Protein AF-0000000068876014 (afdb_homodimer)

InterPro domains:
  IPR001932 PPM-type phosphatase-like domain [PF00481] (40-315)
  IPR001932 PPM-type phosphatase-like domain [PS51746] (1-413)
  IPR001932 PPM-type phosphatase-like domain [SM00332] (12-411)
  IPR001932 PPM-type phosphatase-like domain [cd00143] (63-306)
  IPR015655 Protein phosphatase 2C [PTHR13832] (39-390)
  IPR036457 PPM-type phosphatase-like domain superfamily [G3DSA:3.60.40.10] (1-413)
  IPR036457 PPM-type phosphatase-like domain superfamily [SSF81606] (36-413)

pLDDT: mean 90.86, std 12.56, range [39.22, 98.94]

Organism: Cordyceps militaris (strain CM01) (NCBI:txid983644)

Sequence (826 aa):
MSEDDDIRRKLSQDAYSVSLDALGVKRADGAQLPSNSPCEDRYNRAQPVPLWEGEETWVGVTIFDGHYGWQTADHLEKELLSWVQAKLNKLQPASRTDASIQDAIEAAFTELDDSIINNYVAYARSKDMTLEQKVPYMEVAMAGSCALLVLYNPNTKTLYTACTGDSRAVLGYQAYDGTWLPVALSEDQTCANDAEAARLREEHPNEEGVLKDGRVLGLAVSRAFGNFRWKSRREEQEEFGRRFLHCGPVGGRERTPTPPYLIARPVVTVARLRDEGPAVLVVASDGIWDQFENYEVVDLVVRWLEAQPESSLAAMRMTLTRTPDTVWWKKTPPPPAEAHCPPGFDFLERWNNFDIRFREERGVVEDLDNVAVHILRNACGGNHQELLRARLAYRPPFSRDVRDDLTVQVLFFMSEDDDIRRKLSQDAYSVSLDALGVKRADGAQLPSNSPCEDRYNRAQPVPLWEGEETWVGVTIFDGHYGWQTADHLEKELLSWVQAKLNKLQPASRTDASIQDAIEAAFTELDDSIINNYVAYARSKDMTLEQKVPYMEVAMAGSCALLVLYNPNTKTLYTACTGDSRAVLGYQAYDGTWLPVALSEDQTCANDAEAARLREEHPNEEGVLKDGRVLGLAVSRAFGNFRWKSRREEQEEFGRRFLHCGPVGGRERTPTPPYLIARPVVTVARLRDEGPAVLVVASDGIWDQFENYEVVDLVVRWLEAQPESSLAAMRMTLTRTPDTVWWKKTPPPPAEAHCPPGFDFLERWNNFDIRFREERGVVEDLDNVAVHILRNACGGNHQELLRARLAYRPPFSRDVRDDLTVQVLFF

Foldseek 3Di:
DDPVVVLLCQFCVPKDKDAPVVLPFLIKIKTWHAQDVVRLKDKDGWDWDAAQPRPFIKTKIKIKRKFPDNLQNVVCRPPQSVLLRVLRNPADPVRPDPVSSLVSSLCSQQVVLVCLLVVLLVVLPDPVDDPVRSVSSVVNQQIKIWMWMWIAGSVQQKIKIWTFAAWWKWKWWADPQQAIDIDTQDHGAWCVDPVNVVVLCVQDPPQPVCCPPRHRLPHGGQAIGRNNLLADAQVVQQVSCVSNVHDHHRDDPPHRHGDNRYGRRTDIGMDHDDPPFKMKMKTKGVLLVVQDDRVLLVLLLVVLLVPDDPVVCVSSVHDGDDDPVNVVLPVPPLPPLCPVVDPDDDCVCVVVVDDLHADSSQADHDPSVGSNSSSVQRRQGRSHVVSNVVLSPDHPPCNVVSTHIIIMMMTMD/DDPVVVLLCQFCVPKDKDAPVVLPFLIKIKTWHAQDVVRLKDKDGWDWDAAQPNPFIKTKIKIKRKFPDNLQNVVCRPPQSVLLRVLRNPDDPVRPDPVSSLVSSLCSQQVVLVCLLVVLLVVLPDPVDDPVRNVSSVVNQQIKIWMWMWIAGSVQQKIKIWTFAAWWKWKWWADPQQAIDIDTQDHGAWCVDPVNVVVLCVQDPPQPVCCPPRHRLPHGGQAIGRNNLLADAQVVQQVSCVSNVHDHHRDDPPHRHGDNSYGRRTDIGMDHDDPPFKMKMKTKGVLLVVQDDRVLLVLLLVVLLVPDDPVVCVSSVHDGDDDPVNVVVPVPPLPPLCPVVDPDDDCVCVVVVDDLHADSSQADHDPSVGSNSSSVQRRQGRSHVVSNVVLSVDHPPCNVVSTHIIIMMMTMD

Radius of gyration: 30.35 Å; Cα contacts (8 Å, |Δi|>4): 1760; chains: 2; bounding box: 65×89×71 Å

Solvent-accessible surface area (backbone atoms only — not comparable to full-atom values): 41950 Å² total; per-residue (Å²): 130,57,74,64,51,52,51,50,50,59,42,45,70,60,46,49,74,48,70,43,50,96,54,56,31,37,34,35,23,29,19,40,42,70,20,47,56,74,47,22,57,32,57,41,70,79,39,81,41,70,34,59,93,59,76,43,60,28,38,33,34,40,41,16,47,25,39,88,32,31,47,23,8,51,49,42,55,73,41,48,66,59,43,30,48,55,41,52,47,68,52,48,81,92,51,69,41,72,68,49,49,46,50,25,44,32,48,26,41,36,50,50,36,46,46,43,50,51,48,27,58,56,46,70,68,35,49,84,39,44,38,42,71,36,42,64,40,45,47,26,18,58,6,16,16,23,39,31,38,40,38,36,36,52,89,75,36,32,36,41,29,35,33,14,11,51,36,42,36,37,35,27,36,36,46,95,80,33,40,72,48,63,42,72,54,47,66,56,31,18,49,85,28,65,71,49,38,52,49,50,48,67,71,37,69,92,46,69,65,43,64,42,94,56,10,46,74,80,32,59,45,44,22,28,33,44,32,38,65,42,44,40,53,61,69,54,31,47,51,52,13,41,38,67,45,44,74,60,61,70,70,66,92,90,68,65,93,63,53,52,70,44,42,31,57,38,56,67,35,79,47,67,65,62,88,67,60,39,34,37,38,40,41,31,30,45,37,47,54,72,24,42,55,70,57,55,54,44,49,51,52,50,51,47,57,70,66,45,53,69,67,55,32,56,73,46,70,56,71,80,62,85,34,82,74,63,35,57,70,60,70,51,63,64,52,69,64,68,47,62,63,60,59,41,56,51,45,48,41,49,81,67,78,40,71,88,43,54,47,78,77,33,54,59,84,53,55,89,88,34,64,27,36,27,49,51,46,30,56,38,31,32,30,32,50,56,51,25,45,26,55,67,55,44,50,61,67,58,15,54,54,76,38,53,43,29,38,35,33,36,38,32,70,128,56,74,63,51,52,51,51,48,60,41,45,70,58,45,50,75,49,71,43,51,95,53,57,30,38,33,35,23,28,19,40,43,70,21,46,56,73,47,24,56,34,57,40,68,80,38,82,39,70,33,59,94,59,75,42,60,28,38,35,35,40,42,16,46,24,39,87,34,32,48,23,8,52,49,41,57,73,41,48,67,60,42,31,46,55,42,52,47,67,50,47,82,93,51,70,42,72,66,48,51,47,50,24,44,34,48,24,40,36,50,51,36,48,47,42,49,49,48,27,59,54,45,72,69,34,52,84,40,43,36,43,70,37,43,63,40,45,47,26,16,58,6,15,15,24,40,31,39,40,38,35,36,51,88,76,37,31,37,42,30,36,33,16,10,50,36,44,37,37,36,26,38,38,45,95,78,32,43,71,47,64,41,72,54,48,65,56,30,20,49,83,29,64,68,51,38,52,49,50,47,67,70,38,69,92,45,72,64,42,64,40,95,58,10,47,73,79,32,58,44,46,21,27,32,47,32,38,65,43,44,42,53,62,70,54,30,47,51,51,15,40,37,66,46,46,74,61,61,70,69,65,93,88,66,63,92,64,53,53,69,44,40,30,57,38,56,67,36,80,48,68,64,62,87,67,58,39,34,37,37,39,40,30,31,45,39,44,52,73,23,42,56,71,56,54,52,42,50,50,53,50,52,46,58,69,67,46,54,70,67,58,32,55,73,47,70,55,70,80,61,86,35,81,74,66,37,54,70,63,70,52,62,62,55,71,64,66,49,61,62,60,59,42,57,50,45,48,40,49,81,68,78,38,70,89,44,55,47,78,80,32,54,58,84,53,56,89,88,34,64,27,35,27,48,51,46,30,56,40,29,33,31,32,51,57,53,26,46,27,57,67,53,44,50,61,68,59,15,55,55,76,38,53,44,29,36,34,35,36,38,33,70

Secondary structure (DSSP, 8-state):
--HHHHHHHHHHTT-EEEEEGGGTEEEEEEEEE-SSSS--EEEEEEEEEEETTTTEEEEEEEEEEEESSSHHHHHHHHHHHHHHHHHHHTS-GGG--HHHHHHHHHHHHHHHHHHHHHHHHHHHT-SSS-HHHHHHHHHHHHSEE-EEEEEEETTTTEEEEEEESS-EEEEEEE-TTS-EEEEESS---BTTSHHHHHHHHHHSTT-GGGEETTEETTBSBSB-EE-HHHHS-HHHHHHHHHHHT----SS-GGG-SS----B-PPEEEEEE--SSS-EEEEEE-HHHHTT--HHHHHHHHHHHHHTS-HHHHHHTT------TTT-HHHHS----S-----TT--GGGGGGT---S--GGG-----TT-HHHHHHHHHHTTT-HHHHHHHHH--TTGGGGT---EEEEEEE-/--HHHHHHHHHHTT-EEEEEGGGTEEEEEEEEE-SSSS--EEEEEEEEEEETTTTEEEEEEEEEEEESSSHHHHHHHHHHHHHHHHHHHTS-GGG--HHHHHHHHHHHHHHHHHHHHHHHHHHHT-SSS-HHHHHHHHHHHHSEE-EEEEEEETTTTEEEEEEESS-EEEEEEE-TTS-EEEEESS---BTTSHHHHHHHHHHSTT-GGGEETTEETTBSBSB-EE-HHHHS-HHHHHHHHHHHT----SS-TTS-SS----B-PPEEEEEE--SSS-EEEEEE-HHHHTT--HHHHHHHHHHHHHTS-HHHHHHTT------TTT-HHHHS----S-----TT--GGGGGGT---S--GGG-----TT-HHHHHHHHHHTTT-HHHHHHHHH--TTGGGGT---EEEEEEE-

Structure (mmCIF, N/CA/C/O backbone):
data_AF-0000000068876014-model_v1
#
loop_
_entity.id
_entity.type
_entity.pdbx_description
1 polymer 'Protein phosphatase 2C'
#
loop_
_atom_site.group_PDB
_atom_site.id
_atom_site.type_symbol
_atom_site.label_atom_id
_atom_site.label_alt_id
_atom_site.label_comp_id
_atom_site.label_asym_id
_atom_site.label_entity_id
_atom_site.label_seq_id
_atom_site.pdbx_PDB_ins_code
_atom_site.Cartn_x
_atom_site.Cartn_y
_atom_site.Cartn_z
_atom_site.occupancy
_atom_site.B_iso_or_equiv
_atom_site.auth_seq_id
_atom_site.auth_comp_id
_atom_site.auth_asym_id
_atom_site.auth_atom_id
_atom_site.pdbx_PDB_model_num
ATOM 1 N N . MET A 1 1 ? -13.25 -9.508 24.297 1 49.12 1 MET A N 1
ATOM 2 C CA . MET A 1 1 ? -13.07 -8.055 24.266 1 49.12 1 MET A CA 1
ATOM 3 C C . MET A 1 1 ? -14.281 -7.367 23.641 1 49.12 1 MET A C 1
ATOM 5 O O . MET A 1 1 ? -14.789 -7.805 22.609 1 49.12 1 MET A O 1
ATOM 9 N N . SER A 1 2 ? -14.914 -6.5 24.344 1 70.62 2 SER A N 1
ATOM 10 C CA . SER A 1 2 ? -16.125 -5.82 23.875 1 70.62 2 SER A CA 1
ATOM 11 C C . SER A 1 2 ? -15.867 -5.07 22.578 1 70.62 2 SER A C 1
ATOM 13 O O . SER A 1 2 ? -14.719 -4.773 22.234 1 70.62 2 SER A O 1
ATOM 15 N N . GLU A 1 3 ? -16.797 -5.008 21.719 1 74.75 3 GLU A N 1
ATOM 16 C CA . GLU A 1 3 ? -16.75 -4.285 20.453 1 74.75 3 GLU A CA 1
ATOM 17 C C . GLU A 1 3 ? -16.156 -2.895 20.641 1 74.75 3 GLU A C 1
ATOM 19 O O . GLU A 1 3 ? -15.352 -2.441 19.812 1 74.75 3 GLU A O 1
ATOM 24 N N . ASP A 1 4 ? -16.438 -2.389 21.734 1 79.88 4 ASP A N 1
ATOM 25 C CA . ASP A 1 4 ? -15.922 -1.048 22 1 79.88 4 ASP A CA 1
ATOM 26 C C . ASP A 1 4 ? -14.43 -1.087 22.344 1 79.88 4 ASP A C 1
ATOM 28 O O . ASP A 1 4 ? -13.688 -0.164 22 1 79.88 4 ASP A O 1
ATOM 32 N N . ASP A 1 5 ? -14.078 -2.164 22.891 1 82.19 5 ASP A N 1
ATOM 33 C CA . ASP A 1 5 ? -12.664 -2.314 23.234 1 82.19 5 ASP A CA 1
ATOM 34 C C . ASP A 1 5 ? -11.805 -2.436 21.984 1 82.19 5 ASP A C 1
ATOM 36 O O . ASP A 1 5 ? -10.695 -1.898 21.922 1 82.19 5 ASP A O 1
ATOM 40 N N . ASP A 1 6 ? -12.375 -2.998 21.047 1 87.81 6 ASP A N 1
ATOM 41 C CA . ASP A 1 6 ? -11.656 -3.164 19.797 1 87.81 6 ASP A CA 1
ATOM 42 C C . ASP A 1 6 ? -11.492 -1.829 19.078 1 87.81 6 ASP A C 1
ATOM 44 O O . ASP A 1 6 ? -10.43 -1.54 18.516 1 87.81 6 ASP A O 1
ATOM 48 N N . ILE A 1 7 ? -12.516 -1.063 19.156 1 92.06 7 ILE A N 1
ATOM 49 C CA . ILE A 1 7 ? -12.484 0.256 18.531 1 92.06 7 ILE A CA 1
ATOM 50 C C . ILE A 1 7 ? -11.438 1.126 19.219 1 92.06 7 ILE A C 1
ATOM 52 O O . ILE A 1 7 ? -10.602 1.747 18.562 1 92.06 7 ILE A O 1
ATOM 56 N N . ARG A 1 8 ? -11.477 1.084 20.5 1 91 8 ARG A N 1
ATOM 57 C CA . ARG A 1 8 ? -10.531 1.887 21.266 1 91 8 ARG A CA 1
ATOM 58 C C . ARG A 1 8 ? -9.094 1.441 21 1 91 8 ARG A C 1
ATOM 60 O O . ARG A 1 8 ? -8.188 2.271 20.891 1 91 8 ARG A O 1
ATOM 67 N N . ARG A 1 9 ? -8.984 0.216 20.938 1 92.88 9 ARG A N 1
ATOM 68 C CA . ARG A 1 9 ? -7.648 -0.313 20.672 1 92.88 9 ARG A CA 1
ATOM 69 C C . ARG A 1 9 ? -7.125 0.162 19.312 1 92.88 9 ARG A C 1
ATOM 71 O O . ARG A 1 9 ? -5.977 0.598 19.203 1 92.88 9 ARG A O 1
ATOM 78 N N . LYS A 1 10 ? -7.93 0.115 18.359 1 93.94 10 LYS A N 1
ATOM 79 C CA . LYS A 1 10 ? -7.547 0.536 17.016 1 93.94 10 LYS A CA 1
ATOM 80 C C . LYS A 1 10 ? -7.219 2.025 16.969 1 93.94 10 LYS A C 1
ATOM 82 O O . LYS A 1 10 ? -6.23 2.436 16.359 1 93.94 10 LYS A O 1
ATOM 87 N N . LEU A 1 11 ? -7.977 2.812 17.641 1 96.75 11 LEU A N 1
ATOM 88 C CA . LEU A 1 11 ? -7.836 4.266 17.594 1 96.75 11 LEU A CA 1
ATOM 89 C C . LEU A 1 11 ? -6.66 4.723 18.453 1 96.75 11 LEU A C 1
ATOM 91 O O . LEU A 1 11 ? -6.121 5.812 18.25 1 96.75 11 LEU A O 1
ATOM 95 N N . SER A 1 12 ? -6.223 3.824 19.422 1 96.19 12 SER A N 1
ATOM 96 C CA . SER A 1 12 ? -5.227 4.258 20.391 1 96.19 12 SER A CA 1
ATOM 97 C C . SER A 1 12 ? -3.854 3.674 20.078 1 96.19 12 SER A C 1
ATOM 99 O O . SER A 1 12 ? -2.902 3.855 20.844 1 96.19 12 SER A O 1
ATOM 101 N N . GLN A 1 13 ? -3.721 2.963 19.016 1 91.62 13 GLN A N 1
ATOM 102 C CA . GLN A 1 13 ? -2.504 2.215 18.719 1 91.62 13 GLN A CA 1
ATOM 103 C C . GLN A 1 13 ? -1.283 3.131 18.703 1 91.62 13 GLN A C 1
ATOM 105 O O . GLN A 1 13 ? -0.213 2.752 19.188 1 91.62 13 GLN A O 1
ATOM 110 N N . ASP A 1 14 ? -1.338 4.324 18.25 1 90.12 14 ASP A N 1
ATOM 111 C CA . ASP A 1 14 ? -0.207 5.242 18.156 1 90.12 14 ASP A CA 1
ATOM 112 C C . ASP A 1 14 ? -0.46 6.512 18.953 1 90.12 14 ASP A C 1
ATOM 114 O O . ASP A 1 14 ? 0.071 7.578 18.641 1 90.12 14 ASP A O 1
ATOM 118 N N . ALA A 1 15 ? -1.25 6.379 19.969 1 97.56 15 ALA A N 1
ATOM 119 C CA . ALA A 1 15 ? -1.599 7.551 20.766 1 97.56 15 ALA A CA 1
ATOM 120 C C . ALA A 1 15 ? -0.487 7.891 21.75 1 97.56 15 ALA A C 1
ATOM 122 O O . ALA A 1 15 ? 0.208 7 22.25 1 97.56 15 ALA A O 1
ATOM 123 N N . TYR A 1 16 ? -0.247 9.172 22.031 1 97.75 16 TYR A N 1
ATOM 124 C CA . TYR A 1 16 ? 0.699 9.594 23.062 1 97.75 16 TYR A CA 1
ATOM 125 C C . TYR A 1 16 ? 0.144 10.758 23.875 1 97.75 16 TYR A C 1
ATOM 127 O O . TYR A 1 16 ? -0.782 11.445 23.422 1 97.75 16 TYR A O 1
ATOM 135 N N . SER A 1 17 ? 0.607 10.898 25 1 97.25 17 SER A N 1
ATOM 136 C CA . SER A 1 17 ? 0.369 12.047 25.859 1 97.25 17 SER A CA 1
ATOM 137 C C . SER A 1 17 ? 1.654 12.5 26.547 1 97.25 17 SER A C 1
ATOM 139 O O . SER A 1 17 ? 2.414 11.68 27.062 1 97.25 17 SER A O 1
ATOM 141 N N . VAL A 1 18 ? 1.861 13.82 26.469 1 96.56 18 VAL A N 1
ATOM 142 C CA . VAL A 1 18 ? 3.064 14.336 27.109 1 96.56 18 VAL A CA 1
ATOM 143 C C . VAL A 1 18 ? 2.758 15.672 27.781 1 96.56 18 VAL A C 1
ATOM 145 O O . VAL A 1 18 ? 1.843 16.391 27.359 1 96.56 18 VAL A O 1
ATOM 148 N N . SER A 1 19 ? 3.447 15.938 28.859 1 95 19 SER A N 1
ATOM 149 C CA . SER A 1 19 ? 3.367 17.234 29.516 1 95 19 SER A CA 1
ATOM 150 C C . SER A 1 19 ? 4.629 18.062 29.281 1 95 19 SER A C 1
ATOM 152 O O . SER A 1 19 ? 5.742 17.547 29.375 1 95 19 SER A O 1
ATOM 154 N N . LEU A 1 20 ? 4.465 19.281 28.812 1 96 20 LEU A N 1
ATOM 155 C CA . LEU A 1 20 ? 5.523 20.266 28.672 1 96 20 LEU A CA 1
ATOM 156 C C . LEU A 1 20 ? 5.203 21.531 29.484 1 96 20 LEU A C 1
ATOM 158 O O . LEU A 1 20 ? 5.34 22.641 28.984 1 96 20 LEU A O 1
ATOM 162 N N . ASP A 1 21 ? 4.824 21.312 30.672 1 94 21 ASP A N 1
ATOM 163 C CA . ASP A 1 21 ? 4.285 22.359 31.516 1 94 21 ASP A CA 1
ATOM 164 C C . ASP A 1 21 ? 5.32 23.453 31.766 1 94 21 ASP A C 1
ATOM 166 O O . ASP A 1 21 ? 4.98 24.641 31.844 1 94 21 ASP A O 1
ATOM 170 N N . ALA A 1 22 ? 6.531 23.078 31.891 1 94.31 22 ALA A N 1
ATOM 171 C CA . ALA A 1 22 ? 7.598 24.031 32.156 1 94.31 22 ALA A CA 1
ATOM 172 C C . ALA A 1 22 ? 7.711 25.031 31 1 94.31 22 ALA A C 1
ATOM 174 O O . ALA A 1 22 ? 8.234 26.141 31.172 1 94.31 22 ALA A O 1
ATOM 175 N N . LEU A 1 23 ? 7.156 24.688 29.875 1 96.62 23 LEU A N 1
ATOM 176 C CA . LEU A 1 23 ? 7.246 25.547 28.688 1 96.62 23 LEU A CA 1
ATOM 177 C C . LEU A 1 23 ? 5.883 26.125 28.328 1 96.62 23 LEU A C 1
ATOM 179 O O . LEU A 1 23 ? 5.691 26.641 27.234 1 96.62 23 LEU A O 1
ATOM 183 N N . GLY A 1 24 ? 4.949 25.984 29.156 1 94.06 24 GLY A N 1
ATOM 184 C CA . GLY A 1 24 ? 3.654 26.625 28.969 1 94.06 24 GLY A CA 1
ATOM 185 C C . GLY A 1 24 ? 2.645 25.734 28.266 1 94.06 24 GLY A C 1
ATOM 186 O O . GLY A 1 24 ? 1.502 26.141 28.047 1 94.06 24 GLY A O 1
ATOM 187 N N . VAL A 1 25 ? 3.02 24.531 27.859 1 96.81 25 VAL A N 1
ATOM 188 C CA . VAL A 1 25 ? 2.107 23.547 27.297 1 96.81 25 VAL A CA 1
ATOM 189 C C . VAL A 1 25 ? 1.755 22.5 28.344 1 96.81 25 VAL A C 1
ATOM 191 O O . VAL A 1 25 ? 2.537 21.578 28.594 1 96.81 25 VAL A O 1
ATOM 194 N N . LYS A 1 26 ? 0.594 22.625 28.844 1 95.69 26 LYS A N 1
ATOM 195 C CA . LYS A 1 26 ? 0.184 21.812 29.984 1 95.69 26 LYS A CA 1
ATOM 196 C C . LYS A 1 26 ? 0.117 20.328 29.594 1 95.69 26 LYS A C 1
ATOM 198 O O . LYS A 1 26 ? 0.495 19.469 30.391 1 95.69 26 LYS A O 1
ATOM 203 N N . ARG A 1 27 ? -0.373 20.172 28.469 1 96.06 27 ARG A N 1
ATOM 204 C CA . ARG A 1 27 ? -0.537 18.812 27.969 1 96.06 27 ARG A CA 1
ATOM 205 C C . ARG A 1 27 ? -0.621 18.797 26.438 1 96.06 27 ARG A C 1
ATOM 207 O O . ARG A 1 27 ? -1.11 19.734 25.828 1 96.06 27 ARG A O 1
ATOM 214 N N . ALA A 1 28 ? -0.059 17.75 25.844 1 98.12 28 ALA A N 1
ATOM 215 C CA . ALA A 1 28 ? -0.214 17.5 24.422 1 98.12 28 ALA A CA 1
ATOM 216 C C . ALA A 1 28 ? -0.606 16.047 24.172 1 98.12 28 ALA A C 1
ATOM 218 O O . ALA A 1 28 ? 0.017 15.125 24.703 1 98.12 28 ALA A O 1
ATOM 219 N N . ASP A 1 29 ? -1.642 15.852 23.469 1 98.56 29 ASP A N 1
ATOM 220 C CA . ASP A 1 29 ? -2.109 14.531 23.047 1 98.56 29 ASP A CA 1
ATOM 221 C C . ASP A 1 29 ? -1.994 14.359 21.531 1 98.56 29 ASP A C 1
ATOM 223 O O . ASP A 1 29 ? -2.211 15.305 20.781 1 98.56 29 ASP A O 1
ATOM 227 N N . GLY A 1 30 ? -1.633 13.188 21.094 1 98.69 30 GLY A N 1
ATOM 228 C CA . GLY A 1 30 ? -1.606 12.875 19.672 1 98.69 30 GLY A CA 1
ATOM 229 C C . GLY A 1 30 ? -2.125 11.484 19.359 1 98.69 30 GLY A C 1
ATOM 230 O O . GLY A 1 30 ? -2.152 10.609 20.234 1 98.69 30 GLY A O 1
ATOM 231 N N . ALA A 1 31 ? -2.598 11.289 18.172 1 98.62 31 ALA A N 1
ATOM 232 C CA . ALA A 1 31 ? -3.045 9.992 17.688 1 98.62 31 ALA A CA 1
ATOM 233 C C . ALA A 1 31 ? -3.035 9.945 16.156 1 98.62 31 ALA A C 1
ATOM 235 O O . ALA A 1 31 ? -3.053 10.984 15.5 1 98.62 31 ALA A O 1
ATOM 236 N N . GLN A 1 32 ? -2.979 8.766 15.633 1 98.38 32 GLN A N 1
ATOM 237 C CA . GLN A 1 32 ? -2.941 8.531 14.188 1 98.38 32 GLN A CA 1
ATOM 238 C C . GLN A 1 32 ? -3.738 7.285 13.812 1 98.38 32 GLN A C 1
ATOM 240 O O . GLN A 1 32 ? -3.676 6.27 14.508 1 98.38 32 GLN A O 1
ATOM 245 N N . LEU A 1 33 ? -4.559 7.387 12.844 1 97.94 33 LEU A N 1
ATOM 246 C CA . LEU A 1 33 ? -5.266 6.258 12.25 1 97.94 33 LEU A CA 1
ATOM 247 C C . LEU A 1 33 ? -4.914 6.109 10.773 1 97.94 33 LEU A C 1
ATOM 249 O O . LEU A 1 33 ? -5.379 6.891 9.938 1 97.94 33 LEU A O 1
ATOM 253 N N . PRO A 1 34 ? -4.121 5.102 10.438 1 96.94 34 PRO A N 1
ATOM 254 C CA . PRO A 1 34 ? -3.689 4.922 9.047 1 96.94 34 PRO A CA 1
ATOM 255 C C . PRO A 1 34 ? -4.82 4.453 8.133 1 96.94 34 PRO A C 1
ATOM 257 O O . PRO A 1 34 ? -5.723 3.738 8.578 1 96.94 34 PRO A O 1
ATOM 260 N N . SER A 1 35 ? -4.762 4.941 6.891 1 96.56 35 SER A N 1
ATOM 261 C CA . SER A 1 35 ? -5.582 4.422 5.805 1 96.56 35 SER A CA 1
ATOM 262 C C . SER A 1 35 ? -4.727 3.715 4.758 1 96.56 35 SER A C 1
ATOM 264 O O . SER A 1 35 ? -5.156 2.725 4.164 1 96.56 35 SER A O 1
ATOM 266 N N . ASN A 1 36 ? -3.572 4.238 4.531 1 95.25 36 ASN A N 1
ATOM 267 C CA . ASN A 1 36 ? -2.58 3.623 3.654 1 95.25 36 ASN A CA 1
ATOM 268 C C . ASN A 1 36 ? -1.668 2.67 4.422 1 95.25 36 ASN A C 1
ATOM 270 O O . ASN A 1 36 ? -1.508 2.799 5.637 1 95.25 36 ASN A O 1
ATOM 274 N N . SER A 1 37 ? -1.176 1.758 3.666 1 92.38 37 SER A N 1
ATOM 275 C CA . SER A 1 37 ? -0.118 0.903 4.195 1 92.38 37 SER A CA 1
ATOM 276 C C . SER A 1 37 ? 1.111 0.922 3.291 1 92.38 37 SER A C 1
ATOM 278 O O . SER A 1 37 ? 1.067 0.425 2.164 1 92.38 37 SER A O 1
ATOM 280 N N . PRO A 1 38 ? 2.293 1.478 3.822 1 93.56 38 PRO A N 1
ATOM 281 C CA . PRO A 1 38 ? 2.432 2.184 5.098 1 93.56 38 PRO A CA 1
ATOM 282 C C . PRO A 1 38 ? 1.678 3.512 5.121 1 93.56 38 PRO A C 1
ATOM 284 O O . PRO A 1 38 ? 1.389 4.082 4.066 1 93.56 38 PRO A O 1
ATOM 287 N N . CYS A 1 39 ? 1.401 4.012 6.348 1 96.88 39 CYS A N 1
ATOM 288 C CA . CYS A 1 39 ? 0.808 5.332 6.535 1 96.88 39 CYS A CA 1
ATOM 289 C C . CYS A 1 39 ? 1.647 6.406 5.859 1 96.88 39 CYS A C 1
ATOM 291 O O . CYS A 1 39 ? 2.877 6.395 5.957 1 96.88 39 CYS A O 1
ATOM 293 N N . GLU A 1 40 ? 1.021 7.309 5.164 1 98 40 GLU A N 1
ATOM 294 C CA . GLU A 1 40 ? 1.762 8.367 4.48 1 98 40 GLU A CA 1
ATOM 295 C C . GLU A 1 40 ? 1.965 9.578 5.391 1 98 40 GLU A C 1
ATOM 297 O O . GLU A 1 40 ? 2.836 10.406 5.141 1 98 40 GLU A O 1
ATOM 302 N N . ASP A 1 41 ? 1.151 9.641 6.426 1 98.56 41 ASP A N 1
ATOM 303 C CA . ASP A 1 41 ? 1.338 10.711 7.398 1 98.56 41 ASP A CA 1
ATOM 304 C C . ASP A 1 41 ? 2.541 10.43 8.297 1 98.56 41 ASP A C 1
ATOM 306 O O . ASP A 1 41 ? 2.789 9.281 8.672 1 98.56 41 ASP A O 1
ATOM 310 N N . ARG A 1 42 ? 3.26 11.461 8.57 1 98.69 42 ARG A N 1
ATOM 311 C CA . ARG A 1 42 ? 4.266 11.469 9.625 1 98.69 42 ARG A CA 1
ATOM 312 C C . ARG A 1 42 ? 4.109 12.695 10.523 1 98.69 42 ARG A C 1
ATOM 314 O O . ARG A 1 42 ? 3.332 13.602 10.211 1 98.69 42 ARG A O 1
ATOM 321 N N . TYR A 1 43 ? 4.754 12.656 11.68 1 98.62 43 TYR A N 1
ATOM 322 C CA . TYR A 1 43 ? 4.664 13.812 12.57 1 98.62 43 TYR A CA 1
ATOM 323 C C . TYR A 1 43 ? 5.742 13.758 13.648 1 98.62 43 TYR A C 1
ATOM 325 O O . TYR A 1 43 ? 6.289 12.688 13.938 1 98.62 43 TYR A O 1
ATOM 333 N N . ASN A 1 44 ? 6.145 14.852 14.125 1 98.75 44 ASN A N 1
ATOM 334 C CA . ASN A 1 44 ? 6.863 14.961 15.391 1 98.75 44 ASN A CA 1
ATOM 335 C C . ASN A 1 44 ? 5.93 15.305 16.547 1 98.75 44 ASN A C 1
ATOM 337 O O . ASN A 1 44 ? 5.188 16.281 16.484 1 98.75 44 ASN A O 1
ATOM 341 N N . ARG A 1 45 ? 6.031 14.562 17.578 1 98.5 45 ARG A N 1
ATOM 342 C CA . ARG A 1 45 ? 5.289 14.898 18.797 1 98.5 45 ARG A CA 1
ATOM 343 C C . ARG A 1 45 ? 5.699 16.266 19.328 1 98.5 45 ARG A C 1
ATOM 345 O O . ARG A 1 45 ? 6.816 16.719 19.078 1 98.5 45 ARG A O 1
ATOM 352 N N . ALA A 1 46 ? 4.723 16.859 20.031 1 98.62 46 ALA A N 1
ATOM 353 C CA . ALA A 1 46 ? 5.113 18.078 20.734 1 98.62 46 ALA A 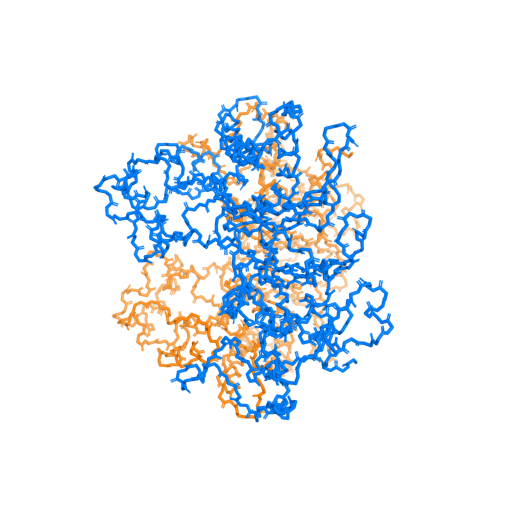CA 1
ATOM 354 C C . ALA A 1 46 ? 6.371 17.844 21.578 1 98.62 46 ALA A C 1
ATOM 356 O O . ALA A 1 46 ? 6.43 16.922 22.375 1 98.62 46 ALA A O 1
ATOM 357 N N . GLN A 1 47 ? 7.387 18.75 21.312 1 98.5 47 GLN A N 1
ATOM 358 C CA . GLN A 1 47 ? 8.672 18.531 21.953 1 98.5 47 GLN A CA 1
ATOM 359 C C . GLN A 1 47 ? 9.414 19.844 22.172 1 98.5 47 GLN A C 1
ATOM 361 O O . GLN A 1 47 ? 9.141 20.828 21.484 1 98.5 47 GLN A O 1
ATOM 366 N N . PRO A 1 48 ? 10.352 19.828 23.109 1 98.44 48 PRO A N 1
ATOM 367 C CA . PRO A 1 48 ? 11.188 21.016 23.281 1 98.44 48 PRO A CA 1
ATOM 368 C C . PRO A 1 48 ? 12.125 21.266 22.109 1 98.44 48 PRO A C 1
ATOM 370 O O . PRO A 1 48 ? 12.672 20.312 21.531 1 98.44 48 PRO A O 1
ATOM 373 N N . VAL A 1 49 ? 12.25 22.516 21.766 1 98.5 49 VAL A N 1
ATOM 374 C CA . VAL A 1 49 ? 13.172 22.969 20.719 1 98.5 49 VAL A CA 1
ATOM 375 C C . VAL A 1 49 ? 14.125 24.016 21.297 1 98.5 49 VAL A C 1
ATOM 377 O O . VAL A 1 49 ? 13.797 25.203 21.328 1 98.5 49 VAL A O 1
ATOM 380 N N . PRO A 1 50 ? 15.297 23.578 21.703 1 98.19 50 PRO A N 1
ATOM 381 C CA . PRO A 1 50 ? 16.25 24.547 22.234 1 98.19 50 PRO A CA 1
ATOM 382 C C . PRO A 1 50 ? 16.781 25.5 21.156 1 98.19 50 PRO A C 1
ATOM 384 O O . PRO A 1 50 ? 17.141 25.062 20.062 1 98.19 50 PRO A O 1
ATOM 387 N N . LEU A 1 51 ? 16.828 26.766 21.531 1 98.25 51 LEU A N 1
ATOM 388 C CA . LEU A 1 51 ? 17.297 27.781 20.594 1 98.25 51 LEU A CA 1
ATOM 389 C C . LEU A 1 51 ? 18.391 28.641 21.219 1 98.25 51 LEU A C 1
ATOM 391 O O . LEU A 1 51 ? 18.422 28.812 22.438 1 98.25 51 LEU A O 1
ATOM 395 N N . TRP A 1 52 ? 19.281 29.078 20.297 1 97.44 52 TRP A N 1
ATOM 396 C CA . TRP A 1 52 ? 20.328 30.031 20.656 1 97.44 52 TRP A CA 1
ATOM 397 C C . TRP A 1 52 ? 21.172 29.5 21.812 1 97.44 52 TRP A C 1
ATOM 399 O O . TRP A 1 52 ? 21.344 30.172 22.828 1 97.44 52 TRP A O 1
ATOM 409 N N . GLU A 1 53 ? 21.703 28.344 21.625 1 93.62 53 GLU A N 1
ATOM 410 C CA . GLU A 1 53 ? 22.594 27.641 22.531 1 93.62 53 GLU A CA 1
ATOM 411 C C . GLU A 1 53 ? 21.953 27.484 23.906 1 93.62 53 GLU A C 1
ATOM 413 O O . GLU A 1 53 ? 22.609 27.703 24.938 1 93.62 53 GLU A O 1
ATOM 418 N N . GLY A 1 54 ? 20.656 27.359 23.828 1 91.44 54 GLY A N 1
ATOM 419 C CA . GLY A 1 54 ? 19.969 27.062 25.062 1 91.44 54 GLY A CA 1
ATOM 420 C C . GLY A 1 54 ? 19.469 28.297 25.797 1 91.44 54 GLY A C 1
ATOM 421 O O . GLY A 1 54 ? 18.891 28.188 26.875 1 91.44 54 GLY A O 1
ATOM 422 N N . GLU A 1 55 ? 19.656 29.406 25.266 1 94.94 55 GLU A N 1
ATOM 423 C CA . GLU A 1 55 ? 19.125 30.625 25.875 1 94.94 55 GLU A CA 1
ATOM 424 C C . GLU A 1 55 ? 17.609 30.547 26.031 1 94.94 55 GLU A C 1
ATOM 426 O O . GLU A 1 55 ? 17.062 31.031 27.031 1 94.94 55 GLU A O 1
ATOM 431 N N . GLU A 1 56 ? 16.969 30.016 25 1 97 56 GLU A N 1
ATOM 432 C CA . GLU A 1 56 ? 15.523 29.797 25.031 1 97 56 GLU A CA 1
ATOM 433 C C . GLU A 1 56 ? 15.172 28.375 24.578 1 97 56 GLU A C 1
ATOM 435 O O . GLU A 1 56 ? 15.945 27.75 23.859 1 97 56 GLU A O 1
ATOM 440 N N . THR A 1 57 ? 14.094 27.891 25.094 1 98.44 57 THR A N 1
ATOM 441 C CA . THR A 1 57 ? 13.516 26.641 24.625 1 98.44 57 THR A CA 1
ATOM 442 C C . THR A 1 57 ? 12.055 26.828 24.234 1 98.44 57 THR A C 1
ATOM 444 O O . THR A 1 57 ? 11.234 27.266 25.047 1 98.44 57 THR A O 1
ATOM 447 N N . TRP A 1 58 ? 11.828 26.578 23 1 98.69 58 TRP A N 1
ATOM 448 C CA . TRP A 1 58 ? 10.461 26.641 22.484 1 98.69 58 TRP A CA 1
ATOM 449 C C . TRP A 1 58 ? 9.828 25.266 22.406 1 98.69 58 TRP A C 1
ATOM 451 O O . TRP A 1 58 ? 10.438 24.266 22.812 1 98.69 58 TRP A O 1
ATOM 461 N N . VAL A 1 59 ? 8.586 25.188 22.062 1 98.81 59 VAL A N 1
ATOM 462 C CA . VAL A 1 59 ? 7.914 23.922 21.797 1 98.81 59 VAL A CA 1
ATOM 463 C C . VAL A 1 59 ? 7.613 23.797 20.297 1 98.81 59 VAL A C 1
ATOM 465 O O . VAL A 1 59 ? 7.168 24.766 19.672 1 98.81 59 VAL A O 1
ATOM 468 N N . GLY A 1 60 ? 7.926 22.688 19.734 1 98.88 60 GLY A N 1
ATOM 469 C CA . GLY A 1 60 ? 7.625 22.422 18.328 1 98.88 60 GLY A CA 1
ATOM 470 C C . GLY A 1 60 ? 6.738 21.219 18.109 1 98.88 60 GLY A C 1
ATOM 471 O O . GLY A 1 60 ? 6.852 20.219 18.844 1 98.88 60 GLY A O 1
ATOM 472 N N . VAL A 1 61 ? 5.871 21.25 17.203 1 98.88 61 VAL A N 1
ATOM 473 C CA . VAL A 1 61 ? 5.016 20.156 16.781 1 98.88 61 VAL A CA 1
ATOM 474 C C . VAL A 1 61 ? 4.816 20.188 15.266 1 98.88 61 VAL A C 1
ATOM 476 O O . VAL A 1 61 ? 4.75 21.266 14.672 1 98.88 61 VAL A O 1
ATOM 479 N N . THR A 1 62 ? 4.809 19 14.609 1 98.88 62 THR A N 1
ATOM 480 C CA . THR A 1 62 ? 4.703 18.984 13.156 1 98.88 62 THR A CA 1
ATOM 481 C C . THR A 1 62 ? 3.707 17.922 12.695 1 98.88 62 THR A C 1
ATOM 483 O O . THR A 1 62 ? 3.373 17.016 13.453 1 98.88 62 THR A O 1
ATOM 486 N N . ILE A 1 63 ? 3.207 18.078 11.531 1 98.81 63 ILE A N 1
ATOM 487 C CA . ILE A 1 63 ? 2.482 17.062 10.758 1 98.81 63 ILE A CA 1
ATOM 488 C C . ILE A 1 63 ? 2.949 17.094 9.305 1 98.81 63 ILE A C 1
ATOM 490 O O . ILE A 1 63 ? 3.102 18.172 8.719 1 98.81 63 ILE A O 1
ATOM 494 N N . PHE A 1 64 ? 3.219 15.93 8.781 1 98.94 64 PHE A N 1
ATOM 495 C CA . PHE A 1 64 ? 3.572 15.75 7.379 1 98.94 64 PHE A CA 1
ATOM 496 C C . PHE A 1 64 ? 2.6 14.797 6.695 1 98.94 64 PHE A C 1
ATOM 498 O O . PHE A 1 64 ? 2.43 13.656 7.133 1 98.94 64 PHE A O 1
ATOM 505 N N . ASP A 1 65 ? 1.926 15.281 5.707 1 98.69 65 ASP A N 1
ATOM 506 C CA . ASP A 1 65 ? 0.997 14.469 4.93 1 98.69 65 ASP A CA 1
ATOM 507 C C . ASP A 1 65 ? 1.605 14.078 3.586 1 98.69 65 ASP A C 1
ATOM 509 O O . ASP A 1 65 ? 1.536 14.836 2.617 1 98.69 65 ASP A O 1
ATOM 513 N N . GLY A 1 66 ? 2.094 12.898 3.516 1 98.44 66 GLY A N 1
ATOM 514 C CA . GLY A 1 66 ? 2.766 12.414 2.32 1 98.44 66 GLY A CA 1
ATOM 515 C C . GLY A 1 66 ? 1.804 12.016 1.217 1 98.44 66 GLY A C 1
ATOM 516 O O . GLY A 1 66 ? 0.657 11.648 1.487 1 98.44 66 GLY A O 1
ATOM 517 N N . HIS A 1 67 ? 2.281 12.086 -0.014 1 97.5 67 HIS A N 1
ATOM 518 C CA . HIS A 1 67 ? 1.552 11.617 -1.188 1 97.5 67 HIS A CA 1
ATOM 519 C C . HIS A 1 67 ? 2.504 11.07 -2.244 1 97.5 67 HIS A C 1
ATOM 521 O O . HIS A 1 67 ? 3.658 11.492 -2.328 1 97.5 67 HIS A O 1
ATOM 527 N N . TYR A 1 68 ? 1.987 10.094 -3.025 1 94.75 68 TYR A N 1
ATOM 528 C CA . TYR A 1 68 ? 2.781 9.32 -3.975 1 94.75 68 TYR A CA 1
ATOM 529 C C . TYR A 1 68 ? 3.895 8.562 -3.262 1 94.75 68 TYR A C 1
ATOM 531 O O . TYR A 1 68 ? 4.977 8.367 -3.822 1 94.75 68 TYR A O 1
ATOM 539 N N . GLY A 1 69 ? 3.604 8.266 -1.984 1 95.88 69 GLY A N 1
ATOM 540 C CA . GLY A 1 69 ? 4.566 7.594 -1.125 1 95.88 69 GLY A CA 1
ATOM 541 C C . GLY A 1 69 ? 4.723 8.258 0.23 1 95.88 69 GLY A C 1
ATOM 542 O O . GLY A 1 69 ? 4.148 9.32 0.474 1 95.88 69 GLY A O 1
ATOM 543 N N . TRP A 1 70 ? 5.457 7.648 1.101 1 97.94 70 TRP A N 1
ATOM 544 C CA . TRP A 1 70 ? 5.637 8.102 2.477 1 97.94 70 TRP A CA 1
ATOM 545 C C . TRP A 1 70 ? 7.031 8.688 2.678 1 97.94 70 TRP A C 1
ATOM 547 O O . TRP A 1 70 ? 7.312 9.281 3.719 1 97.94 70 TRP A O 1
ATOM 557 N N . GLN A 1 71 ? 7.871 8.602 1.676 1 98.38 71 GLN A N 1
ATOM 558 C CA . GLN A 1 71 ? 9.305 8.805 1.838 1 98.38 71 GLN A CA 1
ATOM 559 C C . GLN A 1 71 ? 9.633 10.266 2.135 1 98.38 71 GLN A C 1
ATOM 561 O O . GLN A 1 71 ? 10.477 10.562 2.979 1 98.38 71 GLN A O 1
ATOM 566 N N . THR A 1 72 ? 8.945 11.18 1.405 1 98.88 72 THR A N 1
ATOM 567 C CA . THR A 1 72 ? 9.195 12.594 1.647 1 98.88 72 THR A CA 1
ATOM 568 C C . THR A 1 72 ? 8.75 12.992 3.051 1 98.88 72 THR A C 1
ATOM 570 O O . THR A 1 72 ? 9.469 13.703 3.76 1 98.88 72 THR A O 1
ATOM 573 N N . ALA A 1 73 ? 7.605 12.555 3.453 1 98.88 73 ALA A N 1
ATOM 574 C CA . ALA A 1 73 ? 7.125 12.836 4.805 1 98.88 73 ALA A CA 1
ATOM 575 C C . ALA A 1 73 ? 8.086 12.281 5.852 1 98.88 73 ALA A C 1
ATOM 577 O O . ALA A 1 73 ? 8.367 12.945 6.852 1 98.88 73 ALA A O 1
ATOM 578 N N . ASP A 1 74 ? 8.531 11.094 5.59 1 98.69 74 ASP A N 1
ATOM 579 C CA . ASP A 1 74 ? 9.484 10.461 6.492 1 98.69 74 ASP A CA 1
ATOM 580 C C . ASP A 1 74 ? 10.766 11.297 6.609 1 98.69 74 ASP A C 1
ATOM 582 O O . ASP A 1 74 ? 11.305 11.461 7.703 1 98.69 74 ASP A O 1
ATOM 586 N N . HIS A 1 75 ? 11.242 11.773 5.512 1 98.81 75 HIS A N 1
ATOM 587 C CA . HIS A 1 75 ? 12.422 12.625 5.48 1 98.81 75 HIS A CA 1
ATOM 588 C C . HIS A 1 75 ? 12.195 13.914 6.262 1 98.81 75 HIS A C 1
ATOM 590 O O . HIS A 1 75 ? 13.055 14.344 7.031 1 98.81 75 HIS A O 1
ATOM 596 N N . LEU A 1 76 ? 11.078 14.492 6.09 1 98.94 76 LEU A N 1
ATOM 597 C CA . LEU A 1 76 ? 10.758 15.742 6.77 1 98.94 76 LEU A CA 1
ATOM 598 C C . LEU A 1 76 ? 10.656 15.531 8.281 1 98.94 76 LEU A C 1
ATOM 600 O O . LEU A 1 76 ? 11.086 16.375 9.062 1 98.94 76 LEU A O 1
ATOM 604 N N . GLU A 1 77 ? 10.055 14.477 8.664 1 98.88 77 GLU A N 1
ATOM 605 C CA . GLU A 1 77 ? 9.961 14.164 10.086 1 98.88 77 GLU A CA 1
ATOM 606 C C . GLU A 1 77 ? 11.336 14.164 10.742 1 98.88 77 GLU A C 1
ATOM 608 O O . GLU A 1 77 ? 11.484 14.617 11.875 1 98.88 77 GLU A O 1
ATOM 613 N N . LYS A 1 78 ? 12.305 13.766 9.984 1 98.75 78 LYS A N 1
ATOM 614 C CA . LYS A 1 78 ? 13.656 13.633 10.523 1 98.75 78 LYS A CA 1
ATOM 615 C C . LYS A 1 78 ? 14.422 14.953 10.422 1 98.75 78 LYS A C 1
ATOM 617 O O . LYS A 1 78 ? 15.281 15.242 11.258 1 98.75 78 LYS A O 1
ATOM 622 N N . GLU A 1 79 ? 14.055 15.781 9.422 1 98.75 79 GLU A N 1
ATOM 623 C CA . GLU A 1 79 ? 15.008 16.828 9.07 1 98.75 79 GLU A CA 1
ATOM 624 C C . GLU A 1 79 ? 14.414 18.219 9.32 1 98.75 79 GLU A C 1
ATOM 626 O O . GLU A 1 79 ? 15.141 19.156 9.68 1 98.75 79 GLU A O 1
ATOM 631 N N . LEU A 1 80 ? 13.148 18.453 9.156 1 98.94 80 LEU A N 1
ATOM 632 C CA . LEU A 1 80 ? 12.594 19.797 9.016 1 98.94 80 LEU A CA 1
ATOM 633 C C . LEU A 1 80 ? 12.852 20.625 10.273 1 98.94 80 LEU A C 1
ATOM 635 O O . LEU A 1 80 ? 13.312 21.766 10.188 1 98.94 80 LEU A O 1
ATOM 639 N N . LEU A 1 81 ? 12.594 20.062 11.445 1 98.62 81 LEU A N 1
ATOM 640 C CA . LEU A 1 81 ? 12.758 20.797 12.695 1 98.62 81 LEU A CA 1
ATOM 641 C C . LEU A 1 81 ? 14.203 21.25 12.875 1 98.62 81 LEU A C 1
ATOM 643 O O . LEU A 1 81 ? 14.453 22.391 13.289 1 98.62 81 LEU A O 1
ATOM 647 N N . SER A 1 82 ? 15.125 20.375 12.523 1 98.38 82 SER A N 1
ATOM 648 C CA . SER A 1 82 ? 16.547 20.703 12.664 1 98.38 82 SER A CA 1
ATOM 649 C C . SER A 1 82 ? 16.938 21.844 11.719 1 98.38 82 SER A C 1
ATOM 651 O O . SER A 1 82 ? 17.75 22.703 12.086 1 98.38 82 SER A O 1
ATOM 653 N N . TRP A 1 83 ? 16.406 21.828 10.539 1 98.81 83 TRP A N 1
ATOM 654 C CA . TRP A 1 83 ? 16.688 22.891 9.57 1 98.81 83 TRP A CA 1
ATOM 655 C C . TRP A 1 83 ? 16.156 24.219 10.062 1 98.81 83 TRP A C 1
ATOM 657 O O . TRP A 1 83 ? 16.828 25.25 9.953 1 98.81 83 TRP A O 1
ATOM 667 N N . VAL A 1 84 ? 14.969 24.203 10.57 1 98.88 84 VAL A N 1
ATOM 668 C CA . VAL A 1 84 ? 14.352 25.422 11.094 1 98.88 84 VAL A CA 1
ATOM 669 C C . VAL A 1 84 ? 15.156 25.938 12.281 1 98.88 84 VAL A C 1
ATOM 671 O O . VAL A 1 84 ? 15.453 27.125 12.367 1 98.88 84 VAL A O 1
ATOM 674 N N . GLN A 1 85 ? 15.539 25.062 13.172 1 98.5 85 GLN A N 1
ATOM 675 C CA . GLN A 1 85 ? 16.344 25.438 14.328 1 98.5 85 GLN A CA 1
ATOM 676 C C . GLN A 1 85 ? 17.656 26.078 13.898 1 98.5 85 GLN A C 1
ATOM 678 O O . GLN A 1 85 ? 18.078 27.094 14.477 1 98.5 85 GLN A O 1
ATOM 683 N N . ALA A 1 86 ? 18.25 25.5 12.914 1 98.56 86 ALA A N 1
ATOM 684 C CA . ALA A 1 86 ? 19.531 26.016 12.438 1 98.56 86 ALA A CA 1
ATOM 685 C C . ALA A 1 86 ? 19.391 27.438 11.906 1 98.56 86 ALA A C 1
ATOM 687 O O . ALA A 1 86 ? 20.25 28.281 12.164 1 98.56 86 ALA A O 1
ATOM 688 N N . LYS A 1 87 ? 18.344 27.688 11.164 1 98.69 87 LYS A N 1
ATOM 689 C CA . LYS A 1 87 ? 18.109 29.031 10.625 1 98.69 87 LYS A CA 1
ATOM 690 C C . LYS A 1 87 ? 17.797 30.031 11.734 1 98.69 87 LYS A C 1
ATOM 692 O O . LYS A 1 87 ? 18.297 31.156 11.719 1 98.69 87 LYS A O 1
ATOM 697 N N . LEU A 1 88 ? 17.016 29.609 12.688 1 98.69 88 LEU A N 1
ATOM 698 C CA . LEU A 1 88 ? 16.672 30.484 13.805 1 98.69 88 LEU A CA 1
ATOM 699 C C . LEU A 1 88 ? 17.906 30.828 14.633 1 98.69 88 LEU A C 1
ATOM 701 O O . LEU A 1 88 ? 18.078 31.969 15.062 1 98.69 88 LEU A O 1
ATOM 705 N N . ASN A 1 89 ? 18.766 29.859 14.812 1 98.31 89 ASN A N 1
ATOM 706 C CA . ASN A 1 89 ? 19.938 30.031 15.664 1 98.31 89 ASN A CA 1
ATOM 707 C C . ASN A 1 89 ? 20.922 31.016 15.07 1 98.31 89 ASN A C 1
ATOM 709 O O . ASN A 1 89 ? 21.812 31.5 15.766 1 98.31 89 ASN A O 1
ATOM 713 N N . LYS A 1 90 ? 20.781 31.328 13.867 1 97.88 90 LYS A N 1
ATOM 714 C CA . LYS A 1 90 ? 21.672 32.281 13.211 1 97.88 90 LYS A CA 1
ATOM 715 C C . LYS A 1 90 ? 21.25 33.719 13.492 1 97.88 90 LYS A C 1
ATOM 717 O O . LYS A 1 90 ? 22 34.656 13.25 1 97.88 90 LYS A O 1
ATOM 722 N N . LEU A 1 91 ? 20.047 33.844 14 1 97.75 91 LEU A N 1
ATOM 723 C CA . LEU A 1 91 ? 19.562 35.188 14.266 1 97.75 91 LEU A CA 1
ATOM 724 C C . LEU A 1 91 ? 20.25 35.812 15.492 1 97.75 91 LEU A C 1
ATOM 726 O O . LEU A 1 91 ? 20.266 35.188 16.562 1 97.75 91 LEU A O 1
ATOM 730 N N . GLN A 1 92 ? 20.781 37 15.375 1 96.06 92 GLN A N 1
ATOM 731 C CA . GLN A 1 92 ? 21.344 37.75 16.5 1 96.06 92 GLN A CA 1
ATOM 732 C C . GLN A 1 92 ? 20.25 38.312 17.391 1 96.06 92 GLN A C 1
ATOM 734 O O . GLN A 1 92 ? 19.141 38.562 16.938 1 96.06 92 GLN A O 1
ATOM 739 N N . PRO A 1 93 ? 20.641 38.469 18.609 1 94.19 93 PRO A N 1
ATOM 740 C CA . PRO A 1 93 ? 19.625 38.906 19.547 1 94.19 93 PRO A CA 1
ATOM 741 C C . PRO A 1 93 ? 18.875 40.156 19.062 1 94.19 93 PRO A C 1
ATOM 743 O O . PRO A 1 93 ? 17.641 40.219 19.156 1 94.19 93 PRO A O 1
ATOM 746 N N . ALA A 1 94 ? 19.547 41.031 18.453 1 94 94 ALA A N 1
ATOM 747 C CA . ALA A 1 94 ? 18.953 42.312 18.016 1 94 94 ALA A CA 1
ATOM 748 C C . ALA A 1 94 ? 18.016 42.094 16.828 1 94 94 ALA A C 1
ATOM 750 O O . ALA A 1 94 ? 17.156 42.906 16.547 1 94 94 ALA A O 1
ATOM 751 N N . SER A 1 95 ? 18.094 40.969 16.172 1 94.38 95 SER A N 1
ATOM 752 C CA . SER A 1 95 ? 17.359 40.688 14.938 1 94.38 95 SER A CA 1
ATOM 753 C C . SER A 1 95 ? 16.25 39.688 15.188 1 94.38 95 SER A C 1
ATOM 755 O O . SER A 1 95 ? 15.602 39.219 14.234 1 94.38 95 SER A O 1
ATOM 757 N N . ARG A 1 96 ? 16.016 39.344 16.391 1 96.19 96 ARG A N 1
ATOM 758 C CA . ARG A 1 96 ? 15.031 38.312 16.703 1 96.19 96 ARG A CA 1
ATOM 759 C C . ARG A 1 96 ? 13.633 38.938 16.781 1 96.19 96 ARG A C 1
ATOM 761 O O . ARG A 1 96 ? 13 38.906 17.844 1 96.19 96 ARG A O 1
ATOM 768 N N . THR A 1 97 ? 13.141 39.375 15.672 1 97.12 97 THR A N 1
ATOM 769 C CA . THR A 1 97 ? 11.789 39.906 15.508 1 97.12 97 THR A CA 1
ATOM 770 C C . THR A 1 97 ? 10.875 38.844 14.867 1 97.12 97 THR A C 1
ATOM 772 O O . THR A 1 97 ? 11.352 37.875 14.305 1 97.12 97 THR A O 1
ATOM 775 N N . ASP A 1 98 ? 9.594 39.094 14.953 1 97.69 98 ASP A N 1
ATOM 776 C CA . ASP A 1 98 ? 8.641 38.188 14.312 1 97.69 98 ASP A CA 1
ATOM 777 C C . ASP A 1 98 ? 8.922 38.062 12.812 1 97.69 98 ASP A C 1
ATOM 779 O O . ASP A 1 98 ? 8.875 36.969 12.258 1 97.69 98 ASP A O 1
ATOM 783 N N . ALA A 1 99 ? 9.227 39.156 12.219 1 97.81 99 ALA A N 1
ATOM 784 C CA . ALA A 1 99 ? 9.484 39.188 10.781 1 97.81 99 ALA A CA 1
ATOM 785 C C . ALA A 1 99 ? 10.711 38.344 10.438 1 97.81 99 ALA A C 1
ATOM 787 O O . ALA A 1 99 ? 10.688 37.562 9.477 1 97.81 99 ALA A O 1
ATOM 788 N N . SER A 1 100 ? 11.75 38.5 11.211 1 98.25 100 SER A N 1
ATOM 789 C CA . SER A 1 100 ? 12.977 37.75 10.953 1 98.25 100 SER A CA 1
ATOM 790 C C . SER A 1 100 ? 12.773 36.281 11.227 1 98.25 100 SER A C 1
ATOM 792 O O . SER A 1 100 ? 13.367 35.438 10.547 1 98.25 100 SER A O 1
ATOM 794 N N . ILE A 1 101 ? 12 35.969 12.219 1 98.56 101 ILE A N 1
ATOM 795 C CA . ILE A 1 101 ? 11.688 34.562 12.539 1 98.56 101 ILE A CA 1
ATOM 796 C C . ILE A 1 101 ? 10.898 33.938 11.398 1 98.56 101 ILE A C 1
ATOM 798 O O . ILE A 1 101 ? 11.195 32.812 10.977 1 98.56 101 ILE A O 1
ATOM 802 N N . GLN A 1 102 ? 9.922 34.656 10.898 1 98.62 102 GLN A N 1
ATOM 803 C CA . GLN A 1 102 ? 9.156 34.188 9.75 1 98.62 102 GLN A CA 1
ATOM 804 C C . GLN A 1 102 ? 10.062 33.938 8.555 1 98.62 102 GLN A C 1
ATOM 806 O O . GLN A 1 102 ? 9.953 32.875 7.906 1 98.62 102 GLN A O 1
ATOM 811 N N . ASP A 1 103 ? 10.945 34.875 8.305 1 98.62 103 ASP A N 1
ATOM 812 C CA . ASP A 1 103 ? 11.875 34.719 7.188 1 98.62 103 ASP A CA 1
ATOM 813 C C . ASP A 1 103 ? 12.766 33.5 7.359 1 98.62 103 ASP A C 1
ATOM 815 O O . ASP A 1 103 ? 13.047 32.781 6.391 1 98.62 103 ASP A O 1
ATOM 819 N N . ALA A 1 104 ? 13.18 33.312 8.57 1 98.81 104 ALA A N 1
ATOM 820 C CA . ALA A 1 104 ? 14.039 32.156 8.859 1 98.81 104 ALA A CA 1
ATOM 821 C C . ALA A 1 104 ? 13.312 30.844 8.609 1 98.81 104 ALA A C 1
ATOM 823 O O . ALA A 1 104 ? 13.891 29.906 8.047 1 98.81 104 ALA A O 1
ATOM 824 N N . ILE A 1 105 ? 12.086 30.766 9.016 1 98.94 105 ILE A N 1
ATOM 825 C CA . ILE A 1 105 ? 11.281 29.562 8.82 1 98.94 105 ILE A CA 1
ATOM 826 C C . ILE A 1 105 ? 11.062 29.312 7.328 1 98.94 105 ILE A C 1
ATOM 828 O O . ILE A 1 105 ? 11.258 28.203 6.836 1 98.94 105 ILE A O 1
ATOM 832 N N . GLU A 1 106 ? 10.695 30.391 6.637 1 98.88 106 GLU A N 1
ATOM 833 C CA . GLU A 1 106 ? 10.484 30.281 5.195 1 98.88 106 GLU A CA 1
ATOM 834 C C . GLU A 1 106 ? 11.75 29.797 4.492 1 98.88 106 GLU A C 1
ATOM 836 O O . GLU A 1 106 ? 11.688 28.953 3.598 1 98.88 106 GLU A O 1
ATOM 841 N N . ALA A 1 107 ? 12.836 30.359 4.898 1 98.88 107 ALA A N 1
ATOM 842 C CA . ALA A 1 107 ? 14.117 29.969 4.301 1 98.88 107 ALA A CA 1
ATOM 843 C C . ALA A 1 107 ? 14.43 28.5 4.562 1 98.88 107 ALA A C 1
ATOM 845 O O . ALA A 1 107 ? 14.93 27.797 3.678 1 98.88 107 ALA A O 1
ATOM 846 N N . ALA A 1 108 ? 14.164 28.062 5.754 1 98.94 108 ALA A N 1
ATOM 847 C CA . ALA A 1 108 ? 14.438 26.672 6.105 1 98.94 108 ALA A CA 1
ATOM 848 C C . ALA A 1 108 ? 13.633 25.719 5.227 1 98.94 108 ALA A C 1
ATOM 850 O O . ALA A 1 108 ? 14.172 24.75 4.703 1 98.94 108 ALA A O 1
ATOM 851 N N . PHE A 1 109 ? 12.336 26 5.082 1 98.94 109 PHE A N 1
ATOM 852 C CA . PHE A 1 109 ? 11.477 25.172 4.246 1 98.94 109 PHE A CA 1
ATOM 853 C C . PHE A 1 109 ? 11.977 25.141 2.809 1 98.94 109 PHE A C 1
ATOM 855 O O . PHE A 1 109 ? 12.125 24.078 2.217 1 98.94 109 PHE A O 1
ATOM 862 N N . THR A 1 110 ? 12.25 26.281 2.283 1 98.88 110 THR A N 1
ATOM 863 C CA . THR A 1 110 ? 12.648 26.422 0.885 1 98.88 110 THR A CA 1
ATOM 864 C C . THR A 1 110 ? 13.992 25.75 0.63 1 98.88 110 THR A C 1
ATOM 866 O O . THR A 1 110 ? 14.141 25 -0.339 1 98.88 110 THR A O 1
ATOM 869 N N . GLU A 1 111 ? 14.914 25.984 1.512 1 98.88 111 GLU A N 1
ATOM 870 C CA . GLU A 1 111 ? 16.25 25.438 1.325 1 98.88 111 GLU A CA 1
ATOM 871 C C . GLU A 1 111 ? 16.266 23.922 1.51 1 98.88 111 GLU A C 1
ATOM 873 O O . GLU A 1 111 ? 17.031 23.219 0.849 1 98.88 111 GLU A O 1
ATOM 878 N N . LEU A 1 112 ? 15.484 23.484 2.449 1 98.94 112 LEU A N 1
ATOM 879 C CA . LEU A 1 112 ? 15.383 22.047 2.607 1 98.94 112 LEU A CA 1
ATOM 880 C C . LEU A 1 112 ? 14.828 21.391 1.345 1 98.94 112 LEU A C 1
ATOM 882 O O . LEU A 1 112 ? 15.359 20.375 0.882 1 98.94 112 LEU A O 1
ATOM 886 N N . ASP A 1 113 ? 13.789 21.938 0.772 1 98.94 113 ASP A N 1
ATOM 887 C CA . ASP A 1 113 ? 13.227 21.406 -0.466 1 98.94 113 ASP A CA 1
ATOM 888 C C . ASP A 1 113 ? 14.234 21.5 -1.608 1 98.94 113 ASP A C 1
ATOM 890 O O . ASP A 1 113 ? 14.359 20.562 -2.408 1 98.94 113 ASP A O 1
ATOM 894 N N . ASP A 1 114 ? 14.93 22.625 -1.671 1 98.69 114 ASP A N 1
ATOM 895 C CA . ASP A 1 114 ? 15.984 22.781 -2.664 1 98.69 114 ASP A CA 1
ATOM 896 C C . ASP A 1 114 ? 17.031 21.672 -2.52 1 98.69 114 ASP A C 1
ATOM 898 O O . ASP A 1 114 ? 17.5 21.125 -3.518 1 98.69 114 ASP A O 1
ATOM 902 N N . SER A 1 115 ? 17.359 21.422 -1.298 1 98.69 115 SER A N 1
ATOM 903 C CA . SER A 1 115 ? 18.328 20.359 -1.046 1 98.69 115 SER A CA 1
ATOM 904 C C . SER A 1 115 ? 17.828 19.016 -1.526 1 98.69 115 SER A C 1
ATOM 906 O O . SER A 1 115 ? 18.594 18.219 -2.092 1 98.69 115 SER A O 1
ATOM 908 N N . ILE A 1 116 ? 16.578 18.672 -1.3 1 98.69 116 ILE A N 1
ATOM 909 C CA . ILE A 1 116 ? 15.977 17.422 -1.739 1 98.69 116 ILE A CA 1
ATOM 910 C C . ILE A 1 116 ? 16.078 17.297 -3.258 1 98.69 116 ILE A C 1
ATOM 912 O O . ILE A 1 116 ? 16.578 16.297 -3.777 1 98.69 116 ILE A O 1
ATOM 916 N N . ILE A 1 117 ? 15.688 18.359 -3.965 1 98.12 117 ILE A N 1
ATOM 917 C CA . ILE A 1 117 ? 15.617 18.359 -5.422 1 98.12 117 ILE A CA 1
ATOM 918 C C . ILE A 1 117 ? 17.031 18.359 -6.008 1 98.12 117 ILE A C 1
ATOM 920 O O . ILE A 1 117 ? 17.359 17.562 -6.883 1 98.12 117 ILE A O 1
ATOM 924 N N . ASN A 1 118 ? 17.875 19.25 -5.508 1 97.12 118 ASN A N 1
ATOM 925 C CA . ASN A 1 118 ? 19.203 19.438 -6.055 1 97.12 118 ASN A CA 1
ATOM 926 C C . ASN A 1 118 ? 20.094 18.203 -5.801 1 97.12 118 ASN A C 1
ATOM 928 O O . ASN A 1 118 ? 20.906 17.844 -6.641 1 97.12 118 ASN A O 1
ATOM 932 N N . ASN A 1 119 ? 19.953 17.656 -4.609 1 96.12 119 ASN A N 1
ATOM 933 C CA . ASN A 1 119 ? 20.703 16.453 -4.328 1 96.12 119 ASN A CA 1
ATOM 934 C C . ASN A 1 119 ? 20.297 15.312 -5.27 1 96.12 119 ASN A C 1
ATOM 936 O O . ASN A 1 119 ? 21.156 14.586 -5.777 1 96.12 119 ASN A O 1
ATOM 940 N N . TYR A 1 120 ? 19 15.148 -5.512 1 96.75 120 TYR A N 1
ATOM 941 C CA . TYR A 1 120 ? 18.547 14.125 -6.449 1 96.75 120 TYR A CA 1
ATOM 942 C C . TYR A 1 120 ? 19.156 14.344 -7.828 1 96.75 120 TYR A C 1
ATOM 944 O O . TYR A 1 120 ? 19.719 13.414 -8.414 1 96.75 120 TYR A O 1
ATOM 952 N N . VAL A 1 121 ? 19.156 15.555 -8.305 1 95.44 121 VAL A N 1
ATOM 953 C CA . VAL A 1 121 ? 19.672 15.875 -9.633 1 95.44 121 VAL A CA 1
ATOM 954 C C . VAL A 1 121 ? 21.188 15.609 -9.68 1 95.44 121 VAL A C 1
ATOM 956 O O . VAL A 1 121 ? 21.672 14.977 -10.617 1 95.44 121 VAL A O 1
ATOM 959 N N . ALA A 1 122 ? 21.844 16.047 -8.695 1 94.94 122 ALA A N 1
ATOM 960 C CA . ALA A 1 122 ? 23.297 15.906 -8.648 1 94.94 122 ALA A CA 1
ATOM 961 C C . ALA A 1 122 ? 23.703 14.438 -8.555 1 94.94 122 ALA A C 1
ATOM 963 O O . ALA A 1 122 ? 24.609 13.992 -9.281 1 94.94 122 ALA A O 1
ATOM 964 N N . TYR A 1 123 ? 23.031 13.734 -7.723 1 93.5 123 TYR A N 1
ATOM 965 C CA . TYR A 1 123 ? 23.438 12.359 -7.457 1 93.5 123 TYR A CA 1
ATOM 966 C C . TYR A 1 123 ? 22.953 11.422 -8.555 1 93.5 123 TYR A C 1
ATOM 968 O O . TYR A 1 123 ? 23.609 10.422 -8.852 1 93.5 123 TYR A O 1
ATOM 976 N N . ALA A 1 124 ? 21.828 11.711 -9.164 1 92 124 ALA A N 1
ATOM 977 C CA . ALA A 1 124 ? 21.312 10.898 -10.25 1 92 124 ALA A CA 1
ATOM 978 C C . ALA A 1 124 ? 22.328 10.789 -11.391 1 92 124 ALA A C 1
ATOM 980 O O . ALA A 1 124 ? 22.438 9.742 -12.031 1 92 124 ALA A O 1
ATOM 981 N N . ARG A 1 125 ? 23.156 11.82 -11.531 1 89.5 125 ARG A N 1
ATOM 982 C CA . ARG A 1 125 ? 24.094 11.891 -12.641 1 89.5 125 ARG A CA 1
ATOM 983 C C . ARG A 1 125 ? 25.484 11.438 -12.203 1 89.5 125 ARG A C 1
ATOM 985 O O . ARG A 1 125 ? 26.391 11.281 -13.031 1 89.5 125 ARG A O 1
ATOM 992 N N . SER A 1 126 ? 25.625 11.219 -10.961 1 91.25 126 SER A N 1
ATOM 993 C CA . SER A 1 126 ? 26.953 10.914 -10.438 1 91.25 126 SER A CA 1
ATOM 994 C C . SER A 1 126 ? 27.438 9.547 -10.914 1 91.25 126 SER A C 1
ATOM 996 O O . SER A 1 126 ? 26.688 8.57 -10.852 1 91.25 126 SER A O 1
ATOM 998 N N . LYS A 1 127 ? 28.641 9.477 -11.297 1 88.12 127 LYS A N 1
ATOM 999 C CA . LYS A 1 127 ? 29.25 8.219 -11.719 1 88.12 127 LYS A CA 1
ATOM 1000 C C . LYS A 1 127 ? 29.969 7.531 -10.562 1 88.12 127 LYS A C 1
ATOM 1002 O O . LYS A 1 127 ? 30.391 6.379 -10.688 1 88.12 127 LYS A O 1
ATOM 1007 N N . ASP A 1 128 ? 30.016 8.25 -9.469 1 89.88 128 ASP A N 1
ATOM 1008 C CA . ASP A 1 128 ? 30.75 7.742 -8.312 1 89.88 128 ASP A CA 1
ATOM 1009 C C . ASP A 1 128 ? 29.797 7.09 -7.305 1 89.88 128 ASP A C 1
ATOM 1011 O O . ASP A 1 128 ? 30.25 6.559 -6.285 1 89.88 128 ASP A O 1
ATOM 1015 N N . MET A 1 129 ? 28.547 7.176 -7.621 1 92.12 129 MET A N 1
ATOM 1016 C CA . MET A 1 129 ? 27.547 6.586 -6.734 1 92.12 129 MET A CA 1
ATOM 1017 C C . MET A 1 129 ? 26.875 5.398 -7.398 1 92.12 129 MET A C 1
ATOM 1019 O O . MET A 1 129 ? 26.562 5.438 -8.594 1 92.12 129 MET A O 1
ATOM 1023 N N . THR A 1 130 ? 26.672 4.344 -6.551 1 91.69 130 THR A N 1
ATOM 1024 C CA . THR A 1 130 ? 25.906 3.203 -7.055 1 91.69 130 THR A CA 1
ATOM 1025 C C . THR A 1 130 ? 24.422 3.533 -7.137 1 91.69 130 THR A C 1
ATOM 1027 O O . THR A 1 130 ? 23.969 4.496 -6.52 1 91.69 130 THR A O 1
ATOM 1030 N N . LEU A 1 131 ? 23.703 2.82 -7.914 1 91.88 131 LEU A N 1
ATOM 1031 C CA . LEU A 1 131 ? 22.266 3.012 -8.016 1 91.88 131 LEU A CA 1
ATOM 1032 C C . LEU A 1 131 ? 21.594 2.803 -6.668 1 91.88 131 LEU A C 1
ATOM 1034 O O . LEU A 1 131 ? 20.656 3.533 -6.312 1 91.88 131 LEU A O 1
ATOM 1038 N N . GLU A 1 132 ? 22.078 1.84 -5.918 1 93.31 132 GLU A N 1
ATOM 1039 C CA . GLU A 1 132 ? 21.562 1.578 -4.578 1 93.31 132 GLU A CA 1
ATOM 1040 C C . GLU A 1 132 ? 21.656 2.824 -3.701 1 93.31 132 GLU A C 1
ATOM 1042 O O . GLU A 1 132 ? 20.719 3.119 -2.941 1 93.31 132 GLU A O 1
ATOM 1047 N N . GLN A 1 133 ? 22.719 3.506 -3.844 1 94.38 133 GLN A N 1
ATOM 1048 C CA . GLN A 1 133 ? 22.953 4.703 -3.043 1 94.38 133 GLN A CA 1
ATOM 1049 C C . GLN A 1 133 ? 22.047 5.852 -3.5 1 94.38 133 GLN A C 1
ATOM 1051 O O . GLN A 1 133 ? 21.688 6.711 -2.697 1 94.38 133 GLN A O 1
ATOM 1056 N N . LYS A 1 134 ? 21.672 5.855 -4.801 1 95.25 134 LYS A N 1
ATOM 1057 C CA . LYS A 1 134 ? 20.922 6.957 -5.398 1 95.25 134 LYS A CA 1
ATOM 1058 C C . LYS A 1 134 ? 19.422 6.828 -5.102 1 95.25 134 LYS A C 1
ATOM 1060 O O . LYS A 1 134 ? 18.719 7.832 -5.023 1 95.25 134 LYS A O 1
ATOM 1065 N N . VAL A 1 135 ? 18.953 5.609 -4.867 1 95.31 135 VAL A N 1
ATOM 1066 C CA . VAL A 1 135 ? 17.531 5.273 -4.824 1 95.31 135 VAL A CA 1
ATOM 1067 C C . VAL A 1 135 ? 16.844 6.059 -3.713 1 95.31 135 VAL A C 1
ATOM 1069 O O . VAL A 1 135 ? 15.797 6.668 -3.93 1 95.31 135 VAL A O 1
ATOM 1072 N N . PRO A 1 136 ? 17.438 6.191 -2.516 1 96.19 136 PRO A N 1
ATOM 1073 C CA . PRO A 1 136 ? 16.75 6.934 -1.454 1 96.19 136 PRO A CA 1
ATOM 1074 C C . PRO A 1 136 ? 16.531 8.398 -1.814 1 96.19 136 PRO A C 1
ATOM 1076 O O . PRO A 1 136 ? 15.5 8.977 -1.451 1 96.19 136 PRO A O 1
ATOM 1079 N N . TYR A 1 137 ? 17.469 9 -2.533 1 97.12 137 TYR A N 1
ATOM 1080 C CA . TYR A 1 137 ? 17.312 10.383 -2.949 1 97.12 137 TYR A CA 1
ATOM 1081 C C . TYR A 1 137 ? 16.203 10.516 -3.992 1 97.12 137 TYR A C 1
ATOM 1083 O O . TYR A 1 137 ? 15.422 11.469 -3.961 1 97.12 137 TYR A O 1
ATOM 1091 N N . MET A 1 138 ? 16.141 9.547 -4.875 1 96.56 138 MET A N 1
ATOM 1092 C CA . MET A 1 138 ? 15.078 9.523 -5.887 1 96.56 138 MET A CA 1
ATOM 1093 C C . MET A 1 138 ? 13.711 9.391 -5.242 1 96.56 138 MET A C 1
ATOM 1095 O O . MET A 1 138 ? 12.781 10.133 -5.57 1 96.56 138 MET A O 1
ATOM 1099 N N . GLU A 1 139 ? 13.602 8.477 -4.277 1 97.12 139 GLU A N 1
ATOM 1100 C CA . GLU A 1 139 ? 12.312 8.227 -3.645 1 97.12 139 GLU A CA 1
ATOM 1101 C C . GLU A 1 139 ? 11.789 9.469 -2.932 1 97.12 139 GLU A C 1
ATOM 1103 O O . GLU A 1 139 ? 10.617 9.812 -3.053 1 97.12 139 GLU A O 1
ATOM 1108 N N . VAL A 1 140 ? 12.641 10.156 -2.242 1 98.44 140 VAL A N 1
ATOM 1109 C CA . VAL A 1 140 ? 12.258 11.344 -1.483 1 98.44 140 VAL A CA 1
ATOM 1110 C C . VAL A 1 140 ? 11.867 12.469 -2.439 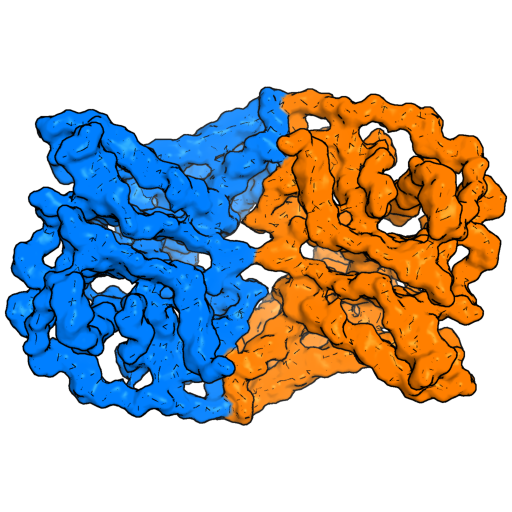1 98.44 140 VAL A C 1
ATOM 1112 O O . VAL A 1 140 ? 10.867 13.156 -2.221 1 98.44 140 VAL A O 1
ATOM 1115 N N . ALA A 1 141 ? 12.594 12.609 -3.521 1 97.94 141 ALA A N 1
ATOM 1116 C CA . ALA A 1 141 ? 12.352 13.688 -4.469 1 97.94 141 ALA A CA 1
ATOM 1117 C C . ALA A 1 141 ? 11.078 13.438 -5.27 1 97.94 141 ALA A C 1
ATOM 1119 O O . ALA A 1 141 ? 10.352 14.383 -5.609 1 97.94 141 ALA A O 1
ATOM 1120 N N . MET A 1 142 ? 10.828 12.188 -5.566 1 96.44 142 MET A N 1
ATOM 1121 C CA . MET A 1 142 ? 9.711 11.836 -6.445 1 96.44 142 MET A CA 1
ATOM 1122 C C . MET A 1 142 ? 8.391 11.844 -5.676 1 96.44 142 MET A C 1
ATOM 1124 O O . MET A 1 142 ? 7.348 12.195 -6.227 1 96.44 142 MET A O 1
ATOM 1128 N N . ALA A 1 143 ? 8.469 11.398 -4.414 1 97.19 143 ALA A N 1
ATOM 1129 C CA . ALA A 1 143 ? 7.27 11.523 -3.584 1 97.19 143 ALA A CA 1
ATOM 1130 C C . ALA A 1 143 ? 7.004 12.984 -3.221 1 97.19 143 ALA A C 1
ATOM 1132 O O . ALA A 1 143 ? 7.578 13.891 -3.824 1 97.19 143 ALA A O 1
ATOM 1133 N N . GLY A 1 144 ? 6.055 13.234 -2.416 1 98.31 144 GLY A N 1
ATOM 1134 C CA . GLY A 1 144 ? 5.723 14.562 -1.923 1 98.31 144 GLY A CA 1
ATOM 1135 C C . GLY A 1 144 ? 5.152 14.555 -0.518 1 98.31 144 GLY A C 1
ATOM 1136 O O . GLY A 1 144 ? 4.77 13.5 -0.007 1 98.31 144 GLY A O 1
ATOM 1137 N N . SER A 1 145 ? 5.145 15.742 0.058 1 98.88 145 SER A N 1
ATOM 1138 C CA . SER A 1 145 ? 4.551 15.859 1.386 1 98.88 145 SER A CA 1
ATOM 1139 C C . SER A 1 145 ? 4.137 17.297 1.682 1 98.88 145 SER A C 1
ATOM 1141 O O . SER A 1 145 ? 4.859 18.234 1.347 1 98.88 145 SER A O 1
ATOM 1143 N N . CYS A 1 146 ? 2.988 17.406 2.244 1 98.88 146 CYS A N 1
ATOM 1144 C CA . CYS A 1 146 ? 2.662 18.641 2.949 1 98.88 146 CYS A CA 1
ATOM 1145 C C . CYS A 1 146 ? 3.43 18.734 4.262 1 98.88 146 CYS A C 1
ATOM 1147 O O . CYS A 1 146 ? 4.008 17.75 4.723 1 98.88 146 CYS A O 1
ATOM 1149 N N . ALA A 1 147 ? 3.502 19.953 4.777 1 98.94 147 ALA A N 1
ATOM 1150 C CA . ALA A 1 147 ? 4.18 20.156 6.055 1 98.94 147 ALA A CA 1
ATOM 1151 C C . ALA A 1 147 ? 3.49 21.25 6.867 1 98.94 147 ALA A C 1
ATOM 1153 O O . ALA A 1 147 ? 3.23 22.344 6.359 1 98.94 147 ALA A O 1
ATOM 1154 N N . LEU A 1 148 ? 3.148 20.906 8.031 1 98.94 148 LEU A N 1
ATOM 1155 C CA . LEU A 1 148 ? 2.654 21.875 9.023 1 98.94 148 LEU A CA 1
ATOM 1156 C C . LEU A 1 148 ? 3.557 21.906 10.25 1 98.94 148 LEU A C 1
ATOM 1158 O O . LEU A 1 148 ? 3.82 20.859 10.859 1 98.94 148 LEU A O 1
ATOM 1162 N N . LEU A 1 149 ? 4.09 23.078 10.523 1 98.94 149 LEU A N 1
ATOM 1163 C CA . LEU A 1 149 ? 4.926 23.297 11.703 1 98.94 149 LEU A CA 1
ATOM 1164 C C . LEU A 1 149 ? 4.332 24.391 12.586 1 98.94 149 LEU A C 1
ATOM 1166 O O . LEU A 1 149 ? 3.943 25.453 12.094 1 98.94 149 LEU A O 1
ATOM 1170 N N . VAL A 1 150 ? 4.215 24.125 13.844 1 98.94 150 VAL A N 1
ATOM 1171 C CA . VAL A 1 150 ? 3.889 25.156 14.82 1 98.94 150 VAL A CA 1
ATOM 1172 C C . VAL A 1 150 ? 4.992 25.25 15.867 1 98.94 150 VAL A C 1
ATOM 1174 O O . VAL A 1 150 ? 5.375 24.234 16.453 1 98.94 150 VAL A O 1
ATOM 1177 N N . LEU A 1 151 ? 5.523 26.406 16.031 1 98.88 151 LEU A N 1
ATOM 1178 C CA . LEU A 1 151 ? 6.457 26.719 17.109 1 98.88 151 LEU A CA 1
ATOM 1179 C C . LEU A 1 151 ? 5.805 27.625 18.141 1 98.88 151 LEU A C 1
ATOM 1181 O O . LEU A 1 151 ? 5.148 28.609 17.781 1 98.88 151 LEU A O 1
ATOM 1185 N N . TYR A 1 152 ? 5.98 27.281 19.391 1 98.81 152 TYR A N 1
ATOM 1186 C CA . TYR A 1 152 ? 5.465 28.109 20.484 1 98.81 152 TYR A CA 1
ATOM 1187 C C . TYR A 1 152 ? 6.602 28.703 21.297 1 98.81 152 TYR A C 1
ATOM 1189 O O . TYR A 1 152 ? 7.422 27.969 21.859 1 98.81 152 TYR A O 1
ATOM 1197 N N . ASN A 1 153 ? 6.66 29.969 21.328 1 98.31 153 ASN A N 1
ATOM 1198 C CA . ASN A 1 153 ? 7.555 30.719 22.203 1 98.31 153 ASN A CA 1
ATOM 1199 C C . ASN A 1 153 ? 6.902 31.031 23.547 1 98.31 153 ASN A C 1
ATOM 1201 O O . ASN A 1 153 ? 6.055 31.922 23.641 1 98.31 153 ASN A O 1
ATOM 1205 N N . PRO A 1 154 ? 7.355 30.344 24.547 1 97.06 154 PRO A N 1
ATOM 1206 C CA . PRO A 1 154 ? 6.695 30.531 25.844 1 97.06 154 PRO A CA 1
ATOM 1207 C C . PRO A 1 154 ? 6.984 31.906 26.453 1 97.06 154 PRO A C 1
ATOM 1209 O O . PRO A 1 154 ? 6.199 32.406 27.266 1 97.06 154 PRO A O 1
ATOM 1212 N N . ASN A 1 155 ? 8.039 32.531 26.109 1 95.56 155 ASN A N 1
ATOM 1213 C CA . ASN A 1 155 ? 8.414 33.812 26.688 1 95.56 155 ASN A CA 1
ATOM 1214 C C . ASN A 1 155 ? 7.477 34.906 26.25 1 95.56 155 ASN A C 1
ATOM 1216 O O . ASN A 1 155 ? 7.176 35.812 27.031 1 95.56 155 ASN A O 1
ATOM 1220 N N . THR A 1 156 ? 7.109 34.875 25.031 1 95.5 156 THR A N 1
ATOM 1221 C CA . THR A 1 156 ? 6.238 35.906 24.5 1 95.5 156 THR A CA 1
ATOM 1222 C C . THR A 1 156 ? 4.832 35.375 24.25 1 95.5 156 THR A C 1
ATOM 1224 O O . THR A 1 156 ? 3.973 36.094 23.734 1 95.5 156 THR A O 1
ATOM 1227 N N . LYS A 1 157 ? 4.621 34.062 24.516 1 97.06 157 LYS A N 1
ATOM 1228 C CA . LYS A 1 157 ? 3.359 33.375 24.266 1 97.06 157 LYS A CA 1
ATOM 1229 C C . LYS A 1 157 ? 2.936 33.5 22.797 1 97.06 157 LYS A C 1
ATOM 1231 O O . LYS A 1 157 ? 1.783 33.844 22.516 1 97.06 157 LYS A O 1
ATOM 1236 N N . THR A 1 158 ? 3.846 33.312 21.938 1 98.06 158 THR A N 1
ATOM 1237 C CA . THR A 1 158 ? 3.641 33.531 20.5 1 98.06 158 THR A CA 1
ATOM 1238 C C . THR A 1 158 ? 3.678 32.188 19.766 1 98.06 158 THR A C 1
ATOM 1240 O O . THR A 1 158 ? 4.523 31.328 20.047 1 98.06 158 THR A O 1
ATOM 1243 N N . LEU A 1 159 ? 2.73 31.984 18.875 1 98.69 159 LEU A N 1
ATOM 1244 C CA . LEU A 1 159 ? 2.691 30.844 17.969 1 98.69 159 LEU A CA 1
ATOM 1245 C C . LEU A 1 159 ? 3.115 31.234 16.562 1 98.69 159 LEU A C 1
ATOM 1247 O O . LEU A 1 159 ? 2.557 32.156 15.977 1 98.69 159 LEU A O 1
ATOM 1251 N N . TYR A 1 160 ? 4.129 30.625 16.047 1 98.94 160 TYR A N 1
ATOM 1252 C CA . TYR A 1 160 ? 4.48 30.703 14.641 1 98.94 160 TYR A CA 1
ATOM 1253 C C . TYR A 1 160 ? 4 29.453 13.891 1 98.94 160 TYR A C 1
ATOM 1255 O O . TYR A 1 160 ? 4.434 28.344 14.188 1 98.94 160 TYR A O 1
ATOM 1263 N N . THR A 1 161 ? 3.104 29.641 12.945 1 98.94 161 THR A N 1
ATOM 1264 C CA . THR A 1 161 ? 2.551 28.531 12.18 1 98.94 161 THR A CA 1
ATOM 1265 C C . THR A 1 161 ? 3.006 28.594 10.727 1 98.94 161 THR A C 1
ATOM 1267 O O . THR A 1 161 ? 2.754 29.594 10.039 1 98.94 161 THR A O 1
ATOM 1270 N N . ALA A 1 162 ? 3.707 27.609 10.297 1 98.94 162 ALA A N 1
ATOM 1271 C CA . ALA A 1 162 ? 4.16 27.5 8.906 1 98.94 162 ALA A CA 1
ATOM 1272 C C . ALA A 1 162 ? 3.43 26.375 8.172 1 98.94 162 ALA A C 1
ATOM 1274 O O . ALA A 1 162 ? 3.498 25.219 8.578 1 98.94 162 ALA A O 1
ATOM 1275 N N . CYS A 1 163 ? 2.768 26.734 7.082 1 98.88 163 CYS A N 1
ATOM 1276 C CA . CYS A 1 163 ? 1.938 25.766 6.387 1 98.88 163 CYS A CA 1
ATOM 1277 C C . CYS A 1 163 ? 2.34 25.656 4.922 1 98.88 163 CYS A C 1
ATOM 1279 O O . CYS A 1 163 ? 2.379 26.656 4.207 1 98.88 163 CYS A O 1
ATOM 1281 N N . THR A 1 164 ? 2.721 24.5 4.492 1 98.81 164 THR A N 1
ATOM 1282 C CA . THR A 1 164 ? 2.877 24.047 3.111 1 98.81 164 THR A CA 1
ATOM 1283 C C . THR A 1 164 ? 1.922 22.906 2.805 1 98.81 164 THR A C 1
ATOM 1285 O O . THR A 1 164 ? 2.152 21.766 3.223 1 98.81 164 THR A O 1
ATOM 1288 N N . GLY A 1 165 ? 0.842 23.219 2.117 1 98.56 165 GLY A N 1
ATOM 1289 C CA . GLY A 1 165 ? -0.13 22.188 1.812 1 98.56 165 GLY A CA 1
ATOM 1290 C C . GLY A 1 165 ? -1.467 22.391 2.496 1 98.56 165 GLY A C 1
ATOM 1291 O O . GLY A 1 165 ? -1.934 23.531 2.617 1 98.56 165 GLY A O 1
ATOM 1292 N N . ASP A 1 166 ? -2.078 21.25 2.857 1 98.12 166 ASP A N 1
ATOM 1293 C CA . ASP A 1 166 ? -3.465 21.406 3.287 1 98.12 166 ASP A CA 1
ATOM 1294 C C . ASP A 1 166 ? -3.691 20.766 4.652 1 98.12 166 ASP A C 1
ATOM 1296 O O . ASP A 1 166 ? -4.816 20.391 4.988 1 98.12 166 ASP A O 1
ATOM 1300 N N . SER A 1 167 ? -2.598 20.484 5.402 1 98.62 167 SER A N 1
ATOM 1301 C CA . SER A 1 167 ? -2.768 20.328 6.844 1 98.62 167 SER A CA 1
ATOM 1302 C C . SER A 1 167 ? -3.096 21.656 7.508 1 98.62 167 SER A C 1
ATOM 1304 O O . SER A 1 167 ? -2.846 22.719 6.934 1 98.62 167 SER A O 1
ATOM 1306 N N . ARG A 1 168 ? -3.678 21.578 8.766 1 98.75 168 ARG A N 1
ATOM 1307 C CA . ARG A 1 168 ? -4.18 22.844 9.297 1 98.75 168 ARG A CA 1
ATOM 1308 C C . ARG A 1 168 ? -4.043 22.891 10.812 1 98.75 168 ARG A C 1
ATOM 1310 O O . ARG A 1 168 ? -4.184 21.875 11.492 1 98.75 168 ARG A O 1
ATOM 1317 N N . ALA A 1 169 ? -3.744 24.062 11.281 1 98.88 169 ALA A N 1
ATOM 1318 C CA . ALA A 1 169 ? -3.73 24.359 12.711 1 98.88 169 ALA A CA 1
ATOM 1319 C C . ALA A 1 169 ? -4.891 25.281 13.094 1 98.88 169 ALA A C 1
ATOM 1321 O O . ALA A 1 169 ? -5.121 26.297 12.445 1 98.88 169 ALA A O 1
ATOM 1322 N N . VAL A 1 170 ? -5.633 24.906 14.125 1 98.75 170 VAL A N 1
ATOM 1323 C CA . VAL A 1 170 ? -6.773 25.688 14.594 1 98.75 170 VAL A CA 1
ATOM 1324 C C . VAL A 1 170 ? -6.645 25.938 16.094 1 98.75 170 VAL A C 1
ATOM 1326 O O . VAL A 1 170 ? -6.512 25 16.875 1 98.75 170 VAL A O 1
ATOM 1329 N N . LEU A 1 171 ? -6.684 27.203 16.422 1 97.94 171 LEU A N 1
ATOM 1330 C CA . LEU A 1 171 ? -6.613 27.641 17.812 1 97.94 171 LEU A CA 1
ATOM 1331 C C . LEU A 1 171 ? -8.008 27.891 18.375 1 97.94 171 LEU A C 1
ATOM 1333 O O . LEU A 1 171 ? -8.859 28.484 17.703 1 97.94 171 LEU A O 1
ATOM 1337 N N . GLY A 1 172 ? -8.297 27.328 19.531 1 95.69 172 GLY A N 1
ATOM 1338 C CA . GLY A 1 172 ? -9.477 27.672 20.312 1 95.69 172 GLY A CA 1
ATOM 1339 C C . GLY A 1 172 ? -9.148 28.422 21.594 1 95.69 172 GLY A C 1
ATOM 1340 O O . GLY A 1 172 ? -8.281 27.984 22.359 1 95.69 172 GLY A O 1
ATOM 1341 N N . TYR A 1 173 ? -9.719 29.516 21.781 1 92.5 173 TYR A N 1
ATOM 1342 C CA . TYR A 1 173 ? -9.508 30.219 23.047 1 92.5 173 TYR A CA 1
ATOM 1343 C C . TYR A 1 173 ? -10.836 30.547 23.719 1 92.5 173 TYR A C 1
ATOM 1345 O O . TYR A 1 173 ? -11.836 30.797 23.031 1 92.5 173 TYR A O 1
ATOM 1353 N N . GLN A 1 174 ? -10.797 30.625 24.938 1 90.25 174 GLN A N 1
ATOM 1354 C CA . GLN A 1 174 ? -12 30.953 25.688 1 90.25 174 GLN A CA 1
ATOM 1355 C C . GLN A 1 174 ? -12.117 32.469 25.906 1 90.25 174 GLN A C 1
ATOM 1357 O O . GLN A 1 174 ? -11.188 33.094 26.406 1 90.25 174 GLN A O 1
ATOM 1362 N N . ALA A 1 175 ? -13.266 32.969 25.516 1 85.81 175 ALA A N 1
ATOM 1363 C CA . ALA A 1 175 ? -13.555 34.375 25.75 1 85.81 175 ALA A CA 1
ATOM 1364 C C . ALA A 1 175 ? -13.969 34.625 27.203 1 85.81 175 ALA A C 1
ATOM 1366 O O . ALA A 1 175 ? -14.125 33.656 27.969 1 85.81 175 ALA A O 1
ATOM 1367 N N . TYR A 1 176 ? -14.109 35.906 27.531 1 83.44 176 TYR A N 1
ATOM 1368 C CA . TYR A 1 176 ? -14.414 36.281 28.891 1 83.44 176 TYR A CA 1
ATOM 1369 C C . TYR A 1 176 ? -15.766 35.75 29.328 1 83.44 176 TYR A C 1
ATOM 1371 O O . TYR A 1 176 ? -15.969 35.438 30.516 1 83.44 176 TYR A O 1
ATOM 1379 N N . ASP A 1 177 ? -16.578 35.594 28.422 1 82.56 177 ASP A N 1
ATOM 1380 C CA . ASP A 1 177 ? -17.938 35.125 28.75 1 82.56 177 ASP A CA 1
ATOM 1381 C C . ASP A 1 177 ? -18.016 33.625 28.797 1 82.56 177 ASP A C 1
ATOM 1383 O O . ASP A 1 177 ? -19.094 33.031 28.984 1 82.56 177 ASP A O 1
ATOM 1387 N N . GLY A 1 178 ? -16.891 32.969 28.531 1 83.19 178 GLY A N 1
ATOM 1388 C CA . GLY A 1 178 ? -16.844 31.5 28.641 1 83.19 178 GLY A CA 1
ATOM 1389 C C . GLY A 1 178 ? -16.984 30.812 27.297 1 83.19 178 GLY A C 1
ATOM 1390 O O . GLY A 1 178 ? -16.75 29.594 27.188 1 83.19 178 GLY A O 1
ATOM 1391 N N . THR A 1 179 ? -17.281 31.609 26.297 1 85.88 179 THR A N 1
ATOM 1392 C CA . THR A 1 179 ? -17.438 31.016 24.969 1 85.88 179 THR A CA 1
ATOM 1393 C C . THR A 1 179 ? -16.062 30.75 24.344 1 85.88 179 THR A C 1
ATOM 1395 O O . THR A 1 179 ? -15.086 31.438 24.656 1 85.88 179 THR A O 1
ATOM 1398 N N . TRP A 1 180 ? -16.062 29.703 23.531 1 90.5 180 TRP A N 1
ATOM 1399 C CA . TRP A 1 180 ? -14.82 29.359 22.844 1 90.5 180 TRP A CA 1
ATOM 1400 C C . TRP A 1 180 ? -14.867 29.797 21.391 1 90.5 180 TRP A C 1
ATOM 1402 O O . TRP A 1 180 ? -15.898 29.641 20.719 1 90.5 180 TRP A O 1
ATOM 1412 N N . LEU A 1 181 ? -13.867 30.375 20.969 1 90.81 181 LEU A N 1
ATOM 1413 C CA . LEU A 1 181 ? -13.781 30.859 19.594 1 90.81 181 LEU A CA 1
ATOM 1414 C C . LEU A 1 181 ? -12.672 30.141 18.828 1 90.81 181 LEU A C 1
ATOM 1416 O O . LEU A 1 181 ? -11.516 30.156 19.25 1 90.81 181 LEU A O 1
ATOM 1420 N N . PRO A 1 182 ? -13.031 29.469 17.688 1 95.5 182 PRO A N 1
ATOM 1421 C CA . PRO A 1 182 ? -12.016 28.844 16.828 1 95.5 182 PRO A CA 1
ATOM 1422 C C . PRO A 1 182 ? -11.352 29.844 15.891 1 95.5 182 PRO A C 1
ATOM 1424 O O . PRO A 1 182 ? -12.039 30.688 15.297 1 95.5 182 PRO A O 1
ATOM 1427 N N . VAL A 1 183 ? -10.078 29.812 15.797 1 96.31 183 VAL A N 1
ATOM 1428 C CA . VAL A 1 183 ? -9.312 30.641 14.875 1 96.31 183 VAL A CA 1
ATOM 1429 C C . VAL A 1 183 ? -8.336 29.766 14.078 1 96.31 183 VAL A C 1
ATOM 1431 O O . VAL A 1 183 ? -7.453 29.141 14.656 1 96.31 183 VAL A O 1
ATOM 1434 N N . ALA A 1 184 ? -8.5 29.75 12.758 1 97.94 184 ALA A N 1
ATOM 1435 C CA . ALA A 1 184 ? -7.535 29.031 11.922 1 97.94 184 ALA A CA 1
ATOM 1436 C C . ALA A 1 184 ? -6.207 29.781 11.852 1 97.94 184 ALA A C 1
ATOM 1438 O O . ALA A 1 184 ? -6.176 30.969 11.531 1 97.94 184 ALA A O 1
ATOM 1439 N N . LEU A 1 185 ? -5.156 29.094 12.172 1 98.5 185 LEU A N 1
ATOM 1440 C CA . LEU A 1 185 ? -3.836 29.719 12.133 1 98.5 185 LEU A CA 1
ATOM 1441 C C . LEU A 1 185 ? -3.17 29.5 10.773 1 98.5 185 LEU A C 1
ATOM 1443 O O . LEU A 1 185 ? -2.121 30.078 10.492 1 98.5 185 LEU A O 1
ATOM 1447 N N . SER A 1 186 ? -3.752 28.641 9.922 1 98.25 186 SER A N 1
ATOM 1448 C CA . SER A 1 186 ? -3.26 28.391 8.57 1 98.25 186 SER A CA 1
ATOM 1449 C C . SER A 1 186 ? -4.41 28.172 7.594 1 98.25 186 SER A C 1
ATOM 1451 O O . SER A 1 186 ? -5.527 27.859 8.008 1 98.25 186 SER A O 1
ATOM 1453 N N . GLU A 1 187 ? -4.137 28.422 6.383 1 96.69 187 GLU A N 1
ATOM 1454 C CA . GLU A 1 187 ? -5.098 28.188 5.312 1 96.69 187 GLU A CA 1
ATOM 1455 C C . GLU A 1 187 ? -4.617 27.078 4.379 1 96.69 187 GLU A C 1
ATOM 1457 O O . GLU A 1 187 ? -3.422 26.969 4.09 1 96.69 187 GLU A O 1
ATOM 1462 N N . ASP A 1 188 ? -5.617 26.312 3.908 1 97.31 188 ASP A N 1
ATOM 1463 C CA . ASP A 1 188 ? -5.285 25.25 2.971 1 97.31 188 ASP A CA 1
ATOM 1464 C C . ASP A 1 188 ? -4.703 25.812 1.676 1 97.31 188 ASP A C 1
ATOM 1466 O O . ASP A 1 188 ? -5.312 26.688 1.045 1 97.31 188 ASP A O 1
ATOM 1470 N N . GLN A 1 189 ? -3.57 25.344 1.333 1 97.75 189 GLN A N 1
ATOM 1471 C CA . GLN A 1 189 ? -2.906 25.781 0.11 1 97.75 189 GLN A CA 1
ATOM 1472 C C . GLN A 1 189 ? -3.262 24.875 -1.064 1 97.75 189 GLN A C 1
ATOM 1474 O O . GLN A 1 189 ? -2.502 23.969 -1.408 1 97.75 189 GLN A O 1
ATOM 1479 N N . THR A 1 190 ? -4.383 25.141 -1.644 1 95.31 190 THR A N 1
ATOM 1480 C CA . THR A 1 190 ? -4.945 24.422 -2.787 1 95.31 190 THR A CA 1
ATOM 1481 C C . THR A 1 190 ? -5.41 25.406 -3.859 1 95.31 190 THR A C 1
ATOM 1483 O O . THR A 1 190 ? -5.328 26.625 -3.67 1 95.31 190 THR A O 1
ATOM 1486 N N . CYS A 1 191 ? -5.953 24.891 -4.93 1 89.81 191 CYS A N 1
ATOM 1487 C CA . CYS A 1 191 ? -6.441 25.75 -6.004 1 89.81 191 CYS A CA 1
ATOM 1488 C C . CYS A 1 191 ? -7.723 26.469 -5.594 1 89.81 191 CYS A C 1
ATOM 1490 O O . CYS A 1 191 ? -8.117 27.453 -6.219 1 89.81 191 CYS A O 1
ATOM 1492 N N . ALA A 1 192 ? -8.344 25.953 -4.555 1 91.06 192 ALA A N 1
ATOM 1493 C CA . ALA A 1 192 ? -9.57 26.578 -4.066 1 91.06 192 ALA A CA 1
ATOM 1494 C C . ALA A 1 192 ? -9.258 27.859 -3.293 1 91.06 192 ALA A C 1
ATOM 1496 O O . ALA A 1 192 ? -10.141 28.688 -3.074 1 91.06 192 ALA A O 1
ATOM 1497 N N . ASN A 1 193 ? -8.023 27.969 -2.846 1 94.19 193 ASN A N 1
ATOM 1498 C CA . ASN A 1 193 ? -7.531 29.172 -2.195 1 94.19 193 ASN A CA 1
ATOM 1499 C C . ASN A 1 193 ? -7.238 30.281 -3.209 1 94.19 193 ASN A C 1
ATOM 1501 O O . ASN A 1 193 ? -6.32 30.156 -4.02 1 94.19 193 ASN A O 1
ATOM 1505 N N . ASP A 1 194 ? -7.934 31.406 -3.146 1 94.31 194 ASP A N 1
ATOM 1506 C CA . ASP A 1 194 ? -7.855 32.469 -4.133 1 94.31 194 ASP A CA 1
ATOM 1507 C C . ASP A 1 194 ? -6.438 33.031 -4.234 1 94.31 194 ASP A C 1
ATOM 1509 O O . ASP A 1 194 ? -5.969 33.375 -5.324 1 94.31 194 ASP A O 1
ATOM 1513 N N . ALA A 1 195 ? -5.836 33.125 -3.119 1 95.31 195 ALA A N 1
ATOM 1514 C CA . ALA A 1 195 ? -4.477 33.656 -3.109 1 95.31 195 ALA A CA 1
ATOM 1515 C C . ALA A 1 195 ? -3.518 32.719 -3.84 1 95.31 195 ALA A C 1
ATOM 1517 O O . ALA A 1 195 ? -2.637 33.188 -4.574 1 95.31 195 ALA A O 1
ATOM 1518 N N . GLU A 1 196 ? -3.699 31.438 -3.646 1 96.31 196 GLU A N 1
ATOM 1519 C CA . GLU A 1 196 ? -2.857 30.438 -4.312 1 96.31 196 GLU A CA 1
ATOM 1520 C C . GLU A 1 196 ? -3.131 30.406 -5.816 1 96.31 196 GLU A C 1
ATOM 1522 O O . GLU A 1 196 ? -2.199 30.328 -6.617 1 96.31 196 GLU A O 1
ATOM 1527 N N . ALA A 1 197 ? -4.379 30.469 -6.18 1 94.12 197 ALA A N 1
ATOM 1528 C CA . ALA A 1 197 ? -4.75 30.5 -7.59 1 94.12 197 ALA A CA 1
ATOM 1529 C C . ALA A 1 197 ? -4.156 31.719 -8.289 1 94.12 197 ALA A C 1
ATOM 1531 O O . ALA A 1 197 ? -3.633 31.609 -9.398 1 94.12 197 ALA A O 1
ATOM 1532 N N . ALA A 1 198 ? -4.262 32.844 -7.617 1 94.88 198 ALA A N 1
ATOM 1533 C CA . ALA A 1 198 ? -3.715 34.094 -8.172 1 94.88 198 ALA A CA 1
ATOM 1534 C C . ALA A 1 198 ? -2.203 33.969 -8.352 1 94.88 198 ALA A C 1
ATOM 1536 O O . ALA A 1 198 ? -1.662 34.406 -9.375 1 94.88 198 ALA A O 1
ATOM 1537 N N . ARG A 1 199 ? -1.552 33.438 -7.391 1 95.19 199 ARG A N 1
ATOM 1538 C CA . ARG A 1 199 ? -0.104 33.25 -7.461 1 95.19 199 ARG A CA 1
ATOM 1539 C C . ARG A 1 199 ? 0.291 32.406 -8.656 1 95.19 199 ARG A C 1
ATOM 1541 O O . ARG A 1 199 ? 1.194 32.75 -9.414 1 95.19 199 ARG A O 1
ATOM 1548 N N . LEU A 1 200 ? -0.386 31.25 -8.844 1 94.5 200 LEU A N 1
ATOM 1549 C CA . LEU A 1 200 ? -0.079 30.328 -9.922 1 94.5 200 LEU A CA 1
ATOM 1550 C C . LEU A 1 200 ? -0.338 30.969 -11.281 1 94.5 200 LEU A C 1
ATOM 1552 O O . LEU A 1 200 ? 0.437 30.766 -12.219 1 94.5 200 LEU A O 1
ATOM 1556 N N . ARG A 1 201 ? -1.364 31.75 -11.375 1 93.38 201 ARG A N 1
ATOM 1557 C CA . ARG A 1 201 ? -1.665 32.438 -12.625 1 93.38 201 ARG A CA 1
ATOM 1558 C C . ARG A 1 201 ? -0.583 33.469 -12.961 1 93.38 201 ARG A C 1
ATOM 1560 O O . ARG A 1 201 ? -0.24 33.656 -14.133 1 93.38 201 ARG A O 1
ATOM 1567 N N . GLU A 1 202 ? -0.151 34.062 -11.922 1 95.5 202 GLU A N 1
ATOM 1568 C CA . GLU A 1 202 ? 0.898 35.062 -12.125 1 95.5 202 GLU A CA 1
ATOM 1569 C C . GLU A 1 202 ? 2.213 34.406 -12.531 1 95.5 202 GLU A C 1
ATOM 1571 O O . GLU A 1 202 ? 2.926 34.938 -13.398 1 95.5 202 GLU A O 1
ATOM 1576 N N . GLU A 1 203 ? 2.494 33.312 -11.922 1 94.75 203 GLU A N 1
ATOM 1577 C CA . GLU A 1 203 ? 3.762 32.625 -12.148 1 94.75 203 GLU A CA 1
ATOM 1578 C C . GLU A 1 203 ? 3.752 31.891 -13.484 1 94.75 203 GLU A C 1
ATOM 1580 O O . GLU A 1 203 ? 4.809 31.641 -14.062 1 94.75 203 GLU A O 1
ATOM 1585 N N . HIS A 1 204 ? 2.57 31.484 -13.898 1 93.31 204 HIS A N 1
ATOM 1586 C CA . HIS A 1 204 ? 2.434 30.719 -15.125 1 93.31 204 HIS A CA 1
ATOM 1587 C C . HIS A 1 204 ? 1.392 31.328 -16.047 1 93.31 204 HIS A C 1
ATOM 1589 O O . HIS A 1 204 ? 0.368 30.703 -16.344 1 93.31 204 HIS A O 1
ATOM 1595 N N . PRO A 1 205 ? 1.857 32.406 -16.609 1 90.69 205 PRO A N 1
ATOM 1596 C CA . PRO A 1 205 ? 0.901 33.125 -17.453 1 90.69 205 PRO A CA 1
ATOM 1597 C C . PRO A 1 205 ? 0.574 32.344 -18.734 1 90.69 205 PRO A C 1
ATOM 1599 O O . PRO A 1 205 ? 1.454 31.719 -19.328 1 90.69 205 PRO A O 1
ATOM 1602 N N . ASN A 1 206 ? -0.61 32.188 -19.141 1 86.81 206 ASN A N 1
ATOM 1603 C CA . ASN A 1 206 ? -1.099 31.594 -20.391 1 86.81 206 ASN A CA 1
ATOM 1604 C C . ASN A 1 206 ? -1.138 30.078 -20.297 1 86.81 206 ASN A C 1
ATOM 1606 O O . ASN A 1 206 ? -1.144 29.391 -21.328 1 86.81 206 ASN A O 1
ATOM 1610 N N . GLU A 1 207 ? -0.973 29.562 -19.156 1 87.94 207 GLU A N 1
ATOM 1611 C CA . GLU A 1 207 ? -1.081 28.125 -18.969 1 87.94 207 GLU A CA 1
ATOM 1612 C C . GLU A 1 207 ? -2.371 27.75 -18.234 1 87.94 207 GLU A C 1
ATOM 1614 O O . GLU A 1 207 ? -2.338 27.344 -17.078 1 87.94 207 GLU A O 1
ATOM 1619 N N . GLU A 1 208 ? -3.438 27.75 -18.906 1 81 208 GLU A N 1
ATOM 1620 C CA . GLU A 1 208 ? -4.766 27.562 -18.328 1 81 208 GLU A CA 1
ATOM 1621 C C . GLU A 1 208 ? -4.918 26.156 -17.734 1 81 208 GLU A C 1
ATOM 1623 O O . GLU A 1 208 ? -5.707 25.938 -16.812 1 81 208 GLU A O 1
ATOM 1628 N N . GLY A 1 209 ? -4.121 25.281 -18.219 1 83.62 209 GLY A N 1
ATOM 1629 C CA . GLY A 1 209 ? -4.238 23.891 -17.812 1 83.62 209 GLY A CA 1
ATOM 1630 C C . GLY A 1 209 ? -3.605 23.609 -16.453 1 83.62 209 GLY A C 1
ATOM 1631 O O . GLY A 1 209 ? -3.791 22.531 -15.891 1 83.62 209 GLY A O 1
ATOM 1632 N N . VAL A 1 210 ? -2.949 24.625 -15.914 1 85.62 210 VAL A N 1
ATOM 1633 C CA . VAL A 1 210 ? -2.252 24.438 -14.648 1 85.62 210 VAL A CA 1
ATOM 1634 C C . VAL A 1 210 ? -3.268 24.281 -13.516 1 85.62 210 VAL A C 1
ATOM 1636 O O . VAL A 1 210 ? -3.08 23.453 -12.617 1 85.62 210 VAL A O 1
ATOM 1639 N N . LEU A 1 211 ? -4.34 25.109 -13.672 1 87.19 211 LEU A N 1
ATOM 1640 C CA . LEU A 1 211 ? -5.414 25.047 -12.688 1 87.19 211 LEU A CA 1
ATOM 1641 C C . LEU A 1 211 ? -6.641 24.344 -13.266 1 87.19 211 LEU A C 1
ATOM 1643 O O . LEU A 1 211 ? -7.547 25 -13.789 1 87.19 211 LEU A O 1
ATOM 1647 N N . LYS A 1 212 ? -6.578 23.109 -13.555 1 83.88 212 LYS A N 1
ATOM 1648 C CA . LYS A 1 212 ? -7.707 22.406 -14.148 1 83.88 212 LYS A CA 1
ATOM 1649 C C . LYS A 1 212 ? -8.398 21.516 -13.117 1 83.88 212 LYS A C 1
ATOM 1651 O O . LYS A 1 212 ? -7.734 20.812 -12.344 1 83.88 212 LYS A O 1
ATOM 1656 N N . ASP A 1 213 ? -9.648 21.609 -13.031 1 82.75 213 ASP A N 1
ATOM 1657 C CA . ASP A 1 213 ? -10.484 20.766 -12.172 1 82.75 213 ASP A CA 1
ATOM 1658 C C . ASP A 1 213 ? -10.102 20.938 -10.703 1 82.75 213 ASP A C 1
ATOM 1660 O O . ASP A 1 213 ? -10.094 19.969 -9.945 1 82.75 213 ASP A O 1
ATOM 1664 N N . GLY A 1 214 ? -9.625 22.141 -10.414 1 83 214 GLY A N 1
ATOM 1665 C CA . GLY A 1 214 ? -9.305 22.438 -9.031 1 83 214 GLY A CA 1
ATOM 1666 C C . GLY A 1 214 ? -8.016 21.781 -8.562 1 83 214 GLY A C 1
ATOM 1667 O O . GLY A 1 214 ? -7.82 21.578 -7.363 1 83 214 GLY A O 1
ATOM 1668 N N . ARG A 1 215 ? -7.266 21.406 -9.523 1 88.44 215 ARG A N 1
ATOM 1669 C CA . ARG A 1 215 ? -6.012 20.734 -9.211 1 88.44 215 ARG A CA 1
ATOM 1670 C C . ARG A 1 215 ? -4.844 21.375 -9.945 1 88.44 215 ARG A C 1
ATOM 1672 O O . ARG A 1 215 ? -5.035 22.016 -10.984 1 88.44 215 ARG A O 1
ATOM 1679 N N . VAL A 1 216 ? -3.682 21.312 -9.336 1 90.5 216 VAL A N 1
ATOM 1680 C CA . VAL A 1 216 ? -2.447 21.75 -9.969 1 90.5 216 VAL A CA 1
ATOM 1681 C C . VAL A 1 216 ? -1.803 20.594 -10.719 1 90.5 216 VAL A C 1
ATOM 1683 O O . VAL A 1 216 ? -1.034 19.828 -10.141 1 90.5 216 VAL A O 1
ATOM 1686 N N . LEU A 1 217 ? -2.127 20.5 -12.016 1 87.94 217 LEU A N 1
ATOM 1687 C CA . LEU A 1 217 ? -1.637 19.406 -12.852 1 87.94 217 LEU A CA 1
ATOM 1688 C C . LEU A 1 217 ? -1.933 18.062 -12.203 1 87.94 217 LEU A C 1
ATOM 1690 O O . LEU A 1 217 ? -1.042 17.219 -12.086 1 87.94 217 LEU A O 1
ATOM 1694 N N . GLY A 1 218 ? -3.08 17.969 -11.609 1 87.38 218 GLY A N 1
ATOM 1695 C CA . GLY A 1 218 ? -3.555 16.703 -11.078 1 87.38 218 GLY A CA 1
ATOM 1696 C C . GLY A 1 218 ? -3.441 16.625 -9.562 1 87.38 218 GLY A C 1
ATOM 1697 O O . GLY A 1 218 ? -4.035 15.734 -8.945 1 87.38 218 GLY A O 1
ATOM 1698 N N . LEU A 1 219 ? -2.73 17.5 -8.984 1 91.31 219 LEU A N 1
ATOM 1699 C CA . LEU A 1 219 ? -2.539 17.453 -7.543 1 91.31 219 LEU A CA 1
ATOM 1700 C C . LEU A 1 219 ? -3.451 18.469 -6.844 1 91.31 219 LEU A C 1
ATOM 1702 O O . LEU A 1 219 ? -3.633 19.578 -7.332 1 91.31 219 LEU A O 1
ATOM 1706 N N . ALA A 1 220 ? -3.896 18.094 -5.734 1 91.12 220 ALA A N 1
ATOM 1707 C CA . ALA A 1 220 ? -4.871 18.922 -5.023 1 91.12 220 ALA A CA 1
ATOM 1708 C C . ALA A 1 220 ? -4.199 20.109 -4.352 1 91.12 220 ALA A C 1
ATOM 1710 O O . ALA A 1 220 ? -4.805 21.172 -4.215 1 91.12 220 ALA A O 1
ATOM 1711 N N . VAL A 1 221 ? -2.893 19.969 -4.039 1 96.88 221 VAL A N 1
ATOM 1712 C CA . VAL A 1 221 ? -2.223 21.016 -3.275 1 96.88 221 VAL A CA 1
ATOM 1713 C C . VAL A 1 221 ? -1.396 21.891 -4.215 1 96.88 221 VAL A C 1
ATOM 1715 O O . VAL A 1 221 ? -0.951 21.438 -5.27 1 96.88 221 VAL A O 1
ATOM 1718 N N . SER A 1 222 ? -1.175 23.125 -3.834 1 97.06 222 SER A N 1
ATOM 1719 C CA . SER A 1 222 ? -0.402 24.078 -4.621 1 97.06 222 SER A CA 1
ATOM 1720 C C . SER A 1 222 ? 1.004 24.266 -4.059 1 97.06 222 SER A C 1
ATOM 1722 O O . SER A 1 222 ? 1.873 24.844 -4.711 1 97.06 222 SER A O 1
ATOM 1724 N N . ARG A 1 223 ? 1.218 23.766 -2.873 1 98.25 223 ARG A N 1
ATOM 1725 C CA . ARG A 1 223 ? 2.529 23.75 -2.232 1 98.25 223 ARG A CA 1
ATOM 1726 C C . ARG A 1 223 ? 2.844 22.375 -1.653 1 98.25 223 ARG A C 1
ATOM 1728 O O . ARG A 1 223 ? 1.959 21.703 -1.118 1 98.25 223 ARG A O 1
ATOM 1735 N N . ALA A 1 224 ? 4.059 21.984 -1.823 1 98.69 224 ALA A N 1
ATOM 1736 C CA . ALA A 1 224 ? 4.492 20.703 -1.268 1 98.69 224 ALA A CA 1
ATOM 1737 C C . ALA A 1 224 ? 6.008 20.547 -1.356 1 98.69 224 ALA A C 1
ATOM 1739 O O . ALA A 1 224 ? 6.66 21.219 -2.158 1 98.69 224 ALA A O 1
ATOM 1740 N N . PHE A 1 225 ? 6.535 19.75 -0.474 1 98.88 225 PHE A N 1
ATOM 1741 C CA . PHE A 1 225 ? 7.91 19.281 -0.594 1 98.88 225 PHE A CA 1
ATOM 1742 C C . PHE A 1 225 ? 8.016 18.172 -1.621 1 98.88 225 PHE A C 1
ATOM 1744 O O . PHE A 1 225 ? 7.043 17.453 -1.864 1 98.88 225 PHE A O 1
ATOM 1751 N N . GLY A 1 226 ? 9.266 18.031 -2.178 1 98.56 226 GLY A N 1
ATOM 1752 C CA . GLY A 1 226 ? 9.445 16.953 -3.146 1 98.56 226 GLY A CA 1
ATOM 1753 C C . GLY A 1 226 ? 8.742 17.219 -4.465 1 98.56 226 GLY A C 1
ATOM 1754 O O . GLY A 1 226 ? 8.914 18.281 -5.066 1 98.56 226 GLY A O 1
ATOM 1755 N N . ASN A 1 227 ? 7.992 16.188 -4.969 1 96.81 227 ASN A N 1
ATOM 1756 C CA . ASN A 1 227 ? 7.258 16.328 -6.219 1 96.81 227 ASN A CA 1
ATOM 1757 C C . ASN A 1 227 ? 8.156 16.844 -7.34 1 96.81 227 ASN A C 1
ATOM 1759 O O . ASN A 1 227 ? 7.828 17.828 -8 1 96.81 227 ASN A O 1
ATOM 1763 N N . PHE A 1 228 ? 9.117 16.094 -7.594 1 96.75 228 PHE A N 1
ATOM 1764 C CA . PHE A 1 228 ? 10.117 16.469 -8.586 1 96.75 228 PHE A CA 1
ATOM 1765 C C . PHE A 1 228 ? 9.469 16.734 -9.938 1 96.75 228 PHE A C 1
ATOM 1767 O O . PHE A 1 228 ? 9.836 17.672 -10.648 1 96.75 228 PHE A O 1
ATOM 1774 N N . ARG A 1 229 ? 8.5 16 -10.266 1 93.75 229 ARG A N 1
ATOM 1775 C CA . ARG A 1 229 ? 7.875 16.078 -11.586 1 93.75 229 ARG A CA 1
ATOM 1776 C C . ARG A 1 229 ? 7.141 17.391 -11.766 1 93.75 229 ARG A C 1
ATOM 1778 O O . ARG A 1 229 ? 6.898 17.828 -12.891 1 93.75 229 ARG A O 1
ATOM 1785 N N . TRP A 1 230 ? 6.777 18.078 -10.711 1 94.19 230 TRP A N 1
ATOM 1786 C CA . TRP A 1 230 ? 6.09 19.375 -10.766 1 94.19 230 TRP A CA 1
ATOM 1787 C C . TRP A 1 230 ? 7.082 20.516 -10.695 1 94.19 230 TRP A C 1
ATOM 1789 O O . TRP A 1 230 ? 6.719 21.672 -10.93 1 94.19 230 TRP A O 1
ATOM 1799 N N . LYS A 1 231 ? 8.32 20.172 -10.43 1 95.25 231 LYS A N 1
ATOM 1800 C CA . LYS A 1 231 ? 9.297 21.219 -10.18 1 95.25 231 LYS A CA 1
ATOM 1801 C C . LYS A 1 231 ? 10.375 21.25 -11.258 1 95.25 231 LYS A C 1
ATOM 1803 O O . LYS A 1 231 ? 11.117 22.219 -11.383 1 95.25 231 LYS A O 1
ATOM 1808 N N . SER A 1 232 ? 10.406 20.156 -12.008 1 93.12 232 SER A N 1
ATOM 1809 C CA . SER A 1 232 ? 11.516 20.016 -12.953 1 93.12 232 SER A CA 1
ATOM 1810 C C . SER A 1 232 ? 11.039 20.188 -14.391 1 93.12 232 SER A C 1
ATOM 1812 O O . SER A 1 232 ? 9.844 20.094 -14.672 1 93.12 232 SER A O 1
ATOM 1814 N N . ARG A 1 233 ? 12.062 20.453 -15.328 1 91.56 233 ARG A N 1
ATOM 1815 C CA . ARG A 1 233 ? 11.789 20.531 -16.766 1 91.56 233 ARG A CA 1
ATOM 1816 C C . ARG A 1 233 ? 11.484 19.156 -17.344 1 91.56 233 ARG A C 1
ATOM 1818 O O . ARG A 1 233 ? 11.938 18.141 -16.812 1 91.56 233 ARG A O 1
ATOM 1825 N N . ARG A 1 234 ? 10.812 19.125 -18.375 1 88.25 234 ARG A N 1
ATOM 1826 C CA . ARG A 1 234 ? 10.383 17.891 -19.016 1 88.25 234 ARG A CA 1
ATOM 1827 C C . ARG A 1 234 ? 11.578 17.016 -19.391 1 88.25 234 ARG A C 1
ATOM 1829 O O . ARG A 1 234 ? 11.539 15.805 -19.219 1 88.25 234 ARG A O 1
ATOM 1836 N N . GLU A 1 235 ? 12.625 17.656 -19.891 1 88.25 235 GLU A N 1
ATOM 1837 C CA . GLU A 1 235 ? 13.82 16.922 -20.312 1 88.25 235 GLU A CA 1
ATOM 1838 C C . GLU A 1 235 ? 14.43 16.156 -19.125 1 88.25 235 GLU A C 1
ATOM 1840 O O . GLU A 1 235 ? 14.867 15.023 -19.281 1 88.25 235 GLU A O 1
ATOM 1845 N N . GLU A 1 236 ? 14.375 16.766 -17.984 1 90.56 236 GLU A N 1
ATOM 1846 C CA . GLU A 1 236 ? 14.891 16.125 -16.766 1 90.56 236 GLU A CA 1
ATOM 1847 C C . GLU A 1 236 ? 13.984 14.984 -16.328 1 90.56 236 GLU A C 1
ATOM 1849 O O . GLU A 1 236 ? 14.469 13.938 -15.883 1 90.56 236 GLU A O 1
ATOM 1854 N N . GLN A 1 237 ? 12.734 15.203 -16.438 1 91.06 237 GLN A N 1
ATOM 1855 C CA . GLN A 1 237 ? 11.781 14.148 -16.094 1 91.06 237 GLN A CA 1
ATOM 1856 C C . GLN A 1 237 ? 12 12.906 -16.938 1 91.06 237 GLN A C 1
ATOM 1858 O O . GLN A 1 237 ? 11.992 11.789 -16.422 1 91.06 237 GLN A O 1
ATOM 1863 N N . GLU A 1 238 ? 12.195 13.148 -18.203 1 89.69 238 GLU A N 1
ATOM 1864 C CA . GLU A 1 238 ? 12.43 12.047 -19.141 1 89.69 238 GLU A CA 1
ATOM 1865 C C . GLU A 1 238 ? 13.734 11.328 -18.828 1 89.69 238 GLU A C 1
ATOM 1867 O O . GLU A 1 238 ? 13.781 10.094 -18.781 1 89.69 238 GLU A O 1
ATOM 1872 N N . GLU A 1 239 ? 14.719 12.156 -18.625 1 91.12 239 GLU A N 1
ATOM 1873 C CA . GLU A 1 239 ? 16.031 11.594 -18.344 1 91.12 239 GLU A CA 1
ATOM 1874 C C . GLU A 1 239 ? 16.016 10.758 -17.078 1 91.12 239 GLU A C 1
ATOM 1876 O O . GLU A 1 239 ? 16.438 9.594 -17.078 1 91.12 239 GLU A O 1
ATOM 1881 N N . PHE A 1 240 ? 15.5 11.297 -16 1 92.25 240 PHE A N 1
ATOM 1882 C CA . PHE A 1 240 ? 15.555 10.625 -14.711 1 92.25 240 PHE A CA 1
ATOM 1883 C C . PHE A 1 240 ? 14.539 9.492 -14.648 1 92.25 240 PHE A C 1
ATOM 1885 O O . PHE A 1 240 ? 14.766 8.484 -13.977 1 92.25 240 PHE A O 1
ATOM 1892 N N . GLY A 1 241 ? 13.445 9.656 -15.383 1 90.44 241 GLY A N 1
ATOM 1893 C CA . GLY A 1 241 ? 12.531 8.539 -15.531 1 90.44 241 GLY A CA 1
ATOM 1894 C C . GLY A 1 241 ? 13.18 7.309 -16.125 1 90.44 241 GLY A C 1
ATOM 1895 O O . GLY A 1 241 ? 12.93 6.188 -15.68 1 90.44 241 GLY A O 1
ATOM 1896 N N . ARG A 1 242 ? 14.039 7.516 -17.062 1 90.06 242 ARG A N 1
ATOM 1897 C CA . ARG A 1 242 ? 14.75 6.41 -17.703 1 90.06 242 ARG A CA 1
ATOM 1898 C C . ARG A 1 242 ? 15.828 5.852 -16.781 1 90.06 242 ARG A C 1
ATOM 1900 O O . ARG A 1 242 ? 16 4.633 -16.688 1 90.06 242 ARG A O 1
ATOM 1907 N N . ARG A 1 243 ? 16.5 6.727 -16.047 1 90.94 243 ARG A N 1
ATOM 1908 C CA . ARG A 1 243 ? 17.609 6.332 -15.203 1 90.94 243 ARG A CA 1
ATOM 1909 C C . ARG A 1 243 ? 17.125 5.488 -14.023 1 90.94 243 ARG A C 1
ATOM 1911 O O . ARG A 1 243 ? 17.859 4.609 -13.547 1 90.94 243 ARG A O 1
ATOM 1918 N N . PHE A 1 244 ? 15.914 5.66 -13.586 1 93.31 244 PHE A N 1
ATOM 1919 C CA . PHE A 1 244 ? 15.445 4.992 -12.383 1 93.31 244 PHE A CA 1
ATOM 1920 C C . PHE A 1 244 ? 14.242 4.113 -12.68 1 93.31 244 PHE A C 1
ATOM 1922 O O . PHE A 1 244 ? 13.617 3.562 -11.766 1 93.31 244 PHE A O 1
ATOM 1929 N N . LEU A 1 245 ? 13.852 3.959 -13.922 1 88.56 245 LEU A N 1
ATOM 1930 C CA . LEU A 1 245 ? 12.711 3.164 -14.352 1 88.56 245 LEU A CA 1
ATOM 1931 C C . LEU A 1 245 ? 11.438 3.59 -13.617 1 88.56 245 LEU A C 1
ATOM 1933 O O . LEU A 1 245 ? 10.75 2.758 -13.031 1 88.56 245 LEU A O 1
ATOM 1937 N N . HIS A 1 246 ? 11.195 4.797 -13.57 1 80.44 246 HIS A N 1
ATOM 1938 C CA . HIS A 1 246 ? 9.984 5.344 -12.961 1 80.44 246 HIS A CA 1
ATOM 1939 C C . HIS A 1 246 ? 9.164 6.121 -13.984 1 80.44 246 HIS A C 1
ATOM 1941 O O . HIS A 1 246 ? 9.578 6.289 -15.133 1 80.44 246 HIS A O 1
ATOM 1947 N N . CYS A 1 247 ? 8.023 6.461 -13.562 1 67.31 247 CYS A N 1
ATOM 1948 C CA . CYS A 1 247 ? 7.039 7.098 -14.422 1 67.31 247 CYS A CA 1
ATOM 1949 C C . CYS A 1 247 ? 7.617 8.344 -15.086 1 67.31 247 CYS A C 1
ATOM 1951 O O . CYS A 1 247 ? 8.531 8.969 -14.547 1 67.31 247 CYS A O 1
ATOM 1953 N N . GLY A 1 248 ? 7.172 8.445 -16.266 1 67 248 GLY A N 1
ATOM 1954 C CA . GLY A 1 248 ? 7.566 9.586 -17.078 1 67 248 GLY A CA 1
ATOM 1955 C C . GLY A 1 248 ? 6.906 10.883 -16.641 1 67 248 GLY A C 1
ATOM 1956 O O . GLY A 1 248 ? 6.445 11 -15.508 1 67 248 GLY A O 1
ATOM 1957 N N . PRO A 1 249 ? 6.957 11.766 -17.484 1 67 249 PRO A N 1
ATOM 1958 C CA . PRO A 1 249 ? 6.531 13.133 -17.188 1 67 249 PRO A CA 1
ATOM 1959 C C . PRO A 1 249 ? 5.051 13.227 -16.828 1 67 249 PRO A C 1
ATOM 1961 O O . PRO A 1 249 ? 4.238 12.438 -17.312 1 67 249 PRO A O 1
ATOM 1964 N N . VAL A 1 250 ? 4.844 14.07 -15.852 1 65.88 250 VAL A N 1
ATOM 1965 C CA . VAL A 1 250 ? 3.477 14.406 -15.477 1 65.88 250 VAL A CA 1
ATOM 1966 C C . VAL A 1 250 ? 2.83 15.242 -16.578 1 65.88 250 VAL A C 1
ATOM 1968 O O . VAL A 1 250 ? 3.492 16.078 -17.203 1 65.88 250 VAL A O 1
ATOM 1971 N N . GLY A 1 251 ? 1.609 15.047 -16.938 1 59.72 251 GLY A N 1
ATOM 1972 C CA . GLY A 1 251 ? 0.836 15.844 -17.875 1 59.72 251 GLY A CA 1
ATOM 1973 C C . GLY A 1 251 ? 1.107 15.477 -19.328 1 59.72 251 GLY A C 1
ATOM 1974 O O . GLY A 1 251 ? 2.035 14.719 -19.609 1 59.72 251 GLY A O 1
ATOM 1975 N N . GLY A 1 252 ? 0.329 15.508 -20.266 1 56 252 GLY A N 1
ATOM 1976 C CA . GLY A 1 252 ? 0.572 15.398 -21.688 1 56 252 GLY A CA 1
ATOM 1977 C C . GLY A 1 252 ? 1.656 16.328 -22.188 1 56 252 GLY A C 1
ATOM 1978 O O . GLY A 1 252 ? 2.033 17.281 -21.5 1 56 252 GLY A O 1
ATOM 1979 N N . ARG A 1 253 ? 2.566 16.016 -23.281 1 50.12 253 ARG A N 1
ATOM 1980 C CA . ARG A 1 253 ? 3.662 16.766 -23.875 1 50.12 253 ARG A CA 1
ATOM 1981 C C . ARG A 1 253 ? 3.488 18.266 -23.641 1 50.12 253 ARG A C 1
ATOM 1983 O O . ARG A 1 253 ? 4.441 18.953 -23.297 1 50.12 253 ARG A O 1
ATOM 1990 N N . GLU A 1 254 ? 2.555 18.906 -24.141 1 57.06 254 GLU A N 1
ATOM 1991 C CA . GLU A 1 254 ? 2.432 20.328 -24.438 1 57.06 254 GLU A CA 1
ATOM 1992 C C . GLU A 1 254 ? 2.072 21.125 -23.188 1 57.06 254 GLU A C 1
ATOM 1994 O O . GLU A 1 254 ? 1.962 22.344 -23.25 1 57.06 254 GLU A O 1
ATOM 1999 N N . ARG A 1 255 ? 2.232 20.516 -21.781 1 62.53 255 ARG A N 1
ATOM 2000 C CA . ARG A 1 255 ? 1.346 21.281 -20.922 1 62.53 255 ARG A CA 1
ATOM 2001 C C . ARG A 1 255 ? 2.104 21.859 -19.734 1 62.53 255 ARG A C 1
ATOM 2003 O O . ARG A 1 255 ? 1.549 22.641 -18.953 1 62.53 255 ARG A O 1
ATOM 2010 N N . THR A 1 256 ? 3.541 21.594 -19.719 1 78.12 256 THR A N 1
ATOM 2011 C CA . THR A 1 256 ? 4.121 22.172 -18.5 1 78.12 256 THR A CA 1
ATOM 2012 C C . THR A 1 256 ? 5.461 22.828 -18.812 1 78.12 256 THR A C 1
ATOM 2014 O O . THR A 1 256 ? 6.504 22.375 -18.328 1 78.12 256 THR A O 1
ATOM 2017 N N . PRO A 1 257 ? 5.453 24.094 -19.531 1 81.88 257 PRO A N 1
ATOM 2018 C CA . PRO A 1 257 ? 6.691 24.703 -20.016 1 81.88 257 PRO A CA 1
ATOM 2019 C C . PRO A 1 257 ? 7.395 25.547 -18.953 1 81.88 257 PRO A C 1
ATOM 2021 O O . PRO A 1 257 ? 8.57 25.891 -19.109 1 81.88 257 PRO A O 1
ATOM 2024 N N . THR A 1 258 ? 6.734 25.828 -17.812 1 90.69 258 THR A N 1
ATOM 2025 C CA . THR A 1 258 ? 7.352 26.797 -16.906 1 90.69 258 THR A CA 1
ATOM 2026 C C . THR A 1 258 ? 7.41 26.266 -15.484 1 90.69 258 THR A C 1
ATOM 2028 O O . THR A 1 258 ? 6.926 26.906 -14.555 1 90.69 258 THR A O 1
ATOM 2031 N N . PRO A 1 259 ? 8 25.172 -15.25 1 92.19 259 PRO A N 1
ATOM 2032 C CA . PRO A 1 259 ? 8.156 24.766 -13.852 1 92.19 259 PRO A CA 1
ATOM 2033 C C . PRO A 1 259 ? 9.016 25.719 -13.047 1 92.19 259 PRO A C 1
ATOM 2035 O O . PRO A 1 259 ? 9.781 26.5 -13.625 1 92.19 259 PRO A O 1
ATOM 2038 N N . PRO A 1 260 ? 8.875 25.734 -11.734 1 94.81 260 PRO A N 1
ATOM 2039 C CA . PRO A 1 260 ? 8.125 24.812 -10.883 1 94.81 260 PRO A CA 1
ATOM 2040 C C . PRO A 1 260 ? 6.66 25.203 -10.719 1 94.81 260 PRO A C 1
ATOM 2042 O O . PRO A 1 260 ? 6.352 26.391 -10.562 1 94.81 260 PRO A O 1
ATOM 2045 N N . TYR A 1 261 ? 5.848 24.281 -10.656 1 94.31 261 TYR A N 1
ATOM 2046 C CA . TYR A 1 261 ? 4.422 24.516 -10.469 1 94.31 261 TYR A CA 1
ATOM 2047 C C . TYR A 1 261 ? 4.035 24.359 -9 1 94.31 261 TYR A C 1
ATOM 2049 O O . TYR A 1 261 ? 2.951 24.766 -8.586 1 94.31 261 TYR A O 1
ATOM 2057 N N . LEU A 1 262 ? 4.91 23.688 -8.219 1 96.38 262 LEU A N 1
ATOM 2058 C CA . LEU A 1 262 ? 4.781 23.578 -6.766 1 96.38 262 LEU A CA 1
ATOM 2059 C C . LEU A 1 262 ? 5.984 24.203 -6.066 1 96.38 262 LEU A C 1
ATOM 2061 O O . LEU A 1 262 ? 7.105 24.125 -6.574 1 96.38 262 LEU A O 1
ATOM 2065 N N . ILE A 1 263 ? 5.719 24.75 -4.941 1 97.69 263 ILE A N 1
ATOM 2066 C CA . ILE A 1 263 ? 6.793 25.297 -4.117 1 97.69 263 ILE A CA 1
ATOM 2067 C C . ILE A 1 263 ? 6.637 24.812 -2.68 1 97.69 263 ILE A C 1
ATOM 2069 O O . ILE A 1 263 ? 5.535 24.438 -2.256 1 97.69 263 ILE A O 1
ATOM 2073 N N . ALA A 1 264 ? 7.723 24.812 -1.943 1 98.75 264 ALA A N 1
ATOM 2074 C CA . ALA A 1 264 ? 7.68 24.344 -0.558 1 98.75 264 ALA A CA 1
ATOM 2075 C C . ALA A 1 264 ? 7.609 25.531 0.409 1 98.75 264 ALA A C 1
ATOM 2077 O O . ALA A 1 264 ? 7.395 25.344 1.609 1 98.75 264 ALA A O 1
ATOM 2078 N N . ARG A 1 265 ? 7.801 26.75 -0.125 1 98.75 265 ARG A N 1
ATOM 2079 C CA . ARG A 1 265 ? 7.738 27.938 0.736 1 98.75 265 ARG A CA 1
ATOM 2080 C C . ARG A 1 265 ? 6.422 27.969 1.507 1 98.75 265 ARG A C 1
ATOM 2082 O O . ARG A 1 265 ? 5.344 28 0.907 1 98.75 265 ARG A O 1
ATOM 2089 N N . PRO A 1 266 ? 6.5 28.062 2.801 1 98.81 266 PRO A N 1
ATOM 2090 C CA . PRO A 1 266 ? 5.262 28.062 3.588 1 98.81 266 PRO A CA 1
ATOM 2091 C C . PRO A 1 266 ? 4.648 29.453 3.707 1 98.81 266 PRO A C 1
ATOM 2093 O O . PRO A 1 266 ? 5.332 30.469 3.479 1 98.81 266 PRO A O 1
ATOM 2096 N N . VAL A 1 267 ? 3.379 29.469 3.924 1 98.62 267 VAL A N 1
ATOM 2097 C CA . VAL A 1 267 ? 2.777 30.672 4.484 1 98.62 267 VAL A CA 1
ATOM 2098 C C . VAL A 1 267 ? 2.9 30.641 6.008 1 98.62 267 VAL A C 1
ATOM 2100 O O . VAL A 1 267 ? 2.469 29.688 6.656 1 98.62 267 VAL A O 1
ATOM 2103 N N . VAL A 1 268 ? 3.561 31.672 6.543 1 98.75 268 VAL A N 1
ATOM 2104 C CA . VAL A 1 268 ? 3.795 31.719 7.984 1 98.75 268 VAL A CA 1
ATOM 2105 C C . VAL A 1 268 ? 2.883 32.75 8.617 1 98.75 268 VAL A C 1
ATOM 2107 O O . VAL A 1 268 ? 2.809 33.906 8.148 1 98.75 268 VAL A O 1
ATOM 2110 N N . THR A 1 269 ? 2.197 32.406 9.641 1 98.69 269 THR A N 1
ATOM 2111 C CA . THR A 1 269 ? 1.369 33.312 10.406 1 98.69 269 THR A CA 1
ATOM 2112 C C . THR A 1 269 ? 1.857 33.406 11.852 1 98.69 269 THR A C 1
ATOM 2114 O O . THR A 1 269 ? 2.525 32.5 12.344 1 98.69 269 THR A O 1
ATOM 2117 N N . VAL A 1 270 ? 1.612 34.5 12.422 1 98.44 270 VAL A N 1
ATOM 2118 C CA . VAL A 1 270 ? 2.002 34.75 13.805 1 98.44 270 VAL A CA 1
ATOM 2119 C C . VAL A 1 270 ? 0.762 35.062 14.641 1 98.44 270 VAL A C 1
ATOM 2121 O O . VAL A 1 270 ? -0.074 35.875 14.258 1 98.44 270 VAL A O 1
ATOM 2124 N N . ALA A 1 271 ? 0.647 34.312 15.766 1 97.62 271 ALA A N 1
ATOM 2125 C CA . ALA A 1 271 ? -0.46 34.531 16.688 1 97.62 271 ALA A CA 1
ATOM 2126 C C . ALA A 1 271 ? 0.03 34.562 18.141 1 97.62 271 ALA A C 1
ATOM 2128 O O . ALA A 1 271 ? 0.915 33.781 18.516 1 97.62 271 ALA A O 1
ATOM 2129 N N . ARG A 1 272 ? -0.562 35.438 18.953 1 95.94 272 ARG A N 1
ATOM 2130 C CA . ARG A 1 272 ? -0.211 35.5 20.359 1 95.94 272 ARG A CA 1
ATOM 2131 C C . ARG A 1 272 ? -1.345 35 21.234 1 95.94 272 ARG A C 1
ATOM 2133 O O . ARG A 1 272 ? -2.512 35.312 21 1 95.94 272 ARG A O 1
ATOM 2140 N N . LEU A 1 273 ? -0.957 34.156 22.156 1 95.25 273 LEU A N 1
ATOM 2141 C CA . LEU A 1 273 ? -1.95 33.688 23.125 1 95.25 273 LEU A CA 1
ATOM 2142 C C . LEU A 1 273 ? -2.348 34.812 24.078 1 95.25 273 LEU A C 1
ATOM 2144 O O . LEU A 1 273 ? -1.502 35.594 24.5 1 95.25 273 LEU A O 1
ATOM 2148 N N . ARG A 1 274 ? -3.566 34.812 24.375 1 87.69 274 ARG A N 1
ATOM 2149 C CA . ARG A 1 274 ? -4.066 35.812 25.328 1 87.69 274 ARG A CA 1
ATOM 2150 C C . ARG A 1 274 ? -3.791 35.375 26.766 1 87.69 274 ARG A C 1
ATOM 2152 O O . ARG A 1 274 ? -3.76 34.188 27.062 1 87.69 274 ARG A O 1
ATOM 2159 N N . ASP A 1 275 ? -3.561 36.344 27.547 1 78.06 275 ASP A N 1
ATOM 2160 C CA . ASP A 1 275 ? -3.275 36.062 28.953 1 78.06 275 ASP A CA 1
ATOM 2161 C C . ASP A 1 275 ? -4.523 35.562 29.672 1 78.06 275 ASP A C 1
ATOM 2163 O O . ASP A 1 275 ? -4.422 34.844 30.672 1 78.06 275 ASP A O 1
ATOM 2167 N N . GLU A 1 276 ? -5.508 36 29.016 1 71.12 276 GLU A N 1
ATOM 2168 C CA . GLU A 1 276 ? -6.773 35.719 29.688 1 71.12 276 GLU A CA 1
ATOM 2169 C C . GLU A 1 276 ? -7.375 34.406 29.25 1 71.12 276 GLU A C 1
ATOM 2171 O O . GLU A 1 276 ? -7.676 34.219 28.062 1 71.12 276 GLU A O 1
ATOM 2176 N N . GLY A 1 277 ? -7.125 33.344 30.078 1 81 277 GLY A N 1
ATOM 2177 C CA . GLY A 1 277 ? -7.934 32.125 29.938 1 81 277 GLY A CA 1
ATOM 2178 C C . GLY A 1 277 ? -7.215 31 29.234 1 81 277 GLY A C 1
ATOM 2179 O O . GLY A 1 277 ? -6.121 31.203 28.703 1 81 277 GLY A O 1
ATOM 2180 N N . PRO A 1 278 ? -7.871 29.859 29.125 1 91.5 278 PRO A N 1
ATOM 2181 C CA . PRO A 1 278 ? -7.285 28.672 28.531 1 91.5 278 PRO A CA 1
ATOM 2182 C C . PRO A 1 278 ? -7.371 28.672 27 1 91.5 278 PRO A C 1
ATOM 2184 O O . PRO A 1 278 ? -8.234 29.344 26.438 1 91.5 278 PRO A O 1
ATOM 2187 N N . ALA A 1 279 ? -6.453 28.078 26.359 1 95.5 279 ALA A N 1
ATOM 2188 C CA . ALA A 1 279 ? -6.422 27.922 24.906 1 95.5 279 ALA A CA 1
ATOM 2189 C C . ALA A 1 279 ? -6.066 26.484 24.516 1 95.5 279 ALA A C 1
ATOM 2191 O O . ALA A 1 279 ? -5.41 25.781 25.281 1 95.5 279 ALA A O 1
ATOM 2192 N N . VAL A 1 280 ? -6.559 26.078 23.438 1 97 280 VAL A N 1
ATOM 2193 C CA . VAL A 1 280 ? -6.246 24.766 22.891 1 97 280 VAL A CA 1
ATOM 2194 C C . VAL A 1 280 ? -5.824 24.922 21.422 1 97 280 VAL A C 1
ATOM 2196 O O . VAL A 1 280 ? -6.355 25.766 20.703 1 97 280 VAL A O 1
ATOM 2199 N N . LEU A 1 281 ? -4.836 24.188 20.984 1 98.69 281 LEU A N 1
ATOM 2200 C CA . LEU A 1 281 ? -4.371 24.188 19.609 1 98.69 281 LEU A CA 1
ATOM 2201 C C . LEU A 1 281 ? -4.523 22.797 18.984 1 98.69 281 LEU A C 1
ATOM 2203 O O . LEU A 1 281 ? -4.012 21.812 19.516 1 98.69 281 LEU A O 1
ATOM 2207 N N . VAL A 1 282 ? -5.254 22.734 17.906 1 98.88 282 VAL A N 1
ATOM 2208 C CA . VAL A 1 282 ? -5.398 21.484 17.156 1 98.88 282 VAL A CA 1
ATOM 2209 C C . VAL A 1 282 ? -4.547 21.531 15.891 1 98.88 282 VAL A C 1
ATOM 2211 O O . VAL A 1 282 ? -4.691 22.453 15.078 1 98.88 282 VAL A O 1
ATOM 2214 N N . VAL A 1 283 ? -3.633 20.609 15.742 1 98.88 283 VAL A N 1
ATOM 2215 C CA . VAL A 1 283 ? -2.779 20.422 14.578 1 98.88 283 VAL A CA 1
ATOM 2216 C C . VAL A 1 283 ? -3.102 19.078 13.906 1 98.88 283 VAL A C 1
ATOM 2218 O O . VAL A 1 283 ? -2.953 18.031 14.523 1 98.88 283 VAL A O 1
ATOM 2221 N N . ALA A 1 284 ? -3.537 19.141 12.633 1 98.88 284 ALA A N 1
ATOM 2222 C CA . ALA A 1 284 ? -4.027 17.891 12.07 1 98.88 284 ALA A CA 1
ATOM 2223 C C . ALA A 1 284 ? -3.822 17.844 10.562 1 98.88 284 ALA A C 1
ATOM 2225 O O . ALA A 1 284 ? -3.641 18.891 9.922 1 98.88 284 ALA A O 1
ATOM 2226 N N . SER A 1 285 ? -3.814 16.656 9.992 1 98.75 285 SER A N 1
ATOM 2227 C CA . SER A 1 285 ? -3.73 16.453 8.547 1 98.75 285 SER A CA 1
ATOM 2228 C C . SER A 1 285 ? -5.094 16.625 7.883 1 98.75 285 SER A C 1
ATOM 2230 O O . SER A 1 285 ? -6.102 16.812 8.57 1 98.75 285 SER A O 1
ATOM 2232 N N . ASP A 1 286 ? -5.105 16.609 6.551 1 98 286 ASP A N 1
ATOM 2233 C CA . ASP A 1 286 ? -6.324 16.891 5.793 1 98 286 ASP A CA 1
ATOM 2234 C C . ASP A 1 286 ? -7.387 15.828 6.055 1 98 286 ASP A C 1
ATOM 2236 O O . ASP A 1 286 ? -8.586 16.109 5.977 1 98 286 ASP A O 1
ATOM 2240 N N . GLY A 1 287 ? -6.98 14.617 6.48 1 97.94 287 GLY A N 1
ATOM 2241 C CA . GLY A 1 287 ? -7.953 13.578 6.805 1 97.94 287 GLY A CA 1
ATOM 2242 C C . GLY A 1 287 ? -8.906 13.984 7.91 1 97.94 287 GLY A C 1
ATOM 2243 O O . GLY A 1 287 ? -10.07 13.562 7.922 1 97.94 287 GLY A O 1
ATOM 2244 N N . ILE A 1 288 ? -8.43 14.719 8.844 1 98.5 288 ILE A N 1
ATOM 2245 C CA . ILE A 1 288 ? -9.273 15.234 9.914 1 98.5 288 ILE A CA 1
ATOM 2246 C C . ILE A 1 288 ? -10.195 16.312 9.375 1 98.5 288 ILE A C 1
ATOM 2248 O O . ILE A 1 288 ? -11.406 16.297 9.609 1 98.5 288 ILE A O 1
ATOM 2252 N N . TRP A 1 289 ? -9.688 17.125 8.578 1 97.88 289 TRP A N 1
ATOM 2253 C CA . TRP A 1 289 ? -10.43 18.297 8.133 1 97.88 289 TRP A CA 1
ATOM 2254 C C . TRP A 1 289 ? -11.398 17.938 7.016 1 97.88 289 TRP A C 1
ATOM 2256 O O . TRP A 1 289 ? -12.312 18.703 6.707 1 97.88 289 TRP A O 1
ATOM 2266 N N . ASP A 1 290 ? -11.211 16.797 6.375 1 96 290 ASP A N 1
ATOM 2267 C CA . ASP A 1 290 ? -12.211 16.266 5.461 1 96 290 ASP A CA 1
ATOM 2268 C C . ASP A 1 290 ? -13.5 15.922 6.199 1 96 290 ASP A C 1
ATOM 2270 O O . ASP A 1 290 ? -14.562 15.812 5.582 1 96 290 ASP A O 1
ATOM 2274 N N . GLN A 1 291 ? -13.344 15.812 7.559 1 96.94 291 GLN A N 1
ATOM 2275 C CA . GLN A 1 291 ? -14.484 15.367 8.344 1 96.94 291 GLN A CA 1
ATOM 2276 C C . GLN A 1 291 ? -15.094 16.516 9.141 1 96.94 291 GLN A C 1
ATOM 2278 O O . GLN A 1 291 ? -16.281 16.516 9.445 1 96.94 291 GLN A O 1
ATOM 2283 N N . PHE A 1 292 ? -14.242 17.531 9.414 1 96.88 292 PHE A N 1
ATOM 2284 C CA . PHE A 1 292 ? -14.672 18.531 10.391 1 96.88 292 PHE A CA 1
ATOM 2285 C C . PHE A 1 292 ? -14.555 19.938 9.805 1 96.88 292 PHE A C 1
ATOM 2287 O O . PHE A 1 292 ? -13.664 20.219 8.992 1 96.88 292 PHE A O 1
ATOM 2294 N N . GLU A 1 293 ? -15.461 20.75 10.328 1 94.88 293 GLU A N 1
ATOM 2295 C CA . GLU A 1 293 ? -15.18 22.188 10.297 1 94.88 293 GLU A CA 1
ATOM 2296 C C . GLU A 1 293 ? -14.312 22.609 11.469 1 94.88 293 GLU A C 1
ATOM 2298 O O . GLU A 1 293 ? -14.227 21.891 12.477 1 94.88 293 GLU A O 1
ATOM 2303 N N . ASN A 1 294 ? -13.758 23.797 11.406 1 96.38 294 ASN A N 1
ATOM 2304 C CA . ASN A 1 294 ? -12.875 24.266 12.469 1 96.38 294 ASN A CA 1
ATOM 2305 C C . ASN A 1 294 ? -13.578 24.297 13.82 1 96.38 294 ASN A C 1
ATOM 2307 O O . ASN A 1 294 ? -13.039 23.781 14.812 1 96.38 294 ASN A O 1
ATOM 2311 N N . TYR A 1 295 ? -14.797 24.859 13.797 1 94.5 295 TYR A N 1
ATOM 2312 C CA . TYR A 1 295 ? -15.492 25.047 15.07 1 94.5 295 TYR A CA 1
ATOM 2313 C C . TYR A 1 295 ? -15.898 23.703 15.672 1 94.5 295 TYR A C 1
ATOM 2315 O O . TYR A 1 295 ? -15.93 23.562 16.906 1 94.5 295 TYR A O 1
ATOM 2323 N N . GLU A 1 296 ? -16.125 22.719 14.844 1 94.56 296 GLU A N 1
ATOM 2324 C CA . GLU A 1 296 ? -16.547 21.406 15.328 1 94.56 296 GLU A CA 1
ATOM 2325 C C . GLU A 1 296 ? -15.453 20.734 16.125 1 94.56 296 GLU A C 1
ATOM 2327 O O . GLU A 1 296 ? -15.719 20.125 17.172 1 94.56 296 GLU A O 1
ATOM 2332 N N . VAL A 1 297 ? -14.234 20.812 15.672 1 96.69 297 VAL A N 1
ATOM 2333 C CA . VAL A 1 297 ? -13.133 20.156 16.359 1 96.69 297 VAL A CA 1
ATOM 2334 C C . VAL A 1 297 ? -12.859 20.859 17.688 1 96.69 297 VAL A C 1
ATOM 2336 O O . VAL A 1 297 ? -12.609 20.203 18.703 1 96.69 297 VAL A O 1
ATOM 2339 N N . VAL A 1 298 ? -12.922 22.156 17.719 1 95.56 298 VAL A N 1
ATOM 2340 C CA . VAL A 1 298 ? -12.711 22.906 18.953 1 95.56 298 VAL A CA 1
ATOM 2341 C C . VAL A 1 298 ? -13.805 22.562 19.953 1 95.56 298 VAL A C 1
ATOM 2343 O O . VAL A 1 298 ? -13.516 22.328 21.141 1 95.56 298 VAL A O 1
ATOM 2346 N N . ASP A 1 299 ? -14.977 22.5 19.438 1 92.94 299 ASP A N 1
ATOM 2347 C CA . ASP A 1 299 ? -16.094 22.141 20.297 1 92.94 299 ASP A CA 1
ATOM 2348 C C . ASP A 1 299 ? -15.891 20.766 20.922 1 92.94 299 ASP A C 1
ATOM 2350 O O . ASP A 1 299 ? -16.172 20.562 22.094 1 92.94 299 ASP A O 1
ATOM 2354 N N . LEU A 1 300 ? -15.445 19.875 20.141 1 95.12 300 LEU A N 1
ATOM 2355 C CA . LEU A 1 300 ? -15.195 18.531 20.641 1 95.12 300 LEU A CA 1
ATOM 2356 C C . LEU A 1 300 ? -14.125 18.531 21.734 1 95.12 300 LEU A C 1
ATOM 2358 O O . LEU A 1 300 ? -14.25 17.828 22.734 1 95.12 300 LEU A O 1
ATOM 2362 N N . VAL A 1 301 ? -13.094 19.25 21.531 1 96.25 301 VAL A N 1
ATOM 2363 C CA . VAL A 1 301 ? -12.016 19.344 22.516 1 96.25 301 VAL A CA 1
ATOM 2364 C C . VAL A 1 301 ? -12.547 19.953 23.812 1 96.25 301 VAL A C 1
ATOM 2366 O O . VAL A 1 301 ? -12.227 19.469 24.891 1 96.25 301 VAL A O 1
ATOM 2369 N N . VAL A 1 302 ? -13.336 20.953 23.672 1 92.25 302 VAL A N 1
ATOM 2370 C CA . VAL A 1 302 ? -13.875 21.656 24.844 1 92.25 302 VAL A CA 1
ATOM 2371 C C . VAL A 1 302 ? -14.805 20.719 25.609 1 92.25 302 VAL A C 1
ATOM 2373 O O . VAL A 1 302 ? -14.734 20.641 26.844 1 92.25 302 VAL A O 1
ATOM 2376 N N . ARG A 1 303 ? -15.617 20.031 24.891 1 90.88 303 ARG A N 1
ATOM 2377 C CA . ARG A 1 303 ? -16.5 19.062 25.547 1 90.88 303 ARG A CA 1
ATOM 2378 C C . ARG A 1 303 ? -15.688 17.984 26.266 1 90.88 303 ARG A C 1
ATOM 2380 O O . ARG A 1 303 ? -16.062 17.562 27.375 1 90.88 303 ARG A O 1
ATOM 2387 N N . TRP A 1 304 ? -14.711 17.594 25.672 1 94.06 304 TRP A N 1
ATOM 2388 C CA . TRP A 1 304 ? -13.82 16.625 26.281 1 94.06 304 TRP A CA 1
ATOM 2389 C C . TRP A 1 304 ? -13.211 17.156 27.562 1 94.06 304 TRP A C 1
ATOM 2391 O O . TRP A 1 304 ? -13.148 16.453 28.578 1 94.06 304 TRP A O 1
ATOM 2401 N N . LEU A 1 305 ? -12.836 18.375 27.578 1 92.19 305 LEU A N 1
ATOM 2402 C CA . LEU A 1 305 ? -12.266 19.031 28.75 1 92.19 305 LEU A CA 1
ATOM 2403 C C . LEU A 1 305 ? -13.297 19.125 29.875 1 92.19 305 LEU A C 1
ATOM 2405 O O . LEU A 1 305 ? -12.984 18.844 31.031 1 92.19 305 LEU A O 1
ATOM 2409 N N . GLU A 1 306 ? -14.406 19.516 29.469 1 88.56 306 GLU A N 1
ATOM 2410 C CA . GLU A 1 306 ? -15.469 19.734 30.453 1 88.56 306 GLU A CA 1
ATOM 2411 C C . GLU A 1 306 ? -15.891 18.422 31.109 1 88.56 306 GLU A C 1
ATOM 2413 O O . GLU A 1 306 ? -16.391 18.406 32.219 1 88.56 306 GLU A O 1
ATOM 2418 N N . ALA A 1 307 ? -15.68 17.375 30.359 1 89.94 307 ALA A N 1
ATOM 2419 C CA . ALA A 1 307 ? -16.078 16.062 30.859 1 89.94 307 ALA A CA 1
ATOM 2420 C C . ALA A 1 307 ? -15.023 15.492 31.797 1 89.94 307 ALA A C 1
ATOM 2422 O O . ALA A 1 307 ? -15.266 14.5 32.5 1 89.94 307 ALA A O 1
ATOM 2423 N N . GLN A 1 308 ? -13.93 16.141 31.906 1 90.75 308 GLN A N 1
ATOM 2424 C CA . GLN A 1 308 ? -12.859 15.633 32.75 1 90.75 308 GLN A CA 1
ATOM 2425 C C . GLN A 1 308 ? -13.227 15.75 34.219 1 90.75 308 GLN A C 1
ATOM 2427 O O . GLN A 1 308 ? -13.852 16.734 34.656 1 90.75 308 GLN A O 1
ATOM 2432 N N . PRO A 1 309 ? -12.812 14.719 35 1 90 309 PRO A N 1
ATOM 2433 C CA . PRO A 1 309 ? -12.922 14.914 36.438 1 90 309 PRO A CA 1
ATOM 2434 C C . PRO A 1 309 ? -12.125 16.125 36.938 1 90 309 PRO A C 1
ATOM 2436 O O . PRO A 1 309 ? -11.102 16.469 36.344 1 90 309 PRO A O 1
ATOM 2439 N N . GLU A 1 310 ? -12.586 16.656 38.031 1 88.06 310 GLU A N 1
ATOM 2440 C CA . GLU A 1 310 ? -11.93 17.844 38.562 1 88.06 310 GLU A CA 1
ATOM 2441 C C . GLU A 1 310 ? -10.469 17.562 38.906 1 88.06 310 GLU A C 1
ATOM 2443 O O . GLU A 1 310 ? -9.609 18.438 38.75 1 88.06 310 GLU A O 1
ATOM 2448 N N . SER A 1 311 ? -10.203 16.438 39.25 1 90.38 311 SER A N 1
ATOM 2449 C CA . SER A 1 311 ? -8.836 16.047 39.594 1 90.38 311 SER A CA 1
ATOM 2450 C C . SER A 1 311 ? -7.938 16.094 38.375 1 90.38 311 SER A C 1
ATOM 2452 O O . SER A 1 311 ? -6.777 16.516 38.438 1 90.38 311 SER A O 1
ATOM 2454 N N . SER A 1 312 ? -8.477 15.703 37.25 1 88.31 312 SER A N 1
ATOM 2455 C CA . SER A 1 312 ? -7.719 15.703 36 1 88.31 312 SER A CA 1
ATOM 2456 C C . SER A 1 312 ? -7.465 17.125 35.5 1 88.31 312 SER A C 1
ATOM 2458 O O . SER A 1 312 ? -6.379 17.438 35.031 1 88.31 312 SER A O 1
ATOM 2460 N N . LEU A 1 313 ? -8.453 17.953 35.656 1 88.25 313 LEU A N 1
ATOM 2461 C CA . LEU A 1 313 ? -8.305 19.344 35.25 1 88.25 313 LEU A CA 1
ATOM 2462 C C . LEU A 1 313 ? -7.27 20.047 36.125 1 88.25 313 LEU A C 1
ATOM 2464 O O . LEU A 1 313 ? -6.484 20.859 35.625 1 88.25 313 LEU A O 1
ATOM 2468 N N . ALA A 1 314 ? -7.316 19.719 37.375 1 88.06 314 ALA A N 1
ATOM 2469 C CA . ALA A 1 314 ? -6.344 20.281 38.312 1 88.06 314 ALA A CA 1
ATOM 2470 C C . ALA A 1 314 ? -4.93 19.844 37.969 1 88.06 314 ALA A C 1
ATOM 2472 O O . ALA A 1 314 ? -3.984 20.625 38.031 1 88.06 314 ALA A O 1
ATOM 2473 N N . ALA A 1 315 ? -4.891 18.656 37.594 1 85.88 315 ALA A N 1
ATOM 2474 C CA . ALA A 1 315 ? -3.586 18.094 37.25 1 85.88 315 ALA A CA 1
ATOM 2475 C C . ALA A 1 315 ? -3.023 18.781 36 1 85.88 315 ALA A C 1
ATOM 2477 O O . ALA A 1 315 ? -1.81 18.969 35.875 1 85.88 315 ALA A O 1
ATOM 2478 N N . MET A 1 316 ? -3.939 19.172 35.125 1 86.31 316 MET A N 1
ATOM 2479 C CA . MET A 1 316 ? -3.533 19.875 33.906 1 86.31 316 MET A CA 1
ATOM 2480 C C . MET A 1 316 ? -3.396 21.375 34.156 1 86.31 316 MET A C 1
ATOM 2482 O O . MET A 1 316 ? -2.986 22.125 33.281 1 86.31 316 MET A O 1
ATOM 2486 N N . ARG A 1 317 ? -3.721 21.797 35.406 1 85.06 317 ARG A N 1
ATOM 2487 C CA . ARG A 1 317 ? -3.705 23.203 35.75 1 85.06 317 ARG A CA 1
ATOM 2488 C C . ARG A 1 317 ? -4.562 24.031 34.812 1 85.06 317 ARG A C 1
ATOM 2490 O O . ARG A 1 317 ? -4.137 25.078 34.344 1 85.06 317 ARG A O 1
ATOM 2497 N N . MET A 1 318 ? -5.668 23.422 34.375 1 85.62 318 MET A N 1
ATOM 2498 C CA . MET A 1 318 ? -6.602 24.094 33.469 1 85.62 318 MET A CA 1
ATOM 2499 C C . MET A 1 318 ? -7.836 24.578 34.25 1 85.62 318 MET A C 1
ATOM 2501 O O . MET A 1 318 ? -8.43 23.812 35 1 85.62 318 MET A O 1
ATOM 2505 N N . THR A 1 319 ? -8.125 25.859 34.125 1 82.19 319 THR A N 1
ATOM 2506 C CA . THR A 1 319 ? -9.344 26.422 34.688 1 82.19 319 THR A CA 1
ATOM 2507 C C . THR A 1 319 ? -10.312 26.828 33.594 1 82.19 319 THR A C 1
ATOM 2509 O O . THR A 1 319 ? -9.953 27.609 32.688 1 82.19 319 THR A O 1
ATOM 2512 N N . LEU A 1 320 ? -11.484 26.266 33.625 1 85 320 LEU A N 1
ATOM 2513 C CA . LEU A 1 320 ? -12.484 26.547 32.594 1 85 320 LEU A CA 1
ATOM 2514 C C . LEU A 1 320 ? -13.656 27.328 33.188 1 85 320 LEU A C 1
ATOM 2516 O O . LEU A 1 320 ? -14.039 27.125 34.344 1 85 320 LEU A O 1
ATOM 2520 N N . THR A 1 321 ? -14.062 28.297 32.469 1 81.19 321 THR A N 1
ATOM 2521 C CA . THR A 1 321 ? -15.328 28.953 32.781 1 81.19 321 THR A CA 1
ATOM 2522 C C . THR A 1 321 ? -16.484 28.234 32.094 1 81.19 321 THR A C 1
ATOM 2524 O O . THR A 1 321 ? -16.547 28.156 30.859 1 81.19 321 THR A O 1
ATOM 2527 N N . ARG A 1 322 ? -17.344 27.656 32.938 1 74.94 322 ARG A N 1
ATOM 2528 C CA . ARG A 1 322 ? -18.469 26.906 32.406 1 74.94 322 ARG A CA 1
ATOM 2529 C C . ARG A 1 322 ? -19.734 27.781 32.312 1 74.94 322 ARG A C 1
ATOM 2531 O O . ARG A 1 322 ? -20.062 28.484 33.281 1 74.94 322 ARG A O 1
ATOM 2538 N N . THR A 1 323 ? -20.094 28.281 31.094 1 62.97 323 THR A N 1
ATOM 2539 C CA . THR A 1 323 ? -21.344 29.031 30.969 1 62.97 323 THR A CA 1
ATOM 2540 C C . THR A 1 323 ? -22.469 28.125 30.516 1 62.97 323 THR A C 1
ATOM 2542 O O . THR A 1 323 ? -22.25 27.188 29.75 1 62.97 323 THR A O 1
ATOM 2545 N N . PRO A 1 324 ? -23.656 28.25 31.172 1 57.84 324 PRO A N 1
ATOM 2546 C CA . PRO A 1 324 ? -24.797 27.406 30.797 1 57.84 324 PRO A CA 1
ATOM 2547 C C . PRO A 1 324 ? -25.031 27.359 29.297 1 57.84 324 PRO A C 1
ATOM 2549 O O . PRO A 1 324 ? -25.469 26.328 28.766 1 57.84 324 PRO A O 1
ATOM 2552 N N . ASP A 1 325 ? -25.031 28.516 28.672 1 51.31 325 ASP A N 1
ATOM 2553 C CA . ASP A 1 325 ? -25.344 28.625 27.25 1 51.31 325 ASP A CA 1
ATOM 2554 C C . ASP A 1 325 ? -24.266 27.984 26.391 1 51.31 325 ASP A C 1
ATOM 2556 O O . ASP A 1 325 ? -24.438 27.797 25.188 1 51.31 325 ASP A O 1
ATOM 2560 N N . THR A 1 326 ? -23.188 28.188 26.766 1 48.22 326 THR A N 1
ATOM 2561 C CA . THR A 1 326 ? -22.062 27.734 25.938 1 48.22 326 THR A CA 1
ATOM 2562 C C . THR A 1 326 ? -22.016 26.219 25.891 1 48.22 326 THR A C 1
ATOM 2564 O O . THR A 1 326 ? -21.156 25.641 25.203 1 48.22 326 THR A O 1
ATOM 2567 N N . VAL A 1 327 ? -22.656 25.703 26.984 1 45.31 327 VAL A N 1
ATOM 2568 C CA . VAL A 1 327 ? -22.719 24.25 26.859 1 45.31 327 VAL A CA 1
ATOM 2569 C C . VAL A 1 327 ? -23.609 23.859 25.688 1 45.31 327 VAL A C 1
ATOM 2571 O O . VAL A 1 327 ? -24.797 23.578 25.859 1 45.31 327 VAL A O 1
ATOM 2574 N N . TRP A 1 328 ? -23.578 24.656 24.734 1 41.97 328 TRP A N 1
ATOM 2575 C CA . TRP A 1 328 ? -24.406 24.312 23.578 1 41.97 328 TRP A CA 1
ATOM 2576 C C . TRP A 1 328 ? -24.5 22.812 23.406 1 41.97 328 TRP A C 1
ATOM 2578 O O . TRP A 1 328 ? -25.328 22.312 22.641 1 41.97 328 TRP A O 1
ATOM 2588 N N . TRP A 1 329 ? -23.453 22.156 23.734 1 44.56 329 TRP A N 1
ATOM 2589 C CA . TRP A 1 329 ? -23.516 20.703 23.562 1 44.56 329 TRP A CA 1
ATOM 2590 C C . TRP A 1 329 ? -24.5 20.078 24.531 1 44.56 329 TRP A C 1
ATOM 2592 O O . TRP A 1 329 ? -24.812 18.891 24.438 1 44.56 329 TRP A O 1
ATOM 2602 N N . LYS A 1 330 ? -24.656 20.719 25.625 1 43.78 330 LYS A N 1
ATOM 2603 C CA . LYS A 1 330 ? -25.594 20.203 26.609 1 43.78 330 LYS A CA 1
ATOM 2604 C C . LYS A 1 330 ? -27.031 20.359 26.141 1 43.78 330 LYS A C 1
ATOM 2606 O O . LYS A 1 330 ? -27.953 19.828 26.766 1 43.78 330 LYS A O 1
ATOM 2611 N N . LYS A 1 331 ? -27.266 21.5 25.516 1 41.78 331 LYS A N 1
ATOM 2612 C CA . LYS A 1 331 ? -28.703 21.625 25.328 1 41.78 331 LYS A CA 1
ATOM 2613 C C . LYS A 1 331 ? -29.281 20.391 24.641 1 41.78 331 LYS A C 1
ATOM 2615 O O . LYS A 1 331 ? -30.5 20.156 24.672 1 41.78 331 LYS A O 1
ATOM 2620 N N . THR A 1 332 ? -28.688 19.906 23.547 1 42.19 332 THR A N 1
ATOM 2621 C CA . THR A 1 332 ? -29.406 18.766 22.984 1 42.19 332 THR A CA 1
ATOM 2622 C C . THR A 1 332 ? -28.922 17.453 23.594 1 42.19 332 THR A C 1
ATOM 2624 O O . THR A 1 332 ? -27.734 17.156 23.562 1 42.19 332 THR A O 1
ATOM 2627 N N . PRO A 1 333 ? -29.672 16.938 24.656 1 42.72 333 PRO A N 1
ATOM 2628 C CA . PRO A 1 333 ? -29.297 15.602 25.109 1 42.72 333 PRO A CA 1
ATOM 2629 C C . PRO A 1 333 ? -28.547 14.805 24.047 1 42.72 333 PRO A C 1
ATOM 2631 O O . PRO A 1 333 ? -28.812 14.953 22.844 1 42.72 333 PRO A O 1
ATOM 2634 N N . PRO A 1 334 ? -27.266 14.477 24.406 1 43.97 334 PRO A N 1
ATOM 2635 C CA . PRO A 1 334 ? -26.672 13.594 23.391 1 43.97 334 PRO A CA 1
ATOM 2636 C C . PRO A 1 334 ? -27.719 12.711 22.703 1 43.97 334 PRO A C 1
ATOM 2638 O O . PRO A 1 334 ? -28.656 12.234 23.359 1 43.97 334 PRO A O 1
ATOM 2641 N N . PRO A 1 335 ? -28.047 13.008 21.562 1 43.09 335 PRO A N 1
ATOM 2642 C CA . PRO A 1 335 ? -28.984 11.992 21.078 1 43.09 335 PRO A CA 1
ATOM 2643 C C . PRO A 1 335 ? -28.719 10.617 21.672 1 43.09 335 PRO A C 1
ATOM 2645 O O . PRO A 1 335 ? -27.578 10.312 22.062 1 43.09 335 PRO A O 1
ATOM 2648 N N . PRO A 1 336 ? -29.688 9.992 22.391 1 40.53 336 PRO A N 1
ATOM 2649 C CA . PRO A 1 336 ? -29.391 8.648 22.891 1 4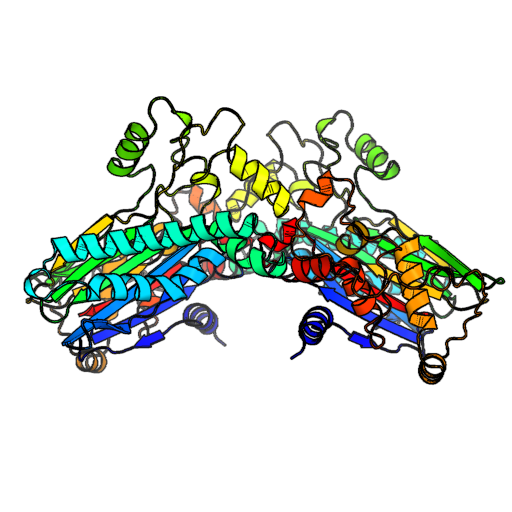0.53 336 PRO A CA 1
ATOM 2650 C C . PRO A 1 336 ? -28.219 7.996 22.156 1 40.53 336 PRO A C 1
ATOM 2652 O O . PRO A 1 336 ? -28.062 8.164 20.953 1 40.53 336 PRO A O 1
ATOM 2655 N N . ALA A 1 337 ? -27.047 7.887 22.969 1 39.22 337 ALA A N 1
ATOM 2656 C CA . ALA A 1 337 ? -25.844 7.184 22.547 1 39.22 337 ALA A CA 1
ATOM 2657 C C . ALA A 1 337 ? -26.078 6.379 21.266 1 39.22 337 ALA A C 1
ATOM 2659 O O . ALA A 1 337 ? -25.234 6.371 20.375 1 39.22 337 ALA A O 1
ATOM 2660 N N . GLU A 1 338 ? -26.891 5.336 21.406 1 43.97 338 GLU A N 1
ATOM 2661 C CA . GLU A 1 338 ? -26.984 4.164 20.531 1 43.97 338 GLU A CA 1
ATOM 2662 C C . GLU A 1 338 ? -27.734 4.484 19.25 1 43.97 338 GLU A C 1
ATOM 2664 O O . GLU A 1 338 ? -28.906 4.156 19.109 1 43.97 338 GLU A O 1
ATOM 2669 N N . ALA A 1 339 ? -27.562 5.738 18.781 1 44.38 339 ALA A N 1
ATOM 2670 C CA . ALA A 1 339 ? -28.312 5.711 17.531 1 44.38 339 ALA A CA 1
ATOM 2671 C C . ALA A 1 339 ? -28.109 4.379 16.812 1 44.38 339 ALA A C 1
ATOM 2673 O O . ALA A 1 339 ? -27.109 4.176 16.125 1 44.38 339 ALA A O 1
ATOM 2674 N N . HIS A 1 340 ? -28.453 3.369 17.484 1 48.28 340 HIS A N 1
ATOM 2675 C CA . HIS A 1 340 ? -28.5 2.041 16.875 1 48.28 340 HIS A CA 1
ATOM 2676 C C . HIS A 1 340 ? -29.047 2.098 15.461 1 48.28 340 HIS A C 1
ATOM 2678 O O . HIS A 1 340 ? -30.25 2.277 15.258 1 48.28 340 HIS A O 1
ATOM 2684 N N . CYS A 1 341 ? -28.312 2.816 14.688 1 53.56 341 CYS A N 1
ATOM 2685 C CA . CYS A 1 341 ? -28.812 2.654 13.336 1 53.56 341 CYS A CA 1
ATOM 2686 C C . CYS A 1 341 ? -29.234 1.21 13.07 1 53.56 341 CYS A C 1
ATOM 2688 O O . CYS A 1 341 ? -28.5 0.281 13.414 1 53.56 341 CYS A O 1
ATOM 2690 N N . PRO A 1 342 ? -30.516 1.016 13.062 1 56.22 342 PRO A N 1
ATOM 2691 C CA . PRO A 1 342 ? -30.922 -0.345 12.695 1 56.22 342 PRO A CA 1
ATOM 2692 C C . PRO A 1 342 ? -29.969 -0.984 11.68 1 56.22 342 PRO A C 1
ATOM 2694 O O . PRO A 1 342 ? -29.297 -0.276 10.93 1 56.22 342 PRO A O 1
ATOM 2697 N N . PRO A 1 343 ? -29.766 -2.289 11.953 1 64.38 343 PRO A N 1
ATOM 2698 C CA . PRO A 1 343 ? -29.078 -3.023 10.883 1 64.38 343 PRO A CA 1
ATOM 2699 C C . PRO A 1 343 ? -29.594 -2.654 9.492 1 64.38 343 PRO A C 1
ATOM 2701 O O . PRO A 1 343 ? -30.766 -2.295 9.336 1 64.38 343 PRO A O 1
ATOM 2704 N N . GLY A 1 344 ? -28.578 -2.271 8.57 1 73.62 344 GLY A N 1
ATOM 2705 C CA . GLY A 1 344 ? -28.922 -2.002 7.188 1 73.62 344 GLY A CA 1
ATOM 2706 C C . GLY A 1 344 ? -28.297 -0.733 6.648 1 73.62 344 GLY A C 1
ATOM 2707 O O . GLY A 1 344 ? -28.422 -0.422 5.461 1 73.62 344 GLY A O 1
ATOM 2708 N N . PHE A 1 345 ? -27.625 -0.084 7.57 1 82.75 345 PHE A N 1
ATOM 2709 C CA . PHE A 1 345 ? -26.953 1.121 7.082 1 82.75 345 PHE A CA 1
ATOM 2710 C C . PHE A 1 345 ? -25.891 0.771 6.062 1 82.75 345 PHE A C 1
ATOM 2712 O O . PHE A 1 345 ? -25.141 -0.199 6.238 1 82.75 345 PHE A O 1
ATOM 2719 N N . ASP A 1 346 ? -25.906 1.521 4.938 1 86.75 346 ASP A N 1
ATOM 2720 C CA . ASP A 1 346 ? -24.75 1.587 4.051 1 86.75 346 ASP A CA 1
ATOM 2721 C C . ASP A 1 346 ? -24.609 2.977 3.43 1 86.75 346 ASP A C 1
ATOM 2723 O O . ASP A 1 346 ? -25.359 3.895 3.781 1 86.75 346 ASP A O 1
ATOM 2727 N N . PHE A 1 347 ? -23.703 3.254 2.621 1 87.69 347 PHE A N 1
ATOM 2728 C CA . PHE A 1 347 ? -23.344 4.598 2.182 1 87.69 347 PHE A CA 1
ATOM 2729 C C . PHE A 1 347 ? -24.312 5.098 1.119 1 87.69 347 PHE A C 1
ATOM 2731 O O . PHE A 1 347 ? -24.219 6.242 0.67 1 87.69 347 PHE A O 1
ATOM 2738 N N . LEU A 1 348 ? -25.297 4.285 0.78 1 85.12 348 LEU A N 1
ATOM 2739 C CA . LEU A 1 348 ? -26.359 4.773 -0.096 1 85.12 348 LEU A CA 1
ATOM 2740 C C . LEU A 1 348 ? -27.062 5.98 0.519 1 85.12 348 LEU A C 1
ATOM 2742 O O . LEU A 1 348 ? -27.609 6.816 -0.201 1 85.12 348 LEU A O 1
ATOM 2746 N N . GLU A 1 349 ? -27 5.918 1.766 1 83.62 349 GLU A N 1
ATOM 2747 C CA . GLU A 1 349 ? -27.656 6.984 2.512 1 83.62 349 GLU A CA 1
ATOM 2748 C C . GLU A 1 349 ? -27.047 8.344 2.174 1 83.62 349 GLU A C 1
ATOM 2750 O O . GLU A 1 349 ? -27.688 9.383 2.385 1 83.62 349 GLU A O 1
ATOM 2755 N N . ARG A 1 350 ? -25.859 8.352 1.684 1 83 350 ARG A N 1
ATOM 2756 C CA . ARG A 1 350 ? -25.219 9.594 1.276 1 83 350 ARG A CA 1
ATOM 2757 C C . ARG A 1 350 ? -26.031 10.312 0.212 1 83 350 ARG A C 1
ATOM 2759 O O . ARG A 1 350 ? -26.062 11.547 0.166 1 83 350 ARG A O 1
ATOM 2766 N N . TRP A 1 351 ? -26.672 9.523 -0.582 1 79.06 351 TRP A N 1
ATOM 2767 C CA . TRP A 1 351 ? -27.5 10.078 -1.655 1 79.06 351 TRP A CA 1
ATOM 2768 C C . TRP A 1 351 ? -28.906 10.414 -1.153 1 79.06 351 TRP A C 1
ATOM 2770 O O . TRP A 1 351 ? -29.703 11.008 -1.879 1 79.06 351 TRP A O 1
ATOM 2780 N N . ASN A 1 352 ? -29.141 10.07 0.088 1 81.69 352 ASN A N 1
ATOM 2781 C CA . ASN A 1 352 ? -30.406 10.43 0.739 1 81.69 352 ASN A CA 1
ATOM 2782 C C . ASN A 1 352 ? -30.188 11.461 1.843 1 81.69 352 ASN A C 1
ATOM 2784 O O . ASN A 1 352 ? -30.672 11.289 2.961 1 81.69 352 ASN A O 1
ATOM 2788 N N . ASN A 1 353 ? -29.266 12.367 1.647 1 82.31 353 ASN A N 1
ATOM 2789 C CA . ASN A 1 353 ? -29.031 13.562 2.455 1 82.31 353 ASN A CA 1
ATOM 2790 C C . ASN A 1 353 ? -28.281 13.227 3.742 1 82.31 353 ASN A C 1
ATOM 2792 O O . ASN A 1 353 ? -28.344 13.977 4.715 1 82.31 353 ASN A O 1
ATOM 2796 N N . PHE A 1 354 ? -27.812 12.039 3.771 1 84.56 354 PHE A N 1
ATOM 2797 C CA . PHE A 1 354 ? -26.969 11.727 4.918 1 84.56 354 PHE A CA 1
ATOM 2798 C C . PHE A 1 354 ? -25.531 12.211 4.688 1 84.56 354 PHE A C 1
ATOM 2800 O O . PHE A 1 354 ? -24.859 11.75 3.764 1 84.56 354 PHE A O 1
ATOM 2807 N N . ASP A 1 355 ? -25.094 13.07 5.574 1 86.56 355 ASP A N 1
ATOM 2808 C CA . ASP A 1 355 ? -23.719 13.57 5.492 1 86.56 355 ASP A CA 1
ATOM 2809 C C . ASP A 1 355 ? -22.75 12.617 6.18 1 86.56 355 ASP A C 1
ATOM 2811 O O . ASP A 1 355 ? -22.828 12.406 7.395 1 86.56 355 ASP A O 1
ATOM 2815 N N . ILE A 1 356 ? -21.922 12.078 5.434 1 88.62 356 ILE A N 1
ATOM 2816 C CA . ILE A 1 356 ? -21 11.102 6 1 88.62 356 ILE A CA 1
ATOM 2817 C C . ILE A 1 356 ? -19.906 11.812 6.797 1 88.62 356 ILE A C 1
ATOM 2819 O O . ILE A 1 356 ? -19.188 11.188 7.57 1 88.62 356 ILE A O 1
ATOM 2823 N N . ARG A 1 357 ? -19.875 13.203 6.746 1 91 357 ARG A N 1
ATOM 2824 C CA . ARG A 1 357 ? -18.953 13.984 7.578 1 91 357 ARG A CA 1
ATOM 2825 C C . ARG A 1 357 ? -19.5 14.133 8.992 1 91 357 ARG A C 1
ATOM 2827 O O . ARG A 1 357 ? -20.656 13.789 9.266 1 91 357 ARG A O 1
ATOM 2834 N N . PHE A 1 358 ? -18.688 14.539 9.766 1 92.44 358 PHE A N 1
ATOM 2835 C CA . PHE A 1 358 ? -19.094 14.758 11.141 1 92.44 358 PHE A CA 1
ATOM 2836 C C . PHE A 1 358 ? -20.172 15.836 11.227 1 92.44 358 PHE A C 1
ATOM 2838 O O . PHE A 1 358 ? -20.094 16.844 10.523 1 92.44 358 PHE A O 1
ATOM 2845 N N . ARG A 1 359 ? -21.125 15.508 12.102 1 86.69 359 ARG A N 1
ATOM 2846 C CA . ARG A 1 359 ? -22.125 16.484 12.508 1 86.69 359 ARG A CA 1
ATOM 2847 C C . ARG A 1 359 ? -22.25 16.547 14.023 1 86.69 359 ARG A C 1
ATOM 2849 O O . ARG A 1 359 ? -22.125 15.523 14.703 1 86.69 359 ARG A O 1
ATOM 2856 N N . GLU A 1 360 ? -22.625 17.625 14.406 1 84.44 360 GLU A N 1
ATOM 2857 C CA . GLU A 1 360 ? -22.656 17.891 15.844 1 84.44 360 GLU A CA 1
ATOM 2858 C C . GLU A 1 360 ? -23.562 16.906 16.562 1 84.44 360 GLU A C 1
ATOM 2860 O O . GLU A 1 360 ? -23.266 16.484 17.688 1 84.44 360 GLU A O 1
ATOM 2865 N N . GLU A 1 361 ? -24.641 16.578 15.836 1 84.19 361 GLU A N 1
ATOM 2866 C CA . GLU A 1 361 ? -25.625 15.703 16.453 1 84.19 361 GLU A CA 1
ATOM 2867 C C . GLU A 1 361 ? -25.062 14.305 16.688 1 84.19 361 GLU A C 1
ATOM 2869 O O . GLU A 1 361 ? -25.594 13.539 17.484 1 84.19 361 GLU A O 1
ATOM 2874 N N . ARG A 1 362 ? -23.969 14.008 16.078 1 89.12 362 ARG A N 1
ATOM 2875 C CA . ARG A 1 362 ? -23.391 12.68 16.219 1 89.12 362 ARG A CA 1
ATOM 2876 C C . ARG A 1 362 ? -22.156 12.703 17.125 1 89.12 362 ARG A C 1
ATOM 2878 O O . ARG A 1 362 ? -21.516 11.68 17.328 1 89.12 362 ARG A O 1
ATOM 2885 N N . GLY A 1 363 ? -21.922 13.781 17.719 1 92.06 363 GLY A N 1
ATOM 2886 C CA . GLY A 1 363 ? -20.766 13.906 18.609 1 92.06 363 GLY A CA 1
ATOM 2887 C C . GLY A 1 363 ? -20.922 13.117 19.891 1 92.06 363 GLY A C 1
ATOM 2888 O O . GLY A 1 363 ? -22 13.062 20.469 1 92.06 363 GLY A O 1
ATOM 2889 N N . VAL A 1 364 ? -19.859 12.461 20.281 1 92.81 364 VAL A N 1
ATOM 2890 C CA . VAL A 1 364 ? -19.828 11.758 21.562 1 92.81 364 VAL A CA 1
ATOM 2891 C C . VAL A 1 364 ? -18.594 12.18 22.344 1 92.81 364 VAL A C 1
ATOM 2893 O O . VAL A 1 364 ? -17.578 12.578 21.75 1 92.81 364 VAL A O 1
ATOM 2896 N N . VAL A 1 365 ? -18.719 12.109 23.625 1 93.44 365 VAL A N 1
ATOM 2897 C CA . VAL A 1 365 ? -17.578 12.383 24.484 1 93.44 365 VAL A CA 1
ATOM 2898 C C . VAL A 1 365 ? -17.062 11.078 25.109 1 93.44 365 VAL A C 1
ATOM 2900 O O . VAL A 1 365 ? -17.688 10.531 26.016 1 93.44 365 VAL A O 1
ATOM 2903 N N . GLU A 1 366 ? -16.062 10.57 24.562 1 91.25 366 GLU A N 1
ATOM 2904 C CA . GLU A 1 366 ? -15.445 9.32 25 1 91.25 366 GLU A CA 1
ATOM 2905 C C . GLU A 1 366 ? -13.922 9.414 24.953 1 91.25 366 GLU A C 1
ATOM 2907 O O . GLU A 1 366 ? -13.375 10.469 24.625 1 91.25 366 GLU A O 1
ATOM 2912 N N . ASP A 1 367 ? -13.219 8.336 25.438 1 93.25 367 ASP A N 1
ATOM 2913 C CA . ASP A 1 367 ? -11.766 8.273 25.391 1 93.25 367 ASP A CA 1
ATOM 2914 C C . ASP A 1 367 ? -11.133 9.406 26.203 1 93.25 367 ASP A C 1
ATOM 2916 O O . ASP A 1 367 ? -10.289 10.141 25.688 1 93.25 367 ASP A O 1
ATOM 2920 N N . LEU A 1 368 ? -11.539 9.547 27.375 1 93.12 368 LEU A N 1
ATOM 2921 C CA . LEU A 1 368 ? -11.203 10.68 28.234 1 93.12 368 LEU A CA 1
ATOM 2922 C C . LEU A 1 368 ? -9.719 10.672 28.578 1 93.12 368 LEU A C 1
ATOM 2924 O O . LEU A 1 368 ? -9.195 11.664 29.109 1 93.12 368 LEU A O 1
ATOM 2928 N N . ASP A 1 369 ? -9.047 9.633 28.219 1 94 369 ASP A N 1
ATOM 2929 C CA . ASP A 1 369 ? -7.617 9.57 28.531 1 94 369 ASP A CA 1
ATOM 2930 C C . ASP A 1 369 ? -6.793 10.289 27.469 1 94 369 ASP A C 1
ATOM 2932 O O . ASP A 1 369 ? -5.637 10.648 27.703 1 94 369 ASP A O 1
ATOM 2936 N N . ASN A 1 370 ? -7.398 10.461 26.297 1 97.5 370 ASN A N 1
ATOM 2937 C CA . ASN A 1 370 ? -6.668 11.094 25.203 1 97.5 370 ASN A CA 1
ATOM 2938 C C . ASN A 1 370 ? -7.609 11.82 24.234 1 97.5 370 ASN A C 1
ATOM 2940 O O . ASN A 1 370 ? -8.375 11.18 23.516 1 97.5 370 ASN A O 1
ATOM 2944 N N . VAL A 1 371 ? -7.473 13.086 24.172 1 97.94 371 VAL A N 1
ATOM 2945 C CA . VAL A 1 371 ? -8.414 13.898 23.391 1 97.94 371 VAL A CA 1
ATOM 2946 C C . VAL A 1 371 ? -8.234 13.617 21.906 1 97.94 371 VAL A C 1
ATOM 2948 O O . VAL A 1 371 ? -9.195 13.711 21.125 1 97.94 371 VAL A O 1
ATOM 2951 N N . ALA A 1 372 ? -7 13.344 21.422 1 98.75 372 ALA A N 1
ATOM 2952 C CA . ALA A 1 372 ? -6.766 13.031 20.016 1 98.75 372 ALA A CA 1
ATOM 2953 C C . ALA A 1 372 ? -7.523 11.773 19.594 1 98.75 372 ALA A C 1
ATOM 2955 O O . ALA A 1 372 ? -8.109 11.727 18.516 1 98.75 372 ALA A O 1
ATOM 2956 N N . VAL A 1 373 ? -7.508 10.773 20.469 1 98.38 373 VAL A N 1
ATOM 2957 C CA . VAL A 1 373 ? -8.266 9.555 20.234 1 98.38 373 VAL A CA 1
ATOM 2958 C C . VAL A 1 373 ? -9.758 9.875 20.188 1 98.38 373 VAL A C 1
ATOM 2960 O O . VAL A 1 373 ? -10.492 9.352 19.344 1 98.38 373 VAL A O 1
ATOM 2963 N N . HIS A 1 374 ? -10.148 10.758 21.094 1 97.62 374 HIS A N 1
ATOM 2964 C CA . HIS A 1 374 ? -11.523 11.258 21.125 1 97.62 374 HIS A CA 1
ATOM 2965 C C . HIS A 1 374 ? -11.906 11.891 19.797 1 97.62 374 HIS A C 1
ATOM 2967 O O . HIS A 1 374 ? -12.992 11.633 19.266 1 97.62 374 HIS A O 1
ATOM 2973 N N . ILE A 1 375 ? -11.047 12.641 19.203 1 98.31 375 ILE A N 1
ATOM 2974 C CA . ILE A 1 375 ? -11.281 13.305 17.922 1 98.31 375 ILE A CA 1
ATOM 2975 C C . ILE A 1 375 ? -11.359 12.266 16.812 1 98.31 375 ILE A C 1
ATOM 2977 O O . ILE A 1 375 ? -12.234 12.336 15.945 1 98.31 375 ILE A O 1
ATOM 2981 N N . LEU A 1 376 ? -10.477 11.281 16.812 1 98.44 376 LEU A N 1
ATOM 2982 C CA . LEU A 1 376 ? -10.492 10.234 15.805 1 98.44 376 LEU A CA 1
ATOM 2983 C C . LEU A 1 376 ? -11.812 9.469 15.82 1 98.44 376 LEU A C 1
ATOM 2985 O O . LEU A 1 376 ? -12.375 9.172 14.766 1 98.44 376 LEU A O 1
ATOM 2989 N N . ARG A 1 377 ? -12.258 9.164 17.031 1 97.5 377 ARG A N 1
ATOM 2990 C CA . ARG A 1 377 ? -13.531 8.453 17.172 1 97.5 377 ARG A CA 1
ATOM 2991 C C . ARG A 1 377 ? -14.664 9.234 16.516 1 97.5 377 ARG A C 1
ATOM 2993 O O . ARG A 1 377 ? -15.453 8.664 15.75 1 97.5 377 ARG A O 1
ATOM 3000 N N . ASN A 1 378 ? -14.711 10.477 16.766 1 97.12 378 ASN A N 1
ATOM 3001 C CA . ASN A 1 378 ? -15.781 11.312 16.219 1 97.12 378 ASN A CA 1
ATOM 3002 C C . ASN A 1 378 ? -15.609 11.523 14.719 1 97.12 378 ASN A C 1
ATOM 3004 O O . ASN A 1 378 ? -16.594 11.625 13.984 1 97.12 378 ASN A O 1
ATOM 3008 N N . ALA A 1 379 ? -14.375 11.586 14.234 1 97.88 379 ALA A N 1
ATOM 3009 C CA . ALA A 1 379 ? -14.109 11.695 12.805 1 97.88 379 ALA A CA 1
ATOM 3010 C C . ALA A 1 379 ? -14.633 10.477 12.047 1 97.88 379 ALA A C 1
ATOM 3012 O O . ALA A 1 379 ? -15.031 10.578 10.891 1 97.88 379 ALA A O 1
ATOM 3013 N N . CYS A 1 380 ? -14.688 9.336 12.742 1 96.5 380 CYS A N 1
ATOM 3014 C CA . CYS A 1 380 ? -15.047 8.086 12.086 1 96.5 380 CYS A CA 1
ATOM 3015 C C . CYS A 1 380 ? -16.531 7.801 12.211 1 96.5 380 CYS A C 1
ATOM 3017 O O . CYS A 1 380 ? -17.047 6.863 11.602 1 96.5 380 CYS A O 1
ATOM 3019 N N . GLY A 1 381 ? -17.25 8.562 13.086 1 93.75 381 GLY A N 1
ATOM 3020 C CA . GLY A 1 381 ? -18.688 8.359 13.117 1 93.75 381 GLY A CA 1
ATOM 3021 C C . GLY A 1 381 ? -19.328 8.789 14.422 1 93.75 381 GLY A C 1
ATOM 3022 O O . GLY A 1 381 ? -20.547 8.945 14.5 1 93.75 381 GLY A O 1
ATOM 3023 N N . GLY A 1 382 ? -18.453 8.945 15.469 1 92.81 382 GLY A N 1
ATOM 3024 C CA . GLY A 1 382 ? -18.953 9.391 16.75 1 92.81 382 GLY A CA 1
ATOM 3025 C C . GLY A 1 382 ? -19.953 8.422 17.375 1 92.81 382 GLY A C 1
ATOM 3026 O O . GLY A 1 382 ? -19.625 7.25 17.578 1 92.81 382 GLY A O 1
ATOM 3027 N N . ASN A 1 383 ? -21.203 8.875 17.516 1 90.12 383 ASN A N 1
ATOM 3028 C CA . ASN A 1 383 ? -22.203 8.031 18.156 1 90.12 383 ASN A CA 1
ATOM 3029 C C . ASN A 1 383 ? -22.953 7.176 17.141 1 90.12 383 ASN A C 1
ATOM 3031 O O . ASN A 1 383 ? -23.812 6.371 17.516 1 90.12 383 ASN A O 1
ATOM 3035 N N . HIS A 1 384 ? -22.641 7.41 15.883 1 90.19 384 HIS A N 1
ATOM 3036 C CA . HIS A 1 384 ? -23.172 6.523 14.859 1 90.19 384 HIS A CA 1
ATOM 3037 C C . HIS A 1 384 ? -22.344 5.254 14.734 1 90.19 384 HIS A C 1
ATOM 3039 O O . HIS A 1 384 ? -21.453 5.168 13.875 1 90.19 384 HIS A O 1
ATOM 3045 N N . GLN A 1 385 ? -22.703 4.277 15.391 1 88.38 385 GLN A N 1
ATOM 3046 C CA . GLN A 1 385 ? -21.906 3.082 15.594 1 88.38 385 GLN A CA 1
ATOM 3047 C C . GLN A 1 385 ? -21.672 2.344 14.273 1 88.38 385 GLN A C 1
ATOM 3049 O O . GLN A 1 385 ? -20.578 1.816 14.039 1 88.38 385 GLN A O 1
ATOM 3054 N N . GLU A 1 386 ? -22.641 2.299 13.43 1 88.69 386 GLU A N 1
ATOM 3055 C CA . GLU A 1 386 ? -22.484 1.605 12.156 1 88.69 386 GLU A CA 1
ATOM 3056 C C . GLU A 1 386 ? -21.453 2.299 11.273 1 88.69 386 GLU A C 1
ATOM 3058 O O . GLU A 1 386 ? -20.594 1.641 10.672 1 88.69 386 GLU A O 1
ATOM 3063 N N . LEU A 1 387 ? -21.562 3.609 11.219 1 91.62 387 LEU A N 1
ATOM 3064 C CA . LEU A 1 387 ? -20.609 4.375 10.43 1 91.62 387 LEU A CA 1
ATOM 3065 C C . LEU A 1 387 ? -19.203 4.246 11.008 1 91.62 387 LEU A C 1
ATOM 3067 O O . LEU A 1 387 ? -18.234 4.012 10.266 1 91.62 387 LEU A O 1
ATOM 3071 N N . LEU A 1 388 ? -19.109 4.367 12.312 1 93.69 388 LEU A N 1
ATOM 3072 C CA . LEU A 1 388 ? -17.828 4.27 13.008 1 93.69 388 LEU A CA 1
ATOM 3073 C C . LEU A 1 388 ? -17.172 2.914 12.766 1 93.69 388 LEU A C 1
ATOM 3075 O O . LEU A 1 388 ? -16.031 2.846 12.32 1 93.69 388 LEU A O 1
ATOM 3079 N N . ARG A 1 389 ? -17.906 1.89 12.945 1 93.19 389 ARG A N 1
ATOM 3080 C CA . ARG A 1 389 ? -17.375 0.535 12.82 1 93.19 389 ARG A CA 1
ATOM 3081 C C . ARG A 1 389 ? -17.062 0.205 11.367 1 93.19 389 ARG A C 1
ATOM 3083 O O . ARG A 1 389 ? -16.078 -0.483 11.078 1 93.19 389 ARG A O 1
ATOM 3090 N N . ALA A 1 390 ? -17.859 0.698 10.492 1 91.94 390 ALA A N 1
ATOM 3091 C CA . ALA A 1 390 ? -17.625 0.451 9.07 1 91.94 390 ALA A CA 1
ATOM 3092 C C . ALA A 1 390 ? -16.328 1.103 8.602 1 91.94 390 ALA A C 1
ATOM 3094 O O . ALA A 1 390 ? -15.508 0.456 7.953 1 91.94 390 ALA A O 1
ATOM 3095 N N . ARG A 1 391 ? -16.141 2.352 8.938 1 94.12 391 ARG A N 1
ATOM 3096 C CA . ARG A 1 391 ? -14.938 3.066 8.523 1 94.12 391 ARG A CA 1
ATOM 3097 C C . ARG A 1 391 ? -13.68 2.381 9.047 1 94.12 391 ARG A C 1
ATOM 3099 O O . ARG A 1 391 ? -12.641 2.371 8.375 1 94.12 391 ARG A O 1
ATOM 3106 N N . LEU A 1 392 ? -13.844 1.76 10.195 1 95.94 392 LEU A N 1
ATOM 3107 C CA . LEU A 1 392 ? -12.688 1.118 10.812 1 95.94 392 LEU A CA 1
ATOM 3108 C C . LEU A 1 392 ? -12.484 -0.287 10.258 1 95.94 392 LEU A C 1
ATOM 3110 O O . LEU A 1 392 ? -11.414 -0.874 10.422 1 95.94 392 LEU A O 1
ATOM 3114 N N . ALA A 1 393 ? -13.492 -0.807 9.617 1 94.88 393 ALA A N 1
ATOM 3115 C CA . ALA A 1 393 ? -13.43 -2.184 9.133 1 94.88 393 ALA A CA 1
ATOM 3116 C C . ALA A 1 393 ? -12.703 -2.26 7.793 1 94.88 393 ALA A C 1
ATOM 3118 O O . ALA A 1 393 ? -12.109 -3.289 7.457 1 94.88 393 ALA A O 1
ATOM 3119 N N . TYR A 1 394 ? -12.797 -1.137 6.992 1 95.56 394 TYR A N 1
ATOM 3120 C CA . TYR A 1 394 ? -12.109 -1.118 5.703 1 95.56 394 TYR A CA 1
ATOM 3121 C C . TYR A 1 394 ? -10.602 -1.268 5.879 1 95.56 394 TYR A C 1
ATOM 3123 O O . TYR A 1 394 ? -10.023 -0.679 6.793 1 95.56 394 TYR A O 1
ATOM 3131 N N . ARG A 1 395 ? -9.977 -2.035 5.066 1 94.81 395 ARG A N 1
ATOM 3132 C CA . ARG A 1 395 ? -8.531 -2.213 5.074 1 94.81 395 ARG A CA 1
ATOM 3133 C C . ARG A 1 395 ? -7.906 -1.697 3.779 1 94.81 395 ARG A C 1
ATOM 3135 O O . ARG A 1 395 ? -8.578 -1.62 2.75 1 94.81 395 ARG A O 1
ATOM 3142 N N . PRO A 1 396 ? -6.652 -1.394 3.818 1 93.94 396 PRO A N 1
ATOM 3143 C CA . PRO A 1 396 ? -6.004 -0.949 2.584 1 93.94 396 PRO A CA 1
ATOM 3144 C C . PRO A 1 396 ? -6.035 -2.008 1.485 1 93.94 396 PRO A C 1
ATOM 3146 O O . PRO A 1 396 ? -5.891 -3.201 1.767 1 93.94 396 PRO A O 1
ATOM 3149 N N . PRO A 1 397 ? -6.273 -1.538 0.305 1 94.19 397 PRO A N 1
ATOM 3150 C CA . PRO A 1 397 ? -6.324 -0.144 -0.141 1 94.19 397 PRO A CA 1
ATOM 3151 C C . PRO A 1 397 ? -7.738 0.432 -0.115 1 94.19 397 PRO A C 1
ATOM 3153 O O . PRO A 1 397 ? -7.93 1.617 -0.396 1 94.19 397 PRO A O 1
ATOM 3156 N N . PHE A 1 398 ? -8.711 -0.278 0.334 1 94.88 398 PHE A N 1
ATOM 3157 C CA . PHE A 1 398 ? -10.102 0.131 0.231 1 94.88 398 PHE A CA 1
ATOM 3158 C C . PHE A 1 398 ? -10.438 1.193 1.272 1 94.88 398 PHE A C 1
ATOM 3160 O O . PHE A 1 398 ? -11.406 1.943 1.116 1 94.88 398 PHE A O 1
ATOM 3167 N N . SER A 1 399 ? -9.617 1.214 2.268 1 95.56 399 SER A N 1
ATOM 3168 C CA . SER A 1 399 ? -9.852 2.197 3.32 1 95.56 399 SER A CA 1
ATOM 3169 C C . SER A 1 399 ? -9.789 3.619 2.773 1 95.56 399 SER A C 1
ATOM 3171 O O . SER A 1 399 ? -10.469 4.516 3.277 1 95.56 399 SER A O 1
ATOM 3173 N N . ARG A 1 400 ? -9.094 3.834 1.707 1 94.25 400 ARG A N 1
ATOM 3174 C CA . ARG A 1 400 ? -8.922 5.164 1.128 1 94.25 400 ARG A CA 1
ATOM 3175 C C . ARG A 1 400 ? -10.219 5.668 0.521 1 94.25 400 ARG A C 1
ATOM 3177 O O . ARG A 1 400 ? -10.367 6.863 0.261 1 94.25 400 ARG A O 1
ATOM 3184 N N . ASP A 1 401 ? -11.133 4.77 0.339 1 93 401 ASP A N 1
ATOM 3185 C CA . ASP A 1 401 ? -12.422 5.164 -0.224 1 93 401 ASP A CA 1
ATOM 3186 C C . ASP A 1 401 ? -13.289 5.859 0.823 1 93 401 ASP A C 1
ATOM 3188 O O . ASP A 1 401 ? -14.172 6.652 0.48 1 93 401 ASP A O 1
ATOM 3192 N N . VAL A 1 402 ? -12.953 5.57 2.125 1 94.19 402 VAL A N 1
ATOM 3193 C CA . VAL A 1 402 ? -13.898 6.035 3.133 1 94.19 402 VAL A CA 1
ATOM 3194 C C . VAL A 1 402 ? -13.203 6.988 4.098 1 94.19 402 VAL A C 1
ATOM 3196 O O . VAL A 1 402 ? -13.859 7.695 4.867 1 94.19 402 VAL A O 1
ATOM 3199 N N . ARG A 1 403 ? -11.906 6.945 4.016 1 94.94 403 ARG A N 1
ATOM 3200 C CA . ARG A 1 403 ? -11.141 7.859 4.855 1 94.94 403 ARG A CA 1
ATOM 3201 C C . ARG A 1 403 ? -9.727 8.039 4.32 1 94.94 403 ARG A C 1
ATOM 3203 O O . ARG A 1 403 ? -9.227 7.191 3.574 1 94.94 403 ARG A O 1
ATOM 3210 N N . ASP A 1 404 ? -9.086 9.102 4.664 1 96.62 404 ASP A N 1
ATOM 3211 C CA . ASP A 1 404 ? -7.652 9.305 4.445 1 96.62 404 ASP A CA 1
ATOM 3212 C C . ASP A 1 404 ? -6.852 8.945 5.695 1 96.62 404 ASP A C 1
ATOM 3214 O O . ASP A 1 404 ? -7.426 8.57 6.723 1 96.62 404 ASP A O 1
ATOM 3218 N N . ASP A 1 405 ? -5.52 8.961 5.609 1 98.25 405 ASP A N 1
ATOM 3219 C CA . ASP A 1 405 ? -4.734 8.945 6.844 1 98.25 405 ASP A CA 1
ATOM 3220 C C . ASP A 1 405 ? -5.145 10.086 7.77 1 98.25 405 ASP A C 1
ATOM 3222 O O . ASP A 1 405 ? -5.34 11.219 7.316 1 98.25 405 ASP A O 1
ATOM 3226 N N . LEU A 1 406 ? -5.387 9.742 8.992 1 98.5 406 LEU A N 1
ATOM 3227 C CA . LEU A 1 406 ? -5.797 10.742 9.977 1 98.5 406 LEU A CA 1
ATOM 3228 C C . LEU A 1 406 ? -4.73 10.914 11.055 1 98.5 406 LEU A C 1
ATOM 3230 O O . LEU A 1 406 ? -4.371 9.961 11.742 1 98.5 406 LEU A O 1
ATOM 3234 N N . THR A 1 407 ? -4.207 12.062 11.18 1 98.81 407 THR A N 1
ATOM 3235 C CA . THR A 1 407 ? -3.271 12.414 12.242 1 98.81 407 THR A CA 1
ATOM 3236 C C . THR A 1 407 ? -3.689 13.711 12.922 1 98.81 407 THR A C 1
ATOM 3238 O O . THR A 1 407 ? -4.016 14.695 12.258 1 98.81 407 THR A O 1
ATOM 3241 N N . VAL A 1 408 ? -3.717 13.695 14.234 1 98.88 408 VAL A N 1
ATOM 3242 C CA . VAL A 1 408 ? -4.129 14.891 14.961 1 98.88 408 VAL A CA 1
ATOM 3243 C C . VAL A 1 408 ? -3.336 15.008 16.266 1 98.88 408 VAL A C 1
ATOM 3245 O O . VAL A 1 408 ? -3.045 14 16.906 1 98.88 408 VAL A O 1
ATOM 3248 N N . GLN A 1 409 ? -2.906 16.156 16.594 1 98.88 409 GLN A N 1
ATOM 3249 C CA . GLN A 1 409 ? -2.275 16.516 17.859 1 98.88 409 GLN A CA 1
ATOM 3250 C C . GLN A 1 409 ? -2.959 17.734 18.484 1 98.88 409 GLN A C 1
ATOM 3252 O O . GLN A 1 409 ? -3.348 18.672 17.781 1 98.88 409 GLN A O 1
ATOM 3257 N N . VAL A 1 410 ? -3.152 17.672 19.781 1 98.81 410 VAL A N 1
ATOM 3258 C CA . VAL A 1 410 ? -3.818 18.766 20.5 1 98.81 410 VAL A CA 1
ATOM 3259 C C . VAL A 1 410 ? -2.934 19.234 21.641 1 98.81 410 VAL A C 1
ATOM 3261 O O . VAL A 1 410 ? -2.473 18.422 22.453 1 98.81 410 VAL A O 1
ATOM 3264 N N . LEU A 1 411 ? -2.715 20.484 21.719 1 98.56 411 LEU A N 1
ATOM 3265 C CA . LEU A 1 411 ? -1.944 21.094 22.797 1 98.56 411 LEU A CA 1
ATOM 3266 C C . LEU A 1 411 ? -2.834 21.969 23.656 1 98.56 411 LEU A C 1
ATOM 3268 O O . LEU A 1 411 ? -3.662 22.734 23.141 1 98.56 411 LEU A O 1
ATOM 3272 N N . PHE A 1 412 ? -2.646 21.891 24.922 1 97.19 412 PHE A N 1
ATOM 3273 C CA . PHE A 1 412 ? -3.389 22.688 25.891 1 97.19 412 PHE A CA 1
ATOM 3274 C C . PHE A 1 412 ? -2.486 23.75 26.531 1 97.19 412 PHE A C 1
ATOM 3276 O O . PHE A 1 412 ? -1.358 23.438 26.922 1 97.19 412 PHE A O 1
ATOM 3283 N N . PHE A 1 413 ? -3.047 24.953 26.625 1 95.94 413 PHE A N 1
ATOM 3284 C CA . PHE A 1 413 ? -2.293 26.062 27.203 1 95.94 413 PHE A CA 1
ATOM 3285 C C . PHE A 1 413 ? -3.029 26.656 28.406 1 95.94 413 PHE A C 1
ATOM 3287 O O . PHE A 1 413 ? -4.262 26.703 28.406 1 95.94 413 PHE A O 1
ATOM 3294 N N . MET B 1 1 ? 27.531 -6.039 9.539 1 49.09 1 MET B N 1
ATOM 3295 C CA . MET B 1 1 ? 26.984 -7.062 8.656 1 49.09 1 MET B CA 1
ATOM 3296 C C . MET B 1 1 ? 27.375 -6.793 7.207 1 49.09 1 MET B C 1
ATOM 3298 O O . MET B 1 1 ? 27.266 -5.656 6.738 1 49.09 1 MET B O 1
ATOM 3302 N N . SER B 1 2 ? 28.031 -7.695 6.562 1 70.31 2 SER B N 1
ATOM 3303 C CA . SER B 1 2 ? 28.5 -7.52 5.191 1 70.31 2 SER B CA 1
ATOM 3304 C C . SER B 1 2 ? 27.344 -7.23 4.242 1 70.31 2 SER B C 1
ATOM 3306 O O . SER B 1 2 ? 26.188 -7.531 4.555 1 70.31 2 SER B O 1
ATOM 3308 N N . GLU B 1 3 ? 27.531 -6.445 3.258 1 74.5 3 GLU B N 1
ATOM 3309 C CA . GLU B 1 3 ? 26.562 -6.113 2.223 1 74.5 3 GLU B CA 1
ATOM 3310 C C . GLU B 1 3 ? 25.844 -7.363 1.724 1 74.5 3 GLU B C 1
ATOM 3312 O O . GLU B 1 3 ? 24.625 -7.34 1.516 1 74.5 3 GLU B O 1
ATOM 3317 N N . ASP B 1 4 ? 26.562 -8.375 1.729 1 79.69 4 ASP B N 1
ATOM 3318 C CA . ASP B 1 4 ? 25.969 -9.625 1.252 1 79.69 4 ASP B CA 1
ATOM 3319 C C . ASP B 1 4 ? 25.031 -10.219 2.303 1 79.69 4 ASP B C 1
ATOM 3321 O O . ASP B 1 4 ? 24.016 -10.844 1.961 1 79.69 4 ASP B O 1
ATOM 3325 N N . ASP B 1 5 ? 25.375 -9.945 3.486 1 82.12 5 ASP B N 1
ATOM 3326 C CA . ASP B 1 5 ? 24.531 -10.445 4.566 1 82.12 5 ASP B CA 1
ATOM 3327 C C . ASP B 1 5 ? 23.172 -9.75 4.57 1 82.12 5 ASP B C 1
ATOM 3329 O O . ASP B 1 5 ? 22.156 -10.383 4.828 1 82.12 5 ASP B O 1
ATOM 3333 N N . ASP B 1 6 ? 23.219 -8.586 4.176 1 87.81 6 ASP B N 1
ATOM 3334 C CA . ASP B 1 6 ? 21.969 -7.824 4.137 1 87.81 6 ASP B CA 1
ATOM 3335 C C . ASP B 1 6 ? 21.078 -8.305 3.002 1 87.81 6 ASP B C 1
ATOM 3337 O O . ASP B 1 6 ? 19.859 -8.422 3.174 1 87.81 6 ASP B O 1
ATOM 3341 N N . ILE B 1 7 ? 21.703 -8.609 1.932 1 92.19 7 ILE B N 1
ATOM 3342 C CA . ILE B 1 7 ? 20.969 -9.117 0.778 1 92.19 7 ILE B CA 1
ATOM 3343 C C . ILE B 1 7 ? 20.328 -10.461 1.121 1 92.19 7 ILE B C 1
ATOM 3345 O O . ILE B 1 7 ? 19.141 -10.672 0.887 1 92.19 7 ILE B O 1
ATOM 3349 N N . ARG B 1 8 ? 21.125 -11.289 1.71 1 91.12 8 ARG B N 1
ATOM 3350 C CA . ARG B 1 8 ? 20.625 -12.609 2.074 1 91.12 8 ARG B CA 1
ATOM 3351 C C . ARG B 1 8 ? 19.484 -12.508 3.086 1 91.12 8 ARG B C 1
ATOM 3353 O O . ARG B 1 8 ? 18.516 -13.258 3.004 1 91.12 8 ARG B O 1
ATOM 3360 N N . ARG B 1 9 ? 19.703 -11.656 3.941 1 92.94 9 ARG B N 1
ATOM 3361 C CA . ARG B 1 9 ? 18.672 -11.477 4.953 1 92.94 9 ARG B CA 1
ATOM 3362 C C . ARG B 1 9 ? 17.359 -11.039 4.32 1 92.94 9 ARG B C 1
ATOM 3364 O O . ARG B 1 9 ? 16.297 -11.578 4.645 1 92.94 9 ARG B O 1
ATOM 3371 N N . LYS B 1 10 ? 17.422 -10.133 3.445 1 94 10 LYS B N 1
ATOM 3372 C CA . LYS B 1 10 ? 16.219 -9.625 2.775 1 94 10 LYS B CA 1
ATOM 3373 C C . LYS B 1 10 ? 15.555 -10.719 1.946 1 94 10 LYS B C 1
ATOM 3375 O O . LYS B 1 10 ? 14.328 -10.859 1.969 1 94 10 LYS B O 1
ATOM 3380 N N . LEU B 1 11 ? 16.312 -11.5 1.277 1 96.75 11 LEU B N 1
ATOM 3381 C CA . LEU B 1 11 ? 15.789 -12.516 0.365 1 96.75 11 LEU B CA 1
ATOM 3382 C C . LEU B 1 11 ? 15.258 -13.719 1.135 1 96.75 11 LEU B C 1
ATOM 3384 O O . LEU B 1 11 ? 14.43 -14.477 0.623 1 96.75 11 LEU B O 1
ATOM 3388 N N . SER B 1 12 ? 15.742 -13.867 2.441 1 96.12 12 SER B N 1
ATOM 3389 C CA . SER B 1 12 ? 15.422 -15.094 3.178 1 96.12 12 SER B CA 1
ATOM 3390 C C . SER B 1 12 ? 14.344 -14.844 4.223 1 96.12 12 SER B C 1
ATOM 3392 O O . SER B 1 12 ? 14.008 -15.734 5 1 96.12 12 SER B O 1
ATOM 3394 N N . GLN B 1 13 ? 13.812 -13.672 4.281 1 91.62 13 GLN B N 1
ATOM 3395 C CA . GLN B 1 13 ? 12.898 -13.281 5.355 1 91.62 13 GLN B CA 1
ATOM 3396 C C . GLN B 1 13 ? 11.711 -14.227 5.441 1 91.62 13 GLN B C 1
ATOM 3398 O O . GLN B 1 13 ? 11.273 -14.578 6.539 1 91.62 13 GLN B O 1
ATOM 3403 N N . ASP B 1 14 ? 11.164 -14.727 4.406 1 90.19 14 ASP B N 1
ATOM 3404 C CA . ASP B 1 14 ? 9.992 -15.602 4.402 1 90.19 14 ASP B CA 1
ATOM 3405 C C . ASP B 1 14 ? 10.32 -16.953 3.768 1 90.19 14 ASP B C 1
ATOM 3407 O O . ASP B 1 14 ? 9.438 -17.609 3.207 1 90.19 14 ASP B O 1
ATOM 3411 N N . ALA B 1 15 ? 11.531 -17.328 3.871 1 97.5 15 ALA B N 1
ATOM 3412 C CA . ALA B 1 15 ? 11.953 -18.578 3.248 1 97.5 15 ALA B CA 1
ATOM 3413 C C . ALA B 1 15 ? 11.586 -19.781 4.121 1 97.5 15 ALA B C 1
ATOM 3415 O O . ALA B 1 15 ? 11.578 -19.688 5.348 1 97.5 15 ALA B O 1
ATOM 3416 N N . TYR B 1 16 ? 11.227 -20.922 3.535 1 97.75 16 TYR B N 1
ATOM 3417 C CA . TYR B 1 16 ? 10.984 -22.156 4.273 1 97.75 16 TYR B CA 1
ATOM 3418 C C . TYR B 1 16 ? 11.562 -23.359 3.529 1 97.75 16 TYR B C 1
ATOM 3420 O O . TYR B 1 16 ? 11.828 -23.281 2.328 1 97.75 16 TYR B O 1
ATOM 3428 N N . SER B 1 17 ? 11.828 -24.344 4.215 1 97.25 17 SER B N 1
ATOM 3429 C CA . SER B 1 17 ? 12.211 -25.641 3.697 1 97.25 17 SER B CA 1
ATOM 3430 C C . SER B 1 17 ? 11.5 -26.766 4.457 1 97.25 17 SER B C 1
ATOM 3432 O O . SER B 1 17 ? 11.445 -26.75 5.688 1 97.25 17 SER B O 1
ATOM 3434 N N . VAL B 1 18 ? 10.953 -27.688 3.664 1 96.5 18 VAL B N 1
ATOM 3435 C CA . VAL B 1 18 ? 10.258 -28.797 4.312 1 96.5 18 VAL B CA 1
ATOM 3436 C C . VAL B 1 18 ? 10.523 -30.078 3.541 1 96.5 18 VAL B C 1
ATOM 3438 O O . VAL B 1 18 ? 10.789 -30.047 2.336 1 96.5 18 VAL B O 1
ATOM 3441 N N . SER B 1 19 ? 10.555 -31.188 4.262 1 94.88 19 SER B N 1
ATOM 3442 C CA . SER B 1 19 ? 10.641 -32.5 3.641 1 94.88 19 SER B CA 1
ATOM 3443 C C . SER B 1 19 ? 9.312 -33.25 3.713 1 94.88 19 SER B C 1
ATOM 3445 O O . SER B 1 19 ? 8.656 -33.25 4.758 1 94.88 19 SER B O 1
ATOM 3447 N N . LEU B 1 20 ? 8.844 -33.719 2.586 1 95.94 20 LEU B N 1
ATOM 3448 C CA . LEU B 1 20 ? 7.68 -34.594 2.469 1 95.94 20 LEU B CA 1
ATOM 3449 C C . LEU B 1 20 ? 8.062 -35.906 1.804 1 95.94 20 LEU B C 1
ATOM 3451 O O . LEU B 1 20 ? 7.363 -36.375 0.9 1 95.94 20 LEU B O 1
ATOM 3455 N N . ASP B 1 21 ? 9.102 -36.469 2.275 1 93.94 21 ASP B N 1
ATOM 3456 C CA . ASP B 1 21 ? 9.734 -37.625 1.645 1 93.94 21 ASP B CA 1
ATOM 3457 C C . ASP B 1 21 ? 8.789 -38.812 1.631 1 93.94 21 ASP B C 1
ATOM 3459 O O . ASP B 1 21 ? 8.773 -39.594 0.67 1 93.94 21 ASP B O 1
ATOM 3463 N N . ALA B 1 22 ? 8.039 -38.969 2.645 1 94.31 22 ALA B N 1
ATOM 3464 C CA . ALA B 1 22 ? 7.105 -40.094 2.732 1 94.31 22 ALA B CA 1
ATOM 3465 C C . ALA B 1 22 ? 6.082 -40.031 1.603 1 94.31 22 ALA B C 1
ATOM 3467 O O . ALA B 1 22 ? 5.488 -41.062 1.249 1 94.31 22 ALA B O 1
ATOM 3468 N N . LEU B 1 23 ? 5.941 -38.906 0.994 1 96.62 23 LEU B N 1
ATOM 3469 C CA . LEU B 1 23 ? 4.953 -38.719 -0.065 1 96.62 23 LEU B CA 1
ATOM 3470 C C . LEU B 1 23 ? 5.633 -38.5 -1.415 1 96.62 23 LEU B C 1
ATOM 3472 O O . LEU B 1 23 ? 4.996 -38.062 -2.375 1 96.62 23 LEU B O 1
ATOM 3476 N N . GLY B 1 24 ? 6.871 -38.719 -1.491 1 94.06 24 GLY B N 1
ATOM 3477 C CA . GLY B 1 24 ? 7.582 -38.688 -2.76 1 94.06 24 GLY B CA 1
ATOM 3478 C C . GLY B 1 24 ? 8.195 -37.312 -3.068 1 94.06 24 GLY B C 1
ATOM 3479 O O . GLY B 1 24 ? 8.836 -37.156 -4.105 1 94.06 24 GLY B O 1
ATOM 3480 N N . VAL B 1 25 ? 7.973 -36.312 -2.227 1 96.81 25 VAL B N 1
ATOM 3481 C CA . VAL B 1 25 ? 8.609 -35 -2.357 1 96.81 25 VAL B CA 1
ATOM 3482 C C . VAL B 1 25 ? 9.773 -34.906 -1.377 1 96.81 25 VAL B C 1
ATOM 3484 O O . VAL B 1 25 ? 9.57 -34.656 -0.187 1 96.81 25 VAL B O 1
ATOM 3487 N N . LYS B 1 26 ? 10.93 -35.031 -1.918 1 95.62 26 LYS B N 1
ATOM 3488 C CA . LYS B 1 26 ? 12.125 -35.125 -1.086 1 95.62 26 LYS B CA 1
ATOM 3489 C C . LYS B 1 26 ? 12.352 -33.812 -0.305 1 95.62 26 LYS B C 1
ATOM 3491 O O . LYS B 1 26 ? 12.75 -33.844 0.861 1 95.62 26 LYS B O 1
ATOM 3496 N N . ARG B 1 27 ? 12.109 -32.812 -0.997 1 96.06 27 ARG B N 1
ATOM 3497 C CA . ARG B 1 27 ? 12.312 -31.5 -0.405 1 96.06 27 ARG B CA 1
ATOM 3498 C C . ARG B 1 27 ? 11.492 -30.438 -1.137 1 96.06 27 ARG B C 1
ATOM 3500 O O . ARG B 1 27 ? 11.258 -30.547 -2.342 1 96.06 27 ARG B O 1
ATOM 3507 N N . ALA B 1 28 ? 10.992 -29.469 -0.385 1 98.12 28 ALA B N 1
ATOM 3508 C CA . ALA B 1 28 ? 10.352 -28.297 -0.951 1 98.12 28 ALA B CA 1
ATOM 3509 C C . ALA B 1 28 ? 10.891 -27.016 -0.317 1 98.12 28 ALA B C 1
ATOM 3511 O O . ALA B 1 28 ? 10.977 -26.906 0.908 1 98.12 28 ALA B O 1
ATOM 3512 N N . ASP B 1 29 ? 11.336 -26.125 -1.125 1 98.56 29 ASP B N 1
ATOM 3513 C CA . ASP B 1 29 ? 11.812 -24.812 -0.701 1 98.56 29 ASP B CA 1
ATOM 3514 C C . ASP B 1 29 ? 10.883 -23.703 -1.204 1 98.56 29 ASP B C 1
ATOM 3516 O O . ASP B 1 29 ? 10.352 -23.797 -2.312 1 98.56 29 ASP B O 1
ATOM 3520 N N . GLY B 1 30 ? 10.656 -22.703 -0.413 1 98.69 30 GLY B N 1
ATOM 3521 C CA . GLY B 1 30 ? 9.898 -21.531 -0.832 1 98.69 30 GLY B CA 1
ATOM 3522 C C . GLY B 1 30 ? 10.484 -20.219 -0.341 1 98.69 30 GLY B C 1
ATOM 3523 O O . GLY B 1 30 ? 11.25 -20.203 0.626 1 98.69 30 GLY B O 1
ATOM 3524 N N . ALA B 1 31 ? 10.219 -19.156 -1.029 1 98.62 31 ALA B N 1
ATOM 3525 C CA . ALA B 1 31 ? 10.625 -17.812 -0.636 1 98.62 31 ALA B CA 1
ATOM 3526 C C . ALA B 1 31 ? 9.742 -16.766 -1.295 1 98.62 31 ALA B C 1
ATOM 3528 O O . ALA B 1 31 ? 9.086 -17.031 -2.307 1 98.62 31 ALA B O 1
ATOM 3529 N N . GLN B 1 32 ? 9.695 -15.617 -0.706 1 98.44 32 GLN B N 1
ATOM 3530 C CA . GLN B 1 32 ? 8.891 -14.5 -1.185 1 98.44 32 GLN B CA 1
ATOM 3531 C C . GLN B 1 32 ? 9.617 -13.172 -0.984 1 98.44 32 GLN B C 1
ATOM 3533 O O . GLN B 1 32 ? 10.25 -12.953 0.053 1 98.44 32 GLN B O 1
ATOM 3538 N N . LEU B 1 33 ? 9.664 -12.359 -1.979 1 97.94 33 LEU B N 1
ATOM 3539 C CA . LEU B 1 33 ? 10.164 -10.992 -1.903 1 97.94 33 LEU B CA 1
ATOM 3540 C C . LEU B 1 33 ? 9.07 -9.992 -2.275 1 97.94 33 LEU B C 1
ATOM 3542 O O . LEU B 1 33 ? 8.742 -9.844 -3.451 1 97.94 33 LEU B O 1
ATOM 3546 N N . PRO B 1 34 ? 8.531 -9.281 -1.289 1 96.94 34 PRO B N 1
ATOM 3547 C CA . PRO B 1 34 ? 7.438 -8.344 -1.55 1 96.94 34 PRO B CA 1
ATOM 3548 C C . PRO B 1 34 ? 7.898 -7.102 -2.312 1 96.94 34 PRO B C 1
ATOM 3550 O O . PRO B 1 34 ? 9.039 -6.664 -2.154 1 96.94 34 PRO B O 1
ATOM 3553 N N . SER B 1 35 ? 7 -6.621 -3.17 1 96.56 35 SER B N 1
ATOM 3554 C CA . SER B 1 35 ? 7.133 -5.309 -3.795 1 96.56 35 SER B CA 1
ATOM 3555 C C . SER B 1 35 ? 6.059 -4.348 -3.297 1 96.56 35 SER B C 1
ATOM 3557 O O . SER B 1 35 ? 6.305 -3.15 -3.156 1 96.56 35 SER B O 1
ATOM 3559 N N . ASN B 1 36 ? 4.902 -4.871 -3.07 1 95.19 36 ASN B N 1
ATOM 3560 C CA . ASN B 1 36 ? 3.795 -4.129 -2.477 1 95.19 36 ASN B CA 1
ATOM 3561 C C . ASN B 1 36 ? 3.803 -4.234 -0.953 1 95.19 36 ASN B C 1
ATOM 3563 O O . ASN B 1 36 ? 4.363 -5.18 -0.395 1 95.19 36 ASN B O 1
ATOM 3567 N N . SER B 1 37 ? 3.23 -3.209 -0.402 1 92.38 37 SER B N 1
ATOM 3568 C CA . SER B 1 37 ? 2.957 -3.264 1.03 1 92.38 37 SER B CA 1
ATOM 3569 C C . SER B 1 37 ? 1.483 -3.002 1.323 1 92.38 37 SER B C 1
ATOM 3571 O O . SER B 1 37 ? 0.99 -1.893 1.111 1 92.38 37 SER B O 1
ATOM 3573 N N . PRO B 1 38 ? 0.74 -4.07 1.89 1 93.62 38 PRO B N 1
ATOM 3574 C CA . PRO B 1 38 ? 1.189 -5.449 2.074 1 93.62 38 PRO B CA 1
ATOM 3575 C C . PRO B 1 38 ? 1.422 -6.176 0.752 1 93.62 38 PRO B C 1
ATOM 3577 O O . PRO B 1 38 ? 0.881 -5.777 -0.281 1 93.62 38 PRO B O 1
ATOM 3580 N N . CYS B 1 39 ? 2.213 -7.277 0.811 1 96.94 39 CYS B N 1
ATOM 3581 C CA . CYS B 1 39 ? 2.42 -8.156 -0.338 1 96.94 39 CYS B CA 1
ATOM 3582 C C . CYS B 1 39 ? 1.092 -8.664 -0.881 1 96.94 39 CYS B C 1
ATOM 3584 O O . CYS B 1 39 ? 0.206 -9.039 -0.112 1 96.94 39 CYS B O 1
ATOM 3586 N N . GLU B 1 40 ? 0.929 -8.641 -2.182 1 98 40 GLU B N 1
ATOM 3587 C CA . GLU B 1 40 ? -0.32 -9.109 -2.773 1 98 40 GLU B CA 1
ATOM 3588 C C . GLU B 1 40 ? -0.269 -10.609 -3.053 1 98 40 GLU B C 1
ATOM 3590 O O . GLU B 1 40 ? -1.309 -11.25 -3.229 1 98 40 GLU B O 1
ATOM 3595 N N . ASP B 1 41 ? 0.935 -11.133 -3.096 1 98.5 41 ASP B N 1
ATOM 3596 C CA . ASP B 1 41 ? 1.072 -12.578 -3.26 1 98.5 41 ASP B CA 1
ATOM 3597 C C . ASP B 1 41 ? 0.75 -13.312 -1.96 1 98.5 41 ASP B C 1
ATOM 3599 O O . ASP B 1 41 ? 1.098 -12.844 -0.874 1 98.5 41 ASP B O 1
ATOM 3603 N N . ARG B 1 42 ? 0.08 -14.398 -2.102 1 98.69 42 ARG B N 1
ATOM 3604 C CA . ARG B 1 42 ? -0.082 -15.391 -1.041 1 98.69 42 ARG B CA 1
ATOM 3605 C C . ARG B 1 42 ? 0.226 -16.797 -1.55 1 98.69 42 ARG B C 1
ATOM 3607 O O . ARG B 1 42 ? 0.384 -17 -2.754 1 98.69 42 ARG B O 1
ATOM 3614 N N . TYR B 1 43 ? 0.424 -17.719 -0.616 1 98.62 43 TYR B N 1
ATOM 3615 C CA . TYR B 1 43 ? 0.695 -19.094 -1.039 1 98.62 43 TYR B CA 1
ATOM 3616 C C . TYR B 1 43 ? 0.517 -20.062 0.119 1 98.62 43 TYR B C 1
ATOM 3618 O O . TYR B 1 43 ? 0.563 -19.672 1.285 1 98.62 43 TYR B O 1
ATOM 3626 N N . ASN B 1 44 ? 0.193 -21.25 -0.164 1 98.75 44 ASN B N 1
ATOM 3627 C CA . ASN B 1 44 ? 0.351 -22.375 0.763 1 98.75 44 ASN B CA 1
ATOM 3628 C C . ASN B 1 44 ? 1.651 -23.125 0.512 1 98.75 44 ASN B C 1
ATOM 3630 O O . ASN B 1 44 ? 1.917 -23.562 -0.612 1 98.75 44 ASN B O 1
ATOM 3634 N N . ARG B 1 45 ? 2.365 -23.344 1.542 1 98.5 45 ARG B N 1
ATOM 3635 C CA . ARG B 1 45 ? 3.553 -24.188 1.435 1 98.5 45 ARG B CA 1
ATOM 3636 C C . ARG B 1 45 ? 3.186 -25.594 1.003 1 98.5 45 ARG B C 1
ATOM 3638 O O . ARG B 1 45 ? 2.062 -26.047 1.237 1 98.5 45 ARG B O 1
ATOM 3645 N N . ALA B 1 46 ? 4.188 -26.219 0.35 1 98.62 46 ALA B N 1
ATOM 3646 C CA . ALA B 1 46 ? 3.967 -27.641 0.076 1 98.62 46 ALA B CA 1
ATOM 3647 C C . ALA B 1 46 ? 3.553 -28.391 1.343 1 98.62 46 ALA B C 1
ATOM 3649 O O . ALA B 1 46 ? 4.227 -28.297 2.371 1 98.62 46 ALA B O 1
ATOM 3650 N N . GLN B 1 47 ? 2.381 -29.109 1.214 1 98.5 47 GLN B N 1
ATOM 3651 C CA . GLN B 1 47 ? 1.834 -29.734 2.41 1 98.5 47 GLN B CA 1
ATOM 3652 C C . GLN B 1 47 ? 1.036 -30.984 2.053 1 98.5 47 GLN B C 1
ATOM 3654 O O . GLN B 1 47 ? 0.584 -31.141 0.916 1 98.5 47 GLN B O 1
ATOM 3659 N N . PRO B 1 48 ? 0.867 -31.859 3.043 1 98.44 48 PRO B N 1
ATOM 3660 C CA . PRO B 1 48 ? 0.013 -33.031 2.807 1 98.44 48 PRO B CA 1
ATOM 3661 C C . PRO B 1 48 ? -1.46 -32.656 2.65 1 98.44 48 PRO B C 1
ATOM 3663 O O . PRO B 1 48 ? -1.953 -31.766 3.342 1 98.44 48 PRO B O 1
ATOM 3666 N N . VAL B 1 49 ? -2.102 -33.312 1.725 1 98.44 49 VAL B N 1
ATOM 3667 C CA . VAL B 1 49 ? -3.533 -33.188 1.483 1 98.44 49 VAL B CA 1
ATOM 3668 C C . VAL B 1 49 ? -4.211 -34.531 1.595 1 98.44 49 VAL B C 1
ATOM 3670 O O . VAL B 1 49 ? -4.262 -35.281 0.624 1 98.44 49 VAL B O 1
ATOM 3673 N N . PRO B 1 50 ? -4.754 -34.844 2.752 1 98.19 50 PRO B N 1
ATOM 3674 C CA . PRO B 1 50 ? -5.445 -36.125 2.902 1 98.19 50 PRO B CA 1
ATOM 3675 C C . PRO B 1 50 ? -6.734 -36.188 2.088 1 98.19 50 PRO B C 1
ATOM 3677 O O . PRO B 1 50 ? -7.523 -35.25 2.084 1 98.19 50 PRO B O 1
ATOM 3680 N N . LEU B 1 51 ? -6.891 -37.312 1.431 1 98.25 51 LEU B N 1
ATOM 3681 C CA . LEU B 1 51 ? -8.07 -37.5 0.591 1 98.25 51 LEU B CA 1
ATOM 3682 C C . LEU B 1 51 ? -8.773 -38.812 0.934 1 98.25 51 LEU B C 1
ATOM 3684 O O . LEU B 1 51 ? -8.141 -39.781 1.391 1 98.25 51 LEU B O 1
ATOM 3688 N N . TRP B 1 52 ? -10.109 -38.75 0.73 1 97.44 52 TRP B N 1
ATOM 3689 C CA . TRP B 1 52 ? -10.961 -39.906 0.869 1 97.44 52 TRP B CA 1
ATOM 3690 C C . TRP B 1 52 ? -10.797 -40.562 2.246 1 97.44 52 TRP B C 1
ATOM 3692 O O . TRP B 1 52 ? -10.508 -41.75 2.355 1 97.44 52 TRP B O 1
ATOM 3702 N N . GLU B 1 53 ? -11.016 -39.75 3.252 1 93.62 53 GLU B N 1
ATOM 3703 C CA . GLU B 1 53 ? -10.984 -40.125 4.664 1 93.62 53 GLU B CA 1
ATOM 3704 C C . GLU B 1 53 ? -9.648 -40.781 5.035 1 93.62 53 GLU B C 1
ATOM 3706 O O . GLU B 1 53 ? -9.609 -41.781 5.738 1 93.62 53 GLU B O 1
ATOM 3711 N N . GLY B 1 54 ? -8.656 -40.312 4.32 1 91.44 54 GLY B N 1
ATOM 3712 C CA . GLY B 1 54 ? -7.32 -40.75 4.684 1 91.44 54 GLY B CA 1
ATOM 3713 C C . GLY B 1 54 ? -6.852 -41.938 3.895 1 91.44 54 GLY B C 1
ATOM 3714 O O . GLY B 1 54 ? -5.75 -42.438 4.113 1 91.44 54 GLY B O 1
ATOM 3715 N N . GLU B 1 55 ? -7.609 -42.406 3.018 1 94.94 55 GLU B N 1
ATOM 3716 C CA . GLU B 1 55 ? -7.18 -43.5 2.16 1 94.94 55 GLU B CA 1
ATOM 3717 C C . GLU B 1 55 ? -5.898 -43.156 1.412 1 94.94 55 GLU B C 1
ATOM 3719 O O . GLU B 1 55 ? -5.031 -44.031 1.22 1 94.94 55 GLU B O 1
ATOM 3724 N N . GLU B 1 56 ? -5.859 -41.938 0.917 1 97 56 GLU B N 1
ATOM 3725 C CA . GLU B 1 56 ? -4.676 -41.406 0.24 1 97 56 GLU B CA 1
ATOM 3726 C C . GLU B 1 56 ? -4.289 -40.031 0.775 1 97 56 GLU B C 1
ATOM 3728 O O . GLU B 1 56 ? -5.133 -39.312 1.313 1 97 56 GLU B O 1
ATOM 3733 N N . THR B 1 57 ? -3.029 -39.75 0.706 1 98.44 57 THR B N 1
ATOM 3734 C CA . THR B 1 57 ? -2.514 -38.438 1.007 1 98.44 57 THR B CA 1
ATOM 3735 C C . THR B 1 57 ? -1.669 -37.906 -0.149 1 98.44 57 THR B C 1
ATOM 3737 O O . THR B 1 57 ? -0.694 -38.531 -0.553 1 98.44 57 THR B O 1
ATOM 3740 N N . TRP B 1 58 ? -2.156 -36.812 -0.682 1 98.69 58 TRP B N 1
ATOM 3741 C CA . TRP B 1 58 ? -1.433 -36.156 -1.765 1 98.69 58 TRP B CA 1
ATOM 3742 C C . TRP B 1 58 ? -0.62 -35 -1.239 1 98.69 58 TRP B C 1
ATOM 3744 O O . TRP B 1 58 ? -0.571 -34.75 -0.031 1 98.69 58 TRP B O 1
ATOM 3754 N N . VAL B 1 59 ? 0.157 -34.375 -2.068 1 98.81 59 VAL B N 1
ATOM 3755 C CA . VAL B 1 59 ? 0.86 -33.156 -1.734 1 98.81 59 VAL B CA 1
ATOM 3756 C C . VAL B 1 59 ? 0.251 -31.969 -2.508 1 98.81 59 VAL B C 1
ATOM 3758 O O . VAL B 1 59 ? -0.033 -32.094 -3.703 1 98.81 59 VAL B O 1
ATOM 3761 N N . GLY B 1 60 ? -0.024 -30.906 -1.839 1 98.88 60 GLY B N 1
ATOM 3762 C CA . GLY B 1 60 ? -0.542 -29.703 -2.48 1 98.88 60 GLY B CA 1
ATOM 3763 C C . GLY B 1 60 ? 0.343 -28.484 -2.279 1 98.88 60 GLY B C 1
ATOM 3764 O O . GLY B 1 60 ? 0.946 -28.328 -1.218 1 98.88 60 GLY B O 1
ATOM 3765 N N . VAL B 1 61 ? 0.465 -27.656 -3.23 1 98.81 61 VAL B N 1
ATOM 3766 C CA . VAL B 1 61 ? 1.178 -26.391 -3.18 1 98.81 61 VAL B CA 1
ATOM 3767 C C . VAL B 1 61 ? 0.436 -25.344 -4.012 1 98.81 61 VAL B C 1
ATOM 3769 O O . VAL B 1 61 ? -0.153 -25.672 -5.047 1 98.81 61 VAL B O 1
ATOM 3772 N N . THR B 1 62 ? 0.377 -24.078 -3.518 1 98.88 62 THR B N 1
ATOM 3773 C CA . THR B 1 62 ? -0.388 -23.062 -4.234 1 98.88 62 THR B CA 1
ATOM 3774 C C . THR B 1 62 ? 0.391 -21.766 -4.312 1 98.88 62 THR B C 1
ATOM 3776 O O . THR B 1 62 ? 1.337 -21.547 -3.551 1 98.88 62 THR B O 1
ATOM 3779 N N . ILE B 1 63 ? 0.055 -20.938 -5.23 1 98.81 63 ILE B N 1
ATOM 3780 C CA . ILE B 1 63 ? 0.433 -19.531 -5.324 1 98.81 63 ILE B CA 1
ATOM 3781 C C . ILE B 1 63 ? -0.779 -18.703 -5.738 1 98.81 63 ILE B C 1
ATOM 3783 O O . ILE B 1 63 ? -1.524 -19.078 -6.641 1 98.81 63 ILE B O 1
ATOM 3787 N N . PHE B 1 64 ? -0.98 -17.625 -5.035 1 98.94 64 PHE B N 1
ATOM 3788 C CA . PHE B 1 64 ? -2.02 -16.641 -5.348 1 98.94 64 PHE B CA 1
ATOM 3789 C C . PHE B 1 64 ? -1.416 -15.266 -5.586 1 98.94 64 PHE B C 1
ATOM 3791 O O . PHE B 1 64 ? -0.722 -14.734 -4.723 1 98.94 64 PHE B O 1
ATOM 3798 N N . ASP B 1 65 ? -1.611 -14.758 -6.754 1 98.69 65 ASP B N 1
ATOM 3799 C CA . ASP B 1 65 ? -1.13 -13.43 -7.105 1 98.69 65 ASP B CA 1
ATOM 3800 C C . ASP B 1 65 ? -2.271 -12.414 -7.105 1 98.69 65 ASP B C 1
ATOM 3802 O O . ASP B 1 65 ? -2.986 -12.273 -8.102 1 98.69 65 ASP B O 1
ATOM 3806 N N . GLY B 1 66 ? -2.365 -11.68 -6.066 1 98.44 66 GLY B N 1
ATOM 3807 C CA . GLY B 1 66 ? -3.447 -10.727 -5.898 1 98.44 66 GLY B CA 1
ATOM 3808 C C . GLY B 1 66 ? -3.244 -9.453 -6.695 1 98.44 66 GLY B C 1
ATOM 3809 O O . GLY B 1 66 ? -2.109 -9.078 -7.004 1 98.44 66 GLY B O 1
ATOM 3810 N N . HIS B 1 67 ? -4.336 -8.797 -7.02 1 97.56 67 HIS B N 1
ATOM 3811 C CA . HIS B 1 67 ? -4.34 -7.492 -7.668 1 97.56 67 HIS B CA 1
ATOM 3812 C C . HIS B 1 67 ? -5.535 -6.656 -7.223 1 97.56 67 HIS B C 1
ATOM 3814 O O . HIS B 1 67 ? -6.582 -7.207 -6.863 1 97.56 67 HIS B O 1
ATOM 3820 N N . TYR B 1 68 ? -5.34 -5.312 -7.227 1 94.75 68 TYR B N 1
ATOM 3821 C CA . TYR B 1 68 ? -6.293 -4.355 -6.68 1 94.75 68 TYR B CA 1
ATOM 3822 C C . TYR B 1 68 ? -6.527 -4.613 -5.195 1 94.75 68 TYR B C 1
ATOM 3824 O O . TYR B 1 68 ? -7.633 -4.402 -4.688 1 94.75 68 TYR B O 1
ATOM 3832 N N . GLY B 1 69 ? -5.48 -5.191 -4.574 1 95.94 69 GLY B N 1
ATOM 3833 C CA . GLY B 1 69 ? -5.543 -5.566 -3.17 1 95.94 69 GLY B CA 1
ATOM 3834 C C . GLY B 1 69 ? -5.051 -6.977 -2.906 1 95.94 69 GLY B C 1
ATOM 3835 O O . GLY B 1 69 ? -4.766 -7.727 -3.844 1 95.94 69 GLY B O 1
ATOM 3836 N N . TRP B 1 70 ? -4.934 -7.332 -1.667 1 97.94 70 TRP B N 1
ATOM 3837 C CA . TRP B 1 70 ? -4.391 -8.617 -1.234 1 97.94 70 TRP B CA 1
ATOM 3838 C C . TRP B 1 70 ? -5.5 -9.531 -0.724 1 97.94 70 TRP B C 1
ATOM 3840 O O . TRP B 1 70 ? -5.273 -10.719 -0.484 1 97.94 70 TRP B O 1
ATOM 3850 N N . GLN B 1 71 ? -6.707 -9.031 -0.638 1 98.44 71 GLN B N 1
ATOM 3851 C CA . GLN B 1 71 ? -7.766 -9.664 0.139 1 98.44 71 GLN B CA 1
ATOM 3852 C C . GLN B 1 71 ? -8.234 -10.961 -0.521 1 98.44 71 GLN B C 1
ATOM 3854 O O . GLN B 1 71 ? -8.469 -11.961 0.159 1 98.44 71 GLN B O 1
ATOM 3859 N N . THR B 1 72 ? -8.383 -10.906 -1.868 1 98.88 72 THR B N 1
ATOM 3860 C CA . THR B 1 72 ? -8.82 -12.117 -2.564 1 98.88 72 THR B CA 1
ATOM 3861 C C . THR B 1 72 ? -7.762 -13.211 -2.451 1 98.88 72 THR B C 1
ATOM 3863 O O . THR B 1 72 ? -8.086 -14.375 -2.188 1 98.88 72 THR B O 1
ATOM 3866 N N . ALA B 1 73 ? -6.535 -12.883 -2.643 1 98.88 73 ALA B N 1
ATOM 3867 C CA . ALA B 1 73 ? -5.453 -13.852 -2.494 1 98.88 73 ALA B CA 1
ATOM 3868 C C . ALA B 1 73 ? -5.426 -14.438 -1.084 1 98.88 73 ALA B C 1
ATOM 3870 O O . ALA B 1 73 ? -5.242 -15.641 -0.907 1 98.88 73 ALA B O 1
ATOM 3871 N N . ASP B 1 74 ? -5.598 -13.555 -0.144 1 98.69 74 ASP B N 1
ATOM 3872 C CA . ASP B 1 74 ? -5.633 -13.992 1.25 1 98.69 74 ASP B CA 1
ATOM 3873 C C . ASP B 1 74 ? -6.77 -14.984 1.487 1 98.69 74 ASP B C 1
ATOM 3875 O O . ASP B 1 74 ? -6.594 -15.977 2.193 1 98.69 74 ASP B O 1
ATOM 3879 N N . HIS B 1 75 ? -7.91 -14.703 0.94 1 98.81 75 HIS B N 1
ATOM 3880 C CA . HIS B 1 75 ? -9.062 -15.586 1.042 1 98.81 75 HIS B CA 1
ATOM 3881 C C . HIS B 1 75 ? -8.781 -16.938 0.396 1 98.81 75 HIS B C 1
ATOM 3883 O O . HIS B 1 75 ? -9.102 -17.984 0.965 1 98.81 75 HIS B O 1
ATOM 3889 N N . LEU B 1 76 ? -8.18 -16.922 -0.721 1 98.94 76 LEU B N 1
ATOM 3890 C CA . LEU B 1 76 ? -7.879 -18.156 -1.435 1 98.94 76 LEU B CA 1
ATOM 3891 C C . LEU B 1 76 ? -6.863 -19 -0.664 1 98.94 76 LEU B C 1
ATOM 3893 O O . LEU B 1 76 ? -6.969 -20.219 -0.628 1 98.94 76 LEU B O 1
ATOM 3897 N N . GLU B 1 77 ? -5.887 -18.375 -0.141 1 98.88 77 GLU B N 1
ATOM 3898 C CA . GLU B 1 77 ? -4.902 -19.078 0.663 1 98.88 77 GLU B CA 1
ATOM 3899 C C . GLU B 1 77 ? -5.57 -19.906 1.765 1 98.88 77 GLU B C 1
ATOM 3901 O O . GLU B 1 77 ? -5.148 -21.016 2.062 1 98.88 77 GLU B O 1
ATOM 3906 N N . LYS B 1 78 ? -6.648 -19.375 2.258 1 98.75 78 LYS B N 1
ATOM 3907 C CA . LYS B 1 78 ? -7.332 -20.016 3.383 1 98.75 78 LYS B CA 1
ATOM 3908 C C . LYS B 1 78 ? -8.336 -21.062 2.898 1 98.75 78 LYS B C 1
ATOM 3910 O O . LYS B 1 78 ? -8.586 -22.047 3.588 1 98.75 78 LYS B O 1
ATOM 3915 N N . GLU B 1 79 ? -8.852 -20.859 1.676 1 98.75 79 GLU B N 1
ATOM 3916 C CA . GLU B 1 79 ? -10.07 -21.609 1.363 1 98.75 79 GLU B CA 1
ATOM 3917 C C . GLU B 1 79 ? -9.844 -22.578 0.206 1 98.75 79 GLU B C 1
ATOM 3919 O O . GLU B 1 79 ? -10.445 -23.656 0.166 1 98.75 79 GLU B O 1
ATOM 3924 N N . LEU B 1 80 ? -9.039 -22.281 -0.773 1 98.94 80 LEU B N 1
ATOM 3925 C CA . LEU B 1 80 ? -9.062 -22.969 -2.061 1 98.94 80 LEU B CA 1
ATOM 3926 C C . LEU B 1 80 ? -8.75 -24.453 -1.891 1 98.94 80 LEU B C 1
ATOM 3928 O O . LEU B 1 80 ? -9.461 -25.297 -2.428 1 98.94 80 LEU B O 1
ATOM 3932 N N . LEU B 1 81 ? -7.719 -24.781 -1.133 1 98.62 81 LEU B N 1
ATOM 3933 C CA . LEU B 1 81 ? -7.316 -26.172 -0.968 1 98.62 81 LEU B CA 1
ATOM 3934 C C . LEU B 1 81 ? -8.438 -27 -0.351 1 98.62 81 LEU B C 1
ATOM 3936 O O . LEU B 1 81 ? -8.695 -28.125 -0.776 1 98.62 81 LEU B O 1
ATOM 3940 N N . SER B 1 82 ? -9.117 -26.406 0.628 1 98.38 82 SER B N 1
ATOM 3941 C CA . SER B 1 82 ? -10.211 -27.109 1.295 1 98.38 82 SER B CA 1
ATOM 3942 C C . SER B 1 82 ? -11.367 -27.359 0.336 1 98.38 82 SER B C 1
ATOM 3944 O O . SER B 1 82 ? -12 -28.422 0.391 1 98.38 82 SER B O 1
ATOM 3946 N N . TRP B 1 83 ? -11.641 -26.406 -0.51 1 98.81 83 TRP B N 1
ATOM 3947 C CA . TRP B 1 83 ? -12.711 -26.562 -1.495 1 98.81 83 TRP B CA 1
ATOM 3948 C C . TRP B 1 83 ? -12.367 -27.672 -2.488 1 98.81 83 TRP B C 1
ATOM 3950 O O . TRP B 1 83 ? -13.227 -28.5 -2.83 1 98.81 83 TRP B O 1
ATOM 3960 N N . VAL B 1 84 ? -11.164 -27.688 -2.928 1 98.88 84 VAL B N 1
ATOM 3961 C CA . VAL B 1 84 ? -10.719 -28.703 -3.869 1 98.88 84 VAL B CA 1
ATOM 3962 C C . VAL B 1 84 ? -10.773 -30.078 -3.205 1 98.88 84 VAL B C 1
ATOM 3964 O O . VAL B 1 84 ? -11.273 -31.047 -3.797 1 98.88 84 VAL B O 1
ATOM 3967 N N . GLN B 1 85 ? -10.312 -30.172 -1.991 1 98.56 85 GLN B N 1
ATOM 3968 C CA . GLN B 1 85 ? -10.359 -31.422 -1.24 1 98.56 85 GLN B CA 1
ATOM 3969 C C . GLN B 1 85 ? -11.789 -31.938 -1.105 1 98.56 85 GLN B C 1
ATOM 3971 O O . GLN B 1 85 ? -12.047 -33.125 -1.276 1 98.56 85 GLN B O 1
ATOM 3976 N N . ALA B 1 86 ? -12.664 -31.031 -0.816 1 98.56 86 ALA B N 1
ATOM 3977 C CA .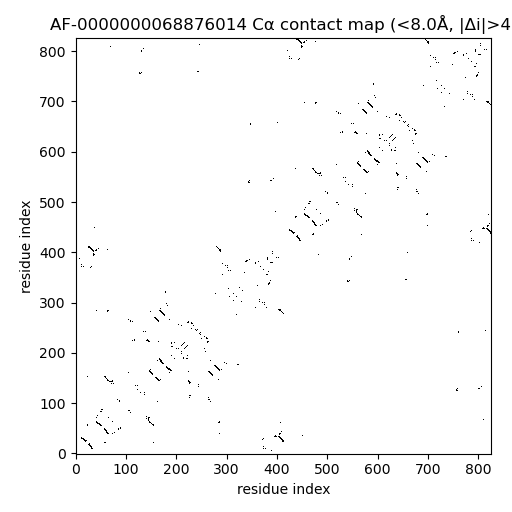 ALA B 1 86 ? -14.062 -31.406 -0.634 1 98.56 86 ALA B CA 1
ATOM 3978 C C . ALA B 1 86 ? -14.641 -32 -1.916 1 98.56 86 ALA B C 1
ATOM 3980 O O . ALA B 1 86 ? -15.375 -33 -1.876 1 98.56 86 ALA B O 1
ATOM 3981 N N . LYS B 1 87 ? -14.352 -31.391 -3.047 1 98.69 87 LYS B N 1
ATOM 3982 C CA . LYS B 1 87 ? -14.844 -31.891 -4.328 1 98.69 87 LYS B CA 1
ATOM 3983 C C . LYS B 1 87 ? -14.234 -33.25 -4.664 1 98.69 87 LYS B C 1
ATOM 3985 O O . LYS B 1 87 ? -14.93 -34.156 -5.137 1 98.69 87 LYS B O 1
ATOM 3990 N N . LEU B 1 88 ? -12.945 -33.406 -4.414 1 98.69 88 LEU B N 1
ATOM 3991 C CA . LEU B 1 88 ? -12.266 -34.656 -4.688 1 98.69 88 LEU B CA 1
ATOM 3992 C C . LEU B 1 88 ? -12.82 -35.781 -3.816 1 98.69 88 LEU B C 1
ATOM 3994 O O . LEU B 1 88 ? -13.008 -36.906 -4.289 1 98.69 88 LEU B O 1
ATOM 3998 N N . ASN B 1 89 ? -13.117 -35.469 -2.592 1 98.25 89 ASN B N 1
ATOM 3999 C CA . ASN B 1 89 ? -13.57 -36.469 -1.623 1 98.25 89 ASN B CA 1
ATOM 4000 C C . ASN B 1 89 ? -14.945 -37 -1.983 1 98.25 89 ASN B C 1
ATOM 4002 O O . ASN B 1 89 ? -15.352 -38.062 -1.473 1 98.25 89 ASN B O 1
ATOM 4006 N N . LYS B 1 90 ? -15.617 -36.375 -2.826 1 97.88 90 LYS B N 1
ATOM 4007 C CA . LYS B 1 90 ? -16.938 -36.844 -3.242 1 97.88 90 LYS B CA 1
ATOM 4008 C C . LYS B 1 90 ? -16.844 -37.906 -4.332 1 97.88 90 LYS B C 1
ATOM 4010 O O . LYS B 1 90 ? -17.812 -38.594 -4.633 1 97.88 90 LYS B O 1
ATOM 4015 N N . LEU B 1 91 ? -15.664 -38 -4.891 1 97.75 91 LEU B N 1
ATOM 4016 C CA . LEU B 1 91 ? -15.492 -39 -5.961 1 97.75 91 LEU B CA 1
ATOM 4017 C C . LEU B 1 91 ? -15.461 -40.406 -5.402 1 97.75 91 LEU B C 1
ATOM 4019 O O . LEU B 1 91 ? -14.688 -40.719 -4.496 1 97.75 91 LEU B O 1
ATOM 4023 N N . GLN B 1 92 ? -16.281 -41.312 -5.949 1 96 92 GLN B N 1
ATOM 4024 C CA . GLN B 1 92 ? -16.25 -42.719 -5.602 1 96 92 GLN B CA 1
ATOM 4025 C C . GLN B 1 92 ? -15.039 -43.406 -6.211 1 96 92 GLN B C 1
ATOM 4027 O O . GLN B 1 92 ? -14.531 -43 -7.25 1 96 92 GLN B O 1
ATOM 4032 N N . PRO B 1 93 ? -14.672 -44.438 -5.535 1 94.12 93 PRO B N 1
ATOM 4033 C CA . PRO B 1 93 ? -13.469 -45.125 -6.008 1 94.12 93 PRO B CA 1
ATOM 4034 C C . PRO B 1 93 ? -13.516 -45.469 -7.496 1 94.12 93 PRO B C 1
ATOM 4036 O O . PRO B 1 93 ? -12.539 -45.219 -8.211 1 94.12 93 PRO B O 1
ATOM 4039 N N . ALA B 1 94 ? -14.625 -45.844 -7.977 1 93.88 94 ALA B N 1
ATOM 4040 C CA . ALA B 1 94 ? -14.773 -46.25 -9.367 1 93.88 94 ALA B CA 1
ATOM 4041 C C . ALA B 1 94 ? -14.695 -45.031 -10.305 1 93.88 94 ALA B C 1
ATOM 4043 O O . ALA B 1 94 ? -14.406 -45.188 -11.5 1 93.88 94 ALA B O 1
ATOM 4044 N N . SER B 1 95 ? -14.836 -43.844 -9.805 1 94.25 95 SER B N 1
ATOM 4045 C CA . SER B 1 95 ? -14.906 -42.625 -10.617 1 94.25 95 SER B CA 1
ATOM 4046 C C . SER B 1 95 ? -13.633 -41.812 -10.477 1 94.25 95 SER B C 1
ATOM 4048 O O . SER B 1 95 ? -13.57 -40.688 -10.977 1 94.25 95 SER B O 1
ATOM 4050 N N . ARG B 1 96 ? -12.672 -42.344 -9.82 1 96.12 96 ARG B N 1
ATOM 4051 C CA . ARG B 1 96 ? -11.453 -41.562 -9.578 1 96.12 96 ARG B CA 1
ATOM 4052 C C . ARG B 1 96 ? -10.5 -41.656 -10.758 1 96.12 96 ARG B C 1
ATOM 4054 O O . ARG B 1 96 ? -9.398 -42.188 -10.633 1 96.12 96 ARG B O 1
ATOM 4061 N N . THR B 1 97 ? -10.891 -41.094 -11.859 1 97.12 97 THR B N 1
ATOM 4062 C CA . THR B 1 97 ? -10.094 -40.969 -13.07 1 97.12 97 THR B CA 1
ATOM 4063 C C . THR B 1 97 ? -9.484 -39.594 -13.195 1 97.12 97 THR B C 1
ATOM 4065 O O . THR B 1 97 ? -9.906 -38.656 -12.508 1 97.12 97 THR B O 1
ATOM 4068 N N . ASP B 1 98 ? -8.508 -39.469 -14.055 1 97.69 98 ASP B N 1
ATOM 4069 C CA . ASP B 1 98 ? -7.906 -38.156 -14.297 1 97.69 98 ASP B CA 1
ATOM 4070 C C . ASP B 1 98 ? -8.961 -37.125 -14.734 1 97.69 98 ASP B C 1
ATOM 4072 O O . ASP B 1 98 ? -8.953 -36 -14.281 1 97.69 98 ASP B O 1
ATOM 4076 N N . ALA B 1 99 ? -9.836 -37.594 -15.578 1 97.81 99 ALA B N 1
ATOM 4077 C CA . ALA B 1 99 ? -10.875 -36.688 -16.094 1 97.81 99 ALA B CA 1
ATOM 4078 C C . ALA B 1 99 ? -11.789 -36.188 -14.969 1 97.81 99 ALA B C 1
ATOM 4080 O O . ALA B 1 99 ? -12.125 -35.031 -14.906 1 97.81 99 ALA B O 1
ATOM 4081 N N . SER B 1 100 ? -12.18 -37.125 -14.133 1 98.25 100 SER B N 1
ATOM 4082 C CA . SER B 1 100 ? -13.062 -36.75 -13.031 1 98.25 100 SER B CA 1
ATOM 4083 C C . SER B 1 100 ? -12.352 -35.844 -12.023 1 98.25 100 SER B C 1
ATOM 4085 O O . SER B 1 100 ? -12.977 -34.969 -11.414 1 98.25 100 SER B O 1
ATOM 4087 N N . ILE B 1 101 ? -11.094 -36.094 -11.812 1 98.56 101 ILE B N 1
ATOM 4088 C CA . ILE B 1 101 ? -10.297 -35.281 -10.906 1 98.56 101 ILE B CA 1
ATOM 4089 C C . ILE B 1 101 ? -10.18 -33.875 -11.469 1 98.56 101 ILE B C 1
ATOM 4091 O O . ILE B 1 101 ? -10.359 -32.875 -10.734 1 98.56 101 ILE B O 1
ATOM 4095 N N . GLN B 1 102 ? -9.922 -33.781 -12.75 1 98.62 102 GLN B N 1
ATOM 4096 C CA . GLN B 1 102 ? -9.875 -32.469 -13.414 1 98.62 102 GLN B CA 1
ATOM 4097 C C . GLN B 1 102 ? -11.195 -31.719 -13.25 1 98.62 102 GLN B C 1
ATOM 4099 O O . GLN B 1 102 ? -11.211 -30.531 -12.914 1 98.62 102 GLN B O 1
ATOM 4104 N N . ASP B 1 103 ? -12.273 -32.438 -13.477 1 98.62 103 ASP B N 1
ATOM 4105 C CA . ASP B 1 103 ? -13.594 -31.828 -13.352 1 98.62 103 ASP B CA 1
ATOM 4106 C C . ASP B 1 103 ? -13.844 -31.328 -11.93 1 98.62 103 ASP B C 1
ATOM 4108 O O . ASP B 1 103 ? -14.438 -30.281 -11.727 1 98.62 103 ASP B O 1
ATOM 4112 N N . ALA B 1 104 ? -13.406 -32.125 -11.008 1 98.81 104 ALA B N 1
ATOM 4113 C CA . ALA B 1 104 ? -13.594 -31.766 -9.602 1 98.81 104 ALA B CA 1
ATOM 4114 C C . ALA B 1 104 ? -12.828 -30.5 -9.25 1 98.81 104 ALA B C 1
ATOM 4116 O O . ALA B 1 104 ? -13.344 -29.625 -8.547 1 98.81 104 ALA B O 1
ATOM 4117 N N . ILE B 1 105 ? -11.617 -30.391 -9.727 1 98.94 105 ILE B N 1
ATOM 4118 C CA . ILE B 1 105 ? -10.797 -29.203 -9.477 1 98.94 105 ILE B CA 1
ATOM 4119 C C . ILE B 1 105 ? -11.43 -27.984 -10.125 1 98.94 105 ILE B C 1
ATOM 4121 O O . ILE B 1 105 ? -11.57 -26.938 -9.484 1 98.94 105 ILE B O 1
ATOM 4125 N N . GLU B 1 106 ? -11.844 -28.156 -11.367 1 98.88 106 GLU B N 1
ATOM 4126 C CA . GLU B 1 106 ? -12.492 -27.062 -12.078 1 98.88 106 GLU B CA 1
ATOM 4127 C C . GLU B 1 106 ? -13.75 -26.594 -11.336 1 98.88 106 GLU B C 1
ATOM 4129 O O . GLU B 1 106 ? -13.992 -25.391 -11.211 1 98.88 106 GLU B O 1
ATOM 4134 N N . ALA B 1 107 ? -14.492 -27.547 -10.891 1 98.88 107 ALA B N 1
ATOM 4135 C CA . ALA B 1 107 ? -15.719 -27.219 -10.172 1 98.88 107 ALA B CA 1
ATOM 4136 C C . ALA B 1 107 ? -15.414 -26.469 -8.875 1 98.88 107 ALA B C 1
ATOM 4138 O O . ALA B 1 107 ? -16.125 -25.531 -8.516 1 98.88 107 ALA B O 1
ATOM 4139 N N . ALA B 1 108 ? -14.398 -26.891 -8.195 1 98.94 108 ALA B N 1
ATOM 4140 C CA . ALA B 1 108 ? -14.031 -26.25 -6.938 1 98.94 108 ALA B CA 1
ATOM 4141 C C . ALA B 1 108 ? -13.664 -24.781 -7.168 1 98.94 108 ALA B C 1
ATOM 4143 O O . ALA B 1 108 ? -14.125 -23.906 -6.438 1 98.94 108 ALA B O 1
ATOM 4144 N N . PHE B 1 109 ? -12.828 -24.531 -8.18 1 98.94 109 PHE B N 1
ATOM 4145 C CA . PHE B 1 109 ? -12.43 -23.156 -8.516 1 98.94 109 PHE B CA 1
ATOM 4146 C C . PHE B 1 109 ? -13.648 -22.312 -8.859 1 98.94 109 PHE B C 1
ATOM 4148 O O . PHE B 1 109 ? -13.82 -21.219 -8.32 1 98.94 109 PHE B O 1
ATOM 4155 N N . THR B 1 110 ? -14.469 -22.812 -9.695 1 98.88 110 THR B N 1
ATOM 4156 C CA . THR B 1 110 ? -15.625 -22.078 -10.203 1 98.88 110 THR B CA 1
ATOM 4157 C C . THR B 1 110 ? -16.625 -21.812 -9.078 1 98.88 110 THR B C 1
ATOM 4159 O O . THR B 1 110 ? -17.094 -20.688 -8.93 1 98.88 110 THR B O 1
ATOM 4162 N N . GLU B 1 111 ? -16.875 -22.812 -8.289 1 98.88 111 GLU B N 1
ATOM 4163 C CA . GLU B 1 111 ? -17.875 -22.672 -7.223 1 98.88 111 GLU B CA 1
ATOM 4164 C C . GLU B 1 111 ? -17.359 -21.75 -6.113 1 98.88 111 GLU B C 1
ATOM 4166 O O . GLU B 1 111 ? -18.141 -21.031 -5.492 1 98.88 111 GLU B O 1
ATOM 4171 N N . LEU B 1 112 ? -16.094 -21.859 -5.852 1 98.94 112 LEU B N 1
ATOM 4172 C CA . LEU B 1 112 ? -15.539 -20.953 -4.863 1 98.94 112 LEU B CA 1
ATOM 4173 C C . LEU B 1 112 ? -15.672 -19.5 -5.324 1 98.94 112 LEU B C 1
ATOM 4175 O O . LEU B 1 112 ? -16.078 -18.641 -4.547 1 98.94 112 LEU B O 1
ATOM 4179 N N . ASP B 1 113 ? -15.352 -19.219 -6.562 1 98.94 113 ASP B N 1
ATOM 4180 C CA . ASP B 1 113 ? -15.5 -17.859 -7.094 1 98.94 113 ASP B CA 1
ATOM 4181 C C . ASP B 1 113 ? -16.969 -17.422 -7.086 1 98.94 113 ASP B C 1
ATOM 4183 O O . ASP B 1 113 ? -17.281 -16.281 -6.754 1 98.94 113 ASP B O 1
ATOM 4187 N N . ASP B 1 114 ? -17.828 -18.344 -7.473 1 98.69 114 ASP B N 1
ATOM 4188 C CA . ASP B 1 114 ? -19.266 -18.062 -7.406 1 98.69 114 ASP B CA 1
ATOM 4189 C C . ASP B 1 114 ? -19.688 -17.688 -5.988 1 98.69 114 ASP B C 1
ATOM 4191 O O . ASP B 1 114 ? -20.484 -16.766 -5.797 1 98.69 114 ASP B O 1
ATOM 4195 N N . SER B 1 115 ? -19.156 -18.422 -5.07 1 98.69 115 SER B N 1
ATOM 4196 C CA . SER B 1 115 ? -19.469 -18.125 -3.676 1 98.69 115 SER B CA 1
ATOM 4197 C C . SER B 1 115 ? -19 -16.734 -3.279 1 98.69 115 SER B C 1
ATOM 4199 O O . SER B 1 115 ? -19.703 -16.016 -2.564 1 98.69 115 SER B O 1
ATOM 4201 N N . ILE B 1 116 ? -17.828 -16.312 -3.684 1 98.69 116 ILE B N 1
ATOM 4202 C CA . ILE B 1 116 ? -17.281 -14.992 -3.4 1 98.69 116 ILE B CA 1
ATOM 4203 C C . ILE B 1 116 ? -18.203 -13.922 -3.955 1 98.69 116 ILE B C 1
ATOM 4205 O O . ILE B 1 116 ? -18.609 -13.008 -3.23 1 98.69 116 ILE B O 1
ATOM 4209 N N . ILE B 1 117 ? -18.609 -14.07 -5.211 1 98.12 117 ILE B N 1
ATOM 4210 C CA . ILE B 1 117 ? -19.406 -13.07 -5.91 1 98.12 117 ILE B CA 1
ATOM 4211 C C . ILE B 1 117 ? -20.828 -13.07 -5.363 1 98.12 117 ILE B C 1
ATOM 4213 O O . ILE B 1 117 ? -21.359 -12.008 -5.027 1 98.12 117 ILE B O 1
ATOM 4217 N N . ASN B 1 118 ? -21.422 -14.242 -5.246 1 97.12 118 ASN B N 1
ATOM 4218 C CA . ASN B 1 118 ? -22.812 -14.352 -4.828 1 97.12 118 ASN B CA 1
ATOM 4219 C C . ASN B 1 118 ? -23 -13.922 -3.377 1 97.12 118 ASN B C 1
ATOM 4221 O O . ASN B 1 118 ? -24.016 -13.32 -3.033 1 97.12 118 ASN B O 1
ATOM 4225 N N . ASN B 1 119 ? -22.062 -14.32 -2.547 1 96.06 119 ASN B N 1
ATOM 4226 C CA . ASN B 1 119 ? -22.141 -13.867 -1.162 1 96.06 119 ASN B CA 1
ATOM 4227 C C . ASN B 1 119 ? -22.078 -12.344 -1.063 1 96.06 119 ASN B C 1
ATOM 4229 O O . ASN B 1 119 ? -22.828 -11.734 -0.306 1 96.06 119 ASN B O 1
ATOM 4233 N N . TYR B 1 120 ? -21.172 -11.719 -1.823 1 96.69 120 TYR B N 1
ATOM 4234 C CA . TYR B 1 120 ? -21.094 -10.266 -1.829 1 96.69 120 TYR B CA 1
ATOM 4235 C C . TYR B 1 120 ? -22.422 -9.648 -2.242 1 96.69 120 TYR B C 1
ATOM 4237 O O . TYR B 1 120 ? -22.938 -8.758 -1.56 1 96.69 120 TYR B O 1
ATOM 4245 N N . VAL B 1 121 ? -23.031 -10.156 -3.27 1 95.44 121 VAL B N 1
ATOM 4246 C CA . VAL B 1 121 ? -24.297 -9.617 -3.787 1 95.44 121 VAL B CA 1
ATOM 4247 C C . VAL B 1 121 ? -25.406 -9.805 -2.752 1 95.44 121 VAL B C 1
ATOM 4249 O O . VAL B 1 121 ? -26.156 -8.875 -2.469 1 95.44 121 VAL B O 1
ATOM 4252 N N . ALA B 1 122 ? -25.453 -10.945 -2.219 1 95 122 ALA B N 1
ATOM 4253 C CA . ALA B 1 122 ? -26.5 -11.273 -1.258 1 95 122 ALA B CA 1
ATOM 4254 C C . ALA B 1 122 ? -26.359 -10.438 0.01 1 95 122 ALA B C 1
ATOM 4256 O O . ALA B 1 122 ? -27.344 -9.867 0.5 1 95 122 ALA B O 1
ATOM 4257 N N . TYR B 1 123 ? -25.172 -10.336 0.477 1 93.56 123 TYR B N 1
ATOM 4258 C CA . TYR B 1 123 ? -24.953 -9.68 1.761 1 93.56 123 TYR B CA 1
ATOM 4259 C C . TYR B 1 123 ? -24.969 -8.164 1.606 1 93.56 123 TYR B C 1
ATOM 4261 O O . TYR B 1 123 ? -25.375 -7.441 2.523 1 93.56 123 TYR B O 1
ATOM 4269 N N . ALA B 1 124 ? -24.531 -7.652 0.472 1 92.06 124 ALA B N 1
ATOM 4270 C CA . ALA B 1 124 ? -24.562 -6.215 0.221 1 92.06 124 ALA B CA 1
ATOM 4271 C C . ALA B 1 124 ? -25.969 -5.652 0.368 1 92.06 124 ALA B C 1
ATOM 4273 O O . ALA B 1 124 ? -26.156 -4.527 0.841 1 92.06 124 ALA B O 1
ATOM 4274 N N . ARG B 1 125 ? -26.969 -6.492 0.091 1 89.69 125 ARG B N 1
ATOM 4275 C CA . ARG B 1 125 ? -28.359 -6.047 0.094 1 89.69 125 ARG B CA 1
ATOM 4276 C C . ARG B 1 125 ? -29.047 -6.414 1.404 1 89.69 125 ARG B C 1
ATOM 4278 O O . ARG B 1 125 ? -30.172 -5.992 1.654 1 89.69 125 ARG B O 1
ATOM 4285 N N . SER B 1 126 ? -28.359 -7.137 2.195 1 91.38 126 SER B N 1
ATOM 4286 C CA . SER B 1 126 ? -28.984 -7.641 3.414 1 91.38 126 SER B CA 1
ATOM 4287 C C . SER B 1 126 ? -29.281 -6.508 4.395 1 91.38 126 SER B C 1
ATOM 4289 O O . SER B 1 126 ? -28.406 -5.668 4.652 1 91.38 126 SER B O 1
ATOM 4291 N N . LYS B 1 127 ? -30.406 -6.531 4.973 1 88.25 127 LYS B N 1
ATOM 4292 C CA . LYS B 1 127 ? -30.781 -5.539 5.973 1 88.25 127 LYS B CA 1
ATOM 4293 C C . LYS B 1 127 ? -30.484 -6.035 7.383 1 88.25 127 LYS B C 1
ATOM 4295 O O . LYS B 1 127 ? -30.562 -5.277 8.352 1 88.25 127 LYS B O 1
ATOM 4300 N N . ASP B 1 128 ? -30.062 -7.273 7.43 1 90.12 128 ASP B N 1
ATOM 4301 C CA . ASP B 1 128 ? -29.812 -7.895 8.727 1 90.12 128 ASP B CA 1
ATOM 4302 C C . ASP B 1 128 ? -28.328 -7.863 9.07 1 90.12 128 ASP B C 1
ATOM 4304 O O . ASP B 1 128 ? -27.922 -8.312 10.148 1 90.12 128 ASP B O 1
ATOM 4308 N N . MET B 1 129 ? -27.578 -7.379 8.141 1 92.25 129 MET B N 1
ATOM 4309 C CA . MET B 1 129 ? -26.125 -7.297 8.359 1 92.25 129 MET B CA 1
ATOM 4310 C C . MET B 1 129 ? -25.672 -5.844 8.461 1 92.25 129 MET B C 1
ATOM 4312 O O . MET B 1 129 ? -26.141 -4.988 7.711 1 92.25 129 MET B O 1
ATOM 4316 N N . THR B 1 130 ? -24.75 -5.629 9.445 1 91.69 130 THR B N 1
ATOM 4317 C CA . THR B 1 130 ? -24.156 -4.301 9.547 1 91.69 130 THR B CA 1
ATOM 4318 C C . THR B 1 130 ? -23.156 -4.074 8.422 1 91.69 130 THR B C 1
ATOM 4320 O O . THR B 1 130 ? -22.688 -5.027 7.789 1 91.69 130 THR B O 1
ATOM 4323 N N . LEU B 1 131 ? -22.875 -2.873 8.125 1 91.94 131 LEU B N 1
ATOM 4324 C CA . LEU B 1 131 ? -21.875 -2.543 7.113 1 91.94 131 LEU B CA 1
ATOM 4325 C C . LEU B 1 131 ? -20.516 -3.125 7.477 1 91.94 131 LEU B C 1
ATOM 4327 O O . LEU B 1 131 ? -19.797 -3.611 6.605 1 91.94 131 LEU B O 1
ATOM 4331 N N . GLU B 1 132 ? -20.203 -3.096 8.742 1 93.31 132 GLU B N 1
ATOM 4332 C CA . GLU B 1 132 ? -18.953 -3.676 9.227 1 93.31 132 GLU B CA 1
ATOM 4333 C C . GLU B 1 132 ? -18.844 -5.148 8.844 1 93.31 132 GLU B C 1
ATOM 4335 O O . GLU B 1 132 ? -17.766 -5.613 8.453 1 93.31 132 GLU B O 1
ATOM 4340 N N . GLN B 1 133 ? -19.922 -5.809 8.945 1 94.5 133 GLN B N 1
ATOM 4341 C CA . GLN B 1 133 ? -19.969 -7.234 8.641 1 94.5 133 GLN B CA 1
ATOM 4342 C C . GLN B 1 133 ? -19.844 -7.477 7.137 1 94.5 133 GLN B C 1
ATOM 4344 O O . GLN B 1 133 ? -19.328 -8.508 6.707 1 94.5 133 GLN B O 1
ATOM 4349 N N . LYS B 1 134 ? -20.312 -6.504 6.312 1 95.31 134 LYS B N 1
ATOM 4350 C CA . LYS B 1 134 ? -20.375 -6.656 4.863 1 95.31 134 LYS B CA 1
ATOM 4351 C C . LYS B 1 134 ? -19.031 -6.367 4.211 1 95.31 134 LYS B C 1
ATOM 4353 O O . LYS B 1 134 ? -18.703 -6.922 3.16 1 95.31 134 LYS B O 1
ATOM 4358 N N . VAL B 1 135 ? -18.203 -5.551 4.859 1 95.38 135 VAL B N 1
ATOM 4359 C CA . VAL B 1 135 ? -17.016 -4.961 4.273 1 95.38 135 VAL B CA 1
ATOM 4360 C C . VAL B 1 135 ? -16.047 -6.066 3.857 1 95.38 135 VAL B C 1
ATOM 4362 O O . VAL B 1 135 ? -15.523 -6.059 2.736 1 95.38 135 VAL B O 1
ATOM 4365 N N . PRO B 1 136 ? -15.828 -7.121 4.66 1 96.25 136 PRO B N 1
ATOM 4366 C CA . PRO B 1 136 ? -14.883 -8.164 4.246 1 96.25 136 PRO B CA 1
ATOM 4367 C C . PRO B 1 136 ? -15.312 -8.875 2.963 1 96.25 136 PRO B C 1
ATOM 4369 O O . PRO B 1 136 ? -14.469 -9.234 2.143 1 96.25 136 PRO B O 1
ATOM 4372 N N . TYR B 1 137 ? -16.609 -9.055 2.783 1 97.19 137 TYR B N 1
ATOM 4373 C CA . TYR B 1 137 ? -17.094 -9.695 1.566 1 97.19 137 TYR B CA 1
ATOM 4374 C C . TYR B 1 137 ? -16.891 -8.789 0.358 1 97.19 137 TYR B C 1
ATOM 4376 O O . TYR B 1 137 ? -16.531 -9.258 -0.724 1 97.19 137 TYR B O 1
ATOM 4384 N N . MET B 1 138 ? -17.094 -7.508 0.566 1 96.62 138 MET B N 1
ATOM 4385 C CA . MET B 1 138 ? -16.875 -6.531 -0.497 1 96.62 138 MET B CA 1
ATOM 4386 C C . MET B 1 138 ? -15.414 -6.5 -0.912 1 96.62 138 MET B C 1
ATOM 4388 O O . MET B 1 138 ? -15.102 -6.543 -2.104 1 96.62 138 MET B O 1
ATOM 4392 N N . GLU B 1 139 ? -14.531 -6.488 0.076 1 97.19 139 GLU B N 1
ATOM 4393 C CA . GLU B 1 139 ? -13.102 -6.391 -0.22 1 97.19 139 GLU B CA 1
ATOM 4394 C C . GLU B 1 139 ? -12.625 -7.59 -1.035 1 97.19 139 GLU B C 1
ATOM 4396 O O . GLU B 1 139 ? -11.891 -7.426 -2.01 1 97.19 139 GLU B O 1
ATOM 4401 N N . VAL B 1 140 ? -13.062 -8.75 -0.681 1 98.44 140 VAL B N 1
ATOM 4402 C CA . VAL B 1 140 ? -12.648 -9.977 -1.356 1 98.44 140 VAL B CA 1
ATOM 4403 C C . VAL B 1 140 ? -13.211 -10 -2.775 1 98.44 140 VAL B C 1
ATOM 4405 O O . VAL B 1 140 ? -12.508 -10.359 -3.723 1 98.44 140 VAL B O 1
ATOM 4408 N N . ALA B 1 141 ? -14.43 -9.57 -2.939 1 98 141 ALA B N 1
ATOM 4409 C CA . ALA B 1 141 ? -15.086 -9.609 -4.246 1 98 141 ALA B CA 1
ATOM 4410 C C . ALA B 1 141 ? -14.516 -8.555 -5.184 1 98 141 ALA B C 1
ATOM 4412 O O . ALA B 1 141 ? -14.414 -8.781 -6.391 1 98 141 ALA B O 1
ATOM 4413 N N . MET B 1 142 ? -14.164 -7.418 -4.629 1 96.44 142 MET B N 1
ATOM 4414 C CA . MET B 1 142 ? -13.727 -6.289 -5.445 1 96.44 142 MET B CA 1
ATOM 4415 C C . MET B 1 142 ? -12.273 -6.453 -5.867 1 96.44 142 MET B C 1
ATOM 4417 O O . MET B 1 142 ? -11.891 -6.047 -6.965 1 96.44 142 MET B O 1
ATOM 4421 N N . ALA B 1 143 ? -11.477 -7.023 -4.949 1 97.25 143 ALA B N 1
ATOM 4422 C CA . ALA B 1 143 ? -10.109 -7.352 -5.352 1 97.25 143 ALA B CA 1
ATOM 4423 C C . ALA B 1 143 ? -10.086 -8.531 -6.32 1 97.25 143 ALA B C 1
ATOM 4425 O O . ALA B 1 143 ? -11.125 -8.914 -6.863 1 97.25 143 ALA B O 1
ATOM 4426 N N . GLY B 1 144 ? -8.953 -8.984 -6.676 1 98.31 144 GLY B N 1
ATOM 4427 C CA . GLY B 1 144 ? -8.773 -10.141 -7.535 1 98.31 144 GLY B CA 1
ATOM 4428 C C . GLY B 1 144 ? -7.508 -10.922 -7.223 1 98.31 144 GLY B C 1
ATOM 4429 O O . GLY B 1 144 ? -6.633 -10.438 -6.504 1 98.31 144 GLY B O 1
ATOM 4430 N N . SER B 1 145 ? -7.5 -12.133 -7.758 1 98.88 145 SER B N 1
ATOM 4431 C CA . SER B 1 145 ? -6.301 -12.953 -7.578 1 98.88 145 SER B CA 1
ATOM 4432 C C . SER B 1 145 ? -6.199 -14.023 -8.656 1 98.88 145 SER B C 1
ATOM 4434 O O . SER B 1 145 ? -7.199 -14.648 -9.016 1 98.88 145 SER B O 1
ATOM 4436 N N . CYS B 1 146 ? -5.012 -14.156 -9.141 1 98.88 146 CYS B N 1
ATOM 4437 C CA . CYS B 1 146 ? -4.684 -15.391 -9.844 1 98.88 146 CYS B CA 1
ATOM 4438 C C . CYS B 1 146 ? -4.531 -16.547 -8.867 1 98.88 146 CYS B C 1
ATOM 4440 O O . CYS B 1 146 ? -4.441 -16.344 -7.656 1 98.88 146 CYS B O 1
ATOM 4442 N N . ALA B 1 147 ? -4.613 -17.766 -9.406 1 98.94 147 ALA B N 1
ATOM 4443 C CA . ALA B 1 147 ? -4.445 -18.953 -8.57 1 98.94 147 ALA B CA 1
ATOM 4444 C C . ALA B 1 147 ? -3.736 -20.062 -9.336 1 98.94 147 ALA B C 1
ATOM 4446 O O . ALA B 1 147 ? -4.125 -20.406 -10.453 1 98.94 147 ALA B O 1
ATOM 4447 N N . LEU B 1 148 ? -2.703 -20.531 -8.766 1 98.94 148 LEU B N 1
ATOM 4448 C CA . LEU B 1 148 ? -2.008 -21.719 -9.25 1 98.94 148 LEU B CA 1
ATOM 4449 C C . LEU B 1 148 ? -1.994 -22.797 -8.188 1 98.94 148 LEU B C 1
ATOM 4451 O O . LEU B 1 148 ? -1.565 -22.562 -7.055 1 98.94 148 LEU B O 1
ATOM 4455 N N . LEU B 1 149 ? -2.551 -23.953 -8.531 1 98.94 149 LEU B N 1
ATOM 4456 C CA . LEU B 1 149 ? -2.562 -25.125 -7.66 1 98.94 149 LEU B CA 1
ATOM 4457 C C . LEU B 1 149 ? -1.888 -26.312 -8.336 1 98.94 149 LEU B C 1
ATOM 4459 O O . LEU B 1 149 ? -2.16 -26.609 -9.5 1 98.94 149 LEU B O 1
ATOM 4463 N N . VAL B 1 150 ? -0.988 -26.938 -7.66 1 98.94 150 VAL B N 1
ATOM 4464 C CA . VAL B 1 150 ? -0.451 -28.219 -8.102 1 98.94 150 VAL B CA 1
ATOM 4465 C C . VAL B 1 150 ? -0.705 -29.281 -7.035 1 98.94 150 VAL B C 1
ATOM 4467 O O . VAL B 1 150 ? -0.38 -29.078 -5.863 1 98.94 150 VAL B O 1
ATOM 4470 N N . LEU B 1 151 ? -1.342 -30.328 -7.434 1 98.88 151 LEU B N 1
ATOM 4471 C CA . LEU B 1 151 ? -1.509 -31.516 -6.605 1 98.88 151 LEU B CA 1
ATOM 4472 C C . LEU B 1 151 ? -0.653 -32.656 -7.125 1 98.88 151 LEU B C 1
ATOM 4474 O O . LEU B 1 151 ? -0.625 -32.938 -8.328 1 98.88 151 LEU B O 1
ATOM 4478 N N . TYR B 1 152 ? 0.034 -33.312 -6.223 1 98.81 152 TYR B N 1
ATOM 4479 C CA . TYR B 1 152 ? 0.844 -34.469 -6.574 1 98.81 152 TYR B CA 1
ATOM 4480 C C . TYR B 1 152 ? 0.289 -35.75 -5.934 1 98.81 152 TYR B C 1
ATOM 4482 O O . TYR B 1 152 ? 0.18 -35.844 -4.711 1 98.81 152 TYR B O 1
ATOM 4490 N N . ASN B 1 153 ? -0.085 -36.656 -6.746 1 98.31 153 ASN B N 1
ATOM 4491 C CA . ASN B 1 153 ? -0.47 -38 -6.336 1 98.31 153 ASN B CA 1
ATOM 4492 C C . ASN B 1 153 ? 0.729 -38.938 -6.305 1 98.31 153 ASN B C 1
ATOM 4494 O O . ASN B 1 153 ? 1.195 -39.375 -7.355 1 98.31 153 ASN B O 1
ATOM 4498 N N . PRO B 1 154 ? 1.155 -39.25 -5.117 1 97 154 PRO B N 1
ATOM 4499 C CA . PRO B 1 154 ? 2.363 -40.094 -5.039 1 97 154 PRO B CA 1
ATOM 4500 C C . PRO B 1 154 ? 2.127 -41.531 -5.508 1 97 154 PRO B C 1
ATOM 4502 O O . PRO B 1 154 ? 3.068 -42.219 -5.922 1 97 154 PRO B O 1
ATOM 4505 N N . ASN B 1 155 ? 0.947 -42 -5.465 1 95.5 155 ASN B N 1
ATOM 4506 C CA . ASN B 1 155 ? 0.649 -43.375 -5.84 1 95.5 155 ASN B CA 1
ATOM 4507 C C . ASN B 1 155 ? 0.807 -43.594 -7.34 1 95.5 155 ASN B C 1
ATOM 4509 O O . ASN B 1 155 ? 1.244 -44.656 -7.77 1 95.5 155 ASN B O 1
ATOM 4513 N N . THR B 1 156 ? 0.397 -42.625 -8.07 1 95.44 156 THR B N 1
ATOM 4514 C CA . THR B 1 156 ? 0.475 -42.781 -9.523 1 95.44 156 THR B CA 1
ATOM 4515 C C . THR B 1 156 ? 1.553 -41.875 -10.094 1 95.44 156 THR B C 1
ATOM 4517 O O . THR B 1 156 ? 1.719 -41.781 -11.312 1 95.44 156 THR B O 1
ATOM 4520 N N . LYS B 1 157 ? 2.23 -41.094 -9.227 1 97 157 LYS B N 1
ATOM 4521 C CA . LYS B 1 157 ? 3.244 -40.094 -9.609 1 97 157 LYS B CA 1
ATOM 4522 C C . LYS B 1 157 ? 2.684 -39.094 -10.617 1 97 157 LYS B C 1
ATOM 4524 O O . LYS B 1 157 ? 3.309 -38.812 -11.641 1 97 157 LYS B O 1
ATOM 4529 N N . THR B 1 158 ? 1.521 -38.625 -10.359 1 98.06 158 THR B N 1
ATOM 4530 C CA . THR B 1 158 ? 0.793 -37.75 -11.266 1 98.06 158 THR B CA 1
ATOM 4531 C C . THR B 1 158 ? 0.693 -36.344 -10.68 1 98.06 158 THR B C 1
ATOM 4533 O O . THR B 1 158 ? 0.44 -36.156 -9.484 1 98.06 158 THR B O 1
ATOM 4536 N N . LEU B 1 159 ? 0.955 -35.344 -11.508 1 98.69 159 LEU B N 1
ATOM 4537 C CA . LEU B 1 159 ? 0.772 -33.938 -11.172 1 98.69 159 LEU B CA 1
ATOM 4538 C C . LEU B 1 159 ? -0.482 -33.375 -11.828 1 98.69 159 LEU B C 1
ATOM 4540 O O . LEU B 1 159 ? -0.645 -33.469 -13.047 1 98.69 159 LEU B O 1
ATOM 4544 N N . TYR B 1 160 ? -1.39 -32.875 -11.055 1 98.94 160 TYR B N 1
ATOM 4545 C CA . TYR B 1 160 ? -2.506 -32.062 -11.547 1 98.94 160 TYR B CA 1
ATOM 4546 C C . TYR B 1 160 ? -2.244 -30.594 -11.336 1 98.94 160 TYR B C 1
ATOM 4548 O O . TYR B 1 160 ? -2.102 -30.125 -10.195 1 98.94 160 TYR B O 1
ATOM 4556 N N . THR B 1 161 ? -2.148 -29.844 -12.414 1 98.94 161 THR B N 1
ATOM 4557 C CA . THR B 1 161 ? -1.874 -28.406 -12.344 1 98.94 161 THR B CA 1
ATOM 4558 C C . THR B 1 161 ? -3.09 -27.609 -12.789 1 98.94 161 THR B C 1
ATOM 4560 O O . THR B 1 161 ? -3.562 -27.75 -13.922 1 98.94 161 THR B O 1
ATOM 4563 N N . ALA B 1 162 ? -3.617 -26.812 -11.906 1 98.94 162 ALA B N 1
ATOM 4564 C CA . ALA B 1 162 ? -4.742 -25.938 -12.203 1 98.94 162 ALA B CA 1
ATOM 4565 C C . ALA B 1 162 ? -4.309 -24.469 -12.211 1 98.94 162 ALA B C 1
ATOM 4567 O O . ALA B 1 162 ? -3.814 -23.953 -11.211 1 98.94 162 ALA B O 1
ATOM 4568 N N . CYS B 1 163 ? -4.531 -23.812 -13.344 1 98.88 163 CYS B N 1
ATOM 4569 C CA . CYS B 1 163 ? -4.035 -22.453 -13.492 1 98.88 163 CYS B CA 1
ATOM 4570 C C . CYS B 1 163 ? -5.164 -21.484 -13.852 1 98.88 163 CYS B C 1
ATOM 4572 O O . CYS B 1 163 ? -5.879 -21.703 -14.836 1 98.88 163 CYS B O 1
ATOM 4574 N N . THR B 1 164 ? -5.395 -20.516 -13.047 1 98.81 164 THR B N 1
ATOM 4575 C CA . THR B 1 164 ? -6.203 -19.328 -13.289 1 98.81 164 THR B CA 1
ATOM 4576 C C . THR B 1 164 ? -5.344 -18.062 -13.211 1 98.81 164 THR B C 1
ATOM 4578 O O . THR B 1 164 ? -4.977 -17.609 -12.125 1 98.81 164 THR B O 1
ATOM 4581 N N . GLY B 1 165 ? -5.004 -17.531 -14.367 1 98.56 165 GLY B N 1
ATOM 4582 C CA . GLY B 1 165 ? -4.16 -16.359 -14.383 1 98.56 165 GLY B CA 1
ATOM 4583 C C . GLY B 1 165 ? -2.791 -16.594 -14.984 1 98.56 165 GLY B C 1
ATOM 4584 O O . GLY B 1 165 ? -2.662 -17.344 -15.953 1 98.56 165 GLY B O 1
ATOM 4585 N N . ASP B 1 166 ? -1.807 -15.867 -14.398 1 98.12 166 ASP B N 1
ATOM 4586 C CA . ASP B 1 166 ? -0.535 -15.891 -15.117 1 98.12 166 ASP B CA 1
ATOM 4587 C C . ASP B 1 166 ? 0.608 -16.297 -14.188 1 98.12 166 ASP B C 1
ATOM 4589 O O . ASP B 1 166 ? 1.766 -15.953 -14.43 1 98.12 166 ASP B O 1
ATOM 4593 N N . SER B 1 167 ? 0.282 -16.922 -13.031 1 98.62 167 SER B N 1
ATOM 4594 C CA . SER B 1 167 ? 1.294 -17.734 -12.367 1 98.62 167 SER B CA 1
ATOM 4595 C C . SER B 1 167 ? 1.573 -19.016 -13.156 1 98.62 167 SER B C 1
ATOM 4597 O O . SER B 1 167 ? 0.762 -19.422 -13.984 1 98.62 167 SER B O 1
ATOM 4599 N N . ARG B 1 168 ? 2.785 -19.641 -12.859 1 98.75 168 ARG B N 1
ATOM 4600 C CA . ARG B 1 168 ? 3.141 -20.734 -13.766 1 98.75 168 ARG B CA 1
ATOM 4601 C C . ARG B 1 168 ? 3.902 -21.828 -13.023 1 98.75 168 ARG B C 1
ATOM 4603 O O . ARG B 1 168 ? 4.676 -21.547 -12.109 1 98.75 168 ARG B O 1
ATOM 4610 N N . ALA B 1 169 ? 3.627 -23.031 -13.422 1 98.88 169 ALA B N 1
ATOM 4611 C CA . ALA B 1 169 ? 4.371 -24.203 -12.961 1 98.88 169 ALA B CA 1
ATOM 4612 C C . ALA B 1 169 ? 5.23 -24.781 -14.078 1 98.88 169 ALA B C 1
ATOM 4614 O O . ALA B 1 169 ? 4.754 -24.98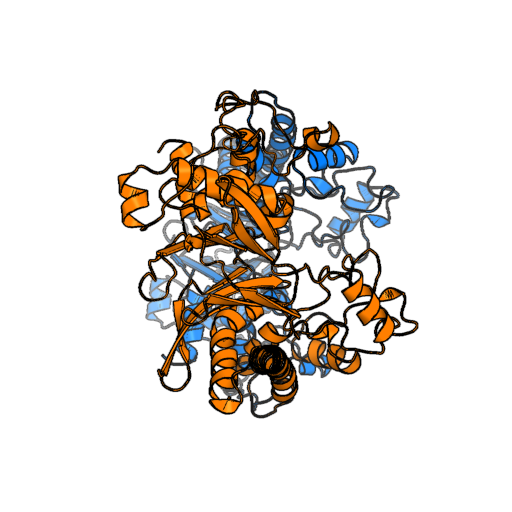4 -15.203 1 98.88 169 ALA B O 1
ATOM 4615 N N . VAL B 1 170 ? 6.504 -25.016 -13.797 1 98.75 170 VAL B N 1
ATOM 4616 C CA . VAL B 1 170 ? 7.441 -25.562 -14.766 1 98.75 170 VAL B CA 1
ATOM 4617 C C . VAL B 1 170 ? 8.141 -26.797 -14.18 1 98.75 170 VAL B C 1
ATOM 4619 O O . VAL B 1 170 ? 8.75 -26.703 -13.109 1 98.75 170 VAL B O 1
ATOM 4622 N N . LEU B 1 171 ? 8.023 -27.891 -14.906 1 98 171 LEU B N 1
ATOM 4623 C CA . LEU B 1 171 ? 8.664 -29.141 -14.516 1 98 171 LEU B CA 1
ATOM 4624 C C . LEU B 1 171 ? 9.992 -29.312 -15.242 1 98 171 LEU B C 1
ATOM 4626 O O . LEU B 1 171 ? 10.094 -29.047 -16.438 1 98 171 LEU B O 1
ATOM 4630 N N . GLY B 1 172 ? 11.047 -29.609 -14.492 1 95.69 172 GLY B N 1
ATOM 4631 C CA . GLY B 1 172 ? 12.305 -30.062 -15.062 1 95.69 172 GLY B CA 1
ATOM 4632 C C . GLY B 1 172 ? 12.594 -31.516 -14.789 1 95.69 172 GLY B C 1
ATOM 4633 O O . GLY B 1 172 ? 12.492 -31.969 -13.641 1 95.69 172 GLY B O 1
ATOM 4634 N N . TYR B 1 173 ? 12.859 -32.25 -15.766 1 92.5 173 TYR B N 1
ATOM 4635 C CA . TYR B 1 173 ? 13.242 -33.656 -15.547 1 92.5 173 TYR B CA 1
ATOM 4636 C C . TYR B 1 173 ? 14.562 -33.969 -16.234 1 92.5 173 TYR B C 1
ATOM 4638 O O . TYR B 1 173 ? 14.867 -33.406 -17.297 1 92.5 173 TYR B O 1
ATOM 4646 N N . GLN B 1 174 ? 15.219 -34.844 -15.703 1 90.19 174 GLN B N 1
ATOM 4647 C CA . GLN B 1 174 ? 16.5 -35.25 -16.281 1 90.19 174 GLN B CA 1
ATOM 4648 C C . GLN B 1 174 ? 16.312 -36.406 -17.266 1 90.19 174 GLN B C 1
ATOM 4650 O O . GLN B 1 174 ? 15.711 -37.438 -16.922 1 90.19 174 GLN B O 1
ATOM 4655 N N . ALA B 1 175 ? 16.828 -36.188 -18.438 1 85.56 175 ALA B N 1
ATOM 4656 C CA . ALA B 1 175 ? 16.812 -37.25 -19.453 1 85.56 175 ALA B CA 1
ATOM 4657 C C . ALA B 1 175 ? 17.906 -38.281 -19.188 1 85.56 175 ALA B C 1
ATOM 4659 O O . ALA B 1 175 ? 18.734 -38.094 -18.281 1 85.56 175 ALA B O 1
ATOM 4660 N N . TYR B 1 176 ? 17.859 -39.344 -19.984 1 83.31 176 TYR B N 1
ATOM 4661 C CA . TYR B 1 176 ? 18.781 -40.438 -19.797 1 83.31 176 TYR B CA 1
ATOM 4662 C C . TYR B 1 176 ? 20.219 -40 -20.031 1 83.31 176 TYR B C 1
ATOM 4664 O O . TYR B 1 176 ? 21.156 -40.531 -19.406 1 83.31 176 TYR B O 1
ATOM 4672 N N . ASP B 1 177 ? 20.359 -39.062 -20.812 1 82.5 177 ASP B N 1
ATOM 4673 C CA . ASP B 1 177 ? 21.703 -38.594 -21.141 1 82.5 177 ASP B CA 1
ATOM 4674 C C . ASP B 1 177 ? 22.203 -37.562 -20.156 1 82.5 177 ASP B C 1
ATOM 4676 O O . ASP B 1 177 ? 23.281 -37 -20.312 1 82.5 177 ASP B O 1
ATOM 4680 N N . GLY B 1 178 ? 21.375 -37.219 -19.172 1 83 178 GLY B N 1
ATOM 4681 C CA . GLY B 1 178 ? 21.781 -36.312 -18.125 1 83 178 GLY B CA 1
ATOM 4682 C C . GLY B 1 178 ? 21.297 -34.906 -18.344 1 83 178 GLY B C 1
ATOM 4683 O O . GLY B 1 178 ? 21.391 -34.062 -17.438 1 83 178 GLY B O 1
ATOM 4684 N N . THR B 1 179 ? 20.719 -34.688 -19.516 1 85.75 179 THR B N 1
ATOM 4685 C CA . THR B 1 179 ? 20.219 -33.344 -19.812 1 85.75 179 THR B CA 1
ATOM 4686 C C . THR B 1 179 ? 18.875 -33.125 -19.125 1 85.75 179 THR B C 1
ATOM 4688 O O . THR B 1 179 ? 18.125 -34.062 -18.875 1 85.75 179 THR B O 1
ATOM 4691 N N . TRP B 1 180 ? 18.688 -31.859 -18.781 1 90.5 180 TRP B N 1
ATOM 4692 C CA . TRP B 1 180 ? 17.422 -31.484 -18.141 1 90.5 180 TRP B CA 1
ATOM 4693 C C . TRP B 1 180 ? 16.5 -30.797 -19.141 1 90.5 180 TRP B C 1
ATOM 4695 O O . TRP B 1 180 ? 16.953 -29.969 -19.938 1 90.5 180 TRP B O 1
ATOM 4705 N N . LEU B 1 181 ? 15.336 -31.172 -19.125 1 90.75 181 LEU B N 1
ATOM 4706 C CA . LEU B 1 181 ? 14.336 -30.609 -20.047 1 90.75 181 LEU B CA 1
ATOM 4707 C C . LEU B 1 181 ? 13.234 -29.906 -19.266 1 90.75 181 LEU B C 1
ATOM 4709 O O . LEU B 1 181 ? 12.578 -30.516 -18.406 1 90.75 181 LEU B O 1
ATOM 4713 N N . PRO B 1 182 ? 13.031 -28.578 -19.531 1 95.5 182 PRO B N 1
ATOM 4714 C CA . PRO B 1 182 ? 11.922 -27.859 -18.922 1 95.5 182 PRO B CA 1
ATOM 4715 C C . PRO B 1 182 ? 10.594 -28.094 -19.641 1 95.5 182 PRO B C 1
ATOM 4717 O O . PRO B 1 182 ? 10.547 -28.094 -20.875 1 95.5 182 PRO B O 1
ATOM 4720 N N . VAL B 1 183 ? 9.562 -28.344 -18.922 1 96.38 183 VAL B N 1
ATOM 4721 C CA . VAL B 1 183 ? 8.219 -28.5 -19.453 1 96.38 183 VAL B CA 1
ATOM 4722 C C . VAL B 1 183 ? 7.242 -27.625 -18.672 1 96.38 183 VAL B C 1
ATOM 4724 O O . VAL B 1 183 ? 7.07 -27.812 -17.453 1 96.38 183 VAL B O 1
ATOM 4727 N N . ALA B 1 184 ? 6.613 -26.688 -19.344 1 97.94 184 ALA B N 1
ATOM 4728 C CA . ALA B 1 184 ? 5.582 -25.891 -18.688 1 97.94 184 ALA B CA 1
ATOM 4729 C C . ALA B 1 184 ? 4.32 -26.703 -18.438 1 97.94 184 ALA B C 1
ATOM 4731 O O . ALA B 1 184 ? 3.787 -27.328 -19.375 1 97.94 184 ALA B O 1
ATOM 4732 N N . LEU B 1 185 ? 3.877 -26.719 -17.219 1 98.5 185 LEU B N 1
ATOM 4733 C CA . LEU B 1 185 ? 2.676 -27.484 -16.891 1 98.5 185 LEU B CA 1
ATOM 4734 C C . LEU B 1 185 ? 1.436 -26.594 -16.969 1 98.5 185 LEU B C 1
ATOM 4736 O O . LEU B 1 185 ? 0.309 -27.094 -16.875 1 98.5 185 LEU B O 1
ATOM 4740 N N . SER B 1 186 ? 1.607 -25.281 -17.125 1 98.31 186 SER B N 1
ATOM 4741 C CA . SER B 1 186 ? 0.51 -24.328 -17.297 1 98.31 186 SER B CA 1
ATOM 4742 C C . SER B 1 186 ? 0.881 -23.219 -18.266 1 98.31 186 SER B C 1
ATOM 4744 O O . SER B 1 186 ? 2.062 -22.969 -18.516 1 98.31 186 SER B O 1
ATOM 4746 N N . GLU B 1 187 ? -0.102 -22.641 -18.812 1 96.75 187 GLU B N 1
ATOM 4747 C CA . GLU B 1 187 ? 0.071 -21.5 -19.703 1 96.75 187 GLU B CA 1
ATOM 4748 C C . GLU B 1 187 ? -0.54 -20.234 -19.094 1 96.75 187 GLU B C 1
ATOM 4750 O O . GLU B 1 187 ? -1.598 -20.297 -18.469 1 96.75 187 GLU B O 1
ATOM 4755 N N . ASP B 1 188 ? 0.159 -19.141 -19.375 1 97.31 188 ASP B N 1
ATOM 4756 C CA . ASP B 1 188 ? -0.352 -17.859 -18.891 1 97.31 188 ASP 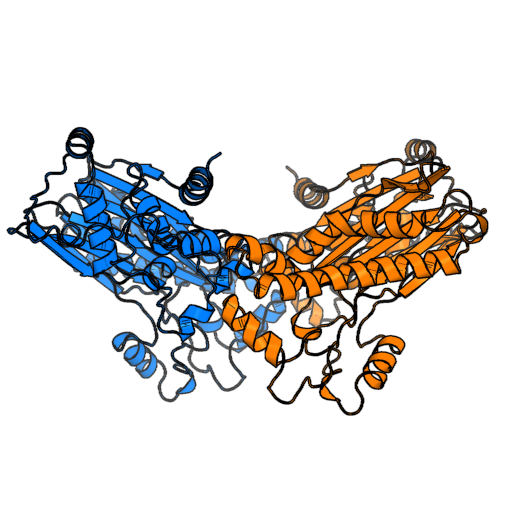B CA 1
ATOM 4757 C C . ASP B 1 188 ? -1.701 -17.531 -19.531 1 97.31 188 ASP B C 1
ATOM 4759 O O . ASP B 1 188 ? -1.838 -17.547 -20.75 1 97.31 188 ASP B O 1
ATOM 4763 N N . GLN B 1 189 ? -2.643 -17.281 -18.703 1 97.75 189 GLN B N 1
ATOM 4764 C CA . GLN B 1 189 ? -3.982 -16.938 -19.172 1 97.75 189 GLN B CA 1
ATOM 4765 C C . GLN B 1 189 ? -4.148 -15.422 -19.312 1 97.75 189 GLN B C 1
ATOM 4767 O O . GLN B 1 189 ? -4.684 -14.766 -18.422 1 97.75 189 GLN B O 1
ATOM 4772 N N . THR B 1 190 ? -3.695 -14.914 -20.406 1 95.31 190 THR B N 1
ATOM 4773 C CA . THR B 1 190 ? -3.74 -13.5 -20.781 1 95.31 190 THR B CA 1
ATOM 4774 C C . THR B 1 190 ? -4.27 -13.336 -22.203 1 95.31 190 THR B C 1
ATOM 4776 O O . THR B 1 190 ? -4.543 -14.328 -22.891 1 95.31 190 THR B O 1
ATOM 4779 N N . CYS B 1 191 ? -4.336 -12.102 -22.672 1 89.88 191 CYS B N 1
ATOM 4780 C CA . CYS B 1 191 ? -4.82 -11.844 -24.016 1 89.88 191 CYS B CA 1
ATOM 4781 C C . CYS B 1 191 ? -3.785 -12.266 -25.062 1 89.88 191 CYS B C 1
ATOM 4783 O O . CYS B 1 191 ? -4.109 -12.422 -26.234 1 89.88 191 CYS B O 1
ATOM 4785 N N . ALA B 1 192 ? -2.561 -12.453 -24.594 1 91.12 192 ALA B N 1
ATOM 4786 C CA . ALA B 1 192 ? -1.509 -12.891 -25.516 1 91.12 192 ALA B CA 1
ATOM 4787 C C . ALA B 1 192 ? -1.646 -14.375 -25.828 1 91.12 192 ALA B C 1
ATOM 4789 O O . ALA B 1 192 ? -1.07 -14.859 -26.812 1 91.12 192 ALA B O 1
ATOM 4790 N N . ASN B 1 193 ? -2.354 -15.086 -24.984 1 94.19 193 ASN B N 1
ATOM 4791 C CA . ASN B 1 193 ? -2.684 -16.484 -25.203 1 94.19 193 ASN B CA 1
ATOM 4792 C C . ASN B 1 193 ? -3.797 -16.641 -26.234 1 94.19 193 ASN B C 1
ATOM 4794 O O . ASN B 1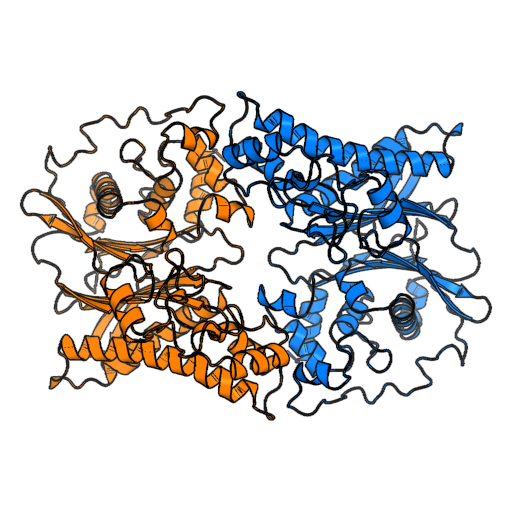 193 ? -4.938 -16.25 -25.984 1 94.19 193 ASN B O 1
ATOM 4798 N N . ASP B 1 194 ? -3.531 -17.281 -27.375 1 94.38 194 ASP B N 1
ATOM 4799 C CA . ASP B 1 194 ? -4.457 -17.375 -28.5 1 94.38 194 ASP B CA 1
ATOM 4800 C C . ASP B 1 194 ? -5.754 -18.062 -28.094 1 94.38 194 ASP B C 1
ATOM 4802 O O . ASP B 1 194 ? -6.836 -17.688 -28.547 1 94.38 194 ASP B O 1
ATOM 4806 N N . ALA B 1 195 ? -5.59 -19.047 -27.312 1 95.31 195 ALA B N 1
ATOM 4807 C CA . ALA B 1 195 ? -6.77 -19.781 -26.875 1 95.31 195 ALA B CA 1
ATOM 4808 C C . ALA B 1 195 ? -7.68 -18.906 -26.016 1 95.31 195 ALA B C 1
ATOM 4810 O O . ALA B 1 195 ? -8.906 -18.969 -26.141 1 95.31 195 ALA B O 1
ATOM 4811 N N . GLU B 1 196 ? -7.082 -18.094 -25.156 1 96.31 196 GLU B N 1
ATOM 4812 C CA . GLU B 1 196 ? -7.852 -17.188 -24.297 1 96.31 196 GLU B CA 1
ATOM 4813 C C . GLU B 1 196 ? -8.508 -16.078 -25.125 1 96.31 196 GLU B C 1
ATOM 4815 O O . GLU B 1 196 ? -9.664 -15.742 -24.891 1 96.31 196 GLU B O 1
ATOM 4820 N N . ALA B 1 197 ? -7.77 -15.531 -26.047 1 94.12 197 ALA B N 1
ATOM 4821 C CA . ALA B 1 197 ? -8.312 -14.5 -26.938 1 94.12 197 ALA B CA 1
ATOM 4822 C C . ALA B 1 197 ? -9.508 -15.031 -27.719 1 94.12 197 ALA B C 1
ATOM 4824 O O . ALA B 1 197 ? -10.531 -14.352 -27.844 1 94.12 197 ALA B O 1
ATOM 4825 N N . ALA B 1 198 ? -9.336 -16.234 -28.25 1 94.88 198 ALA B N 1
ATOM 4826 C CA . ALA B 1 198 ? -10.414 -16.859 -29.016 1 94.88 198 ALA B CA 1
ATOM 4827 C C . ALA B 1 198 ? -11.648 -17.078 -28.141 1 94.88 198 ALA B C 1
ATOM 4829 O O . ALA B 1 198 ? -12.781 -16.828 -28.578 1 94.88 198 ALA B O 1
ATOM 4830 N N . ARG B 1 199 ? -11.438 -17.516 -26.953 1 95.25 199 ARG B N 1
ATOM 4831 C CA . ARG B 1 199 ? -12.547 -17.75 -26.031 1 95.25 199 ARG B CA 1
ATOM 4832 C C . ARG B 1 199 ? -13.312 -16.453 -25.766 1 95.25 199 ARG B C 1
ATOM 4834 O O . ARG B 1 199 ? -14.539 -16.438 -25.828 1 95.25 199 ARG B O 1
ATOM 4841 N N . LEU B 1 200 ? -12.602 -15.359 -25.469 1 94.5 200 LEU B N 1
ATOM 4842 C CA . LEU B 1 200 ? -13.211 -14.078 -25.141 1 94.5 200 LEU B CA 1
ATOM 4843 C C . LEU B 1 200 ? -13.977 -13.531 -26.344 1 94.5 200 LEU B C 1
ATOM 4845 O O . LEU B 1 200 ? -15.07 -12.977 -26.188 1 94.5 200 LEU B O 1
ATOM 4849 N N . ARG B 1 201 ? -13.461 -13.719 -27.531 1 93.44 201 ARG B N 1
ATOM 4850 C CA . ARG B 1 201 ? -14.141 -13.273 -28.734 1 93.44 201 ARG B CA 1
ATOM 4851 C C . ARG B 1 201 ? -15.445 -14.047 -28.953 1 93.44 201 ARG B C 1
ATOM 4853 O O . ARG B 1 201 ? -16.438 -13.477 -29.406 1 93.44 201 ARG B O 1
ATOM 4860 N N . GLU B 1 202 ? -15.336 -15.281 -28.641 1 95.5 202 GLU B N 1
ATOM 4861 C CA . GLU B 1 202 ? -16.516 -16.109 -28.781 1 95.5 202 GLU B CA 1
ATOM 4862 C C . GLU B 1 202 ? -17.594 -15.742 -27.766 1 95.5 202 GLU B C 1
ATOM 4864 O O . GLU B 1 202 ? -18.781 -15.711 -28.094 1 95.5 202 GLU B O 1
ATOM 4869 N N . GLU B 1 203 ? -17.156 -15.492 -26.594 1 94.75 203 GLU B N 1
ATOM 4870 C CA . GLU B 1 203 ? -18.078 -15.203 -25.5 1 94.75 203 GLU B CA 1
ATOM 4871 C C . GLU B 1 203 ? -18.656 -13.789 -25.609 1 94.75 203 GLU B C 1
ATOM 4873 O O . GLU B 1 203 ? -19.734 -13.516 -25.094 1 94.75 203 GLU B O 1
ATOM 4878 N N . HIS B 1 204 ? -17.891 -12.906 -26.219 1 93.25 204 HIS B N 1
ATOM 4879 C CA . HIS B 1 204 ? -18.297 -11.516 -26.328 1 93.25 204 HIS B CA 1
ATOM 4880 C C . HIS B 1 204 ? -18.203 -11.031 -27.781 1 93.25 204 HIS B C 1
ATOM 4882 O O . HIS B 1 204 ? -17.422 -10.133 -28.078 1 93.25 204 HIS B O 1
ATOM 4888 N N . PRO B 1 205 ? -19.172 -11.531 -28.469 1 90.56 205 PRO B N 1
ATOM 4889 C CA . PRO B 1 205 ? -19.125 -11.188 -29.891 1 90.56 205 PRO B CA 1
ATOM 4890 C C . PRO B 1 205 ? -19.422 -9.711 -30.156 1 90.56 205 PRO B C 1
ATOM 4892 O O . PRO B 1 205 ? -20.266 -9.109 -29.484 1 90.56 205 PRO B O 1
ATOM 4895 N N . ASN B 1 206 ? -18.703 -8.992 -30.922 1 86.69 206 ASN B N 1
ATOM 4896 C CA . ASN B 1 206 ? -18.891 -7.617 -31.375 1 86.69 206 ASN B CA 1
ATOM 4897 C C . ASN B 1 206 ? -18.391 -6.613 -30.328 1 86.69 206 ASN B C 1
ATOM 4899 O O . ASN B 1 206 ? -18.812 -5.453 -30.344 1 86.69 206 ASN B O 1
ATOM 4903 N N . GLU B 1 207 ? -17.734 -7.082 -29.375 1 87.81 207 GLU B N 1
ATOM 4904 C CA . GLU B 1 207 ? -17.141 -6.188 -28.375 1 87.81 207 GLU B CA 1
ATOM 4905 C C . GLU B 1 207 ? -15.633 -6.082 -28.547 1 87.81 207 GLU B C 1
ATOM 4907 O O . GLU B 1 207 ? -14.867 -6.59 -27.719 1 87.81 207 GLU B O 1
ATOM 4912 N N . GLU B 1 208 ? -15.195 -5.34 -29.469 1 81.12 208 GLU B N 1
ATOM 4913 C CA . GLU B 1 208 ? -13.789 -5.242 -29.859 1 81.12 208 GLU B CA 1
ATOM 4914 C C . GLU B 1 208 ? -12.953 -4.633 -28.734 1 81.12 208 GLU B C 1
ATOM 4916 O O . GLU B 1 208 ? -11.75 -4.891 -28.641 1 81.12 208 GLU B O 1
ATOM 4921 N N . GLY B 1 209 ? -13.602 -3.916 -27.891 1 83.75 209 GLY B N 1
ATOM 4922 C CA . GLY B 1 209 ? -12.898 -3.205 -26.828 1 83.75 209 GLY B CA 1
ATOM 4923 C C . GLY B 1 209 ? -12.516 -4.094 -25.656 1 83.75 209 GLY B C 1
ATOM 4924 O O . GLY B 1 209 ? -11.75 -3.684 -24.781 1 83.75 209 GLY B O 1
ATOM 4925 N N . VAL B 1 210 ? -12.984 -5.336 -25.734 1 85.75 210 VAL B N 1
ATOM 4926 C CA . VAL B 1 210 ? -12.727 -6.25 -24.625 1 85.75 210 VAL B CA 1
ATOM 4927 C C . VAL B 1 210 ? -11.25 -6.625 -24.594 1 85.75 210 VAL B C 1
ATOM 4929 O O . VAL B 1 210 ? -10.648 -6.715 -23.516 1 85.75 210 VAL B O 1
ATOM 4932 N N . LEU B 1 211 ? -10.742 -6.805 -25.844 1 87.25 211 LEU B N 1
ATOM 4933 C CA . LEU B 1 211 ? -9.32 -7.129 -25.969 1 87.25 211 LEU B CA 1
ATOM 4934 C C . LEU B 1 211 ? -8.539 -5.926 -26.484 1 87.25 211 LEU B C 1
ATOM 4936 O O . LEU B 1 211 ? -8.336 -5.781 -27.688 1 87.25 211 LEU B O 1
ATOM 4940 N N . LYS B 1 212 ? -8.414 -4.902 -25.734 1 83.94 212 LYS B N 1
ATOM 4941 C CA . LYS B 1 212 ? -7.703 -3.709 -26.188 1 83.94 212 LYS B CA 1
ATOM 4942 C C . LYS B 1 212 ? -6.332 -3.602 -25.531 1 83.94 212 LYS B C 1
ATOM 4944 O O . LYS B 1 212 ? -6.199 -3.822 -24.328 1 83.94 212 LYS B O 1
ATOM 4949 N N . ASP B 1 213 ? -5.355 -3.396 -26.297 1 83 213 ASP B N 1
ATOM 4950 C CA . ASP B 1 213 ? -3.99 -3.17 -25.828 1 83 213 ASP B CA 1
ATOM 4951 C C . ASP B 1 213 ? -3.469 -4.375 -25.047 1 83 213 ASP B C 1
ATOM 4953 O O . ASP B 1 213 ? -2.779 -4.215 -24.047 1 83 213 ASP B O 1
ATOM 4957 N N . GLY B 1 214 ? -3.982 -5.523 -25.438 1 83.12 214 GLY B N 1
ATOM 4958 C CA . GLY B 1 214 ? -3.5 -6.75 -24.828 1 83.12 214 GLY B CA 1
ATOM 4959 C C . GLY B 1 214 ? -4.043 -6.965 -23.422 1 83.12 214 GLY B C 1
ATOM 4960 O O . GLY B 1 214 ? -3.439 -7.68 -22.625 1 83.12 214 GLY B O 1
ATOM 4961 N N . ARG B 1 215 ? -5.07 -6.266 -23.172 1 88.62 215 ARG B N 1
ATOM 4962 C CA . ARG B 1 215 ? -5.672 -6.352 -21.844 1 88.62 215 ARG B CA 1
ATOM 4963 C C . ARG B 1 215 ? -7.172 -6.613 -21.938 1 88.62 215 ARG B C 1
ATOM 4965 O O . ARG B 1 215 ? -7.801 -6.289 -22.953 1 88.62 215 ARG B O 1
ATOM 4972 N N . VAL B 1 216 ? -7.68 -7.293 -20.938 1 90.5 216 VAL B N 1
ATOM 4973 C CA . VAL B 1 216 ? -9.117 -7.508 -20.797 1 90.5 216 VAL B CA 1
ATOM 4974 C C . VAL B 1 216 ? -9.734 -6.375 -19.984 1 90.5 216 VAL B C 1
ATOM 4976 O O . VAL B 1 216 ? -9.781 -6.441 -18.75 1 90.5 216 VAL B O 1
ATOM 4979 N N . LEU B 1 217 ? -10.227 -5.348 -20.703 1 88 217 LEU B N 1
ATOM 4980 C CA . LEU B 1 217 ? -10.789 -4.164 -20.062 1 88 217 LEU B CA 1
ATOM 4981 C C . LEU B 1 217 ? -9.82 -3.59 -19.031 1 88 217 LEU B C 1
ATOM 4983 O O . LEU B 1 217 ? -10.211 -3.326 -17.891 1 88 217 LEU B O 1
ATOM 4987 N N . GLY B 1 218 ? -8.57 -3.617 -19.375 1 87.44 218 GLY B N 1
ATOM 4988 C CA . GLY B 1 218 ? -7.555 -2.975 -18.562 1 87.44 218 GLY B CA 1
ATOM 4989 C C . GLY B 1 218 ? -6.738 -3.957 -17.734 1 87.44 218 GLY B C 1
ATOM 4990 O O . GLY B 1 218 ? -5.684 -3.605 -17.203 1 87.44 218 GLY B O 1
ATOM 4991 N N . LEU B 1 219 ? -7.188 -5.148 -17.656 1 91.38 219 LEU B N 1
ATOM 4992 C CA . LEU B 1 219 ? -6.484 -6.145 -16.859 1 91.38 219 LEU B CA 1
ATOM 4993 C C . LEU B 1 219 ? -5.652 -7.066 -17.75 1 91.38 219 LEU B C 1
ATOM 4995 O O . LEU B 1 219 ? -6.098 -7.461 -18.828 1 91.38 219 LEU B O 1
ATOM 4999 N N . ALA B 1 220 ? -4.555 -7.426 -17.25 1 91.25 220 ALA B N 1
ATOM 5000 C CA . ALA B 1 220 ? -3.619 -8.211 -18.047 1 91.25 220 ALA B CA 1
ATOM 5001 C C . ALA B 1 220 ? -4.07 -9.664 -18.156 1 91.25 220 ALA B C 1
ATOM 5003 O O . ALA B 1 220 ? -3.826 -10.328 -19.156 1 91.25 220 ALA B O 1
ATOM 5004 N N . VAL B 1 221 ? -4.844 -10.141 -17.156 1 96.94 221 VAL B N 1
ATOM 5005 C CA . VAL B 1 221 ? -5.195 -11.555 -17.125 1 96.94 221 VAL B CA 1
ATOM 5006 C C . VAL B 1 221 ? -6.613 -11.75 -17.656 1 96.94 221 VAL B C 1
ATOM 5008 O O . VAL B 1 221 ? -7.445 -10.844 -17.562 1 96.94 221 VAL B O 1
ATOM 5011 N N . SER B 1 222 ? -6.895 -12.922 -18.188 1 97.06 222 SER B N 1
ATOM 5012 C CA . SER B 1 222 ? -8.203 -13.25 -18.734 1 97.06 222 SER B CA 1
ATOM 5013 C C . SER B 1 222 ? -9 -14.133 -17.781 1 97.06 222 SER B C 1
ATOM 5015 O O . SER B 1 222 ? -10.203 -14.336 -17.969 1 97.06 222 SER B O 1
ATOM 5017 N N . ARG B 1 223 ? -8.336 -14.641 -16.781 1 98.25 223 ARG B N 1
ATOM 5018 C CA . ARG B 1 223 ? -8.969 -15.422 -15.727 1 98.25 223 ARG B CA 1
ATOM 5019 C C . ARG B 1 223 ? -8.5 -14.945 -14.352 1 98.25 223 ARG B C 1
ATOM 5021 O O . ARG B 1 223 ? -7.332 -14.602 -14.172 1 98.25 223 ARG B O 1
ATOM 5028 N N . ALA B 1 224 ? -9.422 -14.891 -13.461 1 98.69 224 ALA B N 1
ATOM 5029 C CA . ALA B 1 224 ? -9.086 -14.5 -12.094 1 98.69 224 ALA B CA 1
ATOM 5030 C C . ALA B 1 224 ? -10.258 -14.734 -11.148 1 98.69 224 ALA B C 1
ATOM 5032 O O . ALA B 1 224 ? -11.406 -14.836 -11.586 1 98.69 224 ALA B O 1
ATOM 5033 N N . PHE B 1 225 ? -9.938 -14.922 -9.898 1 98.88 225 PHE B N 1
ATOM 5034 C CA . PHE B 1 225 ? -10.938 -14.891 -8.836 1 98.88 225 PHE B CA 1
ATOM 5035 C C . PHE B 1 225 ? -11.32 -13.453 -8.492 1 98.88 225 PHE B C 1
ATOM 5037 O O . PHE B 1 225 ? -10.523 -12.531 -8.68 1 98.88 225 PHE B O 1
ATOM 5044 N N . GLY B 1 226 ? -12.555 -13.32 -7.918 1 98.56 226 GLY B N 1
ATOM 5045 C CA . GLY B 1 226 ? -12.977 -11.984 -7.535 1 98.56 226 GLY B CA 1
ATOM 5046 C C . GLY B 1 226 ? -13.273 -11.086 -8.727 1 98.56 226 GLY B C 1
ATOM 5047 O O . GLY B 1 226 ? -14.039 -11.461 -9.609 1 98.56 226 GLY B O 1
ATOM 5048 N N . ASN B 1 227 ? -12.711 -9.82 -8.688 1 96.88 227 ASN B N 1
ATOM 5049 C CA . ASN B 1 227 ? -12.914 -8.891 -9.789 1 96.88 227 ASN B CA 1
ATOM 5050 C C . ASN B 1 227 ? -14.391 -8.734 -10.125 1 96.88 227 ASN B C 1
ATOM 5052 O O . ASN B 1 227 ? -14.789 -8.883 -11.281 1 96.88 227 ASN B O 1
ATOM 5056 N N . PHE B 1 228 ? -15.086 -8.312 -9.172 1 96.75 228 PHE B N 1
ATOM 5057 C CA . PHE B 1 228 ? -16.531 -8.172 -9.297 1 96.75 228 PHE B CA 1
ATOM 5058 C C . PHE B 1 228 ? -16.891 -7.258 -10.461 1 96.75 228 PHE B C 1
ATOM 5060 O O . PHE B 1 228 ? -17.828 -7.527 -11.203 1 96.75 228 PHE B O 1
ATOM 5067 N N . ARG B 1 229 ? -16.141 -6.266 -10.688 1 93.81 229 ARG B N 1
ATOM 5068 C CA . ARG B 1 229 ? -16.453 -5.266 -11.703 1 93.81 229 ARG B CA 1
ATOM 5069 C C . ARG B 1 229 ? -16.344 -5.863 -13.102 1 93.81 229 ARG B C 1
ATOM 5071 O O . ARG B 1 229 ? -16.953 -5.34 -14.047 1 93.81 229 ARG B O 1
ATOM 5078 N N . TRP B 1 230 ? -15.633 -6.945 -13.297 1 94.19 230 TRP B N 1
ATOM 5079 C CA . TRP B 1 230 ? -15.492 -7.605 -14.586 1 94.19 230 TRP B CA 1
ATOM 5080 C C . TRP B 1 230 ? -16.531 -8.719 -14.75 1 94.19 230 TRP B C 1
ATOM 5082 O O . TRP B 1 230 ? -16.688 -9.258 -15.844 1 94.19 230 TRP B O 1
ATOM 5092 N N . LYS B 1 231 ? -17.219 -8.992 -13.672 1 95.25 231 LYS B N 1
ATOM 5093 C CA . LYS B 1 231 ? -18.109 -10.148 -13.695 1 95.25 231 LYS B CA 1
ATOM 5094 C C . LYS B 1 231 ? -19.562 -9.734 -13.57 1 95.25 231 LYS B C 1
ATOM 5096 O O . LYS B 1 231 ? -20.469 -10.523 -13.844 1 95.25 231 LYS B O 1
ATOM 5101 N N . SER B 1 232 ? -19.734 -8.484 -13.164 1 93.12 232 SER B N 1
ATOM 5102 C CA . SER B 1 232 ? -21.094 -8.047 -12.859 1 93.12 232 SER B CA 1
ATOM 5103 C C . SER B 1 232 ? -21.609 -7.07 -13.906 1 93.12 232 SER B C 1
ATOM 5105 O O . SER B 1 232 ? -20.828 -6.504 -14.672 1 93.12 232 SER B O 1
ATOM 5107 N N . ARG B 1 233 ? -23.016 -6.902 -13.922 1 91.5 233 ARG B N 1
ATOM 5108 C CA . ARG B 1 233 ? -23.656 -5.926 -14.789 1 91.5 233 ARG B CA 1
ATOM 5109 C C . ARG B 1 233 ? -23.406 -4.5 -14.305 1 91.5 233 ARG B C 1
ATOM 5111 O O . ARG B 1 233 ? -23.172 -4.277 -13.117 1 91.5 233 ARG B O 1
ATOM 5118 N N . ARG B 1 234 ? -23.469 -3.609 -15.148 1 88.25 234 ARG B N 1
ATOM 5119 C CA . ARG B 1 234 ? -23.188 -2.205 -14.867 1 88.25 234 ARG B CA 1
ATOM 5120 C C . ARG B 1 234 ? -24.078 -1.677 -13.75 1 88.25 234 ARG B C 1
ATOM 5122 O O . ARG B 1 234 ? -23.625 -0.944 -12.875 1 88.25 234 ARG B O 1
ATOM 5129 N N . GLU B 1 235 ? -25.359 -2.049 -13.797 1 88.25 235 GLU B N 1
ATOM 5130 C CA . GLU B 1 235 ? -26.312 -1.585 -12.797 1 88.25 235 GLU B CA 1
ATOM 5131 C C . GLU B 1 235 ? -25.891 -2.02 -11.391 1 88.25 235 GLU B C 1
ATOM 5133 O O . GLU B 1 235 ? -26.016 -1.247 -10.438 1 88.25 235 GLU B O 1
ATOM 5138 N N . GLU B 1 236 ? -25.344 -3.195 -11.312 1 90.56 236 GLU B N 1
ATOM 5139 C CA . GLU B 1 236 ? -24.875 -3.707 -10.031 1 90.56 236 GLU B CA 1
ATOM 5140 C C . GLU B 1 236 ? -23.609 -2.979 -9.578 1 90.56 236 GLU B C 1
ATOM 5142 O O . GLU B 1 236 ? -23.438 -2.686 -8.391 1 90.56 236 GLU B O 1
ATOM 5147 N N . GLN B 1 237 ? -22.75 -2.717 -10.508 1 91.06 237 GLN B N 1
ATOM 5148 C CA . GLN B 1 237 ? -21.547 -1.973 -10.188 1 91.06 237 GLN B CA 1
ATOM 5149 C C . GLN B 1 237 ? -21.875 -0.598 -9.617 1 91.06 237 GLN B C 1
ATOM 5151 O O . GLN B 1 237 ? -21.266 -0.168 -8.633 1 91.06 237 GLN B O 1
ATOM 5156 N N . GLU B 1 238 ? -22.828 0.037 -10.242 1 89.75 238 GLU B N 1
ATOM 5157 C CA . GLU B 1 238 ? -23.25 1.362 -9.789 1 89.75 238 GLU B CA 1
ATOM 5158 C C . GLU B 1 238 ? -23.891 1.301 -8.406 1 89.75 238 GLU B C 1
ATOM 5160 O O . GLU B 1 238 ? -23.562 2.111 -7.535 1 89.75 238 GLU B O 1
ATOM 5165 N N . GLU B 1 239 ? -24.734 0.325 -8.297 1 91.06 239 GLU B N 1
ATOM 5166 C CA . GLU B 1 239 ? -25.438 0.169 -7.023 1 91.06 239 GLU B CA 1
ATOM 5167 C C . GLU B 1 239 ? -24.453 -0.099 -5.887 1 91.06 239 GLU B C 1
ATOM 5169 O O . GLU B 1 239 ? -24.469 0.595 -4.867 1 91.06 239 GLU B O 1
ATOM 5174 N N . PHE B 1 240 ? -23.578 -1.054 -6.066 1 92.19 240 PHE B N 1
ATOM 5175 C CA . PHE B 1 240 ? -22.688 -1.47 -4.996 1 92.19 240 PHE B CA 1
ATOM 5176 C C . PHE B 1 240 ? -21.562 -0.452 -4.797 1 92.19 240 PHE B C 1
ATOM 5178 O O . PHE B 1 240 ? -21.062 -0.283 -3.684 1 92.19 240 PHE B O 1
ATOM 5185 N N . GLY B 1 241 ? -21.203 0.215 -5.883 1 90.44 241 GLY B N 1
ATOM 5186 C CA . GLY B 1 241 ? -20.281 1.333 -5.734 1 90.44 241 GLY B CA 1
ATOM 5187 C C . GLY B 1 241 ? -20.797 2.408 -4.797 1 90.44 241 GLY B C 1
ATOM 5188 O O . GLY B 1 241 ? -20.031 2.949 -3.99 1 90.44 241 GLY B O 1
ATOM 5189 N N . ARG B 1 242 ? -22.047 2.66 -4.859 1 90 242 ARG B N 1
ATOM 5190 C CA . ARG B 1 242 ? -22.672 3.66 -3.994 1 90 242 ARG B CA 1
ATOM 5191 C C . ARG B 1 242 ? -22.812 3.139 -2.566 1 90 242 ARG B C 1
ATOM 5193 O O . ARG B 1 242 ? -22.578 3.873 -1.605 1 90 242 ARG B O 1
ATOM 5200 N N . ARG B 1 243 ? -23.141 1.872 -2.434 1 90.94 243 ARG B N 1
ATOM 5201 C CA . ARG B 1 243 ? -23.391 1.272 -1.128 1 90.94 243 ARG B CA 1
ATOM 5202 C C . ARG B 1 243 ? -22.109 1.194 -0.304 1 90.94 243 ARG B C 1
ATOM 5204 O O . ARG B 1 243 ? -22.156 1.287 0.924 1 90.94 243 ARG B O 1
ATOM 5211 N N . PHE B 1 244 ? -20.969 1.097 -0.933 1 93.31 244 PHE B N 1
ATOM 5212 C CA . PHE B 1 244 ? -19.734 0.868 -0.208 1 93.31 244 PHE B CA 1
ATOM 5213 C C . PHE B 1 244 ? -18.734 1.999 -0.459 1 93.31 244 PHE B C 1
ATOM 5215 O O . PHE B 1 244 ? -17.578 1.927 -0.035 1 93.31 244 PHE B O 1
ATOM 5222 N N . LEU B 1 245 ? -19.125 3.047 -1.14 1 88.62 245 LEU B N 1
ATOM 5223 C CA . LEU B 1 245 ? -18.281 4.191 -1.467 1 88.62 245 LEU B CA 1
ATOM 5224 C C . LEU B 1 245 ? -17 3.744 -2.154 1 88.62 245 LEU B C 1
ATOM 5226 O O . LEU B 1 245 ? -15.906 4.105 -1.722 1 88.62 245 LEU B O 1
ATOM 5230 N N . HIS B 1 246 ? -17.109 2.941 -3.082 1 80.38 246 HIS B N 1
ATOM 5231 C CA . HIS B 1 246 ? -15.984 2.477 -3.879 1 80.38 246 HIS B CA 1
ATOM 5232 C C . HIS B 1 246 ? -16.156 2.854 -5.348 1 80.38 246 HIS B C 1
ATOM 5234 O O . HIS B 1 246 ? -17.172 3.416 -5.734 1 80.38 246 HIS B O 1
ATOM 5240 N N . CYS B 1 247 ? -15.133 2.629 -6.051 1 67.25 247 CYS B N 1
ATOM 5241 C CA . CYS B 1 247 ? -15.047 3.037 -7.449 1 67.25 247 CYS B CA 1
ATOM 5242 C C . CYS B 1 247 ? -16.219 2.488 -8.25 1 67.25 247 CYS B C 1
ATOM 5244 O O . CYS B 1 247 ? -16.781 1.452 -7.902 1 67.25 247 CYS B O 1
ATOM 5246 N N . GLY B 1 248 ? -16.578 3.355 -9.125 1 67.06 248 GLY B N 1
ATOM 5247 C CA . GLY B 1 248 ? -17.656 3.023 -10.039 1 67.06 248 GLY B CA 1
ATOM 5248 C C . GLY B 1 248 ? -17.25 2.008 -11.094 1 67.06 248 GLY B C 1
ATOM 5249 O O . GLY B 1 248 ? -16.281 1.279 -10.922 1 67.06 248 GLY B O 1
ATOM 5250 N N . PRO B 1 249 ? -18.016 1.93 -12.039 1 67.81 249 PRO B N 1
ATOM 5251 C CA . PRO B 1 249 ? -17.891 0.898 -13.07 1 67.81 249 PRO B CA 1
ATOM 5252 C C . PRO B 1 249 ? -16.578 0.982 -13.836 1 67.81 249 PRO B C 1
ATOM 5254 O O . PRO B 1 249 ? -16.031 2.072 -14 1 67.81 249 PRO B O 1
ATOM 5257 N N . VAL B 1 250 ? -16.078 -0.201 -14.094 1 66.06 250 VAL B N 1
ATOM 5258 C CA . VAL B 1 250 ? -14.898 -0.323 -14.953 1 66.06 250 VAL B CA 1
ATOM 5259 C C . VAL B 1 250 ? -15.281 0.012 -16.391 1 66.06 250 VAL B C 1
ATOM 5261 O O . VAL B 1 250 ? -16.359 -0.353 -16.859 1 66.06 250 VAL B O 1
ATOM 5264 N N . GLY B 1 251 ? -14.516 0.752 -17.125 1 59.88 251 GLY B N 1
ATOM 5265 C CA . GLY B 1 251 ? -14.688 1.056 -18.531 1 59.88 251 GLY B CA 1
ATOM 5266 C C . GLY B 1 251 ? -15.688 2.168 -18.781 1 59.88 251 GLY B C 1
ATOM 5267 O O . GLY B 1 251 ? -16.391 2.602 -17.875 1 59.88 251 GLY B O 1
ATOM 5268 N N . GLY B 1 252 ? -15.703 2.975 -19.703 1 56.16 252 GLY B N 1
ATOM 5269 C CA . GLY B 1 252 ? -16.719 3.926 -20.141 1 56.16 252 GLY B CA 1
ATOM 5270 C C . GLY B 1 252 ? -18.078 3.281 -20.391 1 56.16 252 GLY B C 1
ATOM 5271 O O . GLY B 1 252 ? -18.172 2.061 -20.531 1 56.16 252 GLY B O 1
ATOM 5272 N N . ARG B 1 253 ? -19.406 3.918 -20.109 1 51.81 253 ARG B N 1
ATOM 5273 C CA . ARG B 1 253 ? -20.797 3.477 -20.25 1 51.81 253 ARG B CA 1
ATOM 5274 C C . ARG B 1 253 ? -20.922 2.377 -21.312 1 51.81 253 ARG B C 1
ATOM 5276 O O . ARG B 1 253 ? -21.641 1.403 -21.109 1 51.81 253 ARG B O 1
ATOM 5283 N N . GLU B 1 254 ? -20.484 2.555 -22.438 1 58.41 254 GLU B N 1
ATOM 5284 C CA . GLU B 1 254 ? -20.859 1.841 -23.656 1 58.41 254 GLU B CA 1
ATOM 5285 C C . GLU B 1 254 ? -20.031 0.579 -23.844 1 58.41 254 GLU B C 1
ATOM 5287 O O . GLU B 1 254 ? -20.266 -0.213 -24.75 1 58.41 254 GLU B O 1
ATOM 5292 N N . ARG B 1 255 ? -19.203 0.052 -22.672 1 62.5 255 ARG B N 1
ATOM 5293 C CA . ARG B 1 255 ? -18.172 -0.807 -23.234 1 62.5 255 ARG B CA 1
ATOM 5294 C C . ARG B 1 255 ? -18.234 -2.209 -22.625 1 62.5 255 ARG B C 1
ATOM 5296 O O . ARG B 1 255 ? -17.531 -3.113 -23.078 1 62.5 255 ARG B O 1
ATOM 5303 N N . THR B 1 256 ? -19.328 -2.457 -21.672 1 78.38 256 THR B N 1
ATOM 5304 C CA . THR B 1 256 ? -19.234 -3.814 -21.156 1 78.38 256 THR B CA 1
ATOM 5305 C C . THR B 1 256 ? -20.625 -4.418 -20.953 1 78.38 256 THR B C 1
ATOM 5307 O O . THR B 1 256 ? -21.031 -4.691 -19.828 1 78.38 256 THR B O 1
ATOM 5310 N N . PRO B 1 257 ? -21.391 -4.785 -22.141 1 82.25 257 PRO B N 1
ATOM 5311 C CA . PRO B 1 257 ? -22.781 -5.215 -22.047 1 82.25 257 PRO B CA 1
ATOM 5312 C C . PRO B 1 257 ? -22.922 -6.695 -21.703 1 82.25 257 PRO B C 1
ATOM 5314 O O . PRO B 1 257 ? -24.016 -7.145 -21.328 1 82.25 257 PRO B O 1
ATOM 5317 N N . THR B 1 258 ? -21.844 -7.488 -21.766 1 90.75 258 THR B N 1
ATOM 5318 C CA . THR B 1 258 ? -22.047 -8.93 -21.641 1 90.75 258 THR B CA 1
ATOM 5319 C C . THR B 1 258 ? -21.109 -9.531 -20.609 1 90.75 258 THR B C 1
ATOM 5321 O O . THR B 1 258 ? -20.375 -10.469 -20.906 1 90.75 258 THR B O 1
ATOM 5324 N N . PRO B 1 259 ? -21.141 -9.094 -19.406 1 92.19 259 PRO B N 1
ATOM 5325 C CA . PRO B 1 259 ? -20.328 -9.797 -18.422 1 92.19 259 PRO B CA 1
ATOM 5326 C C . PRO B 1 259 ? -20.781 -11.234 -18.188 1 92.19 259 PRO B C 1
ATOM 5328 O O . PRO B 1 259 ? -21.906 -11.594 -18.531 1 92.19 259 PRO B O 1
ATOM 5331 N N . PRO B 1 260 ? -19.906 -12.086 -17.672 1 94.88 260 PRO B N 1
ATOM 5332 C CA . PRO B 1 260 ? -18.578 -11.82 -17.094 1 94.88 260 PRO B CA 1
ATOM 5333 C C . PRO B 1 260 ? -17.469 -11.812 -18.156 1 94.88 260 PRO B C 1
ATOM 5335 O O . PRO B 1 260 ? -17.469 -12.648 -19.062 1 94.88 260 PRO B O 1
ATOM 5338 N N . TYR B 1 261 ? -16.562 -10.992 -17.969 1 94.31 261 TYR B N 1
ATOM 5339 C CA . TYR B 1 261 ? -15.414 -10.898 -18.875 1 94.31 261 TYR B CA 1
ATOM 5340 C C . TYR B 1 261 ? -14.219 -11.672 -18.328 1 94.31 261 TYR B C 1
ATOM 5342 O O . TYR B 1 261 ? -13.258 -11.945 -19.047 1 94.31 261 TYR B O 1
ATOM 5350 N N . LEU B 1 262 ? -14.258 -11.992 -17.016 1 96.38 262 LEU B N 1
ATOM 5351 C CA . LEU B 1 262 ? -13.289 -12.852 -16.359 1 96.38 262 LEU B CA 1
ATOM 5352 C C . LEU B 1 262 ? -13.969 -14.07 -15.758 1 96.38 262 LEU B C 1
ATOM 5354 O O . LEU B 1 262 ? -15.102 -13.992 -15.281 1 96.38 262 LEU B O 1
ATOM 5358 N N . ILE B 1 263 ? -13.258 -15.141 -15.766 1 97.69 263 ILE B N 1
ATOM 5359 C CA . ILE B 1 263 ? -13.75 -16.359 -15.125 1 97.69 263 ILE B CA 1
ATOM 5360 C C . ILE B 1 263 ? -12.656 -16.953 -14.234 1 97.69 263 ILE B C 1
ATOM 5362 O O . ILE B 1 263 ? -11.469 -16.703 -14.445 1 97.69 263 ILE B O 1
ATOM 5366 N N . ALA B 1 264 ? -13.07 -17.734 -13.273 1 98.75 264 ALA B N 1
ATOM 5367 C CA . ALA B 1 264 ? -12.109 -18.344 -12.352 1 98.75 264 ALA B CA 1
ATOM 5368 C C . ALA B 1 264 ? -11.812 -19.781 -12.742 1 98.75 264 ALA B C 1
ATOM 5370 O O . ALA B 1 264 ? -10.898 -20.406 -12.195 1 98.75 264 ALA B O 1
ATOM 5371 N N . ARG B 1 265 ? -12.586 -20.312 -13.703 1 98.75 265 ARG B N 1
ATOM 5372 C CA . ARG B 1 265 ? -12.352 -21.688 -14.133 1 98.75 265 ARG B CA 1
ATOM 5373 C C . ARG B 1 265 ? -10.906 -21.891 -14.578 1 98.75 265 ARG B C 1
ATOM 5375 O O . ARG B 1 265 ? -10.438 -21.203 -15.492 1 98.75 265 ARG B O 1
ATOM 5382 N N . PRO B 1 266 ? -10.242 -22.844 -14.008 1 98.81 266 PRO B N 1
ATOM 5383 C CA . PRO B 1 266 ? -8.844 -23.047 -14.375 1 98.81 266 PRO B CA 1
ATOM 5384 C C . PRO B 1 266 ? -8.68 -23.922 -15.617 1 98.81 266 PRO B C 1
ATOM 5386 O O . PRO B 1 266 ? -9.602 -24.641 -15.992 1 98.81 266 PRO B O 1
ATOM 5389 N N . VAL B 1 267 ? -7.582 -23.734 -16.266 1 98.62 267 VAL B N 1
ATOM 5390 C CA . VAL B 1 267 ? -7.113 -24.766 -17.172 1 98.62 267 VAL B CA 1
ATOM 5391 C C . VAL B 1 267 ? -6.316 -25.812 -16.391 1 98.62 267 VAL B C 1
ATOM 5393 O O . VAL B 1 267 ? -5.348 -25.469 -15.695 1 98.62 267 VAL B O 1
ATOM 5396 N N . VAL B 1 268 ? -6.785 -27.062 -16.438 1 98.75 268 VAL B N 1
ATOM 5397 C CA . VAL B 1 268 ? -6.137 -28.125 -15.672 1 98.75 268 VAL B CA 1
ATOM 5398 C C . VAL B 1 268 ? -5.348 -29.031 -16.609 1 98.75 268 VAL B C 1
ATOM 5400 O O . VAL B 1 268 ? -5.871 -29.484 -17.641 1 98.75 268 VAL B O 1
ATOM 5403 N N . THR B 1 269 ? -4.129 -29.266 -16.297 1 98.69 269 THR B N 1
ATOM 5404 C CA . THR B 1 269 ? -3.293 -30.203 -17.062 1 98.69 269 THR B CA 1
ATOM 5405 C C . THR B 1 269 ? -2.854 -31.359 -16.172 1 98.69 269 THR B C 1
ATOM 5407 O O . THR B 1 269 ? -2.832 -31.25 -14.945 1 98.69 269 THR B O 1
ATOM 5410 N N . VAL B 1 270 ? -2.635 -32.438 -16.797 1 98.44 270 VAL B N 1
ATOM 5411 C CA . VAL B 1 270 ? -2.197 -33.656 -16.109 1 98.44 270 VAL B CA 1
ATOM 5412 C C . VAL B 1 270 ? -0.841 -34.094 -16.641 1 98.44 270 VAL B C 1
ATOM 5414 O O . VAL B 1 270 ? -0.65 -34.188 -17.859 1 98.44 270 VAL B O 1
ATOM 5417 N N . ALA B 1 271 ? 0.106 -34.281 -15.703 1 97.62 271 ALA B N 1
ATOM 5418 C CA . ALA B 1 271 ? 1.432 -34.781 -16.078 1 97.62 271 ALA B CA 1
ATOM 5419 C C . ALA B 1 271 ? 1.89 -35.906 -15.156 1 97.62 271 ALA B C 1
ATOM 5421 O O . ALA B 1 271 ? 1.643 -35.844 -13.945 1 97.62 271 ALA B O 1
ATOM 5422 N N . ARG B 1 272 ? 2.584 -36.875 -15.711 1 95.94 272 ARG B N 1
ATOM 5423 C CA . ARG B 1 272 ? 3.119 -37.969 -14.914 1 95.94 272 ARG B CA 1
ATOM 5424 C C . ARG B 1 272 ? 4.641 -37.906 -14.828 1 95.94 272 ARG B C 1
ATOM 5426 O O . ARG B 1 272 ? 5.312 -37.656 -15.828 1 95.94 272 ARG B O 1
ATOM 5433 N N . LEU B 1 273 ? 5.098 -38.062 -13.617 1 95.19 273 LEU B N 1
ATOM 5434 C CA . LEU B 1 273 ? 6.543 -38.125 -13.445 1 95.19 273 LEU B CA 1
ATOM 5435 C C . LEU B 1 273 ? 7.109 -39.438 -13.984 1 95.19 273 LEU B C 1
ATOM 5437 O O . LEU B 1 273 ? 6.492 -40.469 -13.828 1 95.19 273 LEU B O 1
ATOM 5441 N N . ARG B 1 274 ? 8.227 -39.312 -14.57 1 87.56 274 ARG B N 1
ATOM 5442 C CA . ARG B 1 274 ? 8.898 -40.5 -15.086 1 87.56 274 ARG B CA 1
ATOM 5443 C C . ARG B 1 274 ? 9.625 -41.25 -13.977 1 87.56 274 ARG B C 1
ATOM 5445 O O . ARG B 1 274 ? 10.094 -40.625 -13.016 1 87.56 274 ARG B O 1
ATOM 5452 N N . ASP B 1 275 ? 9.641 -42.5 -14.148 1 78 275 ASP B N 1
ATOM 5453 C CA . ASP B 1 275 ? 10.305 -43.344 -13.156 1 78 275 ASP B CA 1
ATOM 5454 C C . ASP B 1 275 ? 11.82 -43.156 -13.195 1 78 275 ASP B C 1
ATOM 5456 O O . ASP B 1 275 ? 12.508 -43.344 -12.195 1 78 275 ASP B O 1
ATOM 5460 N N . GLU B 1 276 ? 12.094 -42.75 -14.367 1 70.56 276 GLU B N 1
ATOM 5461 C CA . GLU B 1 276 ? 13.531 -42.688 -14.609 1 70.56 276 GLU B CA 1
ATOM 5462 C C . GLU B 1 276 ? 14.086 -41.312 -14.281 1 70.56 276 GLU B C 1
ATOM 5464 O O . GLU B 1 276 ? 13.656 -40.312 -14.859 1 70.56 276 GLU B O 1
ATOM 5469 N N . GLY B 1 277 ? 14.617 -41.156 -13.031 1 80.81 277 GLY B N 1
ATOM 5470 C CA . GLY B 1 277 ? 15.5 -40.031 -12.75 1 80.81 277 GLY B CA 1
ATOM 5471 C C . GLY B 1 277 ? 14.844 -38.969 -11.898 1 80.81 277 GLY B C 1
ATOM 5472 O O . GLY B 1 277 ? 13.641 -39 -11.641 1 80.81 277 GLY B O 1
ATOM 5473 N N . PRO B 1 278 ? 15.617 -37.938 -11.555 1 91.44 278 PRO B N 1
ATOM 5474 C CA . PRO B 1 278 ? 15.141 -36.844 -10.688 1 91.44 278 PRO B CA 1
ATOM 5475 C C . PRO B 1 278 ? 14.32 -35.812 -11.445 1 91.44 278 PRO B C 1
ATOM 5477 O O . PRO B 1 278 ? 14.461 -35.656 -12.656 1 91.44 278 PRO B O 1
ATOM 5480 N N . ALA B 1 279 ? 13.406 -35.219 -10.805 1 95.5 279 ALA B N 1
ATOM 5481 C CA . ALA B 1 279 ? 12.578 -34.125 -11.344 1 95.5 279 ALA B CA 1
ATOM 5482 C C . ALA B 1 279 ? 12.469 -33 -10.352 1 95.5 279 ALA B C 1
ATOM 5484 O O . ALA B 1 279 ? 12.602 -33.188 -9.148 1 95.5 279 ALA B O 1
ATOM 5485 N N . VAL B 1 280 ? 12.336 -31.859 -10.859 1 97 280 VAL B N 1
ATOM 5486 C CA . VAL B 1 280 ? 12.117 -30.656 -10.055 1 97 280 VAL B CA 1
ATOM 5487 C C . VAL B 1 280 ? 10.906 -29.891 -10.57 1 97 280 VAL B C 1
ATOM 5489 O O . VAL B 1 280 ? 10.664 -29.844 -11.781 1 97 280 VAL B O 1
ATOM 5492 N N . LEU B 1 281 ? 10.094 -29.359 -9.711 1 98.69 281 LEU B N 1
ATOM 5493 C CA . LEU B 1 281 ? 8.93 -28.562 -10.062 1 98.69 281 LEU B CA 1
ATOM 5494 C C . LEU B 1 281 ? 9.055 -27.141 -9.516 1 98.69 281 LEU B C 1
ATOM 5496 O O . LEU B 1 281 ? 9.242 -26.953 -8.305 1 98.69 281 LEU B O 1
ATOM 5500 N N . VAL B 1 282 ? 9.008 -26.172 -10.391 1 98.88 282 VAL B N 1
ATOM 5501 C CA . VAL B 1 282 ? 9.023 -24.766 -9.984 1 98.88 282 VAL B CA 1
ATOM 5502 C C . VAL B 1 282 ? 7.617 -24.172 -10.094 1 98.88 282 VAL B C 1
ATOM 5504 O O . VAL B 1 282 ? 7.008 -24.219 -11.164 1 98.88 282 VAL B O 1
ATOM 5507 N N . VAL B 1 283 ? 7.078 -23.688 -9.008 1 98.88 283 VAL B N 1
ATOM 5508 C CA . VAL B 1 283 ? 5.793 -23 -8.914 1 98.88 283 VAL B CA 1
ATOM 5509 C C . VAL B 1 283 ? 6.016 -21.547 -8.508 1 98.88 283 VAL B C 1
ATOM 5511 O O . VAL B 1 283 ? 6.543 -21.266 -7.426 1 98.88 283 VAL B O 1
ATOM 5514 N N . ALA B 1 284 ? 5.602 -20.609 -9.383 1 98.88 284 ALA B N 1
ATOM 5515 C CA . ALA B 1 284 ? 5.988 -19.234 -9.086 1 98.88 284 ALA B CA 1
ATOM 5516 C C . ALA B 1 284 ? 4.961 -18.25 -9.625 1 98.88 284 ALA B C 1
ATOM 5518 O O . ALA B 1 284 ? 4.168 -18.578 -10.508 1 98.88 284 ALA B O 1
ATOM 5519 N N . SER B 1 285 ? 4.934 -17.031 -9.086 1 98.75 285 SER B N 1
ATOM 5520 C CA . SER B 1 285 ? 4.086 -15.953 -9.562 1 98.75 285 SER B CA 1
ATOM 5521 C C . SER B 1 285 ? 4.691 -15.266 -10.781 1 98.75 285 SER B C 1
ATOM 5523 O O . SER B 1 285 ? 5.816 -15.578 -11.18 1 98.75 285 SER B O 1
ATOM 5525 N N . ASP B 1 286 ? 3.93 -14.344 -11.367 1 98 286 ASP B N 1
ATOM 5526 C CA . ASP B 1 286 ? 4.344 -13.695 -12.609 1 98 286 ASP B CA 1
ATOM 5527 C C . ASP B 1 286 ? 5.602 -12.859 -12.398 1 98 286 ASP B C 1
ATOM 5529 O O . ASP B 1 286 ? 6.398 -12.68 -13.328 1 98 286 ASP B O 1
ATOM 5533 N N . GLY B 1 287 ? 5.863 -12.422 -11.156 1 97.94 287 GLY B N 1
ATOM 5534 C CA . GLY B 1 287 ? 7.078 -11.664 -10.875 1 97.94 287 GLY B CA 1
ATOM 5535 C C . GLY B 1 287 ? 8.344 -12.43 -11.203 1 97.94 287 GLY B C 1
ATOM 5536 O O . GLY B 1 287 ? 9.352 -11.836 -11.594 1 97.94 287 GLY B O 1
ATOM 5537 N N . ILE B 1 288 ? 8.32 -13.688 -10.992 1 98.56 288 ILE B N 1
ATOM 5538 C CA . ILE B 1 288 ? 9.453 -14.539 -11.344 1 98.56 288 ILE B CA 1
ATOM 5539 C C . ILE B 1 288 ? 9.547 -14.68 -12.859 1 98.56 288 ILE B C 1
ATOM 5541 O O . ILE B 1 288 ? 10.617 -14.5 -13.445 1 98.56 288 ILE B O 1
ATOM 5545 N N . TRP B 1 289 ? 8.484 -14.836 -13.461 1 97.88 289 TRP B N 1
ATOM 5546 C CA . TRP B 1 289 ? 8.469 -15.148 -14.883 1 97.88 289 TRP B CA 1
ATOM 5547 C C . TRP B 1 289 ? 8.664 -13.883 -15.719 1 97.88 289 TRP B C 1
ATOM 5549 O O . TRP B 1 289 ? 8.977 -13.961 -16.906 1 97.88 289 TRP B O 1
ATOM 5559 N N . ASP B 1 290 ? 8.445 -12.727 -15.141 1 96 290 ASP B N 1
ATOM 5560 C CA . ASP B 1 290 ? 8.82 -11.469 -15.781 1 96 290 ASP B CA 1
ATOM 5561 C C . ASP B 1 290 ? 10.336 -11.391 -15.977 1 96 290 ASP B C 1
ATOM 5563 O O . ASP B 1 290 ? 10.82 -10.609 -16.797 1 96 290 ASP B O 1
ATOM 5567 N N . GLN B 1 291 ? 11.047 -12.266 -15.188 1 96.94 291 GLN B N 1
ATOM 5568 C CA . GLN B 1 291 ? 12.5 -12.18 -15.195 1 96.94 291 GLN B CA 1
ATOM 5569 C C . GLN B 1 291 ? 13.109 -13.352 -15.969 1 96.94 291 GLN B C 1
ATOM 5571 O O . GLN B 1 291 ? 14.203 -13.227 -16.531 1 96.94 291 GLN B O 1
ATOM 5576 N N . PHE B 1 292 ? 12.359 -14.461 -16.016 1 96.88 292 PHE B N 1
ATOM 5577 C CA . PHE B 1 292 ? 12.977 -15.695 -16.5 1 96.88 292 PHE B CA 1
ATOM 5578 C C . PHE B 1 292 ? 12.172 -16.297 -17.641 1 96.88 292 PHE B C 1
ATOM 5580 O O . PHE B 1 292 ? 10.945 -16.188 -17.672 1 96.88 292 PHE B O 1
ATOM 5587 N N . GLU B 1 293 ? 12.945 -16.969 -18.484 1 94.94 293 GLU B N 1
ATOM 5588 C CA . GLU B 1 293 ? 12.328 -18 -19.297 1 94.94 293 GLU B CA 1
ATOM 5589 C C . GLU B 1 293 ? 12.234 -19.328 -18.531 1 94.94 293 GLU B C 1
ATOM 5591 O O . GLU B 1 293 ? 12.945 -19.531 -17.547 1 94.94 293 GLU B O 1
ATOM 5596 N N . ASN B 1 294 ? 11.453 -20.25 -19.031 1 96.38 294 ASN B N 1
ATOM 5597 C CA . ASN B 1 294 ? 11.258 -21.531 -18.359 1 96.38 294 ASN B CA 1
ATOM 5598 C C . ASN B 1 294 ? 12.586 -22.266 -18.156 1 96.38 294 ASN B C 1
ATOM 5600 O O . ASN B 1 294 ? 12.891 -22.719 -17.062 1 96.38 294 ASN B O 1
ATOM 5604 N N . TYR B 1 295 ? 13.359 -22.312 -19.266 1 94.44 295 TYR B N 1
ATOM 5605 C CA . TYR B 1 295 ? 14.578 -23.109 -19.219 1 94.44 295 TYR B CA 1
ATOM 5606 C C . TYR B 1 295 ? 15.602 -22.484 -18.266 1 94.44 295 TYR B C 1
ATOM 5608 O O . TYR B 1 295 ? 16.375 -23.203 -17.625 1 94.44 295 TYR B O 1
ATOM 5616 N N . GLU B 1 296 ? 15.555 -21.172 -18.125 1 94.5 296 GLU B N 1
ATOM 5617 C CA . GLU B 1 296 ? 16.516 -20.484 -17.281 1 94.5 296 GLU B CA 1
ATOM 5618 C C . GLU B 1 296 ? 16.328 -20.844 -15.812 1 94.5 296 GLU B C 1
ATOM 5620 O O . GLU B 1 296 ? 17.297 -21.078 -15.086 1 94.5 296 GLU B O 1
ATOM 5625 N N . VAL B 1 297 ? 15.102 -20.922 -15.367 1 96.69 297 VAL B N 1
ATOM 5626 C CA . VAL B 1 297 ? 14.836 -21.234 -13.969 1 96.69 297 VAL B CA 1
ATOM 5627 C C . VAL B 1 297 ? 15.211 -22.688 -13.672 1 96.69 297 VAL B C 1
ATOM 5629 O O . VAL B 1 297 ? 15.797 -22.984 -12.625 1 96.69 297 VAL B O 1
ATOM 5632 N N . VAL B 1 298 ? 14.93 -23.578 -14.562 1 95.56 298 VAL B N 1
ATOM 5633 C CA . VAL B 1 298 ? 15.281 -24.984 -14.383 1 95.56 298 VAL B CA 1
ATOM 5634 C C . VAL B 1 298 ? 16.797 -25.125 -14.32 1 95.56 298 VAL B C 1
ATOM 5636 O O . VAL B 1 298 ? 17.328 -25.828 -13.453 1 95.56 298 VAL B O 1
ATOM 5639 N N . ASP B 1 299 ? 17.406 -24.422 -15.211 1 92.88 299 ASP B N 1
ATOM 5640 C CA . ASP B 1 299 ? 18.875 -24.469 -15.227 1 92.88 299 ASP B CA 1
ATOM 5641 C C . ASP B 1 299 ? 19.438 -23.984 -13.898 1 92.88 299 ASP B C 1
ATOM 5643 O O . ASP B 1 299 ? 20.406 -24.562 -13.383 1 92.88 299 ASP B O 1
ATOM 5647 N N . LEU B 1 300 ? 18.891 -22.969 -13.391 1 95.06 300 LEU B N 1
ATOM 5648 C CA . LEU B 1 300 ? 19.359 -22.438 -12.109 1 95.06 300 LEU B CA 1
ATOM 5649 C C . LEU B 1 300 ? 19.172 -23.453 -11 1 95.06 300 LEU B C 1
ATOM 5651 O O . LEU B 1 300 ? 20.031 -23.609 -10.133 1 95.06 300 LEU B O 1
ATOM 5655 N N . VAL B 1 301 ? 18.062 -24.094 -10.969 1 96.25 301 VAL B N 1
ATOM 5656 C CA . VAL B 1 301 ? 17.781 -25.109 -9.953 1 96.25 301 VAL B CA 1
ATOM 5657 C C . VAL B 1 301 ? 18.781 -26.25 -10.078 1 96.25 301 VAL B C 1
ATOM 5659 O O . VAL B 1 301 ? 19.297 -26.734 -9.07 1 96.25 301 VAL B O 1
ATOM 5662 N N . VAL B 1 302 ? 19.031 -26.656 -11.273 1 92.19 302 VAL B N 1
ATOM 5663 C CA . VAL B 1 302 ? 19.938 -27.766 -11.531 1 92.19 302 VAL B CA 1
ATOM 5664 C C . VAL B 1 302 ? 21.359 -27.391 -11.094 1 92.19 302 VAL B C 1
ATOM 5666 O O . VAL B 1 302 ? 22.047 -28.188 -10.438 1 92.19 302 VAL B O 1
ATOM 5669 N N . ARG B 1 303 ? 21.75 -26.219 -11.422 1 90.88 303 ARG B N 1
ATOM 5670 C CA . ARG B 1 303 ? 23.062 -25.75 -10.984 1 90.88 303 ARG B CA 1
ATOM 5671 C C . ARG B 1 303 ? 23.156 -25.719 -9.469 1 90.88 303 ARG B C 1
ATOM 5673 O O . ARG B 1 303 ? 24.188 -26.062 -8.898 1 90.88 303 ARG B O 1
ATOM 5680 N N . TRP B 1 304 ? 22.156 -25.297 -8.906 1 94.06 304 TRP B N 1
ATOM 5681 C CA . TRP B 1 304 ? 22.094 -25.266 -7.449 1 94.06 304 TRP B CA 1
ATOM 5682 C C . TRP B 1 304 ? 22.234 -26.672 -6.871 1 94.06 304 TRP B C 1
ATOM 5684 O O . TRP B 1 304 ? 22.969 -26.875 -5.902 1 94.06 304 TRP B O 1
ATOM 5694 N N . LEU B 1 305 ? 21.625 -27.625 -7.453 1 92.12 305 LEU B N 1
ATOM 5695 C CA . LEU B 1 305 ? 21.703 -29.016 -7.031 1 92.12 305 LEU B CA 1
ATOM 5696 C C . LEU B 1 305 ? 23.125 -29.562 -7.188 1 92.12 305 LEU B C 1
ATOM 5698 O O . LEU B 1 305 ? 23.641 -30.234 -6.293 1 92.12 305 LEU B O 1
ATOM 5702 N N . GLU B 1 306 ? 23.625 -29.266 -8.281 1 88.44 306 GLU B N 1
ATOM 5703 C CA . GLU B 1 306 ? 24.953 -29.781 -8.594 1 88.44 306 GLU B CA 1
ATOM 5704 C C . GLU B 1 306 ? 26.016 -29.188 -7.664 1 88.44 306 GLU B C 1
ATOM 5706 O O . GLU B 1 306 ? 27.062 -29.797 -7.441 1 88.44 306 GLU B O 1
ATOM 5711 N N . ALA B 1 307 ? 25.703 -28.047 -7.188 1 89.81 307 ALA B N 1
ATOM 5712 C CA . ALA B 1 307 ? 26.641 -27.359 -6.309 1 89.81 307 ALA B CA 1
ATOM 5713 C C . ALA B 1 307 ? 26.531 -27.875 -4.879 1 89.81 307 ALA B C 1
ATOM 5715 O O . ALA B 1 307 ? 27.391 -27.594 -4.039 1 89.81 307 ALA B O 1
ATOM 5716 N N . GLN B 1 308 ? 25.594 -28.688 -4.621 1 90.75 308 GLN B N 1
ATOM 5717 C CA . GLN B 1 308 ? 25.406 -29.203 -3.268 1 90.75 308 GLN B CA 1
ATOM 5718 C C . GLN B 1 308 ? 26.516 -30.188 -2.891 1 90.75 308 GLN B C 1
ATOM 5720 O O . GLN B 1 308 ? 26.969 -30.969 -3.727 1 90.75 308 GLN B O 1
ATOM 5725 N N . PRO B 1 309 ? 26.922 -30.094 -1.614 1 89.81 309 PRO B N 1
ATOM 5726 C CA . PRO B 1 309 ? 27.797 -31.172 -1.157 1 89.81 309 PRO B CA 1
ATOM 5727 C C . PRO B 1 309 ? 27.156 -32.562 -1.276 1 89.81 309 PRO B C 1
ATOM 5729 O O . PRO B 1 309 ? 25.922 -32.656 -1.195 1 89.81 309 PRO B O 1
ATOM 5732 N N . GLU B 1 310 ? 27.984 -33.531 -1.417 1 88 310 GLU B N 1
ATOM 5733 C CA . GLU B 1 310 ? 27.484 -34.875 -1.577 1 88 310 GLU B CA 1
ATOM 5734 C C . GLU B 1 310 ? 26.625 -35.312 -0.383 1 88 310 GLU B C 1
ATOM 5736 O O . GLU B 1 310 ? 25.656 -36.031 -0.539 1 88 310 GLU B O 1
ATOM 5741 N N . SER B 1 311 ? 26.953 -34.844 0.699 1 90.25 311 SER B N 1
ATOM 5742 C CA . SER B 1 311 ? 26.203 -35.156 1.907 1 90.25 311 SER B CA 1
ATOM 5743 C C . SER B 1 311 ? 24.781 -34.625 1.842 1 90.25 311 SER B C 1
ATOM 5745 O O . SER B 1 311 ? 23.844 -35.281 2.279 1 90.25 311 SER B O 1
ATOM 5747 N N . SER B 1 312 ? 24.656 -33.438 1.285 1 88.19 312 SER B N 1
ATOM 5748 C CA . SER B 1 312 ? 23.344 -32.812 1.155 1 88.19 312 SER B CA 1
ATOM 5749 C C . SER B 1 312 ? 22.484 -33.531 0.125 1 88.19 312 SER B C 1
ATOM 5751 O O . SER B 1 312 ? 21.281 -33.688 0.331 1 88.19 312 SER B O 1
ATOM 5753 N N . LEU B 1 313 ? 23.094 -33.938 -0.928 1 88.12 313 LEU B N 1
ATOM 5754 C CA . LEU B 1 313 ? 22.375 -34.656 -1.96 1 88.12 313 LEU B CA 1
ATOM 5755 C C . LEU B 1 313 ? 21.906 -36 -1.432 1 88.12 313 LEU B C 1
ATOM 5757 O O . LEU B 1 313 ? 20.781 -36.438 -1.743 1 88.12 313 LEU B O 1
ATOM 5761 N N . ALA B 1 314 ? 22.766 -36.625 -0.668 1 88.06 314 ALA B N 1
ATOM 5762 C CA . ALA B 1 314 ? 22.406 -37.906 -0.061 1 88.06 314 ALA B CA 1
ATOM 5763 C C . ALA B 1 314 ? 21.234 -37.75 0.916 1 88.06 314 ALA B C 1
ATOM 5765 O O . ALA B 1 314 ? 20.344 -38.594 0.968 1 88.06 314 ALA B O 1
ATOM 5766 N N . ALA B 1 315 ? 21.312 -36.688 1.562 1 85.88 315 ALA B N 1
ATOM 5767 C CA . ALA B 1 315 ? 20.25 -36.406 2.531 1 85.88 315 ALA B CA 1
ATOM 5768 C C . ALA B 1 315 ? 18.922 -36.188 1.835 1 85.88 315 ALA B C 1
ATOM 5770 O O . ALA B 1 315 ? 17.859 -36.562 2.371 1 85.88 315 ALA B O 1
ATOM 5771 N N . MET B 1 316 ? 19.016 -35.625 0.643 1 86.19 316 MET B N 1
ATOM 5772 C CA . MET B 1 316 ? 17.797 -35.406 -0.143 1 86.19 316 MET B CA 1
ATOM 5773 C C . MET B 1 316 ? 17.438 -36.625 -0.953 1 86.19 316 MET B C 1
ATOM 5775 O O . MET B 1 316 ? 16.406 -36.656 -1.623 1 86.19 316 MET B O 1
ATOM 5779 N N . ARG B 1 317 ? 18.281 -37.688 -0.857 1 85.12 317 ARG B N 1
ATOM 5780 C CA . ARG B 1 317 ? 18.094 -38.906 -1.629 1 85.12 317 ARG B CA 1
ATOM 5781 C C . ARG B 1 317 ? 17.969 -38.594 -3.117 1 85.12 317 ARG B C 1
ATOM 5783 O O . ARG B 1 317 ? 17.094 -39.125 -3.791 1 85.12 317 ARG B O 1
ATOM 5790 N N . MET B 1 318 ? 18.734 -37.594 -3.555 1 85.44 318 MET B N 1
ATOM 5791 C CA . MET B 1 318 ? 18.75 -37.219 -4.961 1 85.44 318 MET B CA 1
ATOM 5792 C C . MET B 1 318 ? 20 -37.719 -5.66 1 85.44 318 MET B C 1
ATOM 5794 O O . MET B 1 318 ? 21.109 -37.562 -5.148 1 85.44 318 MET B O 1
ATOM 5798 N N . THR B 1 319 ? 19.797 -38.438 -6.75 1 82 319 THR B N 1
ATOM 5799 C CA . THR B 1 319 ? 20.906 -38.906 -7.578 1 82 319 THR B CA 1
ATOM 5800 C C . THR B 1 319 ? 20.906 -38.188 -8.93 1 82 319 THR B C 1
ATOM 5802 O O . THR B 1 319 ? 19.891 -38.188 -9.633 1 82 319 THR B O 1
ATOM 5805 N N . LEU B 1 320 ? 21.969 -37.5 -9.203 1 84.88 320 LEU B N 1
ATOM 5806 C CA . LEU B 1 320 ? 22.078 -36.75 -10.438 1 84.88 320 LEU B CA 1
ATOM 5807 C C . LEU B 1 320 ? 23.094 -37.344 -11.391 1 84.88 320 LEU B C 1
ATOM 5809 O O . LEU B 1 320 ? 24.109 -37.906 -10.945 1 84.88 320 LEU B O 1
ATOM 5813 N N . THR B 1 321 ? 22.719 -37.438 -12.602 1 81 321 THR B N 1
ATOM 5814 C CA . THR B 1 321 ? 23.688 -37.75 -13.641 1 81 321 THR B CA 1
ATOM 5815 C C . THR B 1 321 ? 24.375 -36.5 -14.148 1 81 321 THR B C 1
ATOM 5817 O O . THR B 1 321 ? 23.719 -35.594 -14.688 1 81 321 THR B O 1
ATOM 5820 N N . ARG B 1 322 ? 25.688 -36.438 -13.867 1 74.94 322 ARG B N 1
ATOM 5821 C CA . ARG B 1 322 ? 26.438 -35.25 -14.258 1 74.94 322 ARG B CA 1
ATOM 5822 C C . ARG B 1 322 ? 27.125 -35.438 -15.609 1 74.94 322 ARG B C 1
ATOM 5824 O O . ARG B 1 322 ? 27.75 -36.5 -15.844 1 74.94 322 ARG B O 1
ATOM 5831 N N . THR B 1 323 ? 26.562 -34.844 -16.703 1 63.03 323 THR B N 1
ATOM 5832 C CA . THR B 1 323 ? 27.25 -34.938 -17.984 1 63.03 323 THR B CA 1
ATOM 5833 C C . THR B 1 323 ? 28.094 -33.688 -18.234 1 63.03 323 THR B C 1
ATOM 5835 O O . THR B 1 323 ? 27.734 -32.594 -17.812 1 63.03 323 THR B O 1
ATOM 5838 N N . PRO B 1 324 ? 29.359 -33.875 -18.672 1 58.09 324 PRO B N 1
ATOM 5839 C CA . PRO B 1 324 ? 30.266 -32.75 -18.922 1 58.09 324 PRO B CA 1
ATOM 5840 C C . PRO B 1 324 ? 29.578 -31.625 -19.688 1 58.09 324 PRO B C 1
ATOM 5842 O O . PRO B 1 324 ? 29.906 -30.453 -19.469 1 58.09 324 PRO B O 1
ATOM 5845 N N . ASP B 1 325 ? 28.875 -31.969 -20.75 1 51.31 325 ASP B N 1
ATOM 5846 C CA . ASP B 1 325 ? 28.297 -30.969 -21.641 1 51.31 325 ASP B CA 1
ATOM 5847 C C . ASP B 1 325 ? 27.156 -30.203 -20.953 1 51.31 325 ASP B C 1
ATOM 5849 O O . ASP B 1 325 ? 26.734 -29.156 -21.438 1 51.31 325 ASP B O 1
ATOM 5853 N N . THR B 1 326 ? 26.484 -30.891 -20.312 1 48.16 326 THR B N 1
ATOM 5854 C CA . THR B 1 326 ? 25.297 -30.281 -19.719 1 48.16 326 THR B CA 1
ATOM 5855 C C . THR B 1 326 ? 25.688 -29.266 -18.656 1 48.16 326 THR B C 1
ATOM 5857 O O . THR B 1 326 ? 24.812 -28.609 -18.062 1 48.16 326 THR B O 1
ATOM 5860 N N . VAL B 1 327 ? 26.938 -29.531 -18.156 1 46.03 327 VAL B N 1
ATOM 5861 C CA . VAL B 1 327 ? 27.359 -28.5 -17.219 1 46.03 327 VAL B CA 1
ATOM 5862 C C . VAL B 1 327 ? 27.562 -27.188 -17.969 1 46.03 327 VAL B C 1
ATOM 5864 O O . VAL B 1 327 ? 28.672 -26.844 -18.391 1 46.03 327 VAL B O 1
ATOM 5867 N N . TRP B 1 328 ? 26.781 -26.984 -18.891 1 42.53 328 TRP B N 1
ATOM 5868 C CA . TRP B 1 328 ? 26.938 -25.75 -19.641 1 42.53 328 TRP B CA 1
ATOM 5869 C C . TRP B 1 328 ? 27.391 -24.609 -18.719 1 42.53 328 TRP B C 1
ATOM 5871 O O . TRP B 1 328 ? 27.812 -23.562 -19.188 1 42.53 328 TRP B O 1
ATOM 5881 N N . TRP B 1 329 ? 26.938 -24.656 -17.531 1 45.03 329 TRP B N 1
ATOM 5882 C CA . TRP B 1 329 ? 27.328 -23.562 -16.656 1 45.03 329 TRP B CA 1
ATOM 5883 C C . TRP B 1 329 ? 28.828 -23.609 -16.375 1 45.03 329 TRP B C 1
ATOM 5885 O O . TRP B 1 329 ? 29.391 -22.672 -15.812 1 45.03 329 TRP B O 1
ATOM 5895 N N . LYS B 1 330 ? 29.344 -24.781 -16.438 1 44.16 330 LYS B N 1
ATOM 5896 C CA . LYS B 1 330 ? 30.781 -24.922 -16.219 1 44.16 330 LYS B CA 1
ATOM 5897 C C . LYS B 1 330 ? 31.578 -24.328 -17.375 1 44.16 330 LYS B C 1
ATOM 5899 O O . LYS B 1 330 ? 32.781 -24.156 -17.281 1 44.16 330 LYS B O 1
ATOM 5904 N N . LYS B 1 331 ? 31.078 -24.594 -18.578 1 41.97 331 LYS B N 1
ATOM 5905 C CA . LYS B 1 331 ? 32.031 -24.172 -19.594 1 41.97 331 LYS B CA 1
ATOM 5906 C C . LYS B 1 331 ? 32.375 -22.688 -19.453 1 41.97 331 LYS B C 1
ATOM 5908 O O . LYS B 1 331 ? 33.375 -22.234 -19.953 1 41.97 331 LYS B O 1
ATOM 5913 N N . THR B 1 332 ? 31.406 -21.781 -19.297 1 41.97 332 THR B N 1
ATOM 5914 C CA . THR B 1 332 ? 31.891 -20.406 -19.234 1 41.97 332 THR B CA 1
ATOM 5915 C C . THR B 1 332 ? 32.188 -20 -17.797 1 41.97 332 THR B C 1
ATOM 5917 O O . THR B 1 332 ? 31.312 -20.062 -16.938 1 41.97 332 THR B O 1
ATOM 5920 N N . PRO B 1 333 ? 33.469 -20.156 -17.344 1 42.75 333 PRO B N 1
ATOM 5921 C CA . PRO B 1 333 ? 33.781 -19.578 -16.031 1 42.75 333 PRO B CA 1
ATOM 5922 C C . PRO B 1 333 ? 32.781 -18.484 -15.633 1 42.75 333 PRO B C 1
ATOM 5924 O O . PRO B 1 333 ? 32.281 -17.734 -16.484 1 42.75 333 PRO B O 1
ATOM 5927 N N . PRO B 1 334 ? 32 -18.812 -14.531 1 44.44 334 PRO B N 1
ATOM 5928 C CA . PRO B 1 334 ? 31.203 -17.641 -14.156 1 44.44 334 PRO B CA 1
ATOM 5929 C C . PRO B 1 334 ? 31.875 -16.328 -14.523 1 44.44 334 PRO B C 1
ATOM 5931 O O . PRO B 1 334 ? 33.094 -16.203 -14.414 1 44.44 334 PRO B O 1
ATOM 5934 N N . PRO B 1 335 ? 31.438 -15.711 -15.492 1 43.25 335 PRO B N 1
ATOM 5935 C CA . PRO B 1 335 ? 32.188 -14.453 -15.586 1 43.25 335 PRO B CA 1
ATOM 5936 C C . PRO B 1 335 ? 32.656 -13.938 -14.227 1 43.25 335 PRO B C 1
ATOM 5938 O O . PRO B 1 335 ? 32.031 -14.258 -13.203 1 43.25 335 PRO B O 1
ATOM 5941 N N . PRO B 1 336 ? 33.969 -13.719 -14.008 1 40.28 336 PRO B N 1
ATOM 5942 C CA . PRO B 1 336 ? 34.344 -13.188 -12.695 1 40.28 336 PRO B CA 1
ATOM 5943 C C . PRO B 1 336 ? 33.188 -12.578 -11.945 1 40.28 336 PRO B C 1
ATOM 5945 O O . PRO B 1 336 ? 32.281 -11.969 -12.555 1 40.28 336 PRO B O 1
ATOM 5948 N N . ALA B 1 337 ? 32.781 -13.297 -10.805 1 39.41 337 ALA B N 1
ATOM 5949 C CA . ALA B 1 337 ? 31.797 -12.875 -9.828 1 39.41 337 ALA B CA 1
ATOM 5950 C C . ALA B 1 337 ? 31.359 -11.43 -10.07 1 39.41 337 ALA B C 1
ATOM 5952 O O . ALA B 1 337 ? 30.172 -11.117 -10.047 1 39.41 337 ALA B O 1
ATOM 5953 N N . GLU B 1 338 ? 32.25 -10.531 -9.711 1 43.88 338 GLU B N 1
ATOM 5954 C CA . GLU B 1 338 ? 32.031 -9.109 -9.43 1 43.88 338 GLU B CA 1
ATOM 5955 C C . GLU B 1 338 ? 31.828 -8.32 -10.711 1 43.88 338 GLU B C 1
ATOM 5957 O O . GLU B 1 338 ? 32.75 -7.711 -11.242 1 43.88 338 GLU B O 1
ATOM 5962 N N . ALA B 1 339 ? 31.172 -8.961 -11.703 1 44.12 339 ALA B N 1
ATOM 5963 C CA . ALA B 1 339 ? 31.062 -7.891 -12.695 1 44.12 339 ALA B CA 1
ATOM 5964 C C . ALA B 1 339 ? 30.859 -6.539 -12.016 1 44.12 339 ALA B C 1
ATOM 5966 O O . ALA B 1 339 ? 29.734 -6.211 -11.609 1 44.12 339 ALA B O 1
ATOM 5967 N N . HIS B 1 340 ? 31.75 -6.246 -11.203 1 48.06 340 HIS B N 1
ATOM 5968 C CA . HIS B 1 340 ? 31.797 -4.926 -10.586 1 48.06 340 HIS B CA 1
ATOM 5969 C C . HIS B 1 340 ? 31.375 -3.844 -11.57 1 48.06 340 HIS B C 1
ATOM 5971 O O . HIS B 1 340 ? 32.125 -3.484 -12.477 1 48.06 340 HIS B O 1
ATOM 5977 N N . CYS B 1 341 ? 30.172 -4.047 -11.992 1 53.75 341 CYS B N 1
ATOM 5978 C CA . CYS B 1 341 ? 29.812 -2.879 -12.789 1 53.75 341 CYS B CA 1
ATOM 5979 C C . CYS B 1 341 ? 30.359 -1.601 -12.164 1 53.75 341 CYS B C 1
ATOM 5981 O O . CYS B 1 341 ? 30.266 -1.399 -10.953 1 53.75 341 CYS B O 1
ATOM 5983 N N . PRO B 1 342 ? 31.406 -1.113 -12.797 1 56.31 342 PRO B N 1
ATOM 5984 C CA . PRO B 1 342 ? 31.875 0.176 -12.273 1 56.31 342 PRO B CA 1
ATOM 5985 C C . PRO B 1 342 ? 30.734 1.037 -11.734 1 56.31 342 PRO B C 1
ATOM 5987 O O . PRO B 1 342 ? 29.578 0.87 -12.148 1 56.31 342 PRO B O 1
ATOM 5990 N N . PRO B 1 343 ? 31.094 1.699 -10.609 1 64.19 343 PRO B N 1
ATOM 5991 C CA . PRO B 1 343 ? 30.141 2.738 -10.188 1 64.19 343 PRO B CA 1
ATOM 5992 C C . PRO B 1 343 ? 29.609 3.559 -11.359 1 64.19 343 PRO B C 1
ATOM 5994 O O . PRO B 1 343 ? 30.297 3.73 -12.359 1 64.19 343 PRO B O 1
ATOM 5997 N N . GLY B 1 344 ? 28.188 3.615 -11.43 1 73.5 344 GLY B N 1
ATOM 5998 C CA . GLY B 1 344 ? 27.562 4.465 -12.43 1 73.5 344 GLY B CA 1
ATOM 5999 C C . GLY B 1 344 ? 26.422 3.781 -13.156 1 73.5 344 GLY B C 1
ATOM 6000 O O . GLY B 1 344 ? 25.75 4.402 -13.984 1 73.5 344 GLY B O 1
ATOM 6001 N N . PHE B 1 345 ? 26.266 2.52 -12.789 1 82.75 345 PHE B N 1
ATOM 6002 C CA . PHE B 1 345 ? 25.156 1.846 -13.438 1 82.75 345 PHE B CA 1
ATOM 6003 C C . PHE B 1 345 ? 23.828 2.494 -13.039 1 82.75 345 PHE B C 1
ATOM 6005 O O . PHE B 1 345 ? 23.625 2.852 -11.883 1 82.75 345 PHE B O 1
ATOM 6012 N N . ASP B 1 346 ? 23 2.74 -14.086 1 86.75 346 ASP B N 1
ATOM 6013 C CA . ASP B 1 346 ? 21.578 2.992 -13.867 1 86.75 346 ASP B CA 1
ATOM 6014 C C . ASP B 1 346 ? 20.734 2.414 -15 1 86.75 346 ASP B C 1
ATOM 6016 O O . ASP B 1 346 ? 21.266 1.749 -15.891 1 86.75 346 ASP B O 1
ATOM 6020 N N . PHE B 1 347 ? 19.516 2.529 -15.031 1 88 347 PHE B N 1
ATOM 6021 C CA . PHE B 1 347 ? 18.609 1.805 -15.922 1 88 347 PHE B CA 1
ATOM 6022 C C . PHE B 1 347 ? 18.609 2.436 -17.312 1 88 347 PHE B C 1
ATOM 6024 O O . PHE B 1 347 ? 17.953 1.927 -18.219 1 88 347 PHE B O 1
ATOM 6031 N N . LEU B 1 348 ? 19.391 3.49 -17.5 1 85.5 348 LEU B N 1
ATOM 6032 C CA . LEU B 1 348 ? 19.562 4.023 -18.844 1 85.5 348 LEU B CA 1
ATOM 6033 C C . LEU B 1 348 ? 20.125 2.965 -19.781 1 85.5 348 LEU B C 1
ATOM 6035 O O . LEU B 1 348 ? 19.906 3.016 -20.984 1 85.5 348 LEU B O 1
ATOM 6039 N N . GLU B 1 349 ? 20.812 2.148 -19.125 1 83.88 349 GLU B N 1
ATOM 6040 C CA . GLU B 1 349 ? 21.469 1.082 -19.891 1 83.88 349 GLU B CA 1
ATOM 6041 C C . GLU B 1 349 ? 20.438 0.213 -20.609 1 83.88 349 GLU B C 1
ATOM 6043 O O . GLU B 1 349 ? 20.766 -0.471 -21.578 1 83.88 349 GLU B O 1
ATOM 6048 N N . ARG B 1 350 ? 19.234 0.21 -20.125 1 83.25 350 ARG B N 1
ATOM 6049 C CA . ARG B 1 350 ? 18.172 -0.546 -20.766 1 83.25 350 ARG B CA 1
ATOM 6050 C C . ARG B 1 350 ? 17.984 -0.104 -22.219 1 83.25 350 ARG B C 1
ATOM 6052 O O . ARG B 1 350 ? 17.641 -0.916 -23.078 1 83.25 350 ARG B O 1
ATOM 6059 N N . TRP B 1 351 ? 18.203 1.15 -22.422 1 79.75 351 TRP B N 1
ATOM 6060 C CA . TRP B 1 351 ? 18.047 1.712 -23.766 1 79.75 351 TRP B CA 1
ATOM 6061 C C . TRP B 1 351 ? 19.328 1.53 -24.578 1 79.75 351 TRP B C 1
ATOM 6063 O O . TRP B 1 351 ? 19.359 1.833 -25.781 1 79.75 351 TRP B O 1
ATOM 6073 N N . ASN B 1 352 ? 20.328 0.998 -23.922 1 81.88 352 ASN B N 1
ATOM 6074 C CA . ASN B 1 352 ? 21.578 0.659 -24.609 1 81.88 352 ASN B CA 1
ATOM 6075 C C . ASN B 1 352 ? 21.797 -0.852 -24.672 1 81.88 352 ASN B C 1
ATOM 6077 O O . ASN B 1 352 ? 22.859 -1.348 -24.312 1 81.88 352 ASN B O 1
ATOM 6081 N N . ASN B 1 353 ? 20.75 -1.604 -24.844 1 82.44 353 ASN B N 1
ATOM 6082 C CA . ASN B 1 353 ? 20.719 -3.031 -25.141 1 82.44 353 ASN B CA 1
ATOM 6083 C C . ASN B 1 353 ? 21 -3.867 -23.891 1 82.44 353 ASN B C 1
ATOM 6085 O O . ASN B 1 353 ? 21.438 -5.016 -23.984 1 82.44 353 ASN B O 1
ATOM 6089 N N . PHE B 1 354 ? 20.953 -3.195 -22.812 1 84.69 354 PHE B N 1
ATOM 6090 C CA . PHE B 1 354 ? 21.062 -3.979 -21.578 1 84.69 354 PHE B CA 1
ATOM 6091 C C . PHE B 1 354 ? 19.703 -4.539 -21.188 1 84.69 354 PHE B C 1
ATOM 6093 O O . PHE B 1 354 ? 18.781 -3.783 -20.906 1 84.69 354 PHE B O 1
ATOM 6100 N N . ASP B 1 355 ? 19.656 -5.844 -21.094 1 86.81 355 ASP B N 1
ATOM 6101 C CA . ASP B 1 355 ? 18.422 -6.5 -20.672 1 86.81 355 ASP B CA 1
ATOM 6102 C C . ASP B 1 355 ? 18.328 -6.566 -19.156 1 86.81 355 ASP B C 1
ATOM 6104 O O . ASP B 1 355 ? 19.141 -7.219 -18.5 1 86.81 355 ASP B O 1
ATOM 6108 N N . ILE B 1 356 ? 17.391 -5.934 -18.641 1 88.62 356 ILE B N 1
ATOM 6109 C CA . ILE B 1 356 ? 17.281 -5.887 -17.188 1 88.62 356 ILE B CA 1
ATOM 6110 C C . ILE B 1 356 ? 16.719 -7.207 -16.672 1 88.62 356 ILE B C 1
ATOM 6112 O O . ILE B 1 356 ? 16.781 -7.484 -15.477 1 88.62 356 ILE B O 1
ATOM 6116 N N . ARG B 1 357 ? 16.281 -8.141 -17.594 1 90.69 357 ARG B N 1
ATOM 6117 C CA . ARG B 1 357 ? 15.859 -9.484 -17.219 1 90.69 357 ARG B CA 1
ATOM 6118 C C . ARG B 1 357 ? 17.062 -10.391 -16.969 1 90.69 357 ARG B C 1
ATOM 6120 O O . ARG B 1 357 ? 18.203 -10.031 -17.297 1 90.69 357 ARG B O 1
ATOM 6127 N N . PHE B 1 358 ? 16.766 -11.422 -16.438 1 91.81 358 PHE B N 1
ATOM 6128 C CA . PHE B 1 358 ? 17.828 -12.391 -16.188 1 91.81 358 PHE B CA 1
ATOM 6129 C C . PHE B 1 358 ? 18.406 -12.891 -17.5 1 91.81 358 PHE B C 1
ATOM 6131 O O . PHE B 1 358 ? 17.688 -13.133 -18.469 1 91.81 358 PHE B O 1
ATOM 6138 N N . ARG B 1 359 ? 19.75 -12.984 -17.422 1 86.12 359 ARG B N 1
ATOM 6139 C CA . ARG B 1 359 ? 20.5 -13.656 -18.484 1 86.12 359 ARG B CA 1
ATOM 6140 C C . ARG B 1 359 ? 21.469 -14.68 -17.906 1 86.12 359 ARG B C 1
ATOM 6142 O O . ARG B 1 359 ? 22.031 -14.469 -16.828 1 86.12 359 ARG B O 1
ATOM 6149 N N . GLU B 1 360 ? 21.672 -15.594 -18.672 1 84.06 360 GLU B N 1
ATOM 6150 C CA . GLU B 1 360 ? 22.453 -16.734 -18.219 1 84.06 360 GLU B CA 1
ATOM 6151 C C . GLU B 1 360 ? 23.844 -16.312 -17.766 1 84.06 360 GLU B C 1
ATOM 6153 O O . GLU B 1 360 ? 24.375 -16.859 -16.797 1 84.06 360 GLU B O 1
ATOM 6158 N N . GLU B 1 361 ? 24.328 -15.289 -18.5 1 84.06 361 GLU B N 1
ATOM 6159 C CA . GLU B 1 361 ? 25.688 -14.844 -18.203 1 84.06 361 GLU B CA 1
ATOM 6160 C C . GLU B 1 361 ? 25.766 -14.203 -16.812 1 84.06 361 GLU B C 1
ATOM 6162 O O . GLU B 1 361 ? 26.844 -14.062 -16.25 1 84.06 361 GLU B O 1
ATOM 6167 N N . ARG B 1 362 ? 24.641 -13.875 -16.266 1 89.12 362 ARG B N 1
ATOM 6168 C CA . ARG B 1 362 ? 24.641 -13.211 -14.961 1 89.12 362 ARG B CA 1
ATOM 6169 C C . ARG B 1 362 ? 24.219 -14.18 -13.859 1 89.12 362 ARG B C 1
ATOM 6171 O O . ARG B 1 362 ? 24.109 -13.789 -12.695 1 89.12 362 ARG B O 1
ATOM 6178 N N . GLY B 1 363 ? 24.094 -15.391 -14.156 1 92 363 GLY B N 1
ATOM 6179 C CA . GLY B 1 363 ? 23.703 -16.375 -13.172 1 92 363 GLY B CA 1
ATOM 6180 C C . GLY B 1 363 ? 24.766 -16.656 -12.141 1 92 363 GLY B C 1
ATOM 6181 O O . GLY B 1 363 ? 25.953 -16.719 -12.469 1 92 363 GLY B O 1
ATOM 6182 N N . VAL B 1 364 ? 24.359 -16.75 -10.906 1 92.75 364 VAL B N 1
ATOM 6183 C CA . VAL B 1 364 ? 25.266 -17.141 -9.828 1 92.75 364 VAL B CA 1
ATOM 6184 C C . VAL B 1 364 ? 24.656 -18.281 -9.031 1 92.75 364 VAL B C 1
ATOM 6186 O O . VAL B 1 364 ? 23.438 -18.438 -8.984 1 92.75 364 VAL B O 1
ATOM 6189 N N . VAL B 1 365 ? 25.516 -19.078 -8.477 1 93.44 365 VAL B N 1
ATOM 6190 C CA . VAL B 1 365 ? 25.078 -20.156 -7.598 1 93.44 365 VAL B CA 1
ATOM 6191 C C . VAL B 1 365 ? 25.391 -19.797 -6.145 1 93.44 365 VAL B C 1
ATOM 6193 O O . VAL B 1 365 ? 26.547 -19.875 -5.727 1 93.44 365 VAL B O 1
ATOM 6196 N N . GLU B 1 366 ? 24.453 -19.344 -5.473 1 91.31 366 GLU B N 1
ATOM 6197 C CA . GLU B 1 366 ? 24.562 -18.953 -4.07 1 91.31 366 GLU B CA 1
ATOM 6198 C C . GLU B 1 366 ? 23.344 -19.406 -3.266 1 91.31 366 GLU B C 1
ATOM 6200 O O . GLU B 1 366 ? 22.453 -20.047 -3.803 1 91.31 366 GLU B O 1
ATOM 6205 N N . ASP B 1 367 ? 23.375 -19.156 -1.914 1 93.31 367 ASP B N 1
ATOM 6206 C CA . ASP B 1 367 ? 22.25 -19.469 -1.04 1 93.31 367 ASP B CA 1
ATOM 6207 C C . ASP B 1 367 ? 21.938 -20.969 -1.065 1 93.31 367 ASP B C 1
ATOM 6209 O O . ASP B 1 367 ? 20.797 -21.359 -1.299 1 93.31 367 ASP B O 1
ATOM 6213 N N . LEU B 1 368 ? 22.906 -21.75 -0.861 1 93.19 368 LEU B N 1
ATOM 6214 C CA . LEU B 1 368 ? 22.844 -23.188 -1.041 1 93.19 368 LEU B CA 1
ATOM 6215 C C . LEU B 1 368 ? 21.906 -23.828 -0.01 1 93.19 368 LEU B C 1
ATOM 6217 O O . LEU B 1 368 ? 21.547 -25 -0.136 1 93.19 368 LEU B O 1
ATOM 6221 N N . ASP B 1 369 ? 21.453 -23.047 0.918 1 93.94 369 ASP B N 1
ATOM 6222 C CA . ASP B 1 369 ? 20.562 -23.594 1.933 1 93.94 369 ASP B CA 1
ATOM 6223 C C . ASP B 1 369 ? 19.109 -23.609 1.44 1 93.94 369 ASP B C 1
ATOM 6225 O O . ASP B 1 369 ? 18.266 -24.328 1.981 1 93.94 369 ASP B O 1
ATOM 6229 N N . ASN B 1 370 ? 18.844 -22.766 0.435 1 97.5 370 ASN B N 1
ATOM 6230 C CA . ASN B 1 370 ? 17.484 -22.656 -0.063 1 97.5 370 ASN B CA 1
ATOM 6231 C C . ASN B 1 370 ? 17.438 -22.266 -1.534 1 97.5 370 ASN B C 1
ATOM 6233 O O . ASN B 1 370 ? 17.781 -21.125 -1.882 1 97.5 370 ASN B O 1
ATOM 6237 N N . VAL B 1 371 ? 16.953 -23.125 -2.338 1 97.88 371 VAL B N 1
ATOM 6238 C CA . VAL B 1 371 ? 17.016 -22.906 -3.781 1 97.88 371 VAL B CA 1
ATOM 6239 C C . VAL B 1 371 ? 16.078 -21.766 -4.172 1 97.88 371 VAL B C 1
ATOM 6241 O O . VAL B 1 371 ? 16.344 -21.047 -5.148 1 97.88 371 VAL B O 1
ATOM 6244 N N . ALA B 1 372 ? 14.93 -21.578 -3.479 1 98.75 372 ALA B N 1
ATOM 6245 C CA . ALA B 1 372 ? 14.008 -20.484 -3.779 1 98.75 372 ALA B CA 1
ATOM 6246 C C . ALA B 1 372 ? 14.688 -19.141 -3.568 1 98.75 372 ALA B C 1
ATOM 6248 O O . ALA B 1 372 ? 14.516 -18.219 -4.371 1 98.75 372 ALA B O 1
ATOM 6249 N N . VAL B 1 373 ? 15.461 -19.031 -2.492 1 98.38 373 VAL B N 1
ATOM 6250 C CA . VAL B 1 373 ? 16.219 -17.828 -2.23 1 98.38 373 VAL B CA 1
ATOM 6251 C C . VAL B 1 373 ? 17.25 -17.609 -3.338 1 98.38 373 VAL B C 1
ATOM 6253 O O . VAL B 1 373 ? 17.453 -16.484 -3.799 1 98.38 373 VAL B O 1
ATOM 6256 N N . HIS B 1 374 ? 17.844 -18.734 -3.742 1 97.62 374 HIS B N 1
ATOM 6257 C CA . HIS B 1 374 ? 18.781 -18.734 -4.863 1 97.62 374 HIS B CA 1
ATOM 6258 C C . HIS B 1 374 ? 18.125 -18.172 -6.121 1 97.62 374 HIS B C 1
ATOM 6260 O O . HIS B 1 374 ? 18.719 -17.344 -6.824 1 97.62 374 HIS B O 1
ATOM 6266 N N . ILE B 1 375 ? 16.922 -18.531 -6.387 1 98.31 375 ILE B N 1
ATOM 6267 C CA . ILE B 1 375 ? 16.188 -18.062 -7.555 1 98.31 375 ILE B CA 1
ATOM 6268 C C . ILE B 1 375 ? 15.867 -16.578 -7.41 1 98.31 375 ILE B C 1
ATOM 6270 O O . ILE B 1 375 ? 16.016 -15.805 -8.367 1 98.31 375 ILE B O 1
ATOM 6274 N N . LEU B 1 376 ? 15.469 -16.141 -6.238 1 98.44 376 LEU B N 1
ATOM 6275 C CA . LEU B 1 376 ? 15.164 -14.727 -6.004 1 98.44 376 LEU B CA 1
ATOM 6276 C C . LEU B 1 376 ? 16.391 -13.859 -6.254 1 98.44 376 LEU B C 1
ATOM 6278 O O . LEU B 1 376 ? 16.297 -12.797 -6.863 1 98.44 376 LEU B O 1
ATOM 6282 N N . ARG B 1 377 ? 17.531 -14.336 -5.754 1 97.5 377 ARG B N 1
ATOM 6283 C CA . ARG B 1 377 ? 18.766 -13.594 -5.957 1 97.5 377 ARG B CA 1
ATOM 6284 C C . ARG B 1 377 ? 19.047 -13.391 -7.441 1 97.5 377 ARG B C 1
ATOM 6286 O O . ARG B 1 377 ? 19.375 -12.281 -7.867 1 97.5 377 ARG B O 1
ATOM 6293 N N . ASN B 1 378 ? 18.906 -14.406 -8.195 1 97.12 378 ASN B N 1
ATOM 6294 C CA . ASN B 1 378 ? 19.172 -14.328 -9.625 1 97.12 378 ASN B CA 1
ATOM 6295 C C . ASN B 1 378 ? 18.109 -13.523 -10.359 1 97.12 378 ASN B C 1
ATOM 6297 O O . ASN B 1 378 ? 18.422 -12.836 -11.336 1 97.12 378 ASN B O 1
ATOM 6301 N N . ALA B 1 379 ? 16.875 -13.562 -9.891 1 97.88 379 ALA B N 1
ATOM 6302 C CA . ALA B 1 379 ? 15.805 -12.75 -10.469 1 97.88 379 ALA B CA 1
ATOM 6303 C C . ALA B 1 379 ? 16.094 -11.258 -10.297 1 97.88 379 ALA B C 1
ATOM 6305 O O . ALA B 1 379 ? 15.695 -10.445 -11.133 1 97.88 379 ALA B O 1
ATOM 6306 N N . CYS B 1 380 ? 16.844 -10.922 -9.25 1 96.44 380 CYS B N 1
ATOM 6307 C CA . CYS B 1 380 ? 17.078 -9.516 -8.922 1 96.44 380 CYS B CA 1
ATOM 6308 C C . CYS B 1 380 ? 18.375 -9.016 -9.539 1 96.44 380 CYS B C 1
ATOM 6310 O O . CYS B 1 380 ? 18.656 -7.812 -9.5 1 96.44 380 CYS B O 1
ATOM 6312 N N . GLY B 1 381 ? 19.219 -9.938 -10.062 1 93.75 381 GLY B N 1
ATOM 6313 C CA . GLY B 1 381 ? 20.391 -9.43 -10.742 1 93.75 381 GLY B CA 1
ATOM 6314 C C . GLY B 1 381 ? 21.531 -10.43 -10.805 1 93.75 381 GLY B C 1
ATOM 6315 O O . GLY B 1 381 ? 22.469 -10.266 -11.586 1 93.75 381 GLY B O 1
ATOM 6316 N N . GLY B 1 382 ? 21.422 -11.477 -9.914 1 92.81 382 GLY B N 1
ATOM 6317 C CA . GLY B 1 382 ? 22.438 -12.516 -9.922 1 92.81 382 GLY B CA 1
ATOM 6318 C C . GLY B 1 382 ? 23.828 -11.992 -9.562 1 92.81 382 GLY B C 1
ATOM 6319 O O . GLY B 1 382 ? 24.016 -11.414 -8.492 1 92.81 382 GLY B O 1
ATOM 6320 N N . ASN B 1 383 ? 24.75 -12.062 -10.531 1 90.06 383 ASN B N 1
ATOM 6321 C CA . ASN B 1 383 ? 26.125 -11.641 -10.258 1 90.06 383 ASN B CA 1
ATOM 6322 C C . ASN B 1 383 ? 26.328 -10.164 -10.586 1 90.06 383 ASN B C 1
ATOM 6324 O O . ASN B 1 383 ? 27.422 -9.625 -10.367 1 90.06 383 ASN B O 1
ATOM 6328 N N . HIS B 1 384 ? 25.297 -9.57 -11.141 1 90.19 384 HIS B N 1
ATOM 6329 C CA . HIS B 1 384 ? 25.359 -8.125 -11.336 1 90.19 384 HIS B CA 1
ATOM 6330 C C . HIS B 1 384 ? 24.984 -7.387 -10.055 1 90.19 384 HIS B C 1
ATOM 6332 O O . HIS B 1 384 ? 23.828 -7 -9.875 1 90.19 384 HIS B O 1
ATOM 6338 N N . GLN B 1 385 ? 25.906 -7.047 -9.305 1 88.25 385 GLN B N 1
ATOM 6339 C CA . GLN B 1 385 ? 25.719 -6.578 -7.938 1 88.25 385 GLN B CA 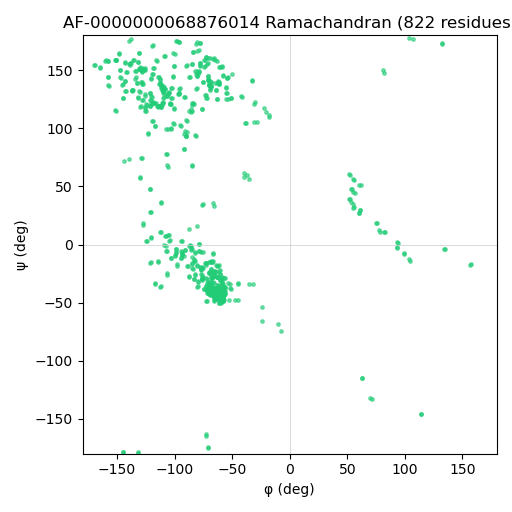1
ATOM 6340 C C . GLN B 1 385 ? 24.969 -5.246 -7.91 1 88.25 385 GLN B C 1
ATOM 6342 O O . GLN B 1 385 ? 24.141 -5.008 -7.031 1 88.25 385 GLN B O 1
ATOM 6347 N N . GLU B 1 386 ? 25.234 -4.383 -8.844 1 88.69 386 GLU B N 1
ATOM 6348 C CA . GLU B 1 386 ? 24.562 -3.088 -8.875 1 88.69 386 GLU B CA 1
ATOM 6349 C C . GLU B 1 386 ? 23.062 -3.252 -9.141 1 88.69 386 GLU B C 1
ATOM 6351 O O . GLU B 1 386 ? 22.234 -2.619 -8.484 1 88.69 386 GLU B O 1
ATOM 6356 N N . LEU B 1 387 ? 22.766 -4.098 -10.094 1 91.56 387 LEU B N 1
ATOM 6357 C CA . LEU B 1 387 ? 21.375 -4.355 -10.422 1 91.56 387 LEU B CA 1
ATOM 6358 C C . LEU B 1 387 ? 20.656 -5.027 -9.25 1 91.56 387 LEU B C 1
ATOM 6360 O O . LEU B 1 387 ? 19.562 -4.625 -8.875 1 91.56 387 LEU B O 1
ATOM 6364 N N . LEU B 1 388 ? 21.312 -6.016 -8.68 1 93.62 388 LEU B N 1
ATOM 6365 C CA . LEU B 1 388 ? 20.766 -6.758 -7.555 1 93.62 388 LEU B CA 1
ATOM 6366 C C . LEU B 1 388 ? 20.484 -5.832 -6.375 1 93.62 388 LEU B C 1
ATOM 6368 O O . LEU B 1 388 ? 19.359 -5.793 -5.863 1 93.62 388 LEU B O 1
ATOM 6372 N N . ARG B 1 389 ? 21.422 -5.051 -6.02 1 93.06 389 ARG B N 1
ATOM 6373 C CA . ARG B 1 389 ? 21.312 -4.176 -4.859 1 93.06 389 ARG B CA 1
ATOM 6374 C C . ARG B 1 389 ? 20.312 -3.053 -5.121 1 93.06 389 ARG B C 1
ATOM 6376 O O . ARG B 1 389 ? 19.578 -2.646 -4.219 1 93.06 389 ARG B O 1
ATOM 6383 N N . ALA B 1 390 ? 20.281 -2.59 -6.32 1 91.88 390 ALA B N 1
ATOM 6384 C CA . ALA B 1 390 ? 19.359 -1.524 -6.676 1 91.88 390 ALA B CA 1
ATOM 6385 C C . ALA B 1 390 ? 17.906 -2.002 -6.574 1 91.88 390 ALA B C 1
ATOM 6387 O O . ALA B 1 390 ? 17.078 -1.342 -5.953 1 91.88 390 ALA B O 1
ATOM 6388 N N . ARG B 1 391 ? 17.625 -3.141 -7.137 1 94.06 391 ARG B N 1
ATOM 6389 C CA . ARG B 1 391 ? 16.266 -3.674 -7.109 1 94.06 391 ARG B CA 1
ATOM 6390 C C . ARG B 1 391 ? 15.797 -3.891 -5.676 1 94.06 391 ARG B C 1
ATOM 6392 O O . ARG B 1 391 ? 14.617 -3.709 -5.371 1 94.06 391 ARG B O 1
ATOM 6399 N N . LEU B 1 392 ? 16.75 -4.195 -4.824 1 95.94 392 LEU B N 1
ATOM 6400 C CA . LEU B 1 392 ? 16.406 -4.48 -3.439 1 95.94 392 LEU B CA 1
ATOM 6401 C C . LEU B 1 392 ? 16.297 -3.195 -2.627 1 95.94 392 LEU B C 1
ATOM 6403 O O . LEU B 1 392 ? 15.734 -3.189 -1.532 1 95.94 392 LEU B O 1
ATOM 6407 N N . ALA B 1 393 ? 16.828 -2.129 -3.156 1 94.88 393 ALA B N 1
ATOM 6408 C CA . ALA B 1 393 ? 16.875 -0.872 -2.412 1 94.88 393 ALA B CA 1
ATOM 6409 C C . ALA B 1 393 ? 15.555 -0.116 -2.543 1 94.88 393 ALA B C 1
ATOM 6411 O O . ALA B 1 393 ? 15.188 0.662 -1.66 1 94.88 393 ALA B O 1
ATOM 6412 N N . TYR B 1 394 ? 14.852 -0.328 -3.717 1 95.56 394 TYR B N 1
ATOM 6413 C CA . TYR B 1 394 ? 13.57 0.341 -3.916 1 95.56 394 TYR B CA 1
ATOM 6414 C C . TYR B 1 394 ? 12.562 -0.085 -2.855 1 95.56 394 TYR B C 1
ATOM 6416 O O . TYR B 1 394 ? 12.492 -1.262 -2.494 1 95.56 394 TYR B O 1
ATOM 6424 N N . ARG B 1 395 ? 11.812 0.82 -2.344 1 94.75 395 ARG B N 1
ATOM 6425 C CA . ARG B 1 395 ? 10.75 0.545 -1.379 1 94.75 395 ARG B CA 1
ATOM 6426 C C . ARG B 1 395 ? 9.383 0.895 -1.953 1 94.75 395 ARG B C 1
ATOM 6428 O O . ARG B 1 395 ? 9.281 1.72 -2.863 1 94.75 395 ARG B O 1
ATOM 6435 N N . PRO B 1 396 ? 8.359 0.323 -1.404 1 93.88 396 PRO B N 1
ATOM 6436 C CA . PRO B 1 396 ? 7.023 0.675 -1.883 1 93.88 396 PRO B CA 1
ATOM 6437 C C . PRO B 1 396 ? 6.695 2.154 -1.688 1 93.88 396 PRO B C 1
ATOM 6439 O O . PRO B 1 396 ? 7.07 2.744 -0.672 1 93.88 396 PRO B O 1
ATOM 6442 N N . PRO B 1 397 ? 6.07 2.688 -2.689 1 94.19 397 PRO B N 1
ATOM 6443 C CA . PRO B 1 397 ? 5.473 2.045 -3.861 1 94.19 397 PRO B CA 1
ATOM 6444 C C . PRO B 1 397 ? 6.414 2.014 -5.062 1 94.19 397 PRO B C 1
ATOM 6446 O O . PRO B 1 397 ? 6.078 1.442 -6.102 1 94.19 397 PRO B O 1
ATOM 6449 N N . PHE B 1 398 ? 7.613 2.463 -4.945 1 94.81 398 PHE B N 1
ATOM 6450 C CA . PHE B 1 398 ? 8.508 2.625 -6.082 1 94.81 398 PHE B CA 1
ATOM 6451 C C . PHE B 1 398 ? 9.086 1.283 -6.52 1 94.81 398 PHE B C 1
ATOM 6453 O O . PHE B 1 398 ? 9.531 1.133 -7.656 1 94.81 398 PHE B O 1
ATOM 6460 N N . SER B 1 399 ? 9.031 0.377 -5.598 1 95.56 399 SER B N 1
ATOM 6461 C CA . SER B 1 399 ? 9.562 -0.943 -5.922 1 95.56 399 SER B CA 1
ATOM 6462 C C . SER B 1 399 ? 8.812 -1.572 -7.09 1 95.56 399 SER B C 1
ATOM 6464 O O . SER B 1 399 ? 9.383 -2.348 -7.859 1 95.56 399 SER B O 1
ATOM 6466 N N . ARG B 1 400 ? 7.594 -1.191 -7.312 1 94.25 400 ARG B N 1
ATOM 6467 C CA . ARG B 1 400 ? 6.766 -1.761 -8.367 1 94.25 400 ARG B CA 1
ATOM 6468 C C . ARG B 1 400 ? 7.273 -1.35 -9.75 1 94.25 400 ARG B C 1
ATOM 6470 O O . ARG B 1 400 ? 6.91 -1.957 -10.758 1 94.25 400 ARG B O 1
ATOM 6477 N N . ASP B 1 401 ? 8.117 -0.362 -9.758 1 93 401 ASP B N 1
ATOM 6478 C CA . ASP B 1 401 ? 8.664 0.091 -11.031 1 93 401 ASP B CA 1
ATOM 6479 C C . ASP B 1 401 ? 9.758 -0.859 -11.531 1 93 401 ASP B C 1
ATOM 6481 O O . ASP B 1 401 ? 10.016 -0.938 -12.734 1 93 401 ASP B O 1
ATOM 6485 N N . VAL B 1 402 ? 10.328 -1.641 -10.547 1 94.19 402 VAL B N 1
ATOM 6486 C CA . VAL B 1 402 ? 11.523 -2.383 -10.945 1 94.19 402 VAL B CA 1
ATOM 6487 C C . VAL B 1 402 ? 11.289 -3.879 -10.742 1 94.19 402 VAL B C 1
ATOM 6489 O O . VAL B 1 402 ? 12.055 -4.703 -11.258 1 94.19 402 VAL B O 1
ATOM 6492 N N . ARG B 1 403 ? 10.266 -4.133 -9.992 1 94.94 403 ARG B N 1
ATOM 6493 C CA . ARG B 1 403 ? 9.922 -5.535 -9.781 1 94.94 403 ARG B CA 1
ATOM 6494 C C . ARG B 1 403 ? 8.477 -5.68 -9.32 1 94.94 403 ARG B C 1
ATOM 6496 O O . ARG B 1 403 ? 7.887 -4.73 -8.797 1 94.94 403 ARG B O 1
ATOM 6503 N N . ASP B 1 404 ? 7.895 -6.832 -9.5 1 96.69 404 ASP B N 1
ATOM 6504 C CA . ASP B 1 404 ? 6.621 -7.211 -8.898 1 96.69 404 ASP B CA 1
ATOM 6505 C C . ASP B 1 404 ? 6.836 -8.016 -7.621 1 96.69 404 ASP B C 1
ATOM 6507 O O . ASP B 1 404 ? 7.973 -8.289 -7.238 1 96.69 404 ASP B O 1
ATOM 6511 N N . ASP B 1 405 ? 5.746 -8.32 -6.902 1 98.19 405 ASP B N 1
ATOM 6512 C CA . ASP B 1 405 ? 5.871 -9.352 -5.871 1 98.19 405 ASP B CA 1
ATOM 6513 C C . ASP B 1 405 ? 6.418 -10.648 -6.457 1 98.19 405 ASP B C 1
ATOM 6515 O O . ASP B 1 405 ? 6 -11.07 -7.539 1 98.19 405 ASP B O 1
ATOM 6519 N N . LEU B 1 406 ? 7.422 -11.164 -5.801 1 98.5 406 LEU B N 1
ATOM 6520 C CA . LEU B 1 406 ? 8.039 -12.398 -6.266 1 98.5 406 LEU B CA 1
ATOM 6521 C C . LEU B 1 406 ? 7.801 -13.539 -5.273 1 98.5 406 LEU B C 1
ATOM 6523 O O . LEU B 1 406 ? 8.188 -13.438 -4.109 1 98.5 406 LEU B O 1
ATOM 6527 N N . THR B 1 407 ? 7.164 -14.555 -5.684 1 98.81 407 THR B N 1
ATOM 6528 C CA . THR B 1 407 ? 6.977 -15.766 -4.887 1 98.81 407 THR B CA 1
ATOM 6529 C C . THR B 1 407 ? 7.344 -17 -5.695 1 98.81 407 THR B C 1
ATOM 6531 O O . THR B 1 407 ? 6.941 -17.141 -6.852 1 98.81 407 THR B O 1
ATOM 6534 N N . VAL B 1 408 ? 8.133 -17.875 -5.102 1 98.88 408 VAL B N 1
ATOM 6535 C CA . VAL B 1 408 ? 8.555 -19.078 -5.812 1 98.88 408 VAL B CA 1
ATOM 6536 C C . VAL B 1 408 ? 8.672 -20.234 -4.832 1 98.88 408 VAL B C 1
ATOM 6538 O O . VAL B 1 408 ? 9.102 -20.062 -3.689 1 98.88 408 VAL B O 1
ATOM 6541 N N . GLN B 1 409 ? 8.211 -21.375 -5.211 1 98.88 409 GLN B N 1
ATOM 6542 C CA . GLN B 1 409 ? 8.367 -22.641 -4.508 1 98.88 409 GLN B CA 1
ATOM 6543 C C . GLN B 1 409 ? 8.93 -23.719 -5.43 1 98.88 409 GLN B C 1
ATOM 6545 O O . GLN B 1 409 ? 8.57 -23.781 -6.605 1 98.88 409 GLN B O 1
ATOM 6550 N N . VAL B 1 410 ? 9.852 -24.5 -4.914 1 98.81 410 VAL B N 1
ATOM 6551 C CA . VAL B 1 410 ? 10.492 -25.547 -5.699 1 98.81 410 VAL B CA 1
ATOM 6552 C C . VAL B 1 410 ? 10.359 -26.891 -4.977 1 98.81 410 VAL B C 1
ATOM 6554 O O . VAL B 1 410 ? 10.695 -27 -3.795 1 98.81 410 VAL B O 1
ATOM 6557 N N . LEU B 1 411 ? 9.891 -27.859 -5.648 1 98.56 411 LEU B N 1
ATOM 6558 C CA . LEU B 1 411 ? 9.766 -29.203 -5.121 1 98.56 411 LEU B CA 1
ATOM 6559 C C . LEU B 1 411 ? 10.711 -30.156 -5.836 1 98.56 411 LEU B C 1
ATOM 6561 O O . LEU B 1 411 ? 10.852 -30.109 -7.062 1 98.56 411 LEU B O 1
ATOM 6565 N N . PHE B 1 412 ? 11.32 -31 -5.094 1 97.19 412 PHE B N 1
ATOM 6566 C CA . PHE B 1 412 ? 12.234 -32 -5.625 1 97.19 412 PHE B CA 1
ATOM 6567 C C . PHE B 1 412 ? 11.633 -33.406 -5.508 1 97.19 412 PHE B C 1
ATOM 6569 O O . PHE B 1 412 ? 11.086 -33.75 -4.469 1 97.19 412 PHE B O 1
ATOM 6576 N N . PHE B 1 413 ? 11.797 -34.156 -6.605 1 95.94 413 PHE B N 1
ATOM 6577 C CA . PHE B 1 413 ? 11.258 -35.5 -6.645 1 95.94 413 PHE B CA 1
ATOM 6578 C C . PHE B 1 413 ? 12.359 -36.531 -6.926 1 95.94 413 PHE B C 1
ATOM 6580 O O . PHE B 1 413 ? 13.289 -36.25 -7.68 1 95.94 413 PHE B O 1
#

Nearest PDB structures (foldseek):
  6v0t-assembly1_A  TM=7.439E-01  e=6.339E-25  Bos taurus
  3mq3-assembly1_A  TM=7.584E-01  e=3.335E-24  Bos taurus
  2pnq-assembly2_B  TM=7.239E-01  e=9.753E-23  Rattus norvegicus
  2irm-assembly1_A  TM=5.971E-01  e=5.709E-12  Anopheles gambiae
  8t2j-assembly1_A  TM=6.623E-01  e=2.600E-10  Homo sapiens